Protein 7LRH (pdb70)

Structure (mmCIF, N/CA/C/O backbone):
data_7LRH
#
_entry.id   7LRH
#
_cell.length_a   54.910
_cell.length_b   56.700
_cell.length_c   79.600
_cell.angle_alpha   95.988
_cell.angle_beta   91.249
_cell.angle_gamma   113.164
#
_symmetry.space_group_name_H-M   'P 1'
#
loop_
_entity.id
_entity.type
_entity.pdbx_description
1 polymer 'Riboflavin biosynthesis protein RibD'
2 non-polymer 'SULFATE ION'
3 water water
#
loop_
_atom_site.group_PDB
_atom_site.id
_atom_site.type_symbol
_atom_site.label_atom_id
_atom_site.label_alt_id
_atom_site.label_comp_id
_atom_site.label_asym_id
_atom_site.label_entity_id
_atom_site.label_seq_id
_atom_site.pdbx_PDB_ins_code
_atom_site.Cartn_x
_atom_site.Cartn_y
_atom_site.Cartn_z
_atom_site.occupancy
_atom_site.B_iso_or_equiv
_atom_site.auth_seq_id
_atom_site.auth_comp_id
_atom_site.auth_asym_id
_atom_site.auth_atom_id
_atom_site.pdbx_PDB_model_num
ATOM 1 N N . ARG A 1 10 ? 14.97177 -2.67271 7.63168 1.000 57.05817 10 ARG A N 1
ATOM 2 C CA . ARG A 1 10 ? 13.96441 -2.64272 6.57522 1.000 51.27641 10 ARG A CA 1
ATOM 3 C C . ARG A 1 10 ? 12.75055 -3.43054 7.01766 1.000 50.34000 10 ARG A C 1
ATOM 4 O O . ARG A 1 10 ? 12.88653 -4.55458 7.45611 1.000 49.73593 10 ARG A O 1
ATOM 12 N N . PRO A 1 11 ? 11.56187 -2.83337 6.96257 1.000 45.36845 11 PRO A N 1
ATOM 13 C CA . PRO A 1 11 ? 10.36801 -3.54912 7.44616 1.000 52.98610 11 PRO A CA 1
ATOM 14 C C . PRO A 1 11 ? 10.03340 -4.74860 6.56327 1.000 47.33318 11 PRO A C 1
ATOM 15 O O . PRO A 1 11 ? 10.42299 -4.82348 5.39613 1.000 50.69609 11 PRO A O 1
ATOM 19 N N . GLU A 1 12 ? 9.31359 -5.71088 7.13721 1.000 46.46163 12 GLU A N 1
ATOM 20 C CA . GLU A 1 12 ? 8.72941 -6.77414 6.31405 1.000 48.95624 12 GLU A CA 1
ATOM 21 C C . GLU A 1 12 ? 7.68324 -6.14436 5.40983 1.000 44.70204 12 GLU A C 1
ATOM 22 O O . GLU A 1 12 ? 6.94971 -5.25588 5.83525 1.000 44.89689 12 GLU A O 1
ATOM 28 N N . VAL A 1 13 ? 7.68179 -6.52680 4.13783 1.000 44.37863 13 VAL A N 1
ATOM 29 C CA . VAL A 1 13 ? 6.77065 -5.94711 3.14689 1.000 44.15960 13 VAL A CA 1
ATOM 30 C C . VAL A 1 13 ? 5.81405 -7.02389 2.63742 1.000 41.00964 13 VAL A C 1
ATOM 31 O O . VAL A 1 13 ? 6.25203 -8.03315 2.06190 1.000 41.55795 13 VAL A O 1
ATOM 35 N N . ILE A 1 14 ? 4.51562 -6.82529 2.87693 1.000 38.27953 14 ILE A N 1
ATOM 36 C CA . ILE A 1 14 ? 3.46646 -7.67939 2.32588 1.000 39.54397 14 ILE A CA 1
ATOM 37 C C . ILE A 1 14 ? 2.75617 -6.88779 1.23162 1.000 35.27070 14 ILE A C 1
ATOM 38 O O . ILE A 1 14 ? 2.27873 -5.81028 1.50768 1.000 35.19104 14 ILE A O 1
ATOM 43 N N . LEU A 1 15 ? 2.66789 -7.43983 0.02983 1.000 37.78901 15 LEU A N 1
ATOM 44 C CA . LEU A 1 15 ? 1.90233 -6.82853 -1.07731 1.000 40.65271 15 LEU A CA 1
ATOM 45 C C . LEU A 1 15 ? 0.58678 -7.57510 -1.25763 1.000 37.90091 15 LEU A C 1
ATOM 46 O O . LEU A 1 15 ? 0.59527 -8.76488 -1.57080 1.000 40.01910 15 LEU A O 1
ATOM 51 N N . LYS A 1 16 ? -0.54859 -6.88539 -1.08541 1.000 39.64240 16 LYS A N 1
ATOM 52 C CA . LYS A 1 16 ? -1.87076 -7.48023 -1.19492 1.000 38.15567 16 LYS A CA 1
ATOM 53 C C . LYS A 1 16 ? -2.51806 -6.97772 -2.48924 1.000 39.71003 16 LYS A C 1
ATOM 54 O O . LYS A 1 16 ? -2.68127 -5.77508 -2.66359 1.000 44.49529 16 LYS A O 1
ATOM 60 N N . LEU A 1 17 ? -2.88210 -7.88380 -3.36234 1.000 40.01483 17 LEU A N 1
ATOM 61 C CA . LEU A 1 17 ? -3.47036 -7.48882 -4.64816 1.000 46.02866 17 LEU A CA 1
ATOM 62 C C . LEU A 1 17 ? -4.88451 -8.04421 -4.74453 1.000 44.90579 17 LEU A C 1
ATOM 63 O O . LEU A 1 17 ? -5.16141 -9.14555 -4.26666 1.000 43.22891 17 LEU A O 1
ATOM 68 N N . ALA A 1 18 ? -5.79105 -7.25152 -5.33195 1.000 43.65579 18 ALA A N 1
ATOM 69 C CA . ALA A 1 18 ? -7.17154 -7.64880 -5.62567 1.000 42.96644 18 ALA A CA 1
ATOM 70 C C . ALA A 1 18 ? -7.31522 -7.74688 -7.14265 1.000 44.57276 18 ALA A C 1
ATOM 71 O O . ALA A 1 18 ? -7.18072 -6.73070 -7.82177 1.000 44.50262 18 ALA A O 1
ATOM 73 N N . LEU A 1 19 ? -7.47514 -8.96285 -7.66470 1.000 42.84371 19 LEU A N 1
ATOM 74 C CA . LEU A 1 19 ? -7.52496 -9.23728 -9.10049 1.000 48.86007 19 LEU A CA 1
ATOM 75 C C . LEU A 1 19 ? -8.88891 -9.76959 -9.52511 1.000 46.79733 19 LEU A C 1
ATOM 76 O O . LEU A 1 19 ? -9.62637 -10.36987 -8.74108 1.000 47.24160 19 LEU A O 1
ATOM 81 N N . SER A 1 20 ? -9.21324 -9.58294 -10.80189 1.000 48.96908 20 SER A N 1
ATOM 82 C CA . SER A 1 20 ? -10.39462 -10.25945 -11.28308 1.000 45.32831 20 SER A CA 1
ATOM 83 C C . SER A 1 20 ? -10.05675 -11.69377 -11.62902 1.000 48.78675 20 SER A C 1
ATOM 84 O O . SER A 1 20 ? -8.88351 -12.10969 -11.64137 1.000 48.97748 20 SER A O 1
ATOM 87 N N . ALA A 1 21 ? -11.11285 -12.44337 -11.95350 1.000 44.99029 21 ALA A N 1
ATOM 88 C CA . ALA A 1 21 ? -10.95033 -13.83085 -12.35757 1.000 48.80107 21 ALA A CA 1
ATOM 89 C C . ALA A 1 21 ? -9.94754 -13.99211 -13.48236 1.000 50.42328 21 ALA A C 1
ATOM 90 O O . ALA A 1 21 ? -9.27997 -15.01664 -13.55024 1.000 47.25534 21 ALA A O 1
ATOM 92 N N . ASP A 1 22 ? -9.82915 -13.01892 -14.39322 1.000 50.01158 22 ASP A N 1
ATOM 93 C CA . ASP A 1 22 ? -8.86201 -13.14145 -15.47518 1.000 47.36905 22 ASP A CA 1
ATOM 94 C C . ASP A 1 22 ? -7.55984 -12.37791 -15.20572 1.000 51.31944 22 ASP A C 1
ATOM 95 O O . ASP A 1 22 ? -6.77837 -12.12083 -16.13309 1.000 50.30899 22 ASP A O 1
ATOM 100 N N . GLY A 1 23 ? -7.28376 -12.03462 -13.95144 1.000 52.10272 23 GLY A N 1
ATOM 101 C CA . GLY A 1 23 ? -5.98777 -11.50578 -13.58567 1.000 50.16285 23 GLY A CA 1
ATOM 102 C C . GLY A 1 23 ? -5.81257 -10.01039 -13.73243 1.000 49.65255 23 GLY A C 1
ATOM 103 O O . GLY A 1 23 ? -4.68198 -9.52434 -13.60011 1.000 47.40738 23 GLY A O 1
ATOM 104 N N . MET A 1 24 ? -6.89480 -9.24671 -13.90992 1.000 45.05544 24 MET A N 1
ATOM 105 C CA . MET A 1 24 ? -6.77480 -7.80246 -14.05364 1.000 45.93685 24 MET A CA 1
ATOM 106 C C . MET A 1 24 ? -6.79992 -7.11763 -12.69036 1.000 43.60465 24 MET A C 1
ATOM 107 O O . MET A 1 24 ? -7.60712 -7.47306 -11.82890 1.000 47.23895 24 MET A O 1
ATOM 112 N N . ILE A 1 25 ? -5.98619 -6.07548 -12.55124 1.000 41.71474 25 ILE A N 1
ATOM 113 C CA . ILE A 1 25 ? -5.98850 -5.26949 -11.32405 1.000 48.18579 25 ILE A CA 1
ATOM 114 C C . ILE A 1 25 ? -6.95628 -4.07458 -11.37289 1.000 48.29229 25 ILE A C 1
ATOM 115 O O . ILE A 1 25 ? -7.17588 -3.43296 -10.33676 1.000 42.89498 25 ILE A O 1
ATOM 120 N N . GLY A 1 26 ? -7.63144 -3.82161 -12.50317 1.000 48.60513 26 GLY A N 1
ATOM 121 C CA . GLY A 1 26 ? -8.68467 -2.81923 -12.48934 1.000 54.00009 26 GLY A CA 1
ATOM 122 C C . GLY A 1 26 ? -9.30058 -2.67452 -13.86428 1.000 54.85331 26 GLY A C 1
ATOM 123 O O . GLY A 1 26 ? -8.91366 -3.36744 -14.81330 1.000 52.19733 26 GLY A O 1
ATOM 124 N N . ARG A 1 27 ? -10.26547 -1.74954 -13.94901 1.000 61.70813 27 ARG A N 1
ATOM 125 C CA . ARG A 1 27 ? -10.87866 -1.39970 -15.22600 1.000 64.03051 27 ARG A CA 1
ATOM 126 C C . ARG A 1 27 ? -10.07181 -0.19394 -15.71028 1.000 65.04659 27 ARG A C 1
ATOM 127 O O . ARG A 1 27 ? -9.66340 0.63665 -14.89521 1.000 61.03638 27 ARG A O 1
ATOM 135 N N . LYS A 1 28 ? -9.90991 -0.05510 -17.02530 1.000 63.47885 28 LYS A N 1
ATOM 136 C CA . LYS A 1 28 ? -9.17964 1.10222 -17.53574 1.000 68.21650 28 LYS A CA 1
ATOM 137 C C . LYS A 1 28 ? -9.79688 2.38718 -16.98442 1.000 71.83599 28 LYS A C 1
ATOM 138 O O . LYS A 1 28 ? -11.02374 2.50617 -16.88277 1.000 68.60591 28 LYS A O 1
ATOM 144 N N . GLY A 1 29 ? -8.92243 3.29126 -16.51904 1.000 75.88846 29 GLY A N 1
ATOM 145 C CA . GLY A 1 29 ? -9.29725 4.59149 -15.97759 1.000 77.70427 29 GLY A CA 1
ATOM 146 C C . GLY A 1 29 ? -9.94690 4.63019 -14.61681 1.000 79.04604 29 GLY A C 1
ATOM 147 O O . GLY A 1 29 ? -10.59666 5.61996 -14.29628 1.000 78.88604 29 GLY A O 1
ATOM 148 N N . ALA A 1 30 ? -9.80429 3.59452 -13.79787 1.000 78.63238 30 ALA A N 1
ATOM 149 C CA . ALA A 1 30 ? -10.61185 3.57990 -12.59272 1.000 76.88201 30 ALA A CA 1
ATOM 150 C C . ALA A 1 30 ? -9.85949 3.00505 -11.40256 1.000 74.25126 30 ALA A C 1
ATOM 151 O O . ALA A 1 30 ? -8.62495 3.12589 -11.33343 1.000 78.27742 30 ALA A O 1
ATOM 153 N N . GLY A 1 31 ? -10.58550 2.40578 -10.46578 1.000 70.37261 31 GLY A N 1
ATOM 154 C CA . GLY A 1 31 ? -10.01444 1.99592 -9.19129 1.000 68.72307 31 GLY A CA 1
ATOM 155 C C . GLY A 1 31 ? -9.74303 0.51051 -9.06831 1.000 63.25577 31 GLY A C 1
ATOM 156 O O . GLY A 1 31 ? -9.42498 -0.17795 -10.03990 1.000 59.89326 31 GLY A O 1
ATOM 157 N N . GLN A 1 32 ? -9.88074 0.00368 -7.85333 1.000 60.09681 32 GLN A N 1
ATOM 158 C CA . GLN A 1 32 ? -9.50488 -1.38556 -7.63735 1.000 58.36624 32 GLN A CA 1
ATOM 159 C C . GLN A 1 32 ? -10.68296 -2.34086 -7.84792 1.000 58.12636 32 GLN A C 1
ATOM 160 O O . GLN A 1 32 ? -11.85970 -1.95959 -7.85360 1.000 56.07886 32 GLN A O 1
ATOM 166 N N . VAL A 1 33 ? -10.32626 -3.60536 -8.07891 1.000 52.65893 33 VAL A N 1
ATOM 167 C CA . VAL A 1 33 ? -11.29299 -4.66690 -8.20166 1.000 46.52230 33 VAL A CA 1
ATOM 168 C C . VAL A 1 33 ? -11.90024 -4.95447 -6.83866 1.000 56.65445 33 VAL A C 1
ATOM 169 O O . VAL A 1 33 ? -11.17076 -5.14994 -5.85077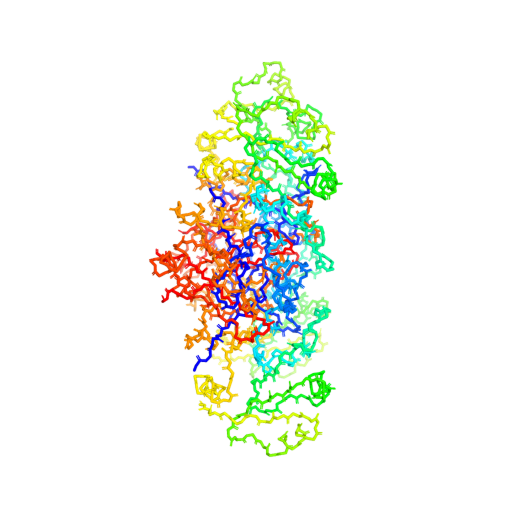 1.000 52.98499 33 VAL A O 1
ATOM 173 N N . ALA A 1 34 ? -13.23093 -4.99750 -6.78072 1.000 51.56817 34 ALA A N 1
ATOM 174 C CA . ALA A 1 34 ? -13.92414 -5.29057 -5.52814 1.000 55.16320 34 ALA A CA 1
ATOM 175 C C . ALA A 1 34 ? -13.76417 -6.76032 -5.14566 1.000 56.63541 34 ALA A C 1
ATOM 176 O O . ALA A 1 34 ? -13.93013 -7.64918 -5.98354 1.000 57.60784 34 ALA A O 1
ATOM 178 N N . ILE A 1 35 ? -13.43637 -7.01533 -3.87770 1.000 57.51388 35 ILE A N 1
ATOM 179 C CA . ILE A 1 35 ? -13.39361 -8.36241 -3.32002 1.000 53.72004 35 ILE A CA 1
ATOM 180 C C . ILE A 1 35 ? -14.61789 -8.53711 -2.43077 1.000 51.01498 35 ILE A C 1
ATOM 181 O O . ILE A 1 35 ? -14.85716 -7.73235 -1.52681 1.000 55.17604 35 ILE A O 1
ATOM 186 N N . THR A 1 36 ? -15.41600 -9.55322 -2.70917 1.000 52.10022 36 THR A N 1
ATOM 187 C CA . THR A 1 36 ? -16.72035 -9.65487 -2.08049 1.000 56.82088 36 THR A CA 1
ATOM 188 C C . THR A 1 36 ? -16.93833 -10.88504 -1.21013 1.000 58.35311 36 THR A C 1
ATOM 189 O O . THR A 1 36 ? -17.89880 -10.89688 -0.42531 1.000 58.35288 36 THR A O 1
ATOM 193 N N . GLY A 1 37 ? -16.14082 -11.93357 -1.35767 1.000 56.90625 37 GLY A N 1
ATOM 194 C CA . GLY A 1 37 ? -16.32440 -13.07888 -0.49852 1.000 55.79171 37 GLY A CA 1
ATOM 195 C C . GLY A 1 37 ? -16.07316 -12.70886 0.95984 1.000 52.58180 37 GLY A C 1
ATOM 196 O O . GLY A 1 37 ? -15.22030 -11.87411 1.27181 1.000 49.66656 37 GLY A O 1
ATOM 197 N N . PRO A 1 38 ? -16.85384 -13.29774 1.87720 1.000 52.83403 38 PRO A N 1
ATOM 198 C CA . PRO A 1 38 ? -16.71674 -12.92360 3.29825 1.000 53.75783 38 PRO A CA 1
ATOM 199 C C . PRO A 1 38 ? -15.36853 -13.34373 3.92340 1.000 49.85961 38 PRO A C 1
ATOM 200 O O . PRO A 1 38 ? -14.81845 -12.58761 4.73198 1.000 48.57813 38 PRO A O 1
ATOM 204 N N . VAL A 1 39 ? -14.82701 -14.52055 3.58214 1.000 49.95055 39 VAL A N 1
ATOM 205 C CA . VAL A 1 39 ? -13.52474 -14.91728 4.13366 1.000 52.33086 39 VAL A CA 1
ATOM 206 C C . VAL A 1 39 ? -12.44202 -13.96802 3.65544 1.000 47.42642 39 VAL A C 1
ATOM 207 O O . VAL A 1 39 ? -11.59647 -13.51995 4.44031 1.000 44.92045 39 VAL A O 1
ATOM 211 N N . SER A 1 40 ? -12.49571 -13.56997 2.38394 1.000 48.07712 40 SER A N 1
ATOM 212 C CA . SER A 1 40 ? -11.47016 -12.67959 1.85604 1.000 44.81931 40 SER A CA 1
ATOM 213 C C . SER A 1 40 ? -11.57393 -11.28500 2.45111 1.000 49.82564 40 SER A C 1
ATOM 214 O O . SER A 1 40 ? -10.54447 -10.64940 2.75247 1.000 47.01353 40 SER A O 1
ATOM 217 N N . ARG A 1 41 ? -12.80192 -10.81847 2.70587 1.000 48.62223 41 ARG A N 1
ATOM 218 C CA . ARG A 1 41 ? -12.94840 -9.49803 3.29218 1.000 46.43804 41 ARG A CA 1
ATOM 219 C C . ARG A 1 41 ? -12.42422 -9.47505 4.71979 1.000 46.63646 41 ARG A C 1
ATOM 220 O O . ARG A 1 41 ? -11.79131 -8.49730 5.12967 1.000 45.92938 41 ARG A O 1
ATOM 228 N N . ALA A 1 42 ? -12.71097 -10.52487 5.48903 1.000 46.92730 42 ALA A N 1
ATOM 229 C CA . ALA A 1 42 ? -12.20950 -10.58665 6.85417 1.000 47.48246 42 ALA A CA 1
ATOM 230 C C . ALA A 1 42 ? -10.68974 -10.69142 6.87526 1.000 42.94900 42 ALA A C 1
ATOM 231 O O . ALA A 1 42 ? -10.02896 -9.99529 7.64723 1.000 45.56311 42 ALA A O 1
ATOM 233 N N . GLN A 1 43 ? -10.12290 -11.57348 6.04651 1.000 41.02035 43 GLN A N 1
ATOM 234 C CA . GLN A 1 43 ? -8.66991 -11.66969 5.99257 1.000 46.04661 43 GLN A CA 1
ATOM 235 C C . GLN A 1 43 ? -8.06102 -10.34193 5.59356 1.000 45.29010 43 GLN A C 1
ATOM 236 O O . GLN A 1 43 ? -7.02050 -9.93755 6.12756 1.000 43.13778 43 GLN A O 1
ATOM 242 N N . SER A 1 44 ? -8.74041 -9.61149 4.69041 1.000 41.49411 44 SER A N 1
ATOM 243 C CA . SER A 1 44 ? -8.24793 -8.33862 4.24899 1.000 38.62087 44 SER A CA 1
ATOM 244 C C . SER A 1 44 ? -8.17086 -7.36946 5.41739 1.000 42.92887 44 SER A C 1
ATOM 245 O O . SER A 1 44 ? -7.16703 -6.66634 5.59256 1.000 46.05858 44 SER A O 1
ATOM 248 N N . HIS A 1 45 ? -9.16867 -7.36808 6.28777 1.000 41.11457 45 HIS A N 1
ATOM 249 C CA . HIS A 1 45 ? -9.06782 -6.42547 7.39739 1.000 42.02562 45 HIS A CA 1
ATOM 250 C C . HIS A 1 45 ? -8.08126 -6.88469 8.45610 1.000 45.60287 45 HIS A C 1
ATOM 251 O O . HIS A 1 45 ? -7.51788 -6.05611 9.18229 1.000 43.84146 45 HIS A O 1
ATOM 258 N N . ILE A 1 46 ? -7.86206 -8.18915 8.53227 1.000 46.83114 46 ILE A N 1
ATOM 259 C CA . ILE A 1 46 ? -6.89279 -8.73488 9.48876 1.000 45.48732 46 ILE A CA 1
ATOM 260 C C . ILE A 1 46 ? -5.48103 -8.35171 9.09994 1.000 42.30161 46 ILE A C 1
ATOM 261 O O . ILE A 1 46 ? -4.66666 -7.99510 9.95314 1.000 41.20163 46 ILE A O 1
ATOM 266 N N . LEU A 1 47 ? -5.18375 -8.36949 7.79697 1.000 38.63627 47 LEU A N 1
ATOM 267 C CA . LEU A 1 47 ? -3.88945 -7.90931 7.31320 1.000 42.40682 47 LEU A CA 1
ATOM 268 C C . LEU A 1 47 ? -3.62068 -6.46965 7.72781 1.000 40.63220 47 LEU A C 1
ATOM 269 O O . LEU A 1 47 ? -2.48001 -6.10974 8.06182 1.000 39.11218 47 LEU A O 1
ATOM 274 N N . ARG A 1 48 ? -4.66235 -5.61446 7.68844 1.000 41.87875 48 ARG A N 1
ATOM 275 C CA . ARG A 1 48 ? -4.48795 -4.22234 8.10492 1.000 43.62897 48 ARG A CA 1
ATOM 276 C C . ARG A 1 48 ? -4.16217 -4.12906 9.59642 1.000 40.25623 48 ARG A C 1
ATOM 277 O O . ARG A 1 48 ? -3.31582 -3.32658 10.00907 1.000 38.47986 48 ARG A O 1
ATOM 285 N N . ALA A 1 49 ? -4.87921 -4.90413 10.41254 1.000 40.16938 49 ALA A N 1
ATOM 286 C CA . ALA A 1 49 ? -4.61025 -4.92282 11.85698 1.000 43.60650 49 ALA A CA 1
ATOM 287 C C . ALA A 1 49 ? -3.22287 -5.45455 12.20668 1.000 44.56829 49 ALA A C 1
ATOM 288 O O . ALA A 1 49 ? -2.66136 -5.06215 13.23758 1.000 44.27957 49 ALA A O 1
ATOM 290 N N . GLN A 1 50 ? -2.68516 -6.38832 11.42610 1.000 39.15486 50 GLN A N 1
ATOM 291 C CA . GLN A 1 50 ? -1.33379 -6.90020 11.67093 1.000 44.87155 50 GLN A CA 1
ATOM 292 C C . GLN A 1 50 ? -0.22362 -5.98501 11.14907 1.000 42.85420 50 GLN A C 1
ATOM 293 O O . GLN A 1 50 ? 0.95294 -6.17984 11.49311 1.000 42.24287 50 GLN A O 1
ATOM 299 N N . ALA A 1 51 ? -0.54428 -4.98574 10.34043 1.000 36.94630 51 ALA A N 1
ATOM 300 C CA . ALA A 1 51 ? 0.46695 -4.12850 9.73836 1.000 36.62216 51 ALA A CA 1
ATOM 301 C C . ALA A 1 51 ? 0.70713 -2.90367 10.61127 1.000 37.18102 51 ALA A C 1
ATOM 302 O O . ALA A 1 51 ? -0.20535 -2.37624 11.25130 1.000 43.63821 51 ALA A O 1
ATOM 304 N N . ASP A 1 52 ? 1.94331 -2.44309 10.61561 1.000 34.57378 52 ASP A N 1
ATOM 305 C CA . ASP A 1 52 ? 2.25640 -1.13922 11.22548 1.000 38.10011 52 ASP A CA 1
ATOM 306 C C . ASP A 1 52 ? 1.80646 0.01687 10.32617 1.000 41.22681 52 ASP A C 1
ATOM 307 O O . ASP A 1 52 ? 1.39432 1.08563 10.80911 1.000 40.05543 52 ASP A O 1
ATOM 312 N N . ILE A 1 53 ? 1.93261 -0.18812 9.02477 1.000 40.86247 53 ILE A N 1
ATOM 313 C CA . ILE A 1 53 ? 1.70051 0.83913 7.99830 1.000 39.28508 53 ILE A CA 1
ATOM 314 C C . ILE A 1 53 ? 0.94766 0.18276 6.86902 1.000 38.05295 53 ILE A C 1
ATOM 315 O O . ILE A 1 53 ? 1.26600 -0.94360 6.48189 1.000 36.28093 53 ILE A O 1
ATOM 320 N N . ILE A 1 54 ? -0.02982 0.91131 6.30234 1.000 40.83021 54 ILE A N 1
ATOM 321 C CA . ILE A 1 54 ? -0.63376 0.53826 5.03547 1.000 37.63773 54 ILE A CA 1
ATOM 322 C C . ILE A 1 54 ? -0.23279 1.60376 4.02242 1.000 41.69507 54 ILE A C 1
ATOM 323 O O . ILE A 1 54 ? -0.29833 2.79769 4.31946 1.000 44.14555 54 ILE A O 1
ATOM 328 N N . LEU A 1 55 ? 0.26894 1.17317 2.87146 1.000 41.99268 55 LEU A N 1
ATOM 329 C CA . LEU A 1 55 ? 0.80833 2.06684 1.85817 1.000 42.78320 55 LEU A CA 1
ATOM 330 C C . LEU A 1 55 ? 0.01439 1.89839 0.56704 1.000 41.79682 55 LEU A C 1
ATOM 331 O O . LEU A 1 55 ? -0.28487 0.76982 0.15682 1.000 39.70310 55 LEU A O 1
ATOM 336 N N . ILE A 1 56 ? -0.34335 3.02397 -0.08127 1.000 47.58203 56 ILE A N 1
ATOM 337 C CA . ILE A 1 56 ? -1.00745 3.00757 -1.39370 1.000 46.59103 56 ILE A CA 1
ATOM 338 C C . ILE A 1 56 ? -0.43418 4.13063 -2.26004 1.000 46.50314 56 ILE A C 1
ATOM 339 O O . ILE A 1 56 ? 0.29129 5.00554 -1.79380 1.000 46.59525 56 ILE A O 1
ATOM 344 N N . GLY A 1 57 ? -0.71076 4.07495 -3.54857 1.000 51.44225 57 GLY A N 1
ATOM 345 C CA . GLY A 1 57 ? -0.28108 5.17566 -4.40238 1.000 55.24096 57 GLY A CA 1
ATOM 346 C C . GLY A 1 57 ? -1.36966 6.21763 -4.57879 1.000 52.39480 57 GLY A C 1
ATOM 347 O O . GLY A 1 57 ? -2.54854 5.91724 -4.42287 1.000 51.20846 57 GLY A O 1
ATOM 348 N N . ILE A 1 58 ? -0.96067 7.44587 -4.92560 1.000 56.01822 58 ILE A N 1
ATOM 349 C CA . ILE A 1 58 ? -1.93142 8.52888 -5.13171 1.000 52.04893 58 ILE A CA 1
ATOM 350 C C . ILE A 1 58 ? -2.92193 8.16621 -6.23091 1.000 52.99234 58 ILE A C 1
ATOM 351 O O . ILE A 1 58 ? -4.11244 8.50762 -6.14263 1.000 50.91389 58 ILE A O 1
ATOM 356 N N . GLU A 1 59 ? -2.48549 7.39922 -7.23584 1.000 51.17678 59 GLU A N 1
ATOM 357 C CA . GLU A 1 59 ? -3.41352 7.01741 -8.28496 1.000 57.95502 59 GLU A CA 1
ATOM 358 C C . GLU A 1 59 ? -4.57869 6.24128 -7.70325 1.000 56.27679 59 GLU A C 1
ATOM 359 O O . GLU A 1 59 ? -5.73824 6.55045 -7.99647 1.000 55.64739 59 GLU A O 1
ATOM 365 N N . THR A 1 60 ? -4.28982 5.30083 -6.78521 1.000 56.09079 60 THR A N 1
ATOM 366 C CA . THR A 1 60 ? -5.35194 4.55502 -6.11499 1.000 54.69044 60 THR A CA 1
ATOM 367 C C . THR A 1 60 ? -6.21209 5.45638 -5.25297 1.000 48.32042 60 THR A C 1
ATOM 368 O O . THR A 1 60 ? -7.42974 5.26760 -5.18498 1.000 56.22188 60 THR A O 1
ATOM 372 N N . ALA A 1 61 ? -5.58832 6.39226 -4.54083 1.000 52.29326 61 ALA A N 1
ATOM 373 C CA . ALA A 1 61 ? -6.32091 7.28673 -3.64928 1.000 52.79316 61 ALA A CA 1
ATOM 374 C C . ALA A 1 61 ? -7.34038 8.11776 -4.41941 1.000 54.17390 61 ALA A C 1
ATOM 375 O O . ALA A 1 61 ? -8.49417 8.26605 -3.98856 1.000 52.27744 61 ALA A O 1
ATOM 377 N N . LEU A 1 62 ? -6.94306 8.64076 -5.57400 1.000 55.61662 62 LEU A N 1
ATOM 378 C CA . LEU A 1 62 ? -7.88287 9.44245 -6.37086 1.000 54.99113 62 LEU A CA 1
ATOM 379 C C . LEU A 1 62 ? -9.00801 8.60624 -6.94718 1.000 56.62285 62 LEU A C 1
ATOM 380 O O . LEU A 1 62 ? -10.15686 9.06394 -6.99722 1.000 56.16440 62 LEU A O 1
ATOM 385 N N . ALA A 1 63 ? -8.69952 7.38569 -7.40983 1.000 55.88232 63 ALA A N 1
ATOM 386 C CA . ALA A 1 63 ? -9.71368 6.57955 -8.08445 1.000 55.13794 63 ALA A CA 1
ATOM 387 C C . ALA A 1 63 ? -10.70213 5.93985 -7.12130 1.000 56.69483 63 ALA A C 1
ATOM 388 O O . ALA A 1 63 ? -11.84544 5.69360 -7.50584 1.000 57.91165 63 ALA A O 1
ATOM 390 N N . ASP A 1 64 ? -10.28717 5.63183 -5.87915 1.000 59.25589 64 ASP A N 1
ATOM 391 C CA . ASP A 1 64 ? -11.13036 4.88843 -4.95011 1.000 55.38350 64 ASP A CA 1
ATOM 392 C C . ASP A 1 64 ? -11.56492 5.66498 -3.71304 1.000 52.97416 64 ASP A C 1
ATOM 393 O O . ASP A 1 64 ? -12.52909 5.24503 -3.06481 1.000 55.77360 64 ASP A O 1
ATOM 398 N N . ASP A 1 65 ? -10.93014 6.80130 -3.41007 1.000 56.10965 65 ASP A N 1
ATOM 399 C CA . ASP A 1 65 ? -11.20906 7.60420 -2.21733 1.000 56.47687 65 ASP A CA 1
ATOM 400 C C . ASP A 1 65 ? -11.27643 6.73728 -0.95240 1.000 49.61244 65 ASP A C 1
ATOM 401 O O . ASP A 1 65 ? -12.20910 6.88117 -0.15701 1.000 48.93607 65 ASP A O 1
ATOM 406 N N . PRO A 1 66 ? -10.27722 5.90126 -0.70497 1.000 49.15448 66 PRO A N 1
ATOM 407 C CA . PRO A 1 66 ? -10.39455 4.88927 0.35182 1.000 48.24021 66 PRO A CA 1
ATOM 408 C C . PRO A 1 66 ? -10.17684 5.48823 1.73231 1.000 44.77213 66 PRO A C 1
ATOM 409 O O . PRO A 1 66 ? -9.77767 6.64208 1.88263 1.000 45.59628 66 PRO A O 1
ATOM 413 N N . VAL A 1 67 ? -10.36298 4.63840 2.76501 1.000 47.00024 67 VAL A N 1
ATOM 414 C CA . VAL A 1 67 ? -10.15850 5.09171 4.14691 1.000 48.45182 67 VAL A CA 1
ATOM 415 C C . VAL A 1 67 ? -9.02370 4.33552 4.82621 1.000 48.11239 67 VAL A C 1
ATOM 416 O O . VAL A 1 67 ? -8.33811 4.89065 5.68480 1.000 50.06920 67 VAL A O 1
ATOM 420 N N . LEU A 1 68 ? -8.85807 3.06762 4.46309 1.000 42.21848 68 LEU A N 1
ATOM 421 C CA . LEU A 1 68 ? -7.71738 2.25997 4.85971 1.000 48.57606 68 LEU A CA 1
ATOM 422 C C . LEU A 1 68 ? -7.69191 2.04759 6.36888 1.000 46.97243 68 LEU A C 1
ATOM 423 O O . LEU A 1 68 ? -6.62956 1.98090 6.98552 1.000 50.96046 68 LEU A O 1
ATOM 428 N N . ASN A 1 69 ? -8.86824 1.90753 6.97302 1.000 49.80349 69 ASN A N 1
ATOM 429 C CA . ASN A 1 69 ? -8.87662 1.55851 8.38599 1.000 47.27578 69 ASN A CA 1
ATOM 430 C C . ASN A 1 69 ? -9.29785 0.10409 8.57013 1.000 48.30766 69 ASN A C 1
ATOM 431 O O . ASN A 1 69 ? -9.69139 -0.58392 7.62586 1.000 48.88832 69 ASN A O 1
ATOM 436 N N . CYS A 1 70 ? -9.11984 -0.39992 9.81067 1.000 50.61552 70 CYS A N 1
ATOM 437 C CA . CYS A 1 70 ? -9.52587 -1.76299 10.15017 1.000 50.33467 70 CYS A CA 1
ATOM 438 C C . CYS A 1 70 ? -10.95111 -1.73356 10.66119 1.000 48.38093 70 CYS A C 1
ATOM 439 O O . CYS A 1 70 ? -11.22328 -1.02615 11.63272 1.000 50.84891 70 CYS A O 1
ATOM 442 N N . ARG A 1 71 ? -11.86810 -2.48076 10.03476 1.000 49.88959 71 ARG A N 1
ATOM 443 C CA . ARG A 1 71 ? -13.27300 -2.45551 10.45361 1.000 53.56471 71 ARG A CA 1
ATOM 444 C C . ARG A 1 71 ? -13.80309 -3.75030 11.07278 1.000 56.00047 71 ARG A C 1
ATOM 445 O O . ARG A 1 71 ? -15.01487 -3.88748 11.22109 1.000 57.97503 71 ARG A O 1
ATOM 453 N N . LEU A 1 72 ? -12.95031 -4.68092 11.46485 1.000 53.27455 72 LEU A N 1
ATOM 454 C CA . LEU A 1 72 ? -13.42643 -5.81888 12.23794 1.000 58.71920 72 LEU A CA 1
ATOM 455 C C . LEU A 1 72 ? -13.80002 -5.35693 13.63441 1.000 58.50642 72 LEU A C 1
ATOM 456 O O . LEU A 1 72 ? -13.02090 -4.64505 14.26946 1.000 58.63551 72 LEU A O 1
ATOM 461 N N . PRO A 1 73 ? -14.97797 -5.72429 14.13476 1.000 65.77275 73 PRO A N 1
ATOM 462 C CA . PRO A 1 73 ? -15.38248 -5.28312 15.47391 1.000 65.00449 73 PRO A CA 1
ATOM 463 C C . PRO A 1 73 ? -14.34952 -5.70817 16.50536 1.000 61.28362 73 PRO A C 1
ATOM 464 O O . PRO A 1 73 ? -13.91463 -6.85703 16.52302 1.000 63.93418 73 PRO A O 1
ATOM 468 N N . GLY A 1 74 ? -13.93488 -4.75451 17.34639 1.000 61.90575 74 GLY A N 1
ATOM 469 C CA . GLY A 1 74 ? -12.92258 -4.99808 18.33913 1.000 59.28633 74 GLY A CA 1
ATOM 470 C C . GLY A 1 74 ? -11.51241 -4.75445 17.87160 1.000 61.21536 74 GLY A C 1
ATOM 471 O O . GLY A 1 74 ? -10.59013 -4.78730 18.69296 1.000 57.59231 74 GLY A O 1
ATOM 472 N N . LEU A 1 75 ? -11.30802 -4.48726 16.58288 1.000 59.82558 75 LEU A N 1
ATOM 473 C CA . LEU A 1 75 ? -9.97403 -4.26143 16.05130 1.000 56.09447 75 LEU A CA 1
ATOM 474 C C . LEU A 1 75 ? -9.79383 -2.87181 15.47201 1.000 56.10586 75 LEU A C 1
ATOM 475 O O . LEU A 1 75 ? -8.71029 -2.57888 14.94270 1.000 53.92809 75 LEU A O 1
ATOM 480 N N . GLU A 1 76 ? -10.80487 -1.99496 15.59346 1.000 55.69062 76 GLU A N 1
ATOM 481 C CA . GLU A 1 76 ? -10.71015 -0.65452 15.02560 1.000 54.61614 76 GLU A CA 1
ATOM 482 C C . GLU A 1 76 ? -9.52858 0.10567 15.59615 1.000 56.77303 76 GLU A C 1
ATOM 483 O O . GLU A 1 76 ? -8.91447 0.91163 14.88944 1.000 53.04589 76 GLU A O 1
ATOM 489 N N . GLN A 1 77 ? -9.16321 -0.16945 16.85382 1.000 55.60238 77 GLN A N 1
ATOM 490 C CA . GLN A 1 77 ? -8.01273 0.48606 17.45892 1.000 55.65651 77 GLN A CA 1
ATOM 491 C C . GLN A 1 77 ? -6.69802 -0.01957 16.89218 1.000 53.38819 77 GLN A C 1
ATOM 492 O O . GLN A 1 77 ? -5.64593 0.54511 17.20365 1.000 53.56187 77 GLN A O 1
ATOM 498 N N . ARG A 1 78 ? -6.73093 -1.03289 16.03045 1.000 50.91698 78 ARG A N 1
ATOM 499 C CA . ARG A 1 78 ? -5.52506 -1.49710 15.37216 1.000 52.97627 78 ARG A CA 1
ATOM 500 C C . ARG A 1 78 ? -5.43529 -0.99752 13.94243 1.000 50.54490 78 ARG A C 1
ATOM 501 O O . ARG A 1 78 ? -4.60436 -1.50212 13.17220 1.000 50.67458 78 ARG A O 1
ATOM 509 N N . SER 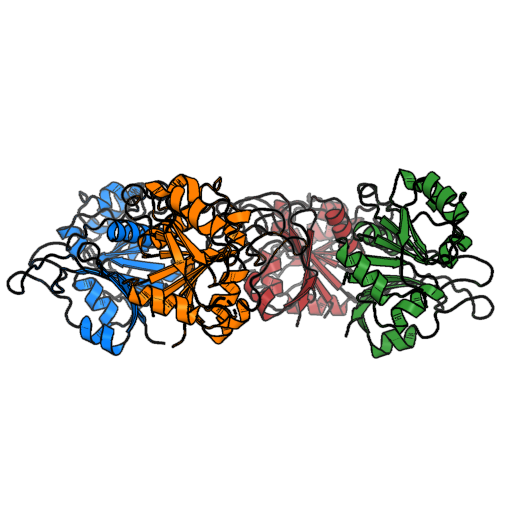A 1 79 ? -6.18827 0.04217 13.60000 1.000 51.60955 79 SER A N 1
ATOM 510 C CA . SER A 1 79 ? -6.04534 0.67663 12.27648 1.000 49.77057 79 SER A CA 1
ATOM 511 C C . SER A 1 79 ? -4.64319 1.27416 12.12958 1.000 46.42903 79 SER A C 1
ATOM 512 O O . SER A 1 79 ? -4.21846 2.09191 12.96545 1.000 48.58949 79 SER A O 1
ATOM 515 N N . PRO A 1 80 ? -3.89188 0.88878 11.11252 1.000 45.19521 80 PRO A N 1
ATOM 516 C CA . PRO A 1 80 ? -2.48415 1.25609 11.02062 1.000 44.03924 80 PRO A CA 1
ATOM 517 C C . PRO A 1 80 ? -2.26367 2.70689 10.56790 1.000 45.73468 80 PRO A C 1
ATOM 518 O O . PRO A 1 80 ? -3.19821 3.43459 10.24398 1.000 46.37156 80 PRO A O 1
ATOM 522 N N . VAL A 1 81 ? -0.99216 3.11711 10.60329 1.000 45.40021 81 VAL A N 1
ATOM 523 C CA . VAL A 1 81 ? -0.55965 4.36507 9.97321 1.000 47.13787 81 VAL A CA 1
ATOM 524 C C . VAL A 1 81 ? -0.77609 4.19725 8.48077 1.000 45.31677 81 VAL A C 1
ATOM 525 O O . VAL A 1 81 ? -0.60161 3.09473 7.93853 1.000 45.50563 81 VAL A O 1
ATOM 529 N N . ARG A 1 82 ? -1.30825 5.23165 7.83493 1.000 48.33366 82 ARG A N 1
ATOM 530 C CA . ARG A 1 82 ? -1.52042 5.23323 6.39008 1.000 46.08522 82 ARG A CA 1
ATOM 531 C C . ARG A 1 82 ? -0.45511 6.08523 5.71039 1.000 46.61709 82 ARG A C 1
ATOM 532 O O . ARG A 1 82 ? -0.10047 7.16070 6.20109 1.000 49.39287 82 ARG A O 1
ATOM 540 N N . VAL A 1 83 ? 0.08891 5.58594 4.60394 1.000 45.54587 83 VAL A N 1
ATOM 541 C CA . VAL A 1 83 ? 1.08314 6.32033 3.83254 1.000 48.77292 83 VAL A CA 1
ATOM 542 C C . VAL A 1 83 ? 0.61482 6.36929 2.38683 1.000 50.33783 83 VAL A C 1
ATOM 543 O O . VAL A 1 83 ? 0.34329 5.32032 1.79430 1.000 49.00992 83 VAL A O 1
ATOM 547 N N . VAL A 1 84 ? 0.58598 7.56975 1.79713 1.000 52.67450 84 VAL A N 1
ATOM 548 C CA . VAL A 1 84 ? 0.21990 7.74859 0.39592 1.000 52.75716 84 VAL A CA 1
ATOM 549 C C . VAL A 1 84 ? 1.45845 8.21285 -0.36953 1.000 53.55534 84 VAL A C 1
ATOM 550 O O . VAL A 1 84 ? 2.11986 9.18144 0.01777 1.000 54.91356 84 VAL A O 1
ATOM 554 N N . LEU A 1 85 ? 1.81362 7.48424 -1.41572 1.000 52.80130 85 LEU A N 1
ATOM 555 C CA . LEU A 1 85 ? 2.94256 7.89264 -2.23345 1.000 58.42818 85 LEU A CA 1
ATOM 556 C C . LEU A 1 85 ? 2.42091 8.95126 -3.19698 1.000 57.13821 85 LEU A C 1
ATOM 557 O O . LEU A 1 85 ? 1.74310 8.61479 -4.17758 1.000 54.84361 85 LEU A O 1
ATOM 562 N N . ASP A 1 86 ? 2.78322 10.23572 -2.93764 1.000 60.80158 86 ASP A N 1
ATOM 563 C CA . ASP A 1 86 ? 2.14846 11.41410 -3.58879 1.000 63.37659 86 ASP A CA 1
ATOM 564 C C . ASP A 1 86 ? 3.25158 12.45370 -3.82410 1.000 62.85041 86 ASP A C 1
ATOM 565 O O . ASP A 1 86 ? 3.49323 13.35025 -3.01112 1.000 60.79788 86 ASP A O 1
ATOM 570 N N . GLY A 1 87 ? 3.94984 12.28615 -4.95207 1.000 66.31087 87 GLY A N 1
ATOM 571 C CA . GLY A 1 87 ? 5.09619 13.12386 -5.25044 1.000 67.30822 87 GLY A CA 1
ATOM 572 C C . GLY A 1 87 ? 4.73814 14.59141 -5.34070 1.000 65.23113 87 GLY A C 1
ATOM 573 O O . GLY A 1 87 ? 5.51102 15.44593 -4.90941 1.000 65.38711 87 GLY A O 1
ATOM 574 N N . GLY A 1 88 ? 3.54698 14.89842 -5.84956 1.000 64.49461 88 GLY A N 1
ATOM 575 C CA . GLY A 1 88 ? 3.10728 16.26725 -6.01642 1.000 69.14162 88 GLY A CA 1
ATOM 576 C C . GLY A 1 88 ? 2.21124 16.82488 -4.93194 1.000 69.69594 88 GLY A C 1
ATOM 577 O O . GLY A 1 88 ? 1.78182 17.97482 -5.05185 1.000 70.16869 88 GLY A O 1
ATOM 578 N N . LEU A 1 89 ? 1.99926 16.10584 -3.83060 1.000 65.48518 89 LEU A N 1
ATOM 579 C CA . LEU A 1 89 ? 1.07888 16.52899 -2.77548 1.000 61.81004 89 LEU A CA 1
ATOM 580 C C . LEU A 1 89 ? -0.27901 16.84965 -3.37783 1.000 62.78784 89 LEU A C 1
ATOM 581 O O . LEU A 1 89 ? -0.93592 17.84289 -3.05345 1.000 66.83602 89 LEU A O 1
ATOM 586 N N . ARG A 1 90 ? -0.71513 15.93297 -4.22651 1.000 61.27615 90 ARG A N 1
ATOM 587 C CA . ARG A 1 90 ? -1.94733 16.01895 -4.96748 1.000 63.02634 90 ARG A CA 1
ATOM 588 C C . ARG A 1 90 ? -3.15826 15.52366 -4.17840 1.000 62.26268 90 ARG A C 1
ATOM 589 O O . ARG A 1 90 ? -4.29101 15.73711 -4.61756 1.000 61.87594 90 ARG A O 1
ATOM 597 N N . LEU A 1 91 ? -2.98824 15.05281 -2.93830 1.000 58.36557 91 LEU A N 1
ATOM 598 C CA . LEU A 1 91 ? -4.10767 14.50092 -2.15289 1.000 58.09773 91 LEU A CA 1
ATOM 599 C C . LEU A 1 91 ? -5.22243 15.52383 -1.86404 1.000 55.21922 91 LEU A C 1
ATOM 600 O O . LEU A 1 91 ? -4.95725 16.55395 -1.23518 1.000 60.44235 91 LEU A O 1
ATOM 605 N N . PRO A 1 92 ? -6.46750 15.26378 -2.26306 1.000 57.51058 92 PRO A N 1
ATOM 606 C CA . PRO A 1 92 ? -7.53260 16.26119 -2.03408 1.000 57.58504 92 PRO A CA 1
ATOM 607 C C . PRO A 1 92 ? -7.83267 16.44653 -0.55404 1.000 58.45035 92 PRO A C 1
ATOM 608 O O . PRO A 1 92 ? -7.98149 15.47272 0.19731 1.000 55.49960 92 PRO A O 1
ATOM 612 N N . LEU A 1 93 ? -8.01211 17.70694 -0.14989 1.000 53.30421 93 LEU A N 1
ATOM 613 C CA . LEU A 1 93 ? -8.35870 17.98493 1.23692 1.000 53.97235 93 LEU A CA 1
ATOM 614 C C . LEU A 1 93 ? -9.74860 17.50515 1.57407 1.000 58.37816 93 LEU A C 1
ATOM 615 O O . LEU A 1 93 ? -10.06303 17.33316 2.75954 1.000 57.43287 93 LEU A O 1
ATOM 620 N N . SER A 1 94 ? -10.57118 17.26235 0.55503 1.000 52.49193 94 SER A N 1
ATOM 621 C CA . SER A 1 94 ? -11.89132 16.68018 0.74154 1.000 53.98712 94 SER A CA 1
ATOM 622 C C . SER A 1 94 ? -11.88167 15.14791 0.81334 1.000 54.84908 94 SER A C 1
ATOM 623 O O . SER A 1 94 ? -12.92134 14.56867 1.14567 1.000 58.74261 94 SER A O 1
ATOM 626 N N . SER A 1 95 ? -10.77306 14.48389 0.43686 1.000 57.71737 95 SER A N 1
ATOM 627 C CA . SER A 1 95 ? -10.64393 13.01687 0.53373 1.000 52.08402 95 SER A CA 1
ATOM 628 C C . SER A 1 95 ? -11.07602 12.48095 1.89591 1.000 51.89696 95 SER A C 1
ATOM 629 O O . SER A 1 95 ? -10.91573 13.13410 2.93032 1.000 49.91694 95 SER A O 1
ATOM 632 N N . ARG A 1 96 ? -11.65143 11.27170 1.88650 1.000 52.17472 96 ARG A N 1
ATOM 633 C CA . ARG A 1 96 ? -11.88210 10.55860 3.14127 1.000 53.19140 96 ARG A CA 1
ATOM 634 C C . ARG A 1 96 ? -10.58405 10.36514 3.92411 1.000 52.52430 96 ARG A C 1
ATOM 635 O O . ARG A 1 96 ? -10.60696 10.31026 5.16030 1.000 54.81680 96 ARG A O 1
ATOM 643 N N . LEU A 1 97 ? -9.45262 10.24133 3.23100 1.000 49.18988 97 LEU A N 1
ATOM 644 C CA . LEU A 1 97 ? -8.17419 10.09166 3.91339 1.000 46.81805 97 LEU A CA 1
ATOM 645 C C . LEU A 1 97 ? -7.83931 11.31920 4.73788 1.000 52.96890 97 LEU A C 1
ATOM 646 O O . LEU A 1 97 ? -7.61462 11.22635 5.95676 1.000 51.72402 97 LEU A O 1
ATOM 651 N N . VAL A 1 98 ? -7.76240 12.48796 4.07937 1.000 52.66078 98 VAL A N 1
ATOM 652 C CA . VAL A 1 98 ? -7.39375 13.71651 4.77931 1.000 46.75069 98 VAL A CA 1
ATOM 653 C C . VAL A 1 98 ? -8.43909 14.04009 5.83348 1.000 51.19875 98 VAL A C 1
ATOM 654 O O . VAL A 1 98 ? -8.09941 14.51517 6.92791 1.000 56.74524 98 VAL A O 1
ATOM 658 N N . ARG A 1 99 ? -9.71184 13.76995 5.55997 1.000 50.70925 99 ARG A N 1
ATOM 659 C CA . ARG A 1 99 ? -10.69640 14.14257 6.56152 1.000 55.20941 99 ARG A CA 1
ATOM 660 C C . ARG A 1 99 ? -10.72923 13.21378 7.77230 1.000 57.86713 99 ARG A C 1
ATOM 661 O O . ARG A 1 99 ? -11.40667 13.51551 8.74916 1.000 58.01906 99 ARG A O 1
ATOM 669 N N . SER A 1 100 ? -10.04187 12.08300 7.73549 1.000 54.13907 100 SER A N 1
ATOM 670 C CA . SER A 1 100 ? -9.97283 11.25882 8.93454 1.000 52.45395 100 SER A CA 1
ATOM 671 C C . SER A 1 100 ? -8.59517 11.33708 9.59251 1.000 57.32998 100 SER A C 1
ATOM 672 O O . SER A 1 100 ? -8.28733 10.52941 10.48593 1.000 53.65846 100 SER A O 1
ATOM 675 N N . ALA A 1 101 ? -7.78538 12.32801 9.20657 1.000 53.41714 101 ALA A N 1
ATOM 676 C CA . ALA A 1 101 ? -6.38615 12.41291 9.60226 1.000 54.92808 101 ALA A CA 1
ATOM 677 C C . ALA A 1 101 ? -6.18630 12.63548 11.10368 1.000 59.54924 101 ALA A C 1
ATOM 678 O O . ALA A 1 101 ? -5.11588 12.30838 11.62884 1.000 52.60961 101 ALA A O 1
ATOM 680 N N . ASP A 1 102 ? -7.14945 13.24210 11.79429 1.000 58.83592 102 ASP A N 1
ATOM 681 C CA . ASP A 1 102 ? -7.07687 13.30994 13.25065 1.000 61.99154 102 ASP A CA 1
ATOM 682 C C . ASP A 1 102 ? -7.44118 11.99561 13.94225 1.000 61.17900 102 ASP A C 1
ATOM 683 O O . ASP A 1 102 ? -7.09099 11.80868 15.11037 1.000 63.55189 102 ASP A O 1
ATOM 688 N N . THR A 1 103 ? -8.18630 11.11174 13.29383 1.000 57.73162 103 THR A N 1
ATOM 689 C CA . THR A 1 103 ? -8.66421 9.89124 13.91339 1.000 59.86455 103 THR A CA 1
ATOM 690 C C . THR A 1 103 ? -7.79885 8.67676 13.57206 1.000 57.07876 103 THR A C 1
ATOM 691 O O . THR A 1 103 ? -8.01220 7.60211 14.13721 1.000 58.58919 103 THR A O 1
ATOM 695 N N . GLN A 1 104 ? -6.87050 8.80773 12.62317 1.000 55.53499 104 GLN A N 1
ATOM 696 C CA . GLN A 1 104 ? -5.96219 7.74278 12.22988 1.000 53.21434 104 GLN A CA 1
ATOM 697 C C . GLN A 1 104 ? -4.77941 8.41034 11.55656 1.000 49.86194 104 GLN A C 1
ATOM 698 O O . GLN A 1 104 ? -4.98739 9.36138 10.79129 1.000 52.79141 104 GLN A O 1
ATOM 704 N N . PRO A 1 105 ? -3.54651 8.00929 11.84001 1.000 50.55534 105 PRO A N 1
ATOM 705 C CA . PRO A 1 105 ? -2.40738 8.68654 11.20454 1.000 47.11373 105 PRO A CA 1
ATOM 706 C C . PRO A 1 105 ? -2.47986 8.63908 9.68171 1.000 48.49382 105 PRO A C 1
ATOM 707 O O . PRO A 1 105 ? -2.85252 7.63264 9.09292 1.000 47.35401 105 PRO A O 1
ATOM 711 N N . LEU A 1 106 ? -2.06517 9.72820 9.05910 1.000 48.66264 106 LEU A N 1
ATOM 712 C CA . LEU A 1 106 ? -1.94868 9.83906 7.60342 1.000 48.38382 106 LEU A CA 1
ATOM 713 C C . LEU A 1 106 ? -0.63038 10.53309 7.29290 1.000 46.17915 106 LEU A C 1
ATOM 714 O O . LEU A 1 106 ? -0.37846 11.64602 7.76804 1.000 47.04770 106 LEU A O 1
ATOM 719 N N . TRP A 1 107 ? 0.25758 9.82941 6.61040 1.000 42.96353 107 TRP A N 1
ATOM 720 C CA . TRP A 1 107 ? 1.54234 10.36445 6.20262 1.000 44.11879 107 TRP A CA 1
ATOM 721 C C . TRP A 1 107 ? 1.51959 10.39804 4.69570 1.000 51.83152 107 TRP A C 1
ATOM 722 O O . TRP A 1 107 ? 1.12672 9.39980 4.06848 1.000 53.92807 107 TRP A O 1
ATOM 733 N N . VAL A 1 108 ? 1.90241 11.53476 4.11430 1.000 50.96058 108 VAL A N 1
ATOM 734 C CA . VAL A 1 108 ? 1.93666 11.69991 2.66652 1.000 52.32586 108 VAL A CA 1
ATOM 735 C C . VAL A 1 108 ? 3.40702 11.81524 2.28469 1.000 56.81457 108 VAL A C 1
ATOM 736 O O . VAL A 1 108 ? 4.11615 12.68719 2.79762 1.000 57.13463 108 VAL A O 1
ATOM 740 N N . ALA A 1 109 ? 3.88651 10.91869 1.42803 1.000 58.83864 109 ALA A N 1
ATOM 741 C CA . ALA A 1 109 ? 5.29852 10.91115 1.07430 1.000 57.38154 109 ALA A CA 1
ATOM 742 C C . ALA A 1 109 ? 5.49519 11.69802 -0.21753 1.000 62.21725 109 ALA A C 1
ATOM 743 O O . ALA A 1 109 ? 4.89069 11.38180 -1.25009 1.000 63.09357 109 ALA A O 1
ATOM 745 N N . CYS A 1 110 ? 6.32263 12.73280 -0.13909 1.000 67.85106 110 CYS A N 1
ATOM 746 C CA . CYS A 1 110 ? 6.74073 13.53814 -1.27664 1.000 68.77061 110 CYS A CA 1
ATOM 747 C C . CYS A 1 110 ? 8.17048 13.95379 -0.94997 1.000 73.80096 110 CYS A C 1
ATOM 748 O O . CYS A 1 110 ? 8.53952 14.02529 0.22760 1.000 75.29800 110 CYS A O 1
ATOM 751 N N . GLY A 1 111 ? 8.96604 14.22806 -1.97337 1.000 78.83724 111 GLY A N 1
ATOM 752 C CA . GLY A 1 111 ? 10.28787 14.80673 -1.78102 1.000 83.48356 111 GLY A CA 1
ATOM 753 C C . GLY A 1 111 ? 10.34987 16.32763 -1.60737 1.000 89.58195 111 GLY A C 1
ATOM 754 O O . GLY A 1 111 ? 9.38267 16.96451 -1.20289 1.000 88.52407 111 GLY A O 1
ATOM 755 N N . GLU A 1 112 ? 11.58223 16.86274 -1.79069 1.000 91.93563 112 GLU A N 1
ATOM 756 C CA . GLU A 1 112 ? 11.87182 18.29650 -1.83505 1.000 91.55954 112 GLU A CA 1
ATOM 757 C C . GLU A 1 112 ? 11.55666 18.94069 -3.20286 1.000 93.22999 112 GLU A C 1
ATOM 758 O O . GLU A 1 112 ? 12.44824 19.43234 -3.88613 1.000 95.21612 112 GLU A O 1
ATOM 764 N N . GLU A 1 113 ? 10.28454 18.89686 -3.59556 1.000 89.72414 113 GLU A N 1
ATOM 765 C CA . GLU A 1 113 ? 9.79174 19.26332 -4.91722 1.000 88.67373 113 GLU A CA 1
ATOM 766 C C . GLU A 1 113 ? 8.36059 19.74269 -4.86495 1.000 86.06032 113 GLU A C 1
ATOM 767 O O . GLU A 1 113 ? 7.97917 20.58803 -5.68828 1.000 82.97570 113 GLU A O 1
ATOM 773 N N . ALA A 1 114 ? 7.62268 19.32416 -3.93636 1.000 86.62583 114 ALA A N 1
ATOM 774 C CA . ALA A 1 114 ? 6.22209 19.73632 -3.91496 1.000 80.79640 114 ALA A CA 1
ATOM 775 C C . ALA A 1 114 ? 6.11499 21.16760 -3.39647 1.000 81.05458 114 ALA A C 1
ATOM 776 O O . ALA A 1 114 ? 6.87960 21.55474 -2.50713 1.000 77.90461 114 ALA A O 1
ATOM 778 N N . PRO A 1 115 ? 5.20671 21.95077 -3.95066 1.000 79.35084 115 PRO A N 1
ATOM 779 C CA . PRO A 1 115 ? 5.05703 23.35621 -3.49387 1.000 78.86412 115 PRO A CA 1
ATOM 780 C C . PRO A 1 115 ? 4.60388 23.49681 -2.04870 1.000 75.23918 115 PRO A C 1
ATOM 781 O O . PRO A 1 115 ? 3.76134 22.74622 -1.54422 1.000 74.13325 115 PRO A O 1
ATOM 785 N N . ASP A 1 116 ? 5.09120 24.55484 -1.41605 1.000 71.87386 116 ASP A N 1
ATOM 786 C CA . ASP A 1 116 ? 4.82638 24.76154 0.00042 1.000 74.15807 116 ASP A CA 1
ATOM 787 C C . ASP A 1 116 ? 3.34247 24.98043 0.27612 1.000 72.60906 116 ASP A C 1
ATOM 788 O O . ASP A 1 116 ? 2.89318 24.65224 1.36790 1.000 70.13027 116 ASP A O 1
ATOM 793 N N . GLU A 1 117 ? 2.53502 25.42544 -0.71166 1.000 72.32220 117 GLU A N 1
ATOM 794 C CA . GLU A 1 117 ? 1.13189 25.69312 -0.39239 1.000 70.07263 117 GLU A CA 1
ATOM 795 C C . GLU A 1 117 ? 0.32368 24.40622 -0.23561 1.000 70.40745 117 GLU A C 1
ATOM 796 O O . GLU A 1 117 ? -0.61408 24.36362 0.57236 1.000 68.69512 117 GLU A O 1
ATOM 802 N N . ARG A 1 118 ? 0.67489 23.33347 -0.97909 1.000 71.71479 118 ARG A N 1
ATOM 803 C CA . ARG A 1 118 ? -0.00826 22.06716 -0.77963 1.000 68.95688 118 ARG A CA 1
ATOM 804 C C . ARG A 1 118 ? 0.62657 21.34836 0.39573 1.000 63.73549 118 ARG A C 1
ATOM 805 O O . ARG A 1 118 ? -0.05913 20.69622 1.17581 1.000 60.34883 118 ARG A O 1
ATOM 813 N N . ARG A 1 119 ? 1.89910 21.62929 0.61364 1.000 65.51724 119 ARG A N 1
ATOM 814 C CA . ARG A 1 119 ? 2.58207 21.13705 1.79157 1.000 65.41433 119 ARG A CA 1
ATOM 815 C C . ARG A 1 119 ? 1.96648 21.71298 3.05582 1.000 66.00317 119 ARG A C 1
ATOM 816 O O . ARG A 1 119 ? 1.75506 20.98331 4.03353 1.000 64.26975 119 ARG A O 1
ATOM 824 N N . ALA A 1 120 ? 1.63789 23.01872 3.04053 1.000 63.22791 120 ALA A N 1
ATOM 825 C CA . ALA A 1 120 ? 1.08632 23.69145 4.21871 1.000 60.66644 120 ALA A CA 1
ATOM 826 C C . ALA A 1 120 ? -0.38458 23.36269 4.45108 1.000 59.95710 120 ALA A C 1
ATOM 827 O O . ALA A 1 120 ? -0.81429 23.22173 5.60037 1.000 59.51287 120 ALA A O 1
ATOM 829 N N . ALA A 1 121 ? -1.18266 23.29611 3.38101 1.000 56.99613 121 ALA A N 1
ATOM 830 C CA . ALA A 1 121 ? -2.60481 22.95928 3.51412 1.000 57.70773 121 ALA A CA 1
ATOM 831 C C . ALA A 1 121 ? -2.81461 21.55074 4.08963 1.000 59.71428 121 ALA A C 1
ATOM 832 O O . ALA A 1 121 ? -3.71552 21.33164 4.91246 1.000 58.77017 121 ALA A O 1
ATOM 834 N N . LEU A 1 122 ? -2.02168 20.57023 3.63979 1.000 59.57401 122 LEU A N 1
ATOM 835 C CA . LEU A 1 122 ? -2.18566 19.21303 4.16718 1.000 54.51395 122 LEU A CA 1
ATOM 836 C C . LEU A 1 122 ? -1.68176 19.10307 5.60436 1.000 57.81382 122 LEU A C 1
ATOM 837 O O . LEU A 1 122 ? -2.37023 18.53454 6.46114 1.000 57.79191 122 LEU A O 1
ATOM 842 N N . GLY A 1 123 ? -0.53881 19.72015 5.91341 1.000 56.75828 123 GLY A N 1
ATOM 843 C CA . GLY A 1 123 ? -0.05639 19.72287 7.29187 1.000 59.21429 123 GLY A CA 1
ATOM 844 C C . GLY A 1 123 ? -1.02882 20.36611 8.27047 1.000 61.51721 123 GLY A C 1
ATOM 845 O O . GLY A 1 123 ? -1.20535 19.88247 9.40263 1.000 55.71969 123 GLY A O 1
ATOM 846 N N . ALA A 1 124 ? -1.67242 21.47035 7.85449 1.000 55.41223 124 ALA A N 1
ATOM 847 C CA . ALA A 1 124 ? -2.62156 22.13935 8.73736 1.000 53.42376 124 ALA A CA 1
ATOM 848 C C . ALA A 1 124 ? -3.86486 21.30678 8.94527 1.000 55.93192 124 ALA A C 1
ATOM 849 O O . ALA A 1 124 ? -4.50594 21.42830 9.99348 1.000 59.17635 124 ALA A O 1
ATOM 851 N N . ALA A 1 125 ? -4.21200 20.44997 7.97194 1.000 55.73142 125 ALA A N 1
ATOM 852 C CA . ALA A 1 125 ? -5.33013 19.53440 8.09915 1.000 51.73575 125 ALA A CA 1
ATOM 853 C C . ALA A 1 125 ? -4.99309 18.30615 8.93622 1.000 58.07689 125 ALA A C 1
ATOM 854 O O . ALA A 1 125 ? -5.87266 17.46481 9.14003 1.000 58.95547 125 ALA A O 1
ATOM 856 N N . GLY A 1 126 ? -3.74430 18.16617 9.38914 1.000 55.45393 126 GLY A N 1
ATOM 857 C CA . GLY A 1 126 ? -3.35314 17.06345 10.24229 1.000 58.51836 126 GLY A CA 1
ATOM 858 C C . GLY A 1 126 ? -2.51850 15.97958 9.58078 1.000 63.66872 126 GLY A C 1
ATOM 859 O O . GLY A 1 126 ? -2.39128 14.88698 10.15426 1.000 60.02154 126 GLY A O 1
ATOM 860 N N . CYS A 1 127 ? -2.02244 16.20269 8.36414 1.000 57.71057 127 CYS A N 1
ATOM 861 C CA . CYS A 1 127 ? -1.17353 15.21980 7.71084 1.000 56.81154 127 CYS A CA 1
ATOM 862 C C . CYS A 1 127 ? 0.27069 15.47181 8.10002 1.000 55.23475 127 CYS A C 1
ATOM 863 O O . CYS A 1 127 ? 0.73136 16.61445 8.13875 1.000 59.18319 127 CYS A O 1
ATOM 866 N N . ARG A 1 128 ? 0.99130 14.40258 8.36387 1.000 55.48650 128 ARG A N 1
ATOM 867 C CA . ARG A 1 128 ? 2.43241 14.49044 8.45472 1.000 55.18533 128 ARG A CA 1
ATOM 868 C C . ARG A 1 128 ? 2.99879 14.36417 7.05157 1.000 54.61621 128 ARG A C 1
ATOM 869 O O . ARG A 1 128 ? 2.57326 13.49539 6.28794 1.000 54.24355 128 ARG A O 1
ATOM 877 N N . ILE A 1 129 ? 3.94355 15.23227 6.70822 1.000 56.12649 129 ILE A N 1
ATOM 878 C CA . ILE A 1 129 ? 4.56679 15.23942 5.38952 1.000 57.32066 129 ILE A CA 1
ATOM 879 C C . ILE A 1 129 ? 5.89658 14.50786 5.48444 1.000 59.62799 129 ILE A C 1
ATOM 880 O O . ILE A 1 129 ? 6.77854 14.91163 6.25170 1.000 59.83007 129 ILE A O 1
ATOM 885 N N . LEU A 1 130 ? 6.05711 13.46485 4.66662 1.000 59.60300 130 LEU A N 1
ATOM 886 C CA . LEU A 1 130 ? 7.21711 12.57432 4.70917 1.000 66.95487 130 LEU A CA 1
ATOM 887 C C . LEU A 1 130 ? 8.16327 12.84674 3.53817 1.000 66.98354 130 LEU A C 1
ATOM 888 O O . LEU A 1 130 ? 7.78207 12.67420 2.37420 1.000 65.13213 130 LEU A O 1
ATOM 893 N N . ALA A 1 131 ? 9.40467 13.23318 3.86101 1.000 70.57690 131 ALA A N 1
ATOM 894 C CA . ALA A 1 131 ? 10.43327 13.55115 2.87062 1.000 71.89724 131 ALA A CA 1
ATOM 895 C C . ALA A 1 131 ? 11.04283 12.30586 2.21805 1.000 73.90516 131 ALA A C 1
ATOM 896 O O . ALA A 1 131 ? 11.46400 11.37620 2.91459 1.000 79.20247 131 ALA A O 1
ATOM 898 N N . THR A 1 132 ? 11.09533 12.28324 0.87737 1.000 76.49254 132 THR A N 1
ATOM 899 C CA . THR A 1 132 ? 11.64824 11.14096 0.13950 1.000 78.85064 132 THR A CA 1
ATOM 900 C C . THR A 1 132 ? 12.59045 11.60238 -0.98140 1.000 78.97219 132 THR A C 1
ATOM 901 O O . THR A 1 132 ? 12.60086 12.76993 -1.37441 1.000 81.28802 132 THR A O 1
ATOM 905 N N . GLU A 1 133 ? 13.37406 10.64838 -1.50097 1.000 77.30432 133 GLU A N 1
ATOM 906 C CA . GLU A 1 133 ? 14.50546 10.85201 -2.40321 1.000 78.01791 133 GLU A CA 1
ATOM 907 C C . GLU A 1 133 ? 14.15433 10.50262 -3.84904 1.000 78.74817 133 GLU A C 1
ATOM 908 O O . GLU A 1 133 ? 13.32980 9.62077 -4.11013 1.000 79.04539 133 GLU A O 1
ATOM 914 N N . THR A 1 134 ? 14.78252 11.22601 -4.78344 1.000 81.48442 134 THR A N 1
ATOM 915 C CA . THR A 1 134 ? 14.51233 11.16439 -6.23640 1.000 83.28828 134 THR A CA 1
ATOM 916 C C . THR A 1 134 ? 13.03212 11.05837 -6.60378 1.000 81.47306 134 THR A C 1
ATOM 917 O O . THR A 1 134 ? 12.63373 11.39611 -7.72703 1.000 83.14736 134 THR A O 1
ATOM 921 N N . ILE A 1 139 ? 10.59816 8.47805 -7.29873 1.000 70.44746 139 ILE A N 1
ATOM 922 C CA . ILE A 1 139 ? 10.48857 8.20162 -5.86408 1.000 75.27850 139 ILE A CA 1
ATOM 923 C C . ILE A 1 139 ? 11.24454 6.89443 -5.48670 1.000 72.95583 139 ILE A C 1
ATOM 924 O O . ILE A 1 139 ? 11.00035 5.81861 -6.05442 1.000 69.94778 139 ILE A O 1
ATOM 929 N N . ALA A 1 140 ? 12.21309 7.01235 -4.57292 1.000 72.78664 140 ALA A N 1
ATOM 930 C CA . ALA A 1 140 ? 13.14054 5.91505 -4.26233 1.000 69.97575 140 ALA A CA 1
ATOM 931 C C . ALA A 1 140 ? 12.51754 4.97766 -3.23691 1.000 68.40298 140 ALA A C 1
ATOM 932 O O . ALA A 1 140 ? 12.52192 5.26883 -2.03360 1.000 64.42649 140 ALA A O 1
ATOM 934 N N . LEU A 1 141 ? 12.03696 3.81615 -3.71237 1.000 63.81289 141 LEU A N 1
ATOM 935 C CA . LEU A 1 141 ? 11.36540 2.87820 -2.81129 1.000 64.74590 141 LEU A CA 1
ATOM 936 C C . LEU A 1 141 ? 12.33079 2.27572 -1.81131 1.000 60.51635 141 LEU A C 1
ATOM 937 O O . LEU A 1 141 ? 12.00908 2.25615 -0.61139 1.000 61.78420 141 LEU A O 1
ATOM 942 N N . PRO A 1 142 ? 13.49620 1.75484 -2.20475 1.000 66.99013 142 PRO A N 1
ATOM 943 C CA . PRO A 1 142 ? 14.38038 1.18912 -1.17384 1.000 62.34864 142 PRO A CA 1
ATOM 944 C C . PRO A 1 142 ? 14.75888 2.15924 -0.05748 1.000 65.22638 142 PRO A C 1
ATOM 945 O O . PRO A 1 142 ? 14.81205 1.74856 1.10766 1.000 60.35647 142 PRO A O 1
ATOM 949 N N . GLU A 1 143 ? 15.04425 3.42218 -0.28817 1.000 61.35464 143 GLU A N 1
ATOM 950 C CA . GLU A 1 143 ? 15.32937 4.09694 0.96650 1.000 66.22773 143 GLU A CA 1
ATOM 951 C C . GLU A 1 143 ? 14.07840 4.86566 1.49985 1.000 60.60294 143 GLU A C 1
ATOM 952 O O . GLU A 1 143 ? 14.09462 5.40172 2.60560 1.000 59.59720 143 GLU A O 1
ATOM 958 N N . LEU A 1 144 ? 12.91506 4.77529 0.82711 1.000 62.26465 144 LEU A N 1
ATOM 959 C CA . LEU A 1 144 ? 11.68557 5.09503 1.58724 1.000 61.87779 144 LEU A CA 1
ATOM 960 C C . LEU A 1 144 ? 11.44104 4.04113 2.66406 1.000 61.10456 144 LEU A C 1
ATOM 961 O O . LEU A 1 144 ? 11.09237 4.37805 3.79824 1.000 58.20900 144 LEU A O 1
ATOM 966 N N . LEU A 1 145 ? 11.69196 2.76187 2.34511 1.000 59.30529 145 LEU A N 1
ATOM 967 C CA . LEU A 1 145 ? 11.55584 1.71221 3.35698 1.000 59.89009 145 LEU A CA 1
ATOM 968 C C . LEU A 1 145 ? 12.64104 1.80542 4.43071 1.000 60.21928 145 LEU A C 1
ATOM 969 O O . LEU A 1 145 ? 12.38614 1.46159 5.58629 1.000 59.56655 145 LEU A O 1
ATOM 974 N N . ASP A 1 146 ? 13.85779 2.24322 4.08673 1.000 59.51070 146 ASP A N 1
ATOM 975 C CA . ASP A 1 146 ? 14.81778 2.53812 5.14702 1.000 60.28955 146 ASP A CA 1
ATOM 976 C C . ASP A 1 146 ? 14.32346 3.69778 6.00206 1.000 57.20163 146 ASP A C 1
ATOM 977 O O . ASP A 1 146 ? 14.37893 3.63257 7.23153 1.000 57.30341 146 ASP A O 1
ATOM 982 N N . ASP A 1 147 ? 13.77680 4.74519 5.37008 1.000 60.88719 147 ASP A N 1
ATOM 983 C CA . ASP A 1 147 ? 13.22691 5.85489 6.14628 1.000 62.32292 147 ASP A CA 1
ATOM 984 C C . ASP A 1 147 ? 12.04616 5.43051 7.00674 1.000 62.43987 147 ASP A C 1
ATOM 985 O O . ASP A 1 147 ? 11.95887 5.80985 8.18402 1.000 64.20367 147 ASP A O 1
ATOM 990 N N . LEU A 1 148 ? 11.13390 4.63596 6.44708 1.000 61.20175 148 LEU A N 1
ATOM 991 C CA . LEU A 1 148 ? 9.98357 4.19626 7.23239 1.000 62.33188 148 LEU A CA 1
ATOM 992 C C . LEU A 1 148 ? 10.42899 3.36150 8.43107 1.000 57.10063 148 LEU A C 1
ATOM 993 O O . LEU A 1 148 ? 9.83717 3.45637 9.51208 1.000 58.17185 148 LEU A O 1
ATOM 998 N N . ALA A 1 149 ? 11.46138 2.52635 8.25475 1.000 53.43655 149 ALA A N 1
ATOM 999 C CA . ALA A 1 149 ? 11.97474 1.71205 9.35370 1.000 50.07397 149 ALA A CA 1
ATOM 1000 C C . ALA A 1 149 ? 12.64266 2.53077 10.44835 1.000 61.08681 149 ALA A C 1
ATOM 1001 O O . ALA A 1 149 ? 12.61004 2.13361 11.62259 1.000 57.79161 149 ALA A O 1
ATOM 1003 N N . ALA A 1 150 ? 13.32517 3.63265 10.09058 1.000 59.29784 150 ALA A N 1
ATOM 1004 C CA . ALA A 1 150 ? 13.92995 4.45860 11.13405 1.000 61.25532 150 ALA A CA 1
ATOM 1005 C C . ALA A 1 150 ? 12.88241 5.05516 12.04528 1.000 62.58587 150 ALA A C 1
ATOM 1006 O O . ALA A 1 150 ? 13.16938 5.32709 13.21540 1.000 67.24396 150 ALA A O 1
ATOM 1008 N N . GLN A 1 151 ? 11.65547 5.22454 11.56095 1.000 62.35601 151 GLN A N 1
ATOM 1009 C CA . GLN A 1 151 ? 10.60263 5.82482 12.36014 1.000 63.46130 151 GLN A CA 1
ATOM 1010 C C . GLN A 1 151 ? 9.79472 4.79511 13.14139 1.000 65.29118 151 GLN A C 1
ATOM 1011 O O . GLN A 1 151 ? 8.64471 5.08834 13.50550 1.000 67.70349 151 GLN A O 1
ATOM 1017 N N . GLY A 1 152 ? 10.37610 3.60112 13.38361 1.000 63.85733 152 GLY A N 1
ATOM 1018 C CA . GLY A 1 152 ? 9.82944 2.50718 14.19141 1.000 65.74386 152 GLY A CA 1
ATOM 1019 C C . GLY A 1 152 ? 8.93482 1.45732 13.50894 1.000 61.94320 152 GLY A C 1
ATOM 1020 O O . GLY A 1 152 ? 8.40137 0.58708 14.20840 1.000 60.20007 152 GLY A O 1
ATOM 1021 N N . ILE A 1 153 ? 8.80217 1.46712 12.17908 1.000 55.53963 153 ILE A N 1
ATOM 1022 C CA . ILE A 1 153 ? 7.89010 0.56796 11.46222 1.000 50.75346 153 ILE A CA 1
ATOM 1023 C C . ILE A 1 153 ? 8.51336 -0.81384 11.25423 1.000 48.88115 153 ILE A C 1
ATOM 1024 O O . ILE A 1 153 ? 9.62288 -0.93918 10.72687 1.000 51.15102 153 ILE A O 1
ATOM 1029 N N . ALA A 1 154 ? 7.81005 -1.87350 11.67759 1.000 47.10319 154 ALA A N 1
ATOM 1030 C CA . ALA A 1 154 ? 8.32746 -3.23082 11.47091 1.000 43.78198 154 ALA A CA 1
ATOM 1031 C C . ALA A 1 154 ? 7.70413 -3.97417 10.27947 1.000 43.28208 154 ALA A C 1
ATOM 1032 O O . ALA A 1 154 ? 8.32746 -4.90244 9.75448 1.000 41.86352 154 ALA A O 1
ATOM 1034 N N . SER A 1 155 ? 6.51906 -3.58595 9.82640 1.000 47.25431 155 SER A N 1
ATOM 1035 C CA . SER A 1 155 ? 5.83832 -4.28462 8.73128 1.000 38.75418 155 SER A CA 1
ATOM 1036 C C . SER A 1 155 ? 4.98755 -3.29517 7.97330 1.000 44.33050 155 SER A C 1
ATOM 1037 O O . SER A 1 155 ? 4.30789 -2.47572 8.58197 1.000 45.14361 155 SER A O 1
ATOM 1040 N N . VAL A 1 156 ? 5.05335 -3.37800 6.64302 1.000 40.98437 156 VAL A N 1
ATOM 1041 C CA . VAL A 1 156 ? 4.33405 -2.50504 5.72411 1.000 39.18888 156 VAL A CA 1
ATOM 1042 C C . VAL A 1 156 ? 3.40561 -3.40314 4.91742 1.000 39.66206 156 VAL A C 1
ATOM 1043 O O . VAL A 1 156 ? 3.83573 -4.46436 4.45469 1.000 40.29015 156 VAL A O 1
ATOM 1047 N N . LEU A 1 157 ? 2.12815 -3.02875 4.82266 1.000 38.45083 157 LEU A N 1
ATOM 1048 C CA . LEU A 1 157 ? 1.17988 -3.70320 3.94026 1.000 35.51664 157 LEU A CA 1
ATOM 1049 C C . LEU A 1 157 ? 0.98393 -2.78325 2.73540 1.000 40.04126 157 LEU A C 1
ATOM 1050 O O . LEU A 1 157 ? 0.55793 -1.65259 2.91614 1.000 39.51467 157 LEU A O 1
ATOM 1055 N N . VAL A 1 158 ? 1.36446 -3.23350 1.54219 1.000 41.14889 158 VAL A N 1
ATOM 1056 C CA . VAL A 1 158 ? 1.16371 -2.44789 0.31535 1.000 42.05698 158 VAL A CA 1
ATOM 1057 C C . VAL A 1 158 ? -0.10150 -2.95204 -0.33062 1.000 42.31787 158 VAL A C 1
ATOM 1058 O O . VAL A 1 158 ? -0.18350 -4.12906 -0.70442 1.000 44.98628 158 VAL A O 1
ATOM 1062 N N . GLU A 1 159 ? -1.09354 -2.07513 -0.46829 1.000 46.49825 159 GLU A N 1
ATOM 1063 C CA . GLU A 1 159 ? -2.33408 -2.37471 -1.17854 1.000 41.80432 159 GLU A CA 1
ATOM 1064 C C . GLU A 1 159 ? -2.29491 -1.67753 -2.54422 1.000 52.44254 159 GLU A C 1
ATOM 1065 O O . GLU A 1 159 ? -2.74805 -0.55019 -2.69402 1.000 51.99461 159 GLU A O 1
ATOM 1071 N N . GLY A 1 160 ? -1.68521 -2.33099 -3.51985 1.000 54.83387 160 GLY A N 1
ATOM 1072 C CA . GLY A 1 160 ? -1.35835 -1.68690 -4.77246 1.000 56.74968 160 GLY A CA 1
ATOM 1073 C C . GLY A 1 160 ? -2.44561 -1.70613 -5.83686 1.000 55.12328 160 GLY A C 1
ATOM 1074 O O . GLY A 1 160 ? -3.25459 -2.63138 -5.92063 1.000 56.99297 160 GLY A O 1
ATOM 1075 N N . GLY A 1 161 ? -2.50897 -0.60906 -6.58252 1.000 62.67411 161 GLY A N 1
ATOM 1076 C CA . GLY A 1 161 ? -2.86338 -0.66963 -7.97897 1.000 51.41728 161 GLY A CA 1
ATOM 1077 C C . GLY A 1 161 ? -1.62301 -1.07087 -8.76579 1.000 54.14012 161 GLY A C 1
ATOM 1078 O O . GLY A 1 161 ? -0.56330 -1.38897 -8.21764 1.000 52.98956 161 GLY A O 1
ATOM 1079 N N . ALA A 1 162 ? -1.74653 -0.97736 -10.08389 1.000 50.25685 162 ALA A N 1
ATOM 1080 C CA . ALA A 1 162 ? -0.70278 -1.46043 -10.98047 1.000 51.88447 162 ALA A CA 1
ATOM 1081 C C . ALA A 1 162 ? 0.63113 -0.76815 -10.74180 1.000 53.26587 162 ALA A C 1
ATOM 1082 O O . ALA A 1 162 ? 1.69318 -1.38833 -10.90428 1.000 55.04739 162 ALA A O 1
ATOM 1084 N N . GLY A 1 163 ? 0.60512 0.52427 -10.40851 1.000 54.28556 163 GLY A N 1
ATOM 1085 C CA . GLY A 1 163 ? 1.81412 1.29398 -10.18397 1.000 55.45064 163 GLY A CA 1
ATOM 1086 C C . GLY A 1 163 ? 2.67329 0.86823 -9.00300 1.000 55.98502 163 GLY A C 1
ATOM 1087 O O . GLY A 1 163 ? 3.88123 0.63866 -9.13735 1.000 52.67516 163 GLY A O 1
ATOM 1088 N N . VAL A 1 164 ? 2.06488 0.82622 -7.81797 1.000 55.31879 164 VAL A N 1
ATOM 1089 C CA . VAL A 1 164 ? 2.83141 0.45671 -6.64025 1.000 51.90240 164 VAL A CA 1
ATOM 1090 C C . VAL A 1 164 ? 3.20879 -1.02306 -6.69121 1.000 51.67109 164 VAL A C 1
ATOM 1091 O O . VAL A 1 164 ? 4.33679 -1.40876 -6.32382 1.000 50.57799 164 VAL A O 1
ATOM 1095 N N . ALA A 1 165 ? 2.28991 -1.87565 -7.16051 1.000 53.50773 165 ALA A N 1
ATOM 1096 C CA . ALA A 1 165 ? 2.56520 -3.31448 -7.25520 1.000 49.31075 165 ALA A CA 1
ATOM 1097 C C . ALA A 1 165 ? 3.73048 -3.59042 -8.18645 1.000 54.01325 165 ALA A C 1
ATOM 1098 O O . ALA A 1 165 ? 4.66320 -4.32640 -7.83978 1.000 48.64649 165 ALA A O 1
ATOM 1100 N N . LYS A 1 166 ? 3.72106 -2.95931 -9.36490 1.000 51.17487 166 LYS A N 1
ATOM 1101 C CA . LYS A 1 166 ? 4.79445 -3.19786 -10.31877 1.000 51.44055 166 LYS A CA 1
ATOM 1102 C C . LYS A 1 166 ? 6.11509 -2.67715 -9.78487 1.000 51.61109 166 LYS A C 1
ATOM 1103 O O . LYS A 1 166 ? 7.14808 -3.34633 -9.90834 1.000 54.46541 166 LYS A O 1
ATOM 1109 N N . SER A 1 167 ? 6.09807 -1.50947 -9.13753 1.000 51.99897 167 SER A N 1
ATOM 1110 C CA . SER A 1 167 ? 7.35346 -0.91945 -8.68436 1.000 55.91668 167 SER A CA 1
ATOM 1111 C C . SER A 1 167 ? 7.94262 -1.68448 -7.50939 1.000 52.78600 167 SER A C 1
ATOM 1112 O O . SER A 1 167 ? 9.15908 -1.88255 -7.43809 1.000 50.75327 167 SER A O 1
ATOM 1115 N N . PHE A 1 168 ? 7.09950 -2.14150 -6.59109 1.000 51.98066 168 PHE A N 1
ATOM 1116 C CA . PHE A 1 168 ? 7.63639 -2.92105 -5.47371 1.000 49.80094 168 PHE A CA 1
ATOM 1117 C C . PHE A 1 168 ? 8.17420 -4.26776 -5.93112 1.000 50.01560 168 PHE A C 1
ATOM 1118 O O . PHE A 1 168 ? 9.22744 -4.70733 -5.44916 1.000 50.70497 168 PHE A O 1
ATOM 1126 N N . LEU A 1 169 ? 7.49088 -4.92075 -6.87519 1.000 48.86423 169 LEU A N 1
ATOM 1127 C CA . LEU A 1 169 ? 7.93294 -6.23878 -7.32177 1.000 50.54730 169 LEU A CA 1
ATOM 1128 C C . LEU A 1 169 ? 9.18721 -6.13205 -8.16390 1.000 50.81745 169 LEU A C 1
ATOM 1129 O O . LEU A 1 169 ? 10.11335 -6.94283 -8.02221 1.000 46.27876 169 LEU A O 1
ATOM 1134 N N . ASP A 1 170 ? 9.20645 -5.15811 -9.08366 1.000 49.58370 170 ASP A N 1
ATOM 1135 C CA . ASP A 1 170 ? 10.35643 -4.97531 -9.95956 1.000 53.38931 170 ASP A CA 1
ATOM 1136 C C . ASP A 1 170 ? 11.60747 -4.66278 -9.15140 1.000 52.85610 170 ASP A C 1
ATOM 1137 O O . ASP A 1 170 ? 12.70804 -5.11028 -9.48532 1.000 56.14649 170 ASP A O 1
ATOM 1142 N N . GLU A 1 171 ? 11.47232 -3.88476 -8.10156 1.000 53.07811 171 GLU A N 1
ATOM 1143 C CA . GLU A 1 171 ? 12.62872 -3.63828 -7.25684 1.000 53.98579 171 GLU A CA 1
ATOM 1144 C C . GLU A 1 171 ? 12.82765 -4.72324 -6.19610 1.000 55.88048 171 GLU A C 1
ATOM 1145 O O . GLU A 1 171 ? 13.62497 -4.53699 -5.26492 1.000 53.73814 171 GLU A O 1
ATOM 1151 N N . LYS A 1 172 ? 12.08395 -5.82893 -6.29452 1.000 53.48649 172 LYS A N 1
ATOM 1152 C CA . LYS A 1 172 ? 12.31381 -7.02782 -5.47295 1.000 53.19629 172 LYS A CA 1
ATOM 1153 C C . LYS A 1 172 ? 12.24429 -6.71907 -3.98638 1.000 51.18647 172 LYS A C 1
ATOM 1154 O O . LYS A 1 172 ? 13.08575 -7.15200 -3.19569 1.000 54.27471 172 LYS A O 1
ATOM 1160 N N . LEU A 1 173 ? 11.24091 -5.94879 -3.59084 1.000 50.84121 173 LEU A N 1
ATOM 1161 C CA . LEU A 1 173 ? 11.12238 -5.54104 -2.19695 1.000 51.98101 173 LEU A CA 1
ATOM 1162 C C . LEU A 1 173 ? 9.99803 -6.24715 -1.45112 1.000 46.93909 173 LEU A C 1
ATOM 1163 O O . LEU A 1 173 ? 9.70703 -5.87477 -0.31370 1.000 45.85295 173 LEU A O 1
ATOM 1168 N N . VAL A 1 174 ? 9.36239 -7.24837 -2.04658 1.000 42.59341 174 VAL A N 1
ATOM 1169 C CA . VAL A 1 174 ? 8.18059 -7.88401 -1.46564 1.000 41.88554 174 VAL A CA 1
ATOM 1170 C C . VAL A 1 174 ? 8.61928 -9.16758 -0.76385 1.000 40.88422 174 VAL A C 1
ATOM 1171 O O . VAL A 1 174 ? 9.30377 -10.00351 -1.36207 1.000 44.47504 174 VAL A O 1
ATOM 1175 N N . ASP A 1 175 ? 8.22973 -9.32667 0.49166 1.000 41.85684 175 ASP A N 1
ATOM 1176 C CA . ASP A 1 175 ? 8.51292 -10.56882 1.21475 1.000 45.00206 175 ASP A CA 1
ATOM 1177 C C . ASP A 1 175 ? 7.38127 -11.60068 1.08982 1.000 41.63090 175 ASP A C 1
ATOM 1178 O O . ASP A 1 175 ? 7.64987 -12.78730 0.87434 1.000 40.37345 175 ASP A O 1
ATOM 1183 N N . ARG A 1 176 ? 6.12101 -11.15143 1.18424 1.000 36.92394 176 ARG A N 1
ATOM 1184 C CA . ARG A 1 176 ? 4.94083 -11.99542 1.08286 1.000 36.04315 176 ARG A CA 1
ATOM 1185 C C . ARG A 1 176 ? 3.96581 -11.35939 0.09514 1.000 37.36015 176 ARG A C 1
ATOM 1186 O O . ARG A 1 176 ? 3.87470 -10.13061 -0.01056 1.000 38.77146 176 ARG A O 1
ATOM 1194 N N . LEU A 1 177 ? 3.30835 -12.20377 -0.67476 1.000 37.21676 177 LEU A N 1
ATOM 1195 C CA . LEU A 1 177 ? 2.37350 -11.71940 -1.70476 1.000 38.47598 177 LEU A CA 1
ATOM 1196 C C . LEU A 1 177 ? 1.06027 -12.43019 -1.45409 1.000 38.57139 177 LEU A C 1
ATOM 1197 O O . LEU A 1 177 ? 1.05203 -13.65349 -1.32946 1.000 40.05743 177 LEU A O 1
ATOM 1202 N N . ILE A 1 178 ? -0.03213 -11.66968 -1.30091 1.000 36.34014 178 ILE A N 1
ATOM 1203 C CA . ILE A 1 178 ? -1.37287 -12.23042 -1.10480 1.000 39.46714 178 ILE A CA 1
ATOM 1204 C C . ILE A 1 178 ? -2.24396 -11.70721 -2.23364 1.000 41.27007 178 ILE A C 1
ATOM 1205 O O . ILE A 1 178 ? -2.33897 -10.49125 -2.40637 1.000 39.93032 178 ILE A O 1
ATOM 1210 N N . ILE A 1 179 ? -2.88183 -12.62430 -2.97955 1.000 42.03348 179 ILE A N 1
ATOM 1211 C CA . ILE A 1 179 ? -3.66806 -12.27202 -4.18006 1.000 43.65798 179 ILE A CA 1
ATOM 1212 C C . ILE A 1 179 ? -5.09715 -12.74938 -3.98594 1.000 42.11866 179 ILE A C 1
ATOM 1213 O O . ILE A 1 179 ? -5.35805 -13.94761 -3.94280 1.000 43.95440 179 ILE A O 1
ATOM 1218 N N . PHE A 1 180 ? -6.02105 -11.81769 -3.84869 1.000 43.28668 180 PHE A N 1
ATOM 1219 C CA . PHE A 1 180 ? -7.42680 -12.15293 -3.80610 1.000 42.22386 180 PHE A CA 1
ATOM 1220 C C . PHE A 1 180 ? -7.95961 -12.05608 -5.23183 1.000 43.86385 180 PHE A C 1
ATOM 1221 O O . PHE A 1 180 ? -7.74768 -11.04598 -5.90266 1.000 47.94820 180 PHE A O 1
ATOM 1229 N N . ARG A 1 181 ? -8.67377 -13.08172 -5.67648 1.000 48.46318 181 ARG A N 1
ATOM 1230 C CA . ARG A 1 181 ? -9.18332 -13.10689 -7.04914 1.000 48.92473 181 ARG A CA 1
ATOM 1231 C C . ARG A 1 181 ? -10.70500 -13.13249 -7.01466 1.000 47.92559 181 ARG A C 1
ATOM 1232 O O . ARG A 1 181 ? -11.30963 -14.07087 -6.49052 1.000 50.18354 181 ARG A O 1
ATOM 1240 N N . SER A 1 182 ? -11.31816 -12.08832 -7.56419 1.000 52.02412 182 SER A N 1
ATOM 1241 C CA . SER A 1 182 ? -12.75480 -12.08330 -7.78989 1.000 48.94603 182 SER A CA 1
ATOM 1242 C C . SER A 1 182 ? -13.14835 -13.19750 -8.77409 1.000 52.44643 182 SER A C 1
ATOM 1243 O O . SER A 1 182 ? -12.33907 -13.59508 -9.61502 1.000 49.48235 182 SER A O 1
ATOM 1246 N N . PRO A 1 183 ? -14.37046 -13.74307 -8.67534 1.000 54.65115 183 PRO A N 1
ATOM 1247 C CA . PRO A 1 183 ? -14.87157 -14.67280 -9.70463 1.000 52.82533 183 PRO A CA 1
ATOM 1248 C C . PRO A 1 183 ? -15.30082 -14.01542 -11.01355 1.000 53.71627 183 PRO A C 1
ATOM 1249 O O . PRO A 1 183 ? -15.78681 -14.72352 -11.90041 1.000 60.00290 183 PRO A O 1
ATOM 1253 N N . LEU A 1 184 ? -15.21944 -12.70053 -11.14243 1.000 52.29038 184 LEU A N 1
ATOM 1254 C CA . LEU A 1 184 ? -15.76532 -12.01239 -12.31024 1.000 58.78396 184 LEU A CA 1
ATOM 1255 C C . LEU A 1 184 ? -14.68092 -11.62628 -13.31162 1.000 55.15445 184 LEU A C 1
ATOM 1256 O O . LEU A 1 184 ? -13.59957 -11.16184 -12.93230 1.000 50.89487 184 LEU A O 1
ATOM 1261 N N . VAL A 1 185 ? -15.00219 -11.75685 -14.59859 1.000 51.07786 185 VAL A N 1
ATOM 1262 C CA . VAL A 1 185 ? -14.05081 -11.45095 -15.65600 1.000 47.49093 185 VAL A CA 1
ATOM 1263 C C . VAL A 1 185 ? -14.29536 -10.03182 -16.11796 1.000 55.20773 185 VAL A C 1
ATOM 1264 O O . VAL A 1 185 ? -15.44147 -9.63288 -16.38898 1.000 55.31953 185 VAL A O 1
ATOM 1268 N N . ILE A 1 186 ? -13.21350 -9.29062 -16.25921 1.000 50.17261 186 ILE A N 1
ATOM 1269 C CA . ILE A 1 186 ? -13.28965 -7.91159 -16.69385 1.000 51.37049 186 ILE A CA 1
ATOM 1270 C C . ILE A 1 186 ? -13.10421 -7.81973 -18.19713 1.000 54.50283 186 ILE A C 1
ATOM 1271 O O . ILE A 1 186 ? -13.84659 -7.11277 -18.87059 1.000 54.89098 186 ILE A O 1
ATOM 1276 N N . GLY A 1 187 ? -12.16033 -8.58266 -18.73914 1.000 55.31325 187 GLY A N 1
ATOM 1277 C CA . GLY A 1 187 ? -11.89802 -8.57024 -20.15959 1.000 58.29235 187 GLY A CA 1
ATOM 1278 C C . GLY A 1 187 ? -10.65063 -7.79924 -20.51871 1.000 55.70842 187 GLY A C 1
ATOM 1279 O O . GLY A 1 187 ? -10.31573 -6.79975 -19.87576 1.000 55.19269 187 GLY A O 1
ATOM 1280 N N . ALA A 1 188 ? -9.90839 -8.29584 -21.50981 1.000 54.77010 188 ALA A N 1
ATOM 1281 C CA . ALA A 1 188 ? -8.69650 -7.60470 -21.92267 1.000 56.84080 188 ALA A CA 1
ATOM 1282 C C . ALA A 1 188 ? -9.01926 -6.29502 -22.63667 1.000 56.80486 188 ALA A C 1
ATOM 1283 O O . ALA A 1 188 ? -8.14115 -5.43971 -22.77339 1.000 60.49834 188 ALA A O 1
ATOM 1285 N N . ALA A 1 189 ? -10.25950 -6.11434 -23.08586 1.000 56.62909 189 ALA A N 1
ATOM 1286 C CA . ALA A 1 189 ? -10.59623 -4.86611 -23.75801 1.000 61.54366 189 ALA A CA 1
ATOM 1287 C C . ALA A 1 189 ? -10.57963 -3.71632 -22.76208 1.000 60.60140 189 ALA A C 1
ATOM 1288 O O . ALA A 1 189 ? -10.01746 -2.65555 -23.04229 1.000 61.00986 189 ALA A O 1
ATOM 1290 N N . ASP A 1 190 ? -11.09666 -3.94260 -21.55795 1.000 57.85858 190 ASP A N 1
ATOM 1291 C CA . ASP A 1 190 ? -11.19068 -2.88160 -20.57467 1.000 60.63690 190 ASP A CA 1
ATOM 1292 C C . ASP A 1 190 ? -10.35075 -3.08932 -19.32023 1.000 57.25832 190 ASP A C 1
ATOM 1293 O O . ASP A 1 190 ? -10.37965 -2.22295 -18.44535 1.000 55.00428 190 ASP A O 1
ATOM 1298 N N . GLY A 1 191 ? -9.61768 -4.19760 -19.20761 1.000 59.13148 191 GLY A N 1
ATOM 1299 C CA . GLY A 1 191 ? -8.85110 -4.50109 -17.99462 1.000 57.12971 191 GLY A CA 1
ATOM 1300 C C . GLY A 1 191 ? -7.44282 -3.93481 -17.98566 1.000 53.40065 191 GLY A C 1
ATOM 1301 O O . GLY A 1 191 ? -6.82767 -3.75695 -19.03143 1.000 56.16159 191 GLY A O 1
ATOM 1302 N N . VAL A 1 192 ? -6.93289 -3.63513 -16.77866 1.000 53.41545 192 VAL A N 1
ATOM 1303 C CA . VAL A 1 192 ? -5.54003 -3.26430 -16.57446 1.000 47.32137 192 VAL A CA 1
ATOM 1304 C C . VAL A 1 192 ? -4.87025 -4.41571 -15.82723 1.000 51.34565 192 VAL A C 1
ATOM 1305 O O . VAL A 1 192 ? -5.36624 -4.84102 -14.78154 1.000 45.61143 192 VAL A O 1
ATOM 1309 N N . ALA A 1 193 ? -3.74032 -4.89432 -16.33294 1.000 54.11920 193 ALA A N 1
ATOM 1310 C CA . ALA A 1 193 ? -2.98303 -5.94635 -15.66014 1.000 54.08907 193 ALA A CA 1
ATOM 1311 C C . ALA A 1 193 ? -1.69621 -5.36872 -15.07700 1.000 55.10097 193 ALA A C 1
ATOM 1312 O O . ALA A 1 193 ? -1.26580 -4.26492 -15.44030 1.000 52.54812 193 ALA A O 1
ATOM 1314 N N . VAL A 1 194 ? -1.12748 -6.08945 -14.10644 1.000 54.95462 194 VAL A N 1
ATOM 1315 C CA . VAL A 1 194 ? 0.19392 -5.78546 -13.57333 1.000 55.99274 194 VAL A CA 1
ATOM 1316 C C . VAL A 1 194 ? 1.16567 -6.51227 -14.45941 1.000 56.19332 194 VAL A C 1
ATOM 1317 O O . VAL A 1 194 ? 1.23336 -7.75532 -14.43994 1.000 54.81787 194 VAL A O 1
ATOM 1321 N N . GLU A 1 195 ? 1.95187 -5.77874 -15.19603 1.000 56.51984 195 GLU A N 1
ATOM 1322 C CA . GLU A 1 195 ? 2.69330 -6.55003 -16.13951 1.000 59.65514 195 GLU A CA 1
ATOM 1323 C C . GLU A 1 195 ? 3.96311 -7.04339 -15.43452 1.000 58.31311 195 GLU A C 1
ATOM 1324 O O . GLU A 1 195 ? 4.58233 -6.30769 -14.66486 1.000 55.43717 195 GLU A O 1
ATOM 1330 N N . GLY A 1 196 ? 4.32105 -8.30800 -15.65813 1.000 55.83511 196 GLY A N 1
ATOM 1331 C CA . GLY A 1 196 ? 5.44189 -8.93808 -15.01138 1.000 57.99499 196 GLY A CA 1
ATOM 1332 C C . GLY A 1 196 ? 5.06321 -9.64457 -13.74888 1.000 51.22352 196 GLY A C 1
ATOM 1333 O O . GLY A 1 196 ? 5.92319 -10.30511 -13.15827 1.000 55.15235 196 GLY A O 1
ATOM 1334 N N . LEU A 1 197 ? 3.78543 -9.62175 -13.37459 1.000 51.41187 197 LEU A N 1
ATOM 1335 C CA . LEU A 1 197 ? 3.36892 -10.29435 -12.14869 1.000 54.37426 197 LEU A CA 1
ATOM 1336 C C . LEU A 1 197 ? 3.67375 -11.79460 -12.19569 1.000 50.59369 197 LEU A C 1
ATOM 1337 O O . LEU A 1 197 ? 4.34245 -12.31820 -11.29412 1.000 47.78174 197 LEU A O 1
ATOM 1342 N N . GLU A 1 198 ? 3.23721 -12.50696 -13.25338 1.000 44.82920 198 GLU A N 1
ATOM 1343 C CA . GLU A 1 198 ? 3.40415 -13.96596 -13.26127 1.000 50.29027 198 GLU A CA 1
ATOM 1344 C C . GLU A 1 198 ? 4.87987 -14.38132 -13.34735 1.000 47.26163 198 GLU A C 1
ATOM 1345 O O . GLU A 1 198 ? 5.30933 -15.33648 -12.67831 1.000 48.78483 198 GLU A O 1
ATOM 1351 N N . THR A 1 199 ? 5.68911 -13.64432 -14.10384 1.000 46.80565 199 THR A N 1
ATOM 1352 C CA . THR A 1 199 ? 7.10752 -13.97508 -14.20927 1.000 47.92864 199 THR A CA 1
ATOM 1353 C C . THR A 1 199 ? 7.84363 -13.73243 -12.87995 1.000 45.89611 199 THR A C 1
ATOM 1354 O O . THR A 1 199 ? 8.70669 -14.54453 -12.48689 1.000 43.23379 199 THR A O 1
ATOM 1358 N N . HIS A 1 200 ? 7.47448 -12.67314 -12.14140 1.000 45.83431 200 HIS A N 1
ATOM 1359 C CA . HIS A 1 200 ? 8.05270 -12.45658 -10.80104 1.000 46.48625 200 HIS A CA 1
ATOM 1360 C C . HIS A 1 200 ? 7.70186 -13.59724 -9.84800 1.000 47.04740 200 HIS A C 1
ATOM 1361 O O . HIS A 1 200 ? 8.56579 -14.06136 -9.09234 1.000 44.68329 200 HIS A O 1
ATOM 1368 N N . ILE A 1 201 ? 6.44697 -14.07399 -9.87590 1.000 42.93244 201 ILE A N 1
ATOM 1369 C CA . ILE A 1 201 ? 6.04143 -15.19254 -9.01099 1.000 44.78718 201 ILE A CA 1
ATOM 1370 C C . ILE A 1 201 ? 6.81925 -16.45456 -9.37258 1.000 45.54838 201 ILE A C 1
ATOM 1371 O O . ILE A 1 201 ? 7.31027 -17.19677 -8.49070 1.000 45.01592 201 ILE A O 1
ATOM 1376 N N . ALA A 1 202 ? 6.93847 -16.71558 -10.68014 1.000 42.56459 202 ALA A N 1
ATOM 1377 C CA . ALA A 1 202 ? 7.65692 -17.87187 -11.18937 1.000 45.71334 202 ALA A CA 1
ATOM 1378 C C . ALA A 1 202 ? 9.11775 -17.81164 -10.78060 1.000 45.52845 202 ALA A C 1
ATOM 1379 O O . ALA A 1 202 ? 9.68558 -18.79711 -10.28991 1.000 44.72812 202 ALA A O 1
ATOM 1381 N N . SER A 1 203 ? 9.70807 -16.63198 -10.87192 1.000 42.07048 203 SER A N 1
ATOM 1382 C CA . SER A 1 203 ? 11.13170 -16.47324 -10.67706 1.000 38.79731 203 SER A CA 1
ATOM 1383 C C . SER A 1 203 ? 11.46208 -16.45418 -9.18718 1.000 42.88805 203 SER A C 1
ATOM 1384 O O . SER A 1 203 ? 12.43067 -17.08565 -8.76532 1.000 44.93307 203 SER A O 1
ATOM 1387 N N . GLU A 1 204 ? 10.64767 -15.78093 -8.37906 1.000 44.87015 204 GLU A N 1
ATOM 1388 C CA . GLU A 1 204 ? 11.06360 -15.39086 -7.03813 1.000 48.13931 204 GLU A CA 1
ATOM 1389 C C . GLU A 1 204 ? 10.22508 -15.90949 -5.87771 1.000 45.90661 204 GLU A C 1
ATOM 1390 O O . GLU A 1 204 ? 10.65135 -15.72464 -4.74176 1.000 44.31980 204 GLU A O 1
ATOM 1396 N N . PHE A 1 205 ? 9.06363 -16.52888 -6.11053 1.000 42.15731 205 PHE A N 1
ATOM 1397 C CA . PHE A 1 205 ? 8.08253 -16.80437 -5.06486 1.000 41.32657 205 PHE A CA 1
ATOM 1398 C C . PHE A 1 205 ? 7.69311 -18.26893 -5.06715 1.000 44.76014 205 PHE A C 1
ATOM 1399 O O . PHE A 1 205 ? 7.74045 -18.94476 -6.10698 1.000 45.90110 205 PHE A O 1
ATOM 1407 N N . LYS A 1 206 ? 7.29707 -18.77180 -3.89114 1.000 42.06698 206 LYS A N 1
ATOM 1408 C CA . LYS A 1 206 ? 6.66179 -20.08150 -3.81883 1.000 42.45696 206 LYS A CA 1
ATOM 1409 C C . LYS A 1 206 ? 5.30769 -19.97540 -3.13349 1.000 39.88810 206 LYS A C 1
ATOM 1410 O O . LYS A 1 206 ? 5.16117 -19.27482 -2.13545 1.000 41.21092 206 LYS A O 1
ATOM 1416 N N . ILE A 1 207 ? 4.33561 -20.72371 -3.65285 1.000 42.81333 207 ILE A N 1
ATOM 1417 C CA . ILE A 1 207 ? 2.97733 -20.73035 -3.10738 1.000 45.16076 207 ILE A CA 1
ATOM 1418 C C . ILE A 1 207 ? 2.95336 -21.36621 -1.71857 1.000 48.18091 207 ILE A C 1
ATOM 1419 O O . ILE A 1 207 ? 3.61880 -22.37457 -1.46647 1.000 47.80945 207 ILE A O 1
ATOM 1424 N N . LEU A 1 208 ? 2.16692 -20.77937 -0.81658 1.000 48.11977 208 LEU A N 1
ATOM 1425 C CA . LEU A 1 208 ? 2.00878 -21.22675 0.56257 1.000 46.34305 208 LEU A CA 1
ATOM 1426 C C . LEU A 1 208 ? 0.65798 -21.84602 0.84834 1.000 51.24570 208 LEU A C 1
ATOM 1427 O O . LEU A 1 208 ? 0.58089 -22.93013 1.45556 1.000 52.16028 208 LEU A O 1
ATOM 1432 N N . ARG A 1 209 ? -0.42015 -21.14632 0.47926 1.000 47.65547 209 ARG A N 1
ATOM 1433 C CA . ARG A 1 209 ? -1.77431 -21.66013 0.60586 1.000 46.93223 209 ARG A CA 1
ATOM 1434 C C . ARG A 1 209 ? -2.61735 -21.13263 -0.56262 1.000 47.28681 209 ARG A C 1
ATOM 1435 O O . ARG A 1 209 ? -2.29770 -20.10668 -1.14591 1.000 43.46935 209 ARG A O 1
ATOM 1443 N N . ARG A 1 210 ? -3.61486 -21.91241 -0.96858 1.000 54.91787 210 ARG A N 1
ATOM 1444 C CA . ARG A 1 210 ? -4.55435 -21.54423 -2.02695 1.000 55.96153 210 ARG A CA 1
ATOM 1445 C C . ARG A 1 210 ? -5.95325 -21.83680 -1.50264 1.000 57.55343 210 ARG A C 1
ATOM 1446 O O . ARG A 1 210 ? -6.24573 -22.97778 -1.14247 1.000 62.15686 210 ARG A O 1
ATOM 1454 N N . MET A 1 211 ? -6.81635 -20.82508 -1.44647 1.000 58.33729 211 MET A N 1
ATOM 1455 C CA . MET A 1 211 ? -8.24036 -21.00839 -1.15381 1.000 60.38503 211 MET A CA 1
ATOM 1456 C C . MET A 1 211 ? -9.02441 -21.10872 -2.45143 1.000 65.84070 211 MET A C 1
ATOM 1457 O O . MET A 1 211 ? -8.97559 -20.18494 -3.27230 1.000 61.02483 211 MET A O 1
ATOM 1462 N N . ARG A 1 212 ? -9.72088 -22.23397 -2.64621 1.000 68.13230 212 ARG A N 1
ATOM 1463 C CA . ARG A 1 212 ? -10.32567 -22.55813 -3.93545 1.000 77.92259 212 ARG A CA 1
ATOM 1464 C C . ARG A 1 212 ? -11.82578 -22.27773 -4.07353 1.000 79.47868 212 ARG A C 1
ATOM 1465 O O . ARG A 1 212 ? -12.40147 -22.64125 -5.11616 1.000 79.94286 212 ARG A O 1
ATOM 1473 N N . TYR A 1 213 ? -12.49708 -21.70988 -3.06941 1.000 75.36224 213 TYR A N 1
ATOM 1474 C CA . TYR A 1 213 ? -13.90493 -21.38984 -3.28273 1.000 76.66139 213 TYR A CA 1
ATOM 1475 C C . TYR A 1 213 ? -13.94642 -20.28794 -4.33709 1.000 74.33515 213 TYR A C 1
ATOM 1476 O O . TYR A 1 213 ? -13.17543 -19.32296 -4.26137 1.000 70.15323 213 TYR A O 1
ATOM 1485 N N . ALA A 1 214 ? -14.84148 -20.39955 -5.32205 1.000 79.40031 214 ALA A N 1
ATOM 1486 C CA . ALA A 1 214 ? -14.75443 -19.49723 -6.47748 1.000 75.55347 214 ALA A CA 1
ATOM 1487 C C . ALA A 1 214 ? -15.19336 -18.07086 -6.09610 1.000 72.06397 214 ALA A C 1
ATOM 1488 O O . ALA A 1 214 ? -14.55714 -17.09459 -6.55995 1.000 72.26908 214 ALA A O 1
ATOM 1490 N N . ASP A 1 215 ? -16.17139 -17.92745 -5.18028 1.000 72.49645 215 ASP A N 1
ATOM 1491 C CA . ASP A 1 215 ? -16.50643 -16.63275 -4.56378 1.000 76.85162 215 ASP A CA 1
ATOM 1492 C C . ASP A 1 215 ? -15.61345 -16.21545 -3.43853 1.000 72.43934 215 ASP A C 1
ATOM 1493 O O . ASP A 1 215 ? -16.01115 -15.33761 -2.66676 1.000 73.02068 215 ASP A O 1
ATOM 1498 N N . ASP A 1 216 ? -14.48655 -16.86649 -3.25714 1.000 70.11688 216 ASP A N 1
ATOM 1499 C CA . ASP A 1 216 ? -13.72830 -16.51704 -2.07440 1.000 64.49214 216 ASP A CA 1
ATOM 1500 C C . ASP A 1 216 ? -12.32377 -17.02451 -2.28787 1.000 62.28028 216 ASP A C 1
ATOM 1501 O O . ASP A 1 216 ? -11.74800 -17.69267 -1.43228 1.000 58.07841 216 ASP A O 1
ATOM 1506 N N . ALA A 1 217 ? -11.74848 -16.66686 -3.42164 1.000 56.79281 217 ALA A N 1
ATOM 1507 C CA . ALA A 1 217 ? -10.52036 -17.29032 -3.85414 1.000 59.69388 217 ALA A CA 1
ATOM 1508 C C . ALA A 1 217 ? -9.33857 -16.44768 -3.38117 1.000 49.42196 217 ALA A C 1
ATOM 1509 O O . ALA A 1 217 ? -9.41228 -15.22764 -3.39213 1.000 45.82588 217 ALA A O 1
ATOM 1511 N N . CYS A 1 218 ? -8.25229 -17.11367 -2.96895 1.000 53.38798 218 CYS A N 1
ATOM 1512 C CA . CYS A 1 218 ? -7.08798 -16.41868 -2.41928 1.000 49.18110 218 CYS A CA 1
ATOM 1513 C C . CYS A 1 218 ? -5.84475 -17.26106 -2.68766 1.000 47.90654 218 CYS A C 1
ATOM 1514 O O . CYS A 1 218 ? -5.91974 -18.48599 -2.68140 1.000 51.79911 218 CYS A O 1
ATOM 1517 N N . ALA A 1 219 ? -4.72171 -16.61077 -2.99482 1.000 47.76600 219 ALA A N 1
ATOM 1518 C CA . ALA A 1 219 ? -3.43029 -17.28936 -3.10474 1.000 47.17958 219 ALA A CA 1
ATOM 1519 C C . ALA A 1 219 ? -2.38915 -16.52706 -2.29302 1.000 42.10071 219 ALA A C 1
ATOM 1520 O O . ALA A 1 219 ? -2.22580 -15.33198 -2.49141 1.000 40.34287 219 ALA A O 1
ATOM 1522 N N . GLU A 1 220 ? -1.62744 -17.23226 -1.44125 1.000 40.30915 220 GLU A N 1
ATOM 1523 C CA . GLU A 1 220 ? -0.53969 -16.64948 -0.65218 1.000 39.77434 220 GLU A CA 1
ATOM 1524 C C . GLU A 1 220 ? 0.80006 -17.23066 -1.09491 1.000 37.95542 220 GLU A C 1
ATOM 1525 O O . GLU A 1 220 ? 0.91984 -18.43583 -1.27975 1.000 42.31984 220 GLU A O 1
ATOM 1531 N N . TYR A 1 221 ? 1.80925 -16.38039 -1.23055 1.000 37.38206 221 TYR A N 1
ATOM 1532 C CA . TYR A 1 221 ? 3.15551 -16.74424 -1.64703 1.000 39.97308 221 TYR A CA 1
ATOM 1533 C C . TYR A 1 221 ? 4.19336 -16.11485 -0.71030 1.000 41.27037 221 TYR A C 1
ATOM 1534 O O . TYR A 1 221 ? 3.96313 -15.04741 -0.12945 1.000 38.71475 221 TYR A O 1
ATOM 1543 N N . VAL A 1 222 ? 5.36275 -16.76467 -0.59601 1.000 38.70142 222 VAL A N 1
ATOM 1544 C CA . VAL A 1 222 ? 6.48579 -16.16512 0.09756 1.000 41.66252 222 VAL A CA 1
ATOM 1545 C C . VAL A 1 222 ? 7.68043 -16.16721 -0.83722 1.000 41.33271 222 VAL A C 1
ATOM 1546 O O . VAL A 1 222 ? 7.83395 -17.07201 -1.67684 1.000 42.71941 222 VAL A O 1
ATOM 1550 N N . ARG A 1 223 ? 8.58372 -15.24280 -0.61857 1.000 41.69433 223 ARG A N 1
ATOM 1551 C CA . ARG A 1 223 ? 9.76432 -15.10848 -1.44321 1.000 46.57168 223 ARG A CA 1
ATOM 1552 C C . ARG A 1 223 ? 10.62074 -16.35419 -1.29403 1.000 51.13054 223 ARG A C 1
ATOM 1553 O O . ARG A 1 223 ? 10.55153 -17.04545 -0.27300 1.000 50.07831 223 ARG A O 1
ATOM 1561 N N . ASN A 1 224 ? 11.28312 -16.74384 -2.38219 1.000 51.75699 224 ASN A N 1
ATOM 1562 C CA . ASN A 1 224 ? 12.11171 -17.93663 -2.38475 1.000 52.95392 224 ASN A CA 1
ATOM 1563 C C . ASN A 1 224 ? 13.24010 -17.79135 -1.38207 1.000 58.17945 224 ASN A C 1
ATOM 1564 O O . ASN A 1 224 ? 13.82357 -16.71134 -1.21617 1.000 59.42633 224 ASN A O 1
ATOM 1569 N N . THR A 1 225 ? 13.59243 -18.91216 -0.76217 1.000 63.52192 225 THR A N 1
ATOM 1570 C CA . THR A 1 225 ? 14.66488 -18.92095 0.23899 1.000 72.44744 225 THR A CA 1
ATOM 1571 C C . THR A 1 225 ? 16.08512 -18.63094 -0.28633 1.000 69.87121 225 THR A C 1
ATOM 1572 O O . THR A 1 225 ? 16.91571 -18.19710 0.51075 1.000 75.14264 225 THR A O 1
ATOM 1577 N N . ARG B 1 10 ? -3.58551 -35.82462 -0.29432 1.000 75.23428 10 ARG B N 1
ATOM 1578 C CA . ARG B 1 10 ? -2.94073 -35.37787 0.94520 1.000 73.49989 10 ARG B CA 1
ATOM 1579 C C . ARG B 1 10 ? -3.13177 -33.86334 1.13039 1.000 70.60589 10 ARG B C 1
ATOM 1580 O O . ARG B 1 10 ? -2.40786 -33.07973 0.52270 1.000 70.17842 10 ARG B O 1
ATOM 1588 N N . PRO B 1 11 ? -4.08833 -33.47608 1.97955 1.000 66.98249 11 PRO B N 1
ATOM 1589 C CA . PRO B 1 11 ? -4.44523 -32.05360 2.12360 1.000 61.96907 11 PRO B CA 1
ATOM 1590 C C . PRO B 1 11 ? -3.39959 -31.24721 2.87954 1.000 58.90148 11 PRO B C 1
ATOM 1591 O O . PRO B 1 11 ? -2.54552 -31.79566 3.58110 1.000 57.38349 11 PRO B O 1
ATOM 1595 N N . GLU B 1 12 ? -3.45666 -29.92136 2.69537 1.000 54.23726 12 GLU B N 1
ATOM 1596 C CA . GLU B 1 12 ? -2.62174 -29.01092 3.48272 1.000 56.87115 12 GLU B CA 1
ATOM 1597 C C . GLU B 1 12 ? -3.06550 -29.02174 4.94605 1.000 53.81762 12 GLU B C 1
ATOM 1598 O O . GLU B 1 12 ? -4.26512 -29.10707 5.26451 1.000 49.47426 12 GLU B O 1
ATOM 1604 N N . VAL B 1 13 ? -2.06732 -29.08856 5.82367 1.000 52.57048 13 VAL B N 1
ATOM 1605 C CA . VAL B 1 13 ? -2.23890 -29.16456 7.27147 1.000 48.53465 13 VAL B CA 1
ATOM 1606 C C . VAL B 1 13 ? -1.56976 -27.94995 7.93956 1.000 43.89533 13 VAL B C 1
ATOM 1607 O O . VAL B 1 13 ? -0.36921 -27.70914 7.76074 1.000 46.66038 13 VAL B O 1
ATOM 1611 N N . ILE B 1 14 ? -2.35357 -27.16766 8.66935 1.000 44.53541 14 ILE B N 1
ATOM 1612 C CA . ILE B 1 14 ? -1.85938 -26.07715 9.50590 1.000 44.31833 14 ILE B CA 1
ATOM 1613 C C . ILE B 1 14 ? -2.02188 -26.52873 10.94159 1.000 42.66298 14 ILE B C 1
ATOM 1614 O O . ILE B 1 14 ? -3.11375 -26.95675 11.32510 1.000 45.08325 14 ILE B O 1
ATOM 1619 N N . LEU B 1 15 ? -0.94756 -26.46234 11.72011 1.000 43.70056 15 LEU B N 1
ATOM 1620 C CA . LEU B 1 15 ? -0.98908 -26.77047 13.14856 1.000 42.82841 15 LEU B CA 1
ATOM 1621 C C . LEU B 1 15 ? -0.99744 -25.44852 13.90708 1.000 41.52010 15 LEU B C 1
ATOM 1622 O O . LEU B 1 15 ? -0.08670 -24.63692 13.73072 1.000 40.76204 15 LEU B O 1
ATOM 1627 N N . LYS B 1 16 ? -2.04649 -25.21500 14.70321 1.000 41.57143 16 LYS B N 1
ATOM 1628 C CA . LYS B 1 16 ? -2.21838 -24.02094 15.51909 1.000 39.59468 16 LYS B CA 1
ATOM 1629 C C . LYS B 1 16 ? -2.00290 -24.41766 16.97006 1.000 44.51542 16 LYS B C 1
ATOM 1630 O O . LYS B 1 16 ? -2.70148 -25.30634 17.46069 1.000 43.12870 16 LYS B O 1
ATOM 1636 N N . LEU B 1 17 ? -1.02324 -23.78602 17.63899 1.000 41.02416 17 LEU B N 1
ATOM 1637 C CA . LEU B 1 17 ? -0.68962 -24.07538 19.03581 1.000 43.36455 17 LEU B CA 1
ATOM 1638 C C . LEU B 1 17 ? -0.89260 -22.80131 19.83263 1.000 45.27054 17 LEU B C 1
ATOM 1639 O O . LEU B 1 17 ? -0.48827 -21.71374 19.39025 1.000 41.69833 17 LEU B O 1
ATOM 1644 N N . ALA B 1 18 ? -1.50415 -22.91820 21.00088 1.000 40.84416 18 ALA B N 1
ATOM 1645 C CA . ALA B 1 18 ? -1.59866 -21.78858 21.91592 1.000 45.41855 18 ALA B CA 1
ATOM 1646 C C . ALA B 1 18 ? -0.72105 -22.13696 23.10741 1.000 45.17564 18 ALA B C 1
ATOM 1647 O O . ALA B 1 18 ? -1.05908 -23.06580 23.84439 1.000 43.93043 18 ALA B O 1
ATOM 1649 N N . LEU B 1 19 ? 0.40976 -21.42533 23.28321 1.000 42.32957 19 LEU B N 1
ATOM 1650 C CA . LEU B 1 19 ? 1.39830 -21.78178 24.32332 1.000 44.15798 19 LEU B CA 1
ATOM 1651 C C . LEU B 1 19 ? 1.48689 -20.70475 25.39904 1.000 44.19923 19 LEU B C 1
ATOM 1652 O O . LEU B 1 19 ? 1.16596 -19.54286 25.16373 1.000 41.10298 19 LEU B O 1
ATOM 1657 N N . SER B 1 20 ? 1.92814 -21.08309 26.60922 1.000 36.59766 20 SER B N 1
ATOM 1658 C CA . SER B 1 20 ? 2.18298 -20.05366 27.58480 1.000 37.82833 20 SER B CA 1
ATOM 1659 C C . SER B 1 20 ? 3.57259 -19.48948 27.37371 1.000 37.75422 20 SER B C 1
ATOM 1660 O O . SER B 1 20 ? 4.31798 -19.91935 26.48993 1.000 39.87500 20 SER B O 1
ATOM 1663 N N . ALA B 1 21 ? 3.95338 -18.51055 28.21446 1.000 39.90077 21 ALA B N 1
ATOM 1664 C CA . ALA B 1 21 ? 5.27884 -17.92472 28.08881 1.000 42.29465 21 ALA B CA 1
ATOM 1665 C C . ALA B 1 21 ? 6.37485 -18.97000 28.21670 1.000 47.42906 21 ALA B C 1
ATOM 1666 O O . ALA B 1 21 ? 7.34914 -18.94199 27.44548 1.000 47.45344 21 ALA B O 1
ATOM 1668 N N . ASP B 1 22 ? 6.20610 -19.96687 29.11825 1.000 43.67292 22 ASP B N 1
ATOM 1669 C CA . ASP B 1 22 ? 7.21127 -21.00879 29.26197 1.000 41.71685 22 ASP B CA 1
ATOM 1670 C C . ASP B 1 22 ? 6.92906 -22.19878 28.34815 1.000 46.57236 22 ASP B C 1
ATOM 1671 O O . ASP B 1 22 ? 7.46896 -23.29954 28.55528 1.000 39.62058 22 ASP B O 1
ATOM 1676 N N . GLY B 1 23 ? 6.06662 -22.02932 27.34751 1.000 40.78141 23 GLY B N 1
ATOM 1677 C CA . GLY B 1 23 ? 5.99932 -23.03666 26.31447 1.000 40.45204 23 GLY B CA 1
ATOM 1678 C C . GLY B 1 23 ? 5.09753 -24.21887 26.57421 1.000 44.51068 23 GLY B C 1
ATOM 1679 O O . GLY B 1 23 ? 5.22960 -25.24890 25.88964 1.000 44.55279 23 GLY B O 1
ATOM 1680 N N . MET B 1 24 ? 4.17690 -24.10971 27.51686 1.000 47.19367 24 MET B N 1
ATOM 1681 C CA . MET B 1 24 ? 3.24945 -25.18638 27.80748 1.000 42.28065 24 MET B CA 1
ATOM 1682 C C . MET B 1 24 ? 1.99606 -25.05124 26.94449 1.000 45.10340 24 MET B C 1
ATOM 1683 O O . MET B 1 24 ? 1.41804 -23.96973 26.83342 1.000 41.09521 24 MET B O 1
ATOM 1688 N N . ILE B 1 25 ? 1.54071 -26.17153 26.38336 1.000 45.31395 25 ILE B N 1
ATOM 1689 C CA . ILE B 1 25 ? 0.30349 -26.16100 25.59925 1.000 44.54478 25 ILE B CA 1
ATOM 1690 C C . ILE B 1 25 ? -0.92270 -26.46062 26.45312 1.000 48.57336 25 ILE B C 1
ATOM 1691 O O . ILE B 1 25 ? -2.05280 -26.32502 25.98068 1.000 42.76755 25 ILE B O 1
ATOM 1696 N N . GLY B 1 26 ? -0.75044 -26.77398 27.72630 1.000 51.40755 26 GLY B N 1
ATOM 1697 C CA . GLY B 1 26 ? -1.91189 -26.97054 28.57943 1.000 54.97606 26 GLY B CA 1
ATOM 1698 C C . GLY B 1 26 ? -1.43892 -27.19591 29.99189 1.000 55.59542 26 GLY B C 1
ATOM 1699 O O . GLY B 1 26 ? -0.22703 -27.15658 30.26676 1.000 49.57620 26 GLY B O 1
ATOM 1700 N N . ARG B 1 27 ? -2.38935 -27.37828 30.91950 1.000 60.21588 27 ARG B N 1
ATOM 1701 C CA . ARG B 1 27 ? -1.91076 -27.73466 32.24646 1.000 58.85187 27 ARG B CA 1
ATOM 1702 C C . ARG B 1 27 ? -2.67141 -28.99250 32.63422 1.000 60.58197 27 ARG B C 1
ATOM 1703 O O . ARG B 1 27 ? -3.84439 -29.15789 32.27777 1.000 59.01578 27 ARG B O 1
ATOM 1711 N N . LYS B 1 28 ? -2.02344 -29.84872 33.41079 1.000 62.60209 28 LYS B N 1
ATOM 1712 C CA . LYS B 1 28 ? -2.58235 -31.16647 33.68604 1.000 62.82862 28 LYS B CA 1
ATOM 1713 C C . LYS B 1 28 ? -3.96423 -31.12969 34.34114 1.000 60.89509 28 LYS B C 1
ATOM 1714 O O . LYS B 1 28 ? -4.75466 -32.05455 34.14946 1.000 62.77089 28 LYS B O 1
ATOM 1720 N N . GLY B 1 29 ? -4.27854 -30.13780 35.15026 1.000 64.44244 29 GLY B N 1
ATOM 1721 C CA . GLY B 1 29 ? -5.59204 -30.36214 35.72425 1.000 70.04920 29 GLY B CA 1
ATOM 1722 C C . GLY B 1 29 ? -6.78788 -29.65403 35.13119 1.000 72.95188 29 GLY B C 1
ATOM 1723 O O . GLY B 1 29 ? -7.87742 -29.73593 35.70990 1.000 71.32940 29 GLY B O 1
ATOM 1724 N N . ALA B 1 30 ? -6.63657 -28.97671 34.00298 1.000 67.12420 30 ALA B N 1
ATOM 1725 C CA . ALA B 1 30 ? -7.76215 -28.20322 33.51840 1.000 70.91408 30 ALA B CA 1
ATOM 1726 C C . ALA B 1 30 ? -7.61973 -27.95850 32.03338 1.000 69.11644 30 ALA B C 1
ATOM 1727 O O . ALA B 1 30 ? -6.94672 -28.72324 31.32657 1.000 65.76717 30 ALA B O 1
ATOM 1729 N N . GLY B 1 31 ? -8.15744 -26.84201 31.57308 1.000 71.73037 31 GLY B N 1
ATOM 1730 C CA . GLY B 1 31 ? -8.26084 -26.57052 30.16312 1.000 77.42751 31 GLY B CA 1
ATOM 1731 C C . GLY B 1 31 ? -7.02496 -25.91519 29.58045 1.000 74.86916 31 GLY B C 1
ATOM 1732 O O . GLY B 1 31 ? -6.01667 -25.68311 30.24950 1.000 66.11687 31 GLY B O 1
ATOM 1733 N N . GLN B 1 32 ? -7.13566 -25.57505 28.30777 1.000 73.50394 32 GLN B N 1
ATOM 1734 C CA . GLN B 1 32 ? -5.97652 -25.14602 27.54926 1.000 70.07130 32 GLN B CA 1
ATOM 1735 C C . GLN B 1 32 ? -5.72232 -23.66756 27.75457 1.000 62.93254 32 GLN B C 1
ATOM 1736 O O . GLN B 1 32 ? -6.49365 -22.95126 28.39906 1.000 65.88744 32 GLN B O 1
ATOM 1742 N N . VAL B 1 33 ? -4.56876 -23.22844 27.26181 1.000 63.07759 33 VAL B N 1
ATOM 1743 C CA . VAL B 1 33 ? -4.21101 -21.81397 27.31809 1.000 60.45349 33 VAL B CA 1
ATOM 1744 C C . VAL B 1 33 ? -5.16352 -21.02773 26.42352 1.000 55.20960 33 VAL B C 1
ATOM 1745 O O . VAL B 1 33 ? -5.11967 -21.16771 25.20292 1.000 48.20724 33 VAL B O 1
ATOM 1749 N N . ALA B 1 34 ? -5.98226 -20.16451 27.01892 1.000 52.89126 34 ALA B N 1
ATOM 1750 C CA . ALA B 1 34 ? -6.87404 -19.29746 26.27154 1.000 62.69993 34 ALA B CA 1
ATOM 1751 C C . ALA B 1 34 ? -6.09745 -18.13246 25.64848 1.000 53.61897 34 ALA B C 1
ATOM 1752 O O . ALA B 1 34 ? -5.23885 -17.52562 26.28338 1.000 61.38109 34 ALA B O 1
ATOM 1754 N N . ILE B 1 35 ? -6.43625 -17.80457 24.41339 1.000 58.87928 35 ILE B N 1
ATOM 1755 C CA . ILE B 1 35 ? -5.85362 -16.67158 23.69829 1.000 50.89553 35 ILE B CA 1
ATOM 1756 C C . ILE B 1 35 ? -6.72462 -15.44984 23.96605 1.000 55.07708 35 ILE B C 1
ATOM 1757 O O . ILE B 1 35 ? -7.95350 -15.52133 23.86105 1.000 53.22440 35 ILE B O 1
ATOM 1762 N N . THR B 1 36 ? -6.11736 -14.32919 24.36202 1.000 53.07279 36 THR B N 1
ATOM 1763 C CA . THR B 1 36 ? -6.93903 -13.18216 24.73839 1.000 51.50472 36 THR B CA 1
ATOM 1764 C C . THR B 1 36 ? -6.79308 -11.95083 23.83396 1.000 49.33583 36 THR B C 1
ATOM 1765 O O . THR B 1 36 ? -7.65155 -11.06616 23.89091 1.000 47.18691 36 THR B O 1
ATOM 1769 N N . GLY B 1 37 ? -5.71266 -11.82395 23.07366 1.000 49.78278 37 GLY B N 1
ATOM 1770 C CA . GLY B 1 37 ? -5.52465 -10.65970 22.23656 1.000 46.36754 37 GLY B CA 1
ATOM 1771 C C . GLY B 1 37 ? -6.55049 -10.59849 21.12488 1.000 41.68198 37 GLY B C 1
ATOM 1772 O O . GLY B 1 37 ? -6.94275 -11.62768 20.56096 1.000 44.92747 37 GLY B O 1
ATOM 1773 N N . PRO B 1 38 ? -7.02217 -9.39290 20.79491 1.000 45.42493 38 PRO B N 1
ATOM 1774 C CA . PRO B 1 38 ? -8.06824 -9.30518 19.74769 1.000 46.80637 38 PRO B CA 1
ATOM 1775 C C . PRO B 1 38 ? -7.57859 -9.70989 18.36248 1.000 44.16371 38 PRO B C 1
ATOM 1776 O O . PRO B 1 38 ? -8.31463 -10.37775 17.63059 1.000 43.15863 38 PRO B O 1
ATOM 1780 N N . VAL B 1 39 ? -6.35540 -9.34278 17.96120 1.000 47.65178 39 VAL B N 1
ATOM 1781 C CA . VAL B 1 39 ? -5.88519 -9.78891 16.64620 1.000 43.42235 39 VAL B CA 1
ATOM 1782 C C . VAL B 1 39 ? -5.72397 -11.30070 16.64560 1.000 42.01469 39 VAL B C 1
ATOM 1783 O O . VAL B 1 39 ? -6.10846 -11.98608 15.69034 1.000 41.63295 39 VAL B O 1
ATOM 1787 N N . SER B 1 40 ? -5.21889 -11.87624 17.77118 1.000 37.91975 40 SER B N 1
ATOM 1788 C CA . SER B 1 40 ? -5.02629 -13.29755 17.78199 1.000 39.20924 40 SER B CA 1
ATOM 1789 C C . SER B 1 40 ? -6.35645 -14.01313 17.78317 1.000 37.72326 40 SER B C 1
ATOM 1790 O O . SER B 1 40 ? -6.47299 -15.07741 17.15739 1.000 39.78637 40 SER B O 1
ATOM 1793 N N . ARG B 1 41 ? -7.37572 -13.43697 18.43709 1.000 36.77852 41 ARG B N 1
ATOM 1794 C CA . ARG B 1 41 ? -8.69370 -14.08430 18.43914 1.000 39.30437 41 ARG B CA 1
ATOM 1795 C C . ARG B 1 41 ? -9.28973 -14.08063 17.06191 1.000 41.94216 41 ARG B C 1
ATOM 1796 O O . ARG B 1 41 ? -9.79827 -15.11647 16.58096 1.000 46.33143 41 ARG B O 1
ATOM 1804 N N . ALA B 1 42 ? -9.21160 -12.92714 16.39102 1.000 40.36354 42 ALA B N 1
ATOM 1805 C CA . ALA B 1 42 ? -9.78999 -12.83713 15.05337 1.000 41.58930 42 ALA B CA 1
ATOM 1806 C C . ALA B 1 42 ? -9.10244 -13.80105 14.11853 1.000 38.67205 42 ALA B C 1
ATOM 1807 O O . ALA B 1 42 ? -9.75753 -14.63815 13.50343 1.000 45.65855 42 ALA B O 1
ATOM 1809 N N . GLN B 1 43 ? -7.76177 -13.79081 14.09418 1.000 40.35525 43 GLN B N 1
ATOM 1810 C CA . GLN B 1 43 ? -7.02440 -14.73492 13.25136 1.000 40.25601 43 GLN B CA 1
ATOM 1811 C C . GLN B 1 43 ? -7.33050 -16.17922 13.56817 1.000 41.41733 43 GLN B C 1
ATOM 1812 O O . GLN B 1 43 ? -7.26501 -17.02500 12.67048 1.000 41.14365 43 GLN B O 1
ATOM 1818 N N . SER B 1 44 ? -7.59160 -16.51921 14.84607 1.000 41.71523 44 SER B N 1
ATOM 1819 C CA . SER B 1 44 ? -7.86810 -17.90570 15.16921 1.000 44.29717 44 SER B CA 1
ATOM 1820 C C . SER B 1 44 ? -9.16677 -18.36030 14.49253 1.000 46.88783 44 SER B C 1
ATOM 1821 O O . SER B 1 44 ? -9.18711 -19.38629 13.81194 1.000 41.87467 44 SER B O 1
ATOM 1824 N N . HIS B 1 45 ? -10.19046 -17.50029 14.51736 1.000 47.15597 45 HIS B N 1
ATOM 1825 C CA . HIS B 1 45 ? -11.48041 -17.82011 13.90619 1.000 45.89235 45 HIS B CA 1
ATOM 1826 C C . HIS B 1 45 ? -11.43500 -17.71811 12.38378 1.000 46.75659 45 HIS B C 1
ATOM 1827 O O . HIS B 1 45 ? -12.17491 -18.43102 11.69835 1.000 45.97097 45 HIS B O 1
ATOM 1834 N N . ILE B 1 46 ? -10.55840 -16.88326 11.82148 1.000 44.23412 46 ILE B N 1
ATOM 1835 C CA . ILE B 1 46 ? -10.43316 -16.90049 10.35691 1.000 44.04103 46 ILE B CA 1
ATOM 1836 C C . ILE B 1 46 ? -9.73860 -18.17186 9.88071 1.000 46.26366 46 ILE B C 1
ATOM 1837 O O . ILE B 1 46 ? -10.02036 -18.65406 8.78019 1.000 47.59462 46 ILE B O 1
ATOM 1842 N N . LEU B 1 47 ? -8.78492 -18.72556 10.65272 1.000 43.48231 47 LEU B N 1
ATOM 1843 C CA . LEU B 1 47 ? -8.20664 -20.02405 10.26393 1.000 44.97550 47 LEU B CA 1
ATOM 1844 C C . LEU B 1 47 ? -9.27892 -21.10839 10.18090 1.000 45.84977 47 LEU B C 1
ATOM 1845 O O . LEU B 1 47 ? -9.19277 -22.03336 9.35545 1.000 47.80226 47 LEU B O 1
ATOM 1850 N N . ARG B 1 48 ? -10.23553 -21.06939 11.10748 1.000 43.22975 48 ARG B N 1
ATOM 1851 C CA . ARG B 1 48 ? -11.32208 -22.02833 11.11815 1.000 41.14901 48 ARG B CA 1
ATOM 1852 C C . ARG B 1 48 ? -12.15395 -21.89352 9.83975 1.000 49.34242 48 ARG B C 1
ATOM 1853 O O . ARG B 1 48 ? -12.49540 -22.88847 9.18793 1.000 51.25061 48 ARG B O 1
ATOM 1861 N N . ALA B 1 49 ? -12.43329 -20.65702 9.45867 1.000 48.50426 49 ALA B N 1
ATOM 1862 C CA . ALA B 1 49 ? -13.17847 -20.37072 8.23233 1.000 52.59602 49 ALA B CA 1
ATOM 1863 C C . ALA B 1 49 ? -12.41243 -20.79503 6.98700 1.000 52.27036 49 ALA B C 1
ATOM 1864 O O . ALA B 1 49 ? -12.99503 -21.36149 6.06295 1.000 56.36987 49 ALA B O 1
ATOM 1866 N N . GLN B 1 50 ? -11.09164 -20.63344 6.98199 1.000 52.44869 50 GLN B N 1
ATOM 1867 C CA . GLN B 1 50 ? -10.32141 -21.05530 5.82506 1.000 50.88479 50 GLN B CA 1
ATOM 1868 C C . GLN B 1 50 ? -10.16093 -22.56710 5.73871 1.000 54.83826 50 GLN B C 1
ATOM 1869 O O . GLN B 1 50 ? -9.75229 -23.06564 4.68434 1.000 57.62560 50 GLN B O 1
ATOM 1875 N N . ALA B 1 51 ? -10.47224 -23.31772 6.80113 1.000 49.10387 51 ALA B N 1
ATOM 1876 C CA . ALA B 1 51 ? -10.24348 -24.74985 6.80638 1.000 54.14218 51 ALA B CA 1
ATOM 1877 C C . ALA B 1 51 ? -11.51009 -25.48953 6.40535 1.000 51.22474 51 ALA B C 1
ATOM 1878 O O . ALA B 1 51 ? -12.61288 -25.12503 6.82401 1.000 47.57858 51 ALA B O 1
ATOM 1880 N N . ASP B 1 52 ? -11.30191 -26.57640 5.66363 1.000 51.80795 52 ASP B N 1
ATOM 1881 C CA . ASP B 1 52 ? -12.34562 -27.56210 5.39319 1.000 53.67280 52 ASP B CA 1
ATOM 1882 C C . ASP B 1 52 ? -12.68096 -28.35938 6.64453 1.000 53.44883 52 ASP B C 1
ATOM 1883 O O . ASP B 1 52 ? -13.85789 -28.59805 6.95049 1.000 52.47712 52 ASP B O 1
ATOM 1888 N N . ILE B 1 53 ? -11.66090 -28.69364 7.43397 1.000 53.23569 53 ILE B N 1
ATOM 1889 C CA . ILE B 1 53 ? -11.78706 -29.53675 8.60904 1.000 52.74260 53 ILE B CA 1
ATOM 1890 C C . ILE B 1 53 ? -10.99490 -28.90190 9.72877 1.000 50.81161 53 ILE B C 1
ATOM 1891 O O . ILE B 1 53 ? -9.89175 -28.40449 9.48560 1.000 51.78301 53 ILE B O 1
ATOM 1896 N N . ILE B 1 54 ? -11.53777 -28.92152 10.94715 1.000 51.87585 54 ILE B N 1
ATOM 1897 C CA . ILE B 1 54 ? -10.77324 -28.65750 12.16549 1.000 48.57207 54 ILE B CA 1
ATOM 1898 C C . ILE B 1 54 ? -10.68209 -29.95133 12.95516 1.000 52.27676 54 ILE B C 1
ATOM 1899 O O . ILE B 1 54 ? -11.70594 -30.54279 13.32462 1.000 48.74521 54 ILE B O 1
ATOM 1904 N N . LEU B 1 55 ? -9.45811 -30.35001 13.29435 1.000 51.48012 55 LEU B N 1
ATOM 1905 C CA . LEU B 1 55 ? -9.20560 -31.64106 13.90585 1.000 48.45082 55 LEU B CA 1
ATOM 1906 C C . LEU B 1 55 ? -8.64420 -31.39272 15.30511 1.000 50.67383 55 LEU B C 1
ATOM 1907 O O . LEU B 1 55 ? -7.82391 -30.48204 15.49126 1.000 43.56476 55 LEU B O 1
ATOM 1912 N N . ILE B 1 56 ? -9.13319 -32.15071 16.29510 1.000 48.88653 56 ILE B N 1
ATOM 1913 C CA . ILE B 1 56 ? -8.59723 -32.13184 17.66061 1.000 46.98034 56 ILE B CA 1
ATOM 1914 C C . ILE B 1 56 ? -8.55201 -33.56472 18.18298 1.000 52.02046 56 ILE B C 1
ATOM 1915 O O . ILE B 1 56 ? -9.13075 -34.48682 17.60206 1.000 48.56518 56 ILE B O 1
ATOM 1920 N N . GLY B 1 57 ? -7.81326 -33.74537 19.30349 1.000 55.61893 57 GLY B N 1
ATOM 1921 C CA . GLY B 1 57 ? -7.71857 -35.02306 19.98214 1.000 49.38411 57 GLY B CA 1
ATOM 1922 C C . GLY B 1 57 ? -8.73393 -35.16060 21.08368 1.000 50.74216 57 GLY B C 1
ATOM 1923 O O . GLY B 1 57 ? -9.23481 -34.16826 21.59521 1.000 47.89761 57 GLY B O 1
ATOM 1924 N N . ILE B 1 58 ? -9.04850 -36.41950 21.44197 1.000 51.64866 58 ILE B N 1
ATOM 1925 C CA . ILE B 1 58 ? -10.04994 -36.65066 22.48758 1.000 54.61154 58 ILE B CA 1
ATOM 1926 C C . ILE B 1 58 ? -9.63242 -36.00017 23.81711 1.000 52.80353 58 ILE B C 1
ATOM 1927 O O . ILE B 1 58 ? -10.48714 -35.50808 24.57199 1.000 54.86196 58 ILE B O 1
ATOM 1932 N N . GLU B 1 59 ? -8.33296 -35.94526 24.10887 1.000 53.78482 59 GLU B N 1
ATOM 1933 C CA . GLU B 1 59 ? -7.90034 -35.35145 25.38424 1.000 57.84326 59 GLU B CA 1
ATOM 1934 C C . GLU B 1 59 ? -8.27878 -33.87523 25.48884 1.000 52.10909 59 GLU B C 1
ATOM 1935 O O . GLU B 1 59 ? -8.83353 -33.43773 26.50770 1.000 49.32762 59 GLU B O 1
ATOM 1941 N N . THR B 1 60 ? -8.05591 -33.10811 24.41379 1.000 54.87749 60 THR B N 1
ATOM 1942 C CA . THR B 1 60 ? -8.52180 -31.72375 24.37687 1.000 55.10076 60 THR B CA 1
ATOM 1943 C C . THR B 1 60 ? -10.03974 -31.65136 24.49144 1.000 55.08677 60 THR B C 1
ATOM 1944 O O . THR B 1 60 ? -10.58269 -30.79421 25.21103 1.000 51.79146 60 THR B O 1
ATOM 1948 N N . ALA B 1 61 ? -10.74782 -32.56403 23.80065 1.000 51.55006 61 ALA B N 1
ATOM 1949 C CA . ALA B 1 61 ? -12.20185 -32.52998 23.84231 1.000 49.87691 61 ALA B CA 1
ATOM 1950 C C . ALA B 1 61 ? -12.69507 -32.69833 25.26577 1.000 49.82789 61 ALA B C 1
ATOM 1951 O O . ALA B 1 61 ? -13.50089 -31.89866 25.76345 1.000 52.02116 61 ALA B O 1
ATOM 1953 N N . LEU B 1 62 ? -12.14085 -33.68608 25.96189 1.000 52.69604 62 LEU B N 1
ATOM 1954 C CA . LEU B 1 62 ? -12.51426 -33.94878 27.34383 1.000 54.15742 62 LEU B CA 1
ATOM 1955 C C . LEU B 1 62 ? -12.09540 -32.81686 28.26220 1.000 55.53806 62 LEU B C 1
ATOM 1956 O O . LEU B 1 62 ? -12.83797 -32.44249 29.18073 1.000 58.34666 62 LEU B O 1
ATOM 1961 N N . ALA B 1 63 ? -10.90495 -32.26694 28.05124 1.000 57.69554 63 ALA B N 1
ATOM 1962 C CA . ALA B 1 63 ? -10.44187 -31.27317 29.01410 1.000 58.75857 63 ALA B CA 1
ATOM 1963 C C . ALA B 1 63 ? -11.14300 -29.93733 28.84147 1.000 60.42785 63 ALA B C 1
ATOM 1964 O O . ALA B 1 63 ? -11.41078 -29.26167 29.83915 1.000 65.71159 63 ALA B O 1
ATOM 1966 N N . ASP B 1 64 ? -11.53763 -29.57742 27.60956 1.000 58.60640 64 ASP B N 1
ATOM 1967 C CA . ASP B 1 64 ? -11.99765 -28.22352 27.32299 1.000 60.17599 64 ASP B CA 1
ATOM 1968 C C . ASP B 1 64 ? -13.46328 -28.08017 26.92469 1.000 58.48104 64 ASP B C 1
ATOM 1969 O O . ASP B 1 64 ? -13.97678 -26.95565 26.96858 1.000 56.64074 64 ASP B O 1
ATOM 1974 N N . ASP B 1 65 ? -14.14673 -29.16185 26.56954 1.000 61.18972 65 ASP B N 1
ATOM 1975 C CA . ASP B 1 65 ? -15.53270 -29.10734 26.10888 1.000 59.93848 65 ASP B CA 1
ATOM 1976 C C . ASP B 1 65 ? -15.71164 -27.99560 25.07545 1.000 57.83509 65 ASP B C 1
ATOM 1977 O O . ASP B 1 65 ? -16.49128 -27.05190 25.29973 1.000 58.14846 65 ASP B O 1
ATOM 1982 N N . PRO B 1 66 ? -14.95166 -28.01157 23.99674 1.000 53.75288 66 PRO B N 1
ATOM 1983 C CA . PRO B 1 66 ? -14.98697 -26.91363 23.03497 1.000 53.40785 66 PRO B CA 1
ATOM 1984 C C . PRO B 1 66 ? -16.22077 -27.01684 22.13245 1.000 60.44295 66 PRO B C 1
ATOM 1985 O O . PRO B 1 66 ? -17.03054 -27.93732 22.25821 1.000 59.06724 66 PRO B O 1
ATOM 1989 N N . VAL B 1 67 ? -16.36018 -26.01746 21.24142 1.000 55.78208 67 VAL B N 1
ATOM 1990 C CA . VAL B 1 67 ? -17.41226 -25.98663 20.22774 1.000 57.41450 67 VAL B CA 1
ATOM 1991 C C . VAL B 1 67 ? -16.83571 -25.98647 18.82009 1.000 56.73687 67 VAL B C 1
ATOM 1992 O O . VAL B 1 67 ? -17.33953 -26.69980 17.94050 1.000 57.65448 67 VAL B O 1
ATOM 1996 N N . LEU B 1 68 ? -15.74711 -25.23865 18.58953 1.000 55.70737 68 LEU B N 1
ATOM 1997 C CA . LEU B 1 68 ? -14.95569 -25.28203 17.34758 1.000 55.23253 68 LEU B CA 1
ATOM 1998 C C . LEU B 1 68 ? -15.73232 -24.74567 16.13493 1.000 57.70454 68 LEU B C 1
ATOM 1999 O O . LEU B 1 68 ? -15.60395 -25.24183 15.01502 1.000 51.86042 68 LEU B O 1
ATOM 2004 N N . ASN B 1 69 ? -16.50051 -23.68896 16.34566 1.000 57.34126 69 ASN B N 1
ATOM 2005 C CA . ASN B 1 69 ? -17.19618 -23.03621 15.25964 1.000 57.00857 69 ASN B CA 1
ATOM 2006 C C . ASN B 1 69 ? -16.54359 -21.69287 14.97694 1.000 59.09473 69 ASN B C 1
ATOM 2007 O O . ASN B 1 69 ? -15.71797 -21.19649 15.74796 1.000 57.98786 69 ASN B O 1
ATOM 2012 N N . CYS B 1 70 ? -16.94106 -21.09554 13.85795 1.000 58.27514 70 CYS B N 1
ATOM 2013 C CA . CYS B 1 70 ? -16.50219 -19.76363 13.49509 1.000 56.67577 70 CYS B CA 1
ATOM 2014 C C . CYS B 1 70 ? -17.48081 -18.73950 14.05669 1.000 59.87761 70 CYS B C 1
ATOM 2015 O O . CYS B 1 70 ? -18.64343 -18.67884 13.63497 1.000 57.67810 70 CYS B O 1
ATOM 2018 N N . ARG B 1 71 ? -17.00015 -17.89332 14.95988 1.000 56.10650 71 ARG B N 1
ATOM 2019 C CA . ARG B 1 71 ? -17.85919 -16.90515 15.59406 1.000 57.93607 71 ARG B CA 1
ATOM 2020 C C . ARG B 1 71 ? -17.60970 -15.51425 15.05132 1.000 59.05931 71 ARG B C 1
ATOM 2021 O O . ARG B 1 71 ? -17.94402 -14.52091 15.70940 1.000 64.40737 71 ARG B O 1
ATOM 2029 N N . LEU B 1 72 ? -16.98265 -15.40900 13.90875 1.000 59.91139 72 LEU B N 1
ATOM 2030 C CA . LEU B 1 72 ? -16.94443 -14.10157 13.28529 1.000 59.93716 72 LEU B CA 1
ATOM 2031 C C . LEU B 1 72 ? -18.29051 -13.80408 12.63490 1.000 64.28179 72 LEU B C 1
ATOM 2032 O O . LEU B 1 72 ? -18.80462 -14.64546 11.89917 1.000 63.68906 72 LEU B O 1
ATOM 2037 N N . PRO B 1 73 ? -18.89229 -12.64045 12.89280 1.000 67.38898 73 PRO B N 1
ATOM 2038 C CA . PRO B 1 73 ? -20.16905 -12.30503 12.24627 1.000 63.21107 73 PRO B CA 1
ATOM 2039 C C . PRO B 1 73 ? -20.04815 -12.27539 10.72705 1.000 64.06160 73 PRO B C 1
ATOM 2040 O O . PRO B 1 73 ? -19.18205 -11.59680 10.16154 1.000 61.54887 73 PRO B O 1
ATOM 2044 N N . GLY B 1 74 ? -20.96289 -12.98296 10.06878 1.000 65.92934 74 GLY B N 1
ATOM 2045 C CA . GLY B 1 74 ? -20.93759 -13.14265 8.63866 1.000 64.36309 74 GLY B CA 1
ATOM 2046 C C . GLY B 1 74 ? -20.15348 -14.33667 8.17334 1.000 61.52648 74 GLY B C 1
ATOM 2047 O O . GLY B 1 74 ? -20.04764 -14.55372 6.96344 1.000 53.84913 74 GLY B O 1
ATOM 2048 N N . LEU B 1 75 ? -19.48509 -15.03693 9.08745 1.000 61.58252 75 LEU B N 1
ATOM 2049 C CA . LEU B 1 75 ? -18.72107 -16.22549 8.75106 1.000 60.59141 75 LEU B CA 1
ATOM 2050 C C . LEU B 1 75 ? -19.18713 -17.45586 9.51713 1.000 61.26805 75 LEU B C 1
ATOM 2051 O O . LEU B 1 75 ? -18.64326 -18.54739 9.27892 1.000 58.08203 75 LEU B O 1
ATOM 2056 N N . GLU B 1 76 ? -20.20791 -17.33176 10.38781 1.000 61.67010 76 GLU B N 1
ATOM 2057 C CA . GLU B 1 76 ? -20.63701 -18.48724 11.17341 1.000 61.15444 76 GLU B CA 1
ATOM 2058 C C . GLU B 1 76 ? -21.06385 -19.62487 10.26607 1.000 61.02921 76 GLU B C 1
ATOM 2059 O O . GLU B 1 76 ? -20.80880 -20.78944 10.58077 1.000 64.37011 76 GLU B O 1
ATOM 2065 N N . GLN B 1 77 ? -21.62064 -19.30990 9.09288 1.000 63.98749 77 GLN B N 1
ATOM 2066 C CA . GLN B 1 77 ? -21.95792 -20.36175 8.14431 1.000 61.12041 77 GLN B CA 1
ATOM 2067 C C . GLN B 1 77 ? -20.72161 -20.99170 7.56230 1.000 61.27631 77 GLN B C 1
ATOM 2068 O O . GLN B 1 77 ? -20.82534 -21.92451 6.75188 1.000 64.03960 77 GLN B O 1
ATOM 2074 N N . ARG B 1 78 ? -19.54310 -20.47399 7.88781 1.000 61.41655 78 ARG B N 1
ATOM 2075 C CA . ARG B 1 78 ? -18.35569 -21.12933 7.39594 1.000 62.79239 78 ARG B CA 1
ATOM 2076 C C . ARG B 1 78 ? -17.61543 -21.88125 8.49063 1.000 62.09794 78 ARG B C 1
ATOM 2077 O O . ARG B 1 78 ? -16.42120 -22.17952 8.33361 1.000 63.34304 78 ARG B O 1
ATOM 2085 N N . SER B 1 79 ? -18.30046 -22.24107 9.55321 1.000 58.58570 79 SER B N 1
ATOM 2086 C CA . SER B 1 79 ? -17.73894 -23.16630 10.52858 1.000 58.41166 79 SER B CA 1
ATOM 2087 C C . SER B 1 79 ? -17.42411 -24.51159 9.86468 1.000 57.15757 79 SER B C 1
ATOM 2088 O O . SER B 1 79 ? -18.30237 -25.09625 9.22421 1.000 60.02175 79 SER B O 1
ATOM 2091 N N . PRO B 1 80 ? -16.19207 -25.02259 9.97042 1.000 54.01450 80 PRO B N 1
ATOM 2092 C CA . PRO B 1 80 ? -15.84172 -26.24887 9.24855 1.000 56.31637 80 PRO B CA 1
ATOM 2093 C C . PRO B 1 80 ? -16.41776 -27.49970 9.92038 1.000 59.16738 80 PRO B C 1
ATOM 2094 O O . PRO B 1 80 ? -16.98411 -27.46817 11.01468 1.000 57.51298 80 PRO B O 1
ATOM 2098 N N . VAL B 1 81 ? -16.28599 -28.63293 9.22520 1.000 54.71366 81 VAL B N 1
ATOM 2099 C CA . VAL B 1 81 ? -16.60617 -29.89406 9.85585 1.000 57.79113 81 VAL B CA 1
ATOM 2100 C C . VAL B 1 81 ? -15.59618 -30.12855 10.95823 1.000 55.62419 81 VAL B C 1
ATOM 2101 O O . VAL B 1 81 ? -14.40000 -29.85590 10.79216 1.000 52.50125 81 VAL B O 1
ATOM 2105 N N . ARG B 1 82 ? -16.07772 -30.62635 12.08544 1.000 59.41549 82 ARG B N 1
ATOM 2106 C CA . ARG B 1 82 ? -15.24781 -30.93346 13.23967 1.000 51.62587 82 ARG B CA 1
ATOM 2107 C C . ARG B 1 82 ? -14.92257 -32.41702 13.25625 1.000 55.77148 82 ARG B C 1
ATOM 2108 O O . ARG B 1 82 ? -15.81522 -33.26052 13.10599 1.000 57.69123 82 ARG B O 1
ATOM 2116 N N . VAL B 1 83 ? -13.65880 -32.72988 13.48554 1.000 52.66975 83 VAL B N 1
ATOM 2117 C CA . VAL B 1 83 ? -13.15205 -34.09298 13.53989 1.000 52.34803 83 VAL B CA 1
ATOM 2118 C C . VAL B 1 83 ? -12.48115 -34.27769 14.87553 1.000 53.65673 83 VAL B C 1
ATOM 2119 O O . VAL B 1 83 ? -11.59595 -33.48984 15.23031 1.000 51.39911 83 VAL B O 1
ATOM 2123 N N . VAL B 1 84 ? -12.87581 -35.31484 15.60830 1.000 51.62548 84 VAL B N 1
ATOM 2124 C CA . VAL B 1 84 ? -12.25103 -35.64720 16.88176 1.000 48.62872 84 VAL B CA 1
ATOM 2125 C C . VAL B 1 84 ? -11.59565 -37.01455 16.77282 1.000 55.04699 84 VAL B C 1
ATOM 2126 O O . VAL B 1 84 ? -12.28192 -38.01909 16.52967 1.000 55.98586 84 VAL B O 1
ATOM 2130 N N . LEU B 1 85 ? -10.29127 -37.06950 17.02445 1.000 53.33176 85 LEU B N 1
ATOM 2131 C CA . LEU B 1 85 ? -9.54105 -38.32226 17.02895 1.000 52.87741 85 LEU B CA 1
ATOM 2132 C C . LEU B 1 85 ? -9.82432 -39.02959 18.34625 1.000 55.30990 85 LEU B C 1
ATOM 2133 O O . LEU B 1 85 ? -9.39187 -38.57789 19.40400 1.000 57.46005 85 LEU B O 1
ATOM 2138 N N . ASP B 1 86 ? -10.59016 -40.13096 18.29351 1.000 63.08170 86 ASP B N 1
ATOM 2139 C CA . ASP B 1 86 ? -11.14620 -40.70808 19.52054 1.000 64.02802 86 ASP B CA 1
ATOM 2140 C C . ASP B 1 86 ? -11.22494 -42.23457 19.37757 1.000 68.64032 86 ASP B C 1
ATOM 2141 O O . ASP B 1 86 ? -12.28407 -42.81381 19.13953 1.000 71.29929 86 ASP B O 1
ATOM 2146 N N . GLY B 1 87 ? -10.09412 -42.89615 19.59328 1.000 66.25065 87 GLY B N 1
ATOM 2147 C CA . GLY B 1 87 ? -10.01633 -44.32048 19.33437 1.000 74.25988 87 GLY B CA 1
ATOM 2148 C C . GLY B 1 87 ? -10.98307 -45.14955 20.15891 1.000 77.13630 87 GLY B C 1
ATOM 2149 O O . GLY B 1 87 ? -11.48775 -46.16679 19.68303 1.000 77.71596 87 GLY B O 1
ATOM 2150 N N . GLY B 1 88 ? -11.25092 -44.73740 21.39566 1.000 74.69513 88 GLY B N 1
ATOM 2151 C CA . GLY B 1 88 ? -12.15436 -45.45048 22.27340 1.000 74.97060 88 GLY B CA 1
ATOM 2152 C C . GLY B 1 88 ? -13.56694 -44.90799 22.34836 1.000 72.45304 88 GLY B C 1
ATOM 2153 O O . GLY B 1 88 ? -14.32951 -45.33178 23.22476 1.000 74.39434 88 GLY B O 1
ATOM 2154 N N . LEU B 1 89 ? -13.93373 -43.96511 21.49118 1.000 67.95910 89 LEU B N 1
ATOM 2155 C CA . LEU B 1 89 ? -15.26359 -43.35139 21.52049 1.000 69.36949 89 LEU B CA 1
ATOM 2156 C C . LEU B 1 89 ? -15.63292 -42.91148 22.92954 1.000 68.45113 89 LEU B C 1
ATOM 2157 O O . LEU B 1 89 ? -16.72302 -43.20217 23.43106 1.000 64.56223 89 LEU B O 1
ATOM 2162 N N . ARG B 1 90 ? -14.69698 -42.20903 23.57401 1.000 67.88601 90 ARG B N 1
ATOM 2163 C CA . ARG B 1 90 ? -14.90106 -41.69917 24.91448 1.000 62.83936 90 ARG B CA 1
ATOM 2164 C C . ARG B 1 90 ? -15.60752 -40.34713 24.91263 1.000 63.98232 90 ARG B C 1
ATOM 2165 O O . ARG B 1 90 ? -15.91741 -39.82975 25.98573 1.000 68.62896 90 ARG B O 1
ATOM 2173 N N . LEU B 1 91 ? -15.94667 -39.79716 23.75067 1.000 59.69628 91 LEU B N 1
ATOM 2174 C CA . LEU B 1 91 ? -16.58584 -38.48815 23.71607 1.000 61.32361 91 LEU B CA 1
ATOM 2175 C C . LEU B 1 91 ? -17.97259 -38.52853 24.34264 1.000 65.36664 91 LEU B C 1
ATOM 2176 O O . LEU B 1 91 ? -18.85723 -39.23561 23.82969 1.000 64.82891 91 LEU B O 1
ATOM 2181 N N . PRO B 1 92 ? -18.22503 -37.76337 25.40453 1.000 66.17393 92 PRO B N 1
ATOM 2182 C CA . PRO B 1 92 ? -19.55342 -37.78048 26.03424 1.000 65.30247 92 PRO B CA 1
ATOM 2183 C C . PRO B 1 92 ? -20.64011 -37.21809 25.13242 1.000 65.02535 92 PRO B C 1
ATOM 2184 O O . PRO B 1 92 ? -20.41913 -36.28698 24.35168 1.000 63.58517 92 PRO B O 1
ATOM 2188 N N . LEU B 1 93 ? -21.81875 -37.83106 25.22178 1.000 63.72754 93 LEU B N 1
ATOM 2189 C CA . LEU B 1 93 ? -22.98565 -37.32170 24.50851 1.000 66.64207 93 LEU B CA 1
ATOM 2190 C C . LEU B 1 93 ? -23.45752 -35.99572 25.08591 1.000 63.77118 93 LEU B C 1
ATOM 2191 O O . LEU B 1 93 ? -24.22433 -35.28139 24.43287 1.000 66.24968 93 LEU B O 1
ATOM 2196 N N . SER B 1 94 ? -23.01874 -35.66578 26.29373 1.000 61.79889 94 SER B N 1
ATOM 2197 C CA . SER B 1 94 ? -23.29919 -34.38018 26.91824 1.000 65.58887 94 SER B CA 1
ATOM 2198 C C . SER B 1 94 ? -22.34816 -33.28376 26.46457 1.000 66.66161 94 SER B C 1
ATOM 2199 O O . SER B 1 94 ? -22.58868 -32.11072 26.76430 1.000 65.62584 94 SER B O 1
ATOM 2202 N N . SER B 1 95 ? -21.24725 -33.65481 25.82260 1.000 65.51511 95 SER B N 1
ATOM 2203 C CA . SER B 1 95 ? -20.32312 -32.68213 25.25835 1.000 65.94279 95 SER B CA 1
ATOM 2204 C C . SER B 1 95 ? -21.05725 -31.58831 24.46615 1.000 67.78908 95 SER B C 1
ATOM 2205 O O . SER B 1 95 ? -22.03032 -31.84837 23.75226 1.000 68.28161 95 SER B O 1
ATOM 2208 N N . ARG B 1 96 ? -20.56540 -30.35401 24.58295 1.000 66.30289 96 ARG B N 1
ATOM 2209 C CA . ARG B 1 96 ? -21.05351 -29.26941 23.73807 1.000 63.06257 96 ARG B CA 1
ATOM 2210 C C . ARG B 1 96 ? -20.89492 -29.60366 22.25717 1.000 66.87475 96 ARG B C 1
ATOM 2211 O O . ARG B 1 96 ? -21.70228 -29.15391 21.42122 1.000 64.23619 96 ARG B O 1
ATOM 2219 N N . LEU B 1 97 ? -19.87692 -30.40397 21.92594 1.000 62.69778 97 LEU B N 1
ATOM 2220 C CA . LEU B 1 97 ? -19.66478 -30.85458 20.55920 1.000 62.11442 97 LEU B CA 1
ATOM 2221 C C . LEU B 1 97 ? -20.85314 -31.67790 20.06941 1.000 66.37127 97 LEU B C 1
ATOM 2222 O O . LEU B 1 97 ? -21.49548 -31.33624 19.07032 1.000 67.84615 97 LEU B O 1
ATOM 2227 N N . VAL B 1 98 ? -21.16025 -32.77304 20.77382 1.000 68.91573 98 VAL B N 1
ATOM 2228 C CA . VAL B 1 98 ? -22.22778 -33.68852 20.35026 1.000 64.86880 98 VAL B CA 1
ATOM 2229 C C . VAL B 1 98 ? -23.57464 -32.97803 20.36899 1.000 67.70376 98 VAL B C 1
ATOM 2230 O O . VAL B 1 98 ? -24.35358 -33.06976 19.41348 1.000 69.33739 98 VAL B O 1
ATOM 2234 N N . ARG B 1 99 ? -23.81392 -32.15551 21.39148 1.000 67.69721 99 ARG B N 1
ATOM 2235 C CA . ARG B 1 99 ? -25.06963 -31.43404 21.51269 1.000 68.73770 99 ARG B CA 1
ATOM 2236 C C . ARG B 1 99 ? -25.20140 -30.32116 20.48824 1.000 69.74417 99 ARG B C 1
ATOM 2237 O O . ARG B 1 99 ? -26.24557 -29.66300 20.45104 1.000 72.19390 99 ARG B O 1
ATOM 2245 N N . SER B 1 100 ? -24.16573 -30.09329 19.67871 1.000 70.25335 100 SER B N 1
ATOM 2246 C CA . SER B 1 100 ? -24.16576 -29.12568 18.59318 1.000 71.83669 100 SER B CA 1
ATOM 2247 C C . SER B 1 100 ? -24.27316 -29.77948 17.20448 1.000 71.81094 100 SER B C 1
ATOM 2248 O O . SER B 1 100 ? -24.17501 -29.06820 16.19768 1.000 70.43700 100 SER B O 1
ATOM 2251 N N . ALA B 1 101 ? -24.56058 -31.08394 17.14733 1.000 70.62863 101 ALA B N 1
ATOM 2252 C CA . ALA B 1 101 ? -24.44719 -31.82826 15.89803 1.000 74.04064 101 ALA B CA 1
ATOM 2253 C C . ALA B 1 101 ? -25.39122 -31.35810 14.79058 1.000 76.37340 101 ALA B C 1
ATOM 2254 O O . ALA B 1 101 ? -25.09110 -31.56230 13.61363 1.000 73.91516 101 ALA B O 1
ATOM 2256 N N . ASP B 1 102 ? -26.55123 -30.75508 15.12528 1.000 79.54671 102 ASP B N 1
ATOM 2257 C CA . ASP B 1 102 ? -27.39820 -30.31339 13.99616 1.000 79.09151 102 ASP B CA 1
ATOM 2258 C C . ASP B 1 102 ? -26.82536 -29.08009 13.32295 1.000 77.98250 102 ASP B C 1
ATOM 2259 O O . ASP B 1 102 ? -27.16001 -28.83279 12.15181 1.000 77.81595 102 ASP B O 1
ATOM 2264 N N . THR B 1 103 ? -26.08517 -28.27046 14.05343 1.000 76.44902 103 THR B N 1
ATOM 2265 C CA . THR B 1 103 ? -25.68956 -26.95003 13.58104 1.000 78.30035 103 THR B CA 1
ATOM 2266 C C . THR B 1 103 ? -24.32305 -26.94329 12.92325 1.000 71.90158 103 THR B C 1
ATOM 2267 O O . THR B 1 103 ? -24.02069 -26.02262 12.15219 1.000 73.94747 103 THR B O 1
ATOM 2271 N N . GLN B 1 104 ? -23.52859 -27.98735 13.14591 1.000 68.57842 104 GLN B N 1
ATOM 2272 C CA . GLN B 1 104 ? -22.21173 -28.09368 12.54583 1.000 66.24322 104 GLN B CA 1
ATOM 2273 C C . GLN B 1 104 ? -21.84697 -29.56479 12.49111 1.000 61.22284 104 GLN B C 1
ATOM 2274 O O . GLN B 1 104 ? -22.08225 -30.28246 13.46972 1.000 60.56379 104 GLN B O 1
ATOM 2280 N N . PRO B 1 105 ? -21.31124 -30.04426 11.38334 1.000 55.44074 105 PRO B N 1
ATOM 2281 C CA . PRO B 1 105 ? -20.93113 -31.45045 11.29049 1.000 58.65027 105 PRO B CA 1
ATOM 2282 C C . PRO B 1 105 ? -19.95051 -31.85422 12.38547 1.000 58.42647 105 PRO B C 1
ATOM 2283 O O . PRO B 1 105 ? -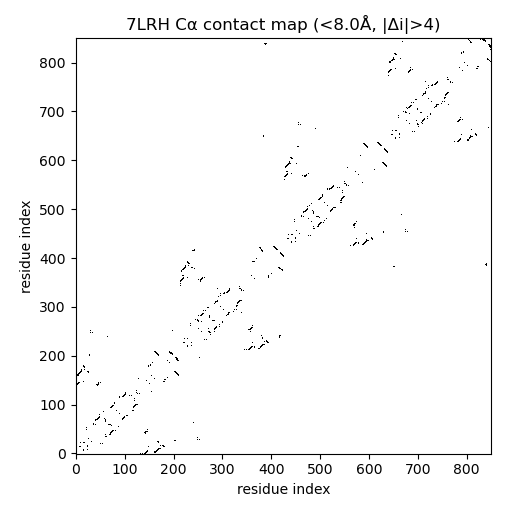19.05311 -31.09563 12.76944 1.000 59.60533 105 PRO B O 1
ATOM 2287 N N . LEU B 1 106 ? -20.11911 -33.06607 12.88350 1.000 60.64210 106 LEU B N 1
ATOM 2288 C CA . LEU B 1 106 ? -19.19817 -33.63088 13.86336 1.000 59.17887 106 LEU B CA 1
ATOM 2289 C C . LEU B 1 106 ? -18.87834 -35.05561 13.44042 1.000 60.40642 106 LEU B C 1
ATOM 2290 O O . LEU B 1 106 ? -19.76566 -35.91522 13.42742 1.000 62.89273 106 LEU B O 1
ATOM 2295 N N . TRP B 1 107 ? -17.62287 -35.30257 13.09073 1.000 53.58822 107 TRP B N 1
ATOM 2296 C CA . TRP B 1 107 ? -17.14236 -36.63283 12.77426 1.000 53.48385 107 TRP B CA 1
ATOM 2297 C C . TRP B 1 107 ? -16.20152 -37.05885 13.88355 1.000 60.68396 107 TRP B C 1
ATOM 2298 O O . TRP B 1 107 ? -15.28435 -36.31216 14.25499 1.000 58.65366 107 TRP B O 1
ATOM 2309 N N . VAL B 1 108 ? -16.42092 -38.26282 14.38384 1.000 59.39461 108 VAL B N 1
ATOM 2310 C CA . VAL B 1 108 ? -15.62425 -38.85568 15.43441 1.000 57.41492 108 VAL B CA 1
ATOM 2311 C C . VAL B 1 108 ? -14.86690 -39.98874 14.77700 1.000 62.67780 108 VAL B C 1
ATOM 2312 O O . VAL B 1 108 ? -15.47081 -40.87361 14.16215 1.000 67.51800 108 VAL B O 1
ATOM 2316 N N . ALA B 1 109 ? -13.55278 -39.92884 14.85673 1.000 59.72583 109 ALA B N 1
ATOM 2317 C CA . ALA B 1 109 ? -12.68530 -40.89626 14.21221 1.000 62.62263 109 ALA B CA 1
ATOM 2318 C C . ALA B 1 109 ? -12.40666 -42.01093 15.19488 1.000 69.80303 109 ALA B C 1
ATOM 2319 O O . ALA B 1 109 ? -12.11845 -41.77726 16.37336 1.000 68.12539 109 ALA B O 1
ATOM 2321 N N . CYS B 1 110 ? -12.50584 -43.23241 14.68655 1.000 74.42210 110 CYS B N 1
ATOM 2322 C CA . CYS B 1 110 ? -12.45260 -44.46785 15.44393 1.000 75.16496 110 CYS B CA 1
ATOM 2323 C C . CYS B 1 110 ? -11.46167 -45.42804 14.82710 1.000 80.12929 110 CYS B C 1
ATOM 2324 O O . CYS B 1 110 ? -11.20008 -45.37794 13.62305 1.000 81.58987 110 CYS B O 1
ATOM 2327 N N . GLY B 1 111 ? -11.00949 -46.37821 15.66008 1.000 77.76113 111 GLY B N 1
ATOM 2328 C CA . GLY B 1 111 ? -10.26891 -47.54688 15.20334 1.000 82.70850 111 GLY B CA 1
ATOM 2329 C C . GLY B 1 111 ? -11.22210 -48.60682 14.60899 1.000 88.13380 111 GLY B C 1
ATOM 2330 O O . GLY B 1 111 ? -12.44082 -48.42723 14.61748 1.000 87.44587 111 GLY B O 1
ATOM 2331 N N . GLU B 1 112 ? -10.68607 -49.76001 14.13726 1.000 90.93043 112 GLU B N 1
ATOM 2332 C CA . GLU B 1 112 ? -11.65999 -50.76237 13.60807 1.000 91.14650 112 GLU B CA 1
ATOM 2333 C C . GLU B 1 112 ? -12.36008 -51.59930 14.69321 1.000 88.07366 112 GLU B C 1
ATOM 2334 O O . GLU B 1 112 ? -12.88435 -52.67153 14.34807 1.000 92.50831 112 GLU B O 1
ATOM 2340 N N . GLU B 1 113 ? -12.22150 -51.21078 15.96618 1.000 89.44611 113 GLU B N 1
ATOM 2341 C CA . GLU B 1 113 ? -12.36825 -52.06957 17.13537 1.000 86.60317 113 GLU B CA 1
ATOM 2342 C C . GLU B 1 113 ? -13.35451 -51.56591 18.19492 1.000 86.85591 113 GLU B C 1
ATOM 2343 O O . GLU B 1 113 ? -13.76076 -52.29978 19.11151 1.000 88.22916 113 GLU B O 1
ATOM 2349 N N . ALA B 1 114 ? -13.70476 -50.29659 18.13342 1.000 87.21676 114 ALA B N 1
ATOM 2350 C CA . ALA B 1 114 ? -14.46929 -49.70657 19.22362 1.000 87.34995 114 ALA B CA 1
ATOM 2351 C C . ALA B 1 114 ? -15.86656 -50.33039 19.25139 1.000 86.22324 114 ALA B C 1
ATOM 2352 O O . ALA B 1 114 ? -16.43840 -50.61448 18.19722 1.000 84.97096 114 ALA B O 1
ATOM 2354 N N . PRO B 1 115 ? -16.43358 -50.57167 20.43441 1.000 88.59975 115 PRO B N 1
ATOM 2355 C CA . PRO B 1 115 ? -17.71355 -51.29498 20.49816 1.000 87.13222 115 PRO B CA 1
ATOM 2356 C C . PRO B 1 115 ? -18.80244 -50.56401 19.72745 1.000 86.29325 115 PRO B C 1
ATOM 2357 O O . PRO B 1 115 ? -18.86348 -49.33244 19.72309 1.000 85.70635 115 PRO B O 1
ATOM 2361 N N . ASP B 1 116 ? -19.67431 -51.35691 19.07345 1.000 84.40160 116 ASP B N 1
ATOM 2362 C CA . ASP B 1 116 ? -20.74909 -50.84788 18.21657 1.000 82.32394 116 ASP B CA 1
ATOM 2363 C C . ASP B 1 116 ? -21.76524 -50.05575 19.00890 1.000 83.24668 116 ASP B C 1
ATOM 2364 O O . ASP B 1 116 ? -22.53562 -49.27873 18.42004 1.000 82.06708 116 ASP B O 1
ATOM 2369 N N . GLU B 1 117 ? -21.75141 -50.23839 20.32990 1.000 84.75486 117 GLU B N 1
ATOM 2370 C CA . GLU B 1 117 ? -22.67116 -49.56369 21.22997 1.000 87.36457 117 GLU B CA 1
ATOM 2371 C C . GLU B 1 117 ? -22.44972 -48.06661 21.29422 1.000 85.22721 117 GLU B C 1
ATOM 2372 O O . GLU B 1 117 ? -23.41606 -47.30498 21.24011 1.000 84.63438 117 GLU B O 1
ATOM 2378 N N . ARG B 1 118 ? -21.20230 -47.62551 21.26349 1.000 86.48310 118 ARG B N 1
ATOM 2379 C CA . ARG B 1 118 ? -20.95921 -46.19187 21.26481 1.000 80.41753 118 ARG B CA 1
ATOM 2380 C C . ARG B 1 118 ? -21.01311 -45.59094 19.87640 1.000 79.67870 118 ARG B C 1
ATOM 2381 O O . ARG B 1 118 ? -21.20359 -44.38040 19.75146 1.000 78.04125 118 ARG B O 1
ATOM 2389 N N . ARG B 1 119 ? -20.87300 -46.40492 18.83778 1.000 78.92110 119 ARG B N 1
ATOM 2390 C CA . ARG B 1 119 ? -21.09605 -45.92146 17.48687 1.000 76.22379 119 ARG B CA 1
ATOM 2391 C C . ARG B 1 119 ? -22.54918 -45.51802 17.27849 1.000 76.32687 119 ARG B C 1
ATOM 2392 O O . ARG B 1 119 ? -22.83143 -44.47082 16.67464 1.000 73.39641 119 ARG B O 1
ATOM 2400 N N . ALA B 1 120 ? -23.48647 -46.31660 17.79258 1.000 76.23457 120 ALA B N 1
ATOM 2401 C CA . ALA B 1 120 ? -24.89304 -46.02953 17.55139 1.000 74.38465 120 ALA B CA 1
ATOM 2402 C C . ALA B 1 120 ? -25.35618 -44.83340 18.36314 1.000 74.61110 120 ALA B C 1
ATOM 2403 O O . ALA B 1 120 ? -26.06069 -43.96130 17.83989 1.000 76.96788 120 ALA B O 1
ATOM 2405 N N . ALA B 1 121 ? -24.92404 -44.74848 19.62623 1.000 77.55285 121 ALA B N 1
ATOM 2406 C CA . ALA B 1 121 ? -25.33688 -43.63709 20.48187 1.000 78.34604 121 ALA B CA 1
ATOM 2407 C C . ALA B 1 121 ? -24.92008 -42.29339 19.89196 1.000 77.40313 121 ALA B C 1
ATOM 2408 O O . ALA B 1 121 ? -25.71460 -41.34429 19.86116 1.000 75.23177 121 ALA B O 1
ATOM 2410 N N . LEU B 1 122 ? -23.69066 -42.19832 19.39164 1.000 74.57832 122 LEU B N 1
ATOM 2411 C CA . LEU B 1 122 ? -23.28012 -40.94990 18.76722 1.000 73.70518 122 LEU B CA 1
ATOM 2412 C C . LEU B 1 122 ? -24.01966 -40.73179 17.45712 1.000 76.42440 122 LEU B C 1
ATOM 2413 O O . LEU B 1 122 ? -24.34804 -39.58800 17.11494 1.000 76.97792 122 LEU B O 1
ATOM 2418 N N . GLY B 1 123 ? -24.29287 -41.81337 16.71667 1.000 77.70573 123 GLY B N 1
ATOM 2419 C CA . GLY B 1 123 ? -25.06308 -41.67517 15.49253 1.000 75.25455 123 GLY B CA 1
ATOM 2420 C C . GLY B 1 123 ? -26.41979 -41.05053 15.74440 1.000 75.33045 123 GLY B C 1
ATOM 2421 O O . GLY B 1 123 ? -26.83715 -40.13707 15.02245 1.000 76.94105 123 GLY B O 1
ATOM 2422 N N . ALA B 1 124 ? -27.08409 -41.46958 16.82372 1.000 75.23939 124 ALA B N 1
ATOM 2423 C CA . ALA B 1 124 ? -28.40542 -40.93685 17.13347 1.000 77.66277 124 ALA B CA 1
ATOM 2424 C C . ALA B 1 124 ? -28.33431 -39.47754 17.55044 1.000 78.38105 124 ALA B C 1
ATOM 2425 O O . ALA B 1 124 ? -29.30640 -38.73820 17.36554 1.000 80.33124 124 ALA B O 1
ATOM 2427 N N . ALA B 1 125 ? -27.19942 -39.04168 18.09911 1.000 78.01167 125 ALA B N 1
ATOM 2428 C CA . ALA B 1 125 ? -27.01579 -37.64597 18.48267 1.000 75.35116 125 ALA B CA 1
ATOM 2429 C C . ALA B 1 125 ? -26.61514 -36.74967 17.32108 1.000 77.51116 125 ALA B C 1
ATOM 2430 O O . ALA B 1 125 ? -26.48941 -35.53453 17.51644 1.000 77.03535 125 ALA B O 1
ATOM 2432 N N . GLY B 1 126 ? -26.40325 -37.31302 16.13400 1.000 78.61943 126 GLY B N 1
ATOM 2433 C CA . GLY B 1 126 ? -26.07512 -36.54715 14.95126 1.000 73.23398 126 GLY B CA 1
ATOM 2434 C C . GLY B 1 126 ? -24.63609 -36.61950 14.48671 1.000 72.13473 126 GLY B C 1
ATOM 2435 O O . GLY B 1 126 ? -24.25449 -35.83535 13.61264 1.000 75.43132 126 GLY B O 1
ATOM 2436 N N . CYS B 1 127 ? -23.81562 -37.49401 15.06634 1.000 74.60038 127 CYS B N 1
ATOM 2437 C CA . CYS B 1 127 ? -22.42078 -37.61438 14.65766 1.000 72.06032 127 CYS B CA 1
ATOM 2438 C C . CYS B 1 127 ? -22.22360 -38.66392 13.56722 1.000 71.25044 127 CYS B C 1
ATOM 2439 O O . CYS B 1 127 ? -22.73111 -39.78101 13.66574 1.000 70.17302 127 CYS B O 1
ATOM 2442 N N . ARG B 1 128 ? -21.39920 -38.31860 12.57521 1.000 69.35907 128 ARG B N 1
ATOM 2443 C CA . ARG B 1 128 ? -20.84055 -39.32303 11.68197 1.000 67.95655 128 ARG B CA 1
ATOM 2444 C C . ARG B 1 128 ? -19.63124 -39.97235 12.33330 1.000 65.30016 128 ARG B C 1
ATOM 2445 O O . ARG B 1 128 ? -18.77645 -39.29911 12.92308 1.000 67.30349 128 ARG B O 1
ATOM 2453 N N . ILE B 1 129 ? -19.54995 -41.28455 12.20834 1.000 66.39888 129 ILE B N 1
ATOM 2454 C CA . ILE B 1 129 ? -18.41971 -42.04073 12.72580 1.000 68.23143 129 ILE B CA 1
ATOM 2455 C C . ILE B 1 129 ? -17.47514 -42.28026 11.57133 1.000 70.10944 129 ILE B C 1
ATOM 2456 O O . ILE B 1 129 ? -17.90542 -42.74881 10.51039 1.000 71.98672 129 ILE B O 1
ATOM 2461 N N . LEU B 1 130 ? -16.21067 -41.90400 11.73855 1.000 68.06358 130 LEU B N 1
ATOM 2462 C CA . LEU B 1 130 ? -15.21327 -42.06416 10.68782 1.000 71.53888 130 LEU B CA 1
ATOM 2463 C C . LEU B 1 130 ? -14.30698 -43.24358 11.00955 1.000 68.78775 130 LEU B C 1
ATOM 2464 O O . LEU B 1 130 ? -13.57697 -43.21159 12.00522 1.000 71.38427 130 LEU B O 1
ATOM 2469 N N . ALA B 1 131 ? -14.32679 -44.26276 10.16137 1.000 70.11636 131 ALA B N 1
ATOM 2470 C CA . ALA B 1 131 ? -13.47673 -45.43546 10.34308 1.000 73.65491 131 ALA B CA 1
ATOM 2471 C C . ALA B 1 131 ? -12.03976 -45.11628 9.94798 1.000 72.05167 131 ALA B C 1
ATOM 2472 O O . ALA B 1 131 ? -11.80482 -44.58545 8.86537 1.000 71.68850 131 ALA B O 1
ATOM 2474 N N . THR B 1 132 ? -11.07360 -45.42843 10.81350 1.000 71.55654 132 THR B N 1
ATOM 2475 C CA . THR B 1 132 ? -9.66230 -45.17975 10.50737 1.000 74.13565 132 THR B CA 1
ATOM 2476 C C . THR B 1 132 ? -8.83304 -46.42301 10.78288 1.000 74.86874 132 THR B C 1
ATOM 2477 O O . THR B 1 132 ? -9.29841 -47.36262 11.44305 1.000 77.21593 132 THR B O 1
ATOM 2481 N N . GLU B 1 133 ? -7.56692 -46.41882 10.32819 1.000 77.20148 133 GLU B N 1
ATOM 2482 C CA . GLU B 1 133 ? -6.71370 -47.58693 10.48465 1.000 76.19532 133 GLU B CA 1
ATOM 2483 C C . GLU B 1 133 ? -5.83404 -47.34462 11.70641 1.000 75.19515 133 GLU B C 1
ATOM 2484 O O . GLU B 1 133 ? -5.43357 -46.19791 11.95581 1.000 77.57166 133 GLU B O 1
ATOM 2490 N N . THR B 1 134 ? -5.52534 -48.38997 12.47034 1.000 78.42097 134 THR B N 1
ATOM 2491 C CA . THR B 1 134 ? -4.85336 -48.28094 13.76916 1.000 74.70444 134 THR B CA 1
ATOM 2492 C C . THR B 1 134 ? -3.40910 -48.78429 13.70079 1.000 77.40977 134 THR B C 1
ATOM 2493 O O . THR B 1 134 ? -2.93797 -49.26157 12.65840 1.000 77.40424 134 THR B O 1
ATOM 2497 N N . HIS B 1 135 ? -2.72114 -48.66327 14.84165 1.000 77.24978 135 HIS B N 1
ATOM 2498 C CA . HIS B 1 135 ? -1.47415 -49.39714 15.15291 1.000 79.92894 135 HIS B CA 1
ATOM 2499 C C . HIS B 1 135 ? -1.40019 -49.75552 16.65260 1.000 79.23390 135 HIS B C 1
ATOM 2500 O O . HIS B 1 135 ? -0.32628 -49.72726 17.27994 1.000 77.63146 135 HIS B O 1
ATOM 2507 N N . ILE B 1 139 ? -3.37025 -45.21271 15.72323 1.000 73.03174 139 ILE B N 1
ATOM 2508 C CA . ILE B 1 139 ? -4.28409 -44.58491 14.74855 1.000 76.19816 139 ILE B CA 1
ATOM 2509 C C . ILE B 1 139 ? -3.46759 -43.80151 13.70847 1.000 69.76655 139 ILE B C 1
ATOM 2510 O O . ILE B 1 139 ? -2.84726 -42.78497 14.01150 1.000 70.64572 139 ILE B O 1
ATOM 2515 N N . ALA B 1 140 ? -3.55985 -44.25491 12.46036 1.000 68.41781 140 ALA B N 1
ATOM 2516 C CA . ALA B 1 140 ? -2.61717 -43.88422 11.40638 1.000 70.95511 140 ALA B CA 1
ATOM 2517 C C . ALA B 1 140 ? -2.96842 -42.53900 10.77676 1.000 67.70661 140 ALA B C 1
ATOM 2518 O O . ALA B 1 140 ? -3.94364 -42.41949 10.02221 1.000 68.27465 140 ALA B O 1
ATOM 2520 N N . LEU B 1 141 ? -2.16120 -41.52480 11.09303 1.000 66.09016 141 LEU B N 1
ATOM 2521 C CA . LEU B 1 141 ? -2.41700 -40.18020 10.57745 1.000 67.79027 141 LEU B CA 1
ATOM 2522 C C . LEU B 1 141 ? -2.22977 -40.08986 9.06461 1.000 65.98810 141 LEU B C 1
ATOM 2523 O O . LEU B 1 141 ? -3.09248 -39.49133 8.39621 1.000 67.60605 141 LEU B O 1
ATOM 2528 N N . PRO B 1 142 ? -1.14544 -40.60971 8.46192 1.000 68.20346 142 PRO B N 1
ATOM 2529 C CA . PRO B 1 142 ? -1.00506 -40.45847 7.00064 1.000 69.18335 142 PRO B CA 1
ATOM 2530 C C . PRO B 1 142 ? -2.18985 -41.02035 6.22861 1.000 67.09246 142 PRO B C 1
ATOM 2531 O O . PRO B 1 142 ? -2.68953 -40.38280 5.29077 1.000 63.79434 142 PRO B O 1
ATOM 2535 N N . GLU B 1 143 ? -2.68166 -42.18494 6.64783 1.000 68.61561 143 GLU B N 1
ATOM 2536 C CA . GLU B 1 143 ? -3.83235 -42.82445 6.00621 1.000 67.70905 143 GLU B CA 1
ATOM 2537 C C . GLU B 1 143 ? -5.12945 -42.06331 6.24445 1.000 67.11610 143 GLU B C 1
ATOM 2538 O O . GLU B 1 143 ? -6.02223 -42.08364 5.38895 1.000 65.29289 143 GLU B O 1
ATOM 2544 N N . LEU B 1 144 ? -5.27918 -41.43712 7.41749 1.000 66.22938 144 LEU B N 1
ATOM 2545 C CA . LEU B 1 144 ? -6.46984 -40.63268 7.68046 1.000 62.24910 144 LEU B CA 1
ATOM 2546 C C . LEU B 1 144 ? -6.53343 -39.42670 6.74745 1.000 64.35371 144 LEU B C 1
ATOM 2547 O O . LEU B 1 144 ? -7.61600 -39.05261 6.27402 1.000 66.86494 144 LEU B O 1
ATOM 2552 N N . LEU B 1 145 ? -5.38199 -38.81277 6.46012 1.000 62.29974 145 LEU B N 1
ATOM 2553 C CA . LEU B 1 145 ? -5.35285 -37.66673 5.55497 1.000 62.67650 145 LEU B CA 1
ATOM 2554 C C . LEU B 1 145 ? -5.62520 -38.06388 4.10604 1.000 64.20689 145 LEU B C 1
ATOM 2555 O O . LEU B 1 145 ? -6.23179 -37.28941 3.36269 1.000 65.12903 145 LEU B O 1
ATOM 2560 N N . ASP B 1 146 ? -5.16963 -39.24138 3.68099 1.000 65.45696 146 ASP B N 1
ATOM 2561 C CA . ASP B 1 146 ? -5.52682 -39.73184 2.35357 1.000 62.82697 146 ASP B CA 1
ATOM 2562 C C . ASP B 1 146 ? -7.01099 -40.03159 2.26922 1.000 60.41490 146 ASP B C 1
ATOM 2563 O O . ASP B 1 146 ? -7.65863 -39.73234 1.26391 1.000 64.10162 146 ASP B O 1
ATOM 2568 N N . ASP B 1 147 ? -7.56790 -40.61926 3.31529 1.000 62.34782 147 ASP B N 1
ATOM 2569 C CA . ASP B 1 147 ? -9.00261 -40.84543 3.34851 1.000 64.08036 147 ASP B CA 1
ATOM 2570 C C . ASP B 1 147 ? -9.75046 -39.52238 3.25737 1.000 66.59241 147 ASP B C 1
ATOM 2571 O O . ASP B 1 147 ? -10.76457 -39.41270 2.55277 1.000 66.65966 147 ASP B O 1
ATOM 2576 N N . LEU B 1 148 ? -9.25564 -38.50347 3.96457 1.000 63.94062 148 LEU B N 1
ATOM 2577 C CA . LEU B 1 148 ? -9.88144 -37.18773 3.94879 1.000 62.19753 148 LEU B CA 1
ATOM 2578 C C . LEU B 1 148 ? -9.78109 -36.54073 2.57617 1.000 62.11477 148 LEU B C 1
ATOM 2579 O O . LEU B 1 148 ? -10.74787 -35.93122 2.10578 1.000 62.90186 148 LEU B O 1
ATOM 2584 N N . ALA B 1 149 ? -8.63100 -36.68144 1.91060 1.000 60.68210 149 ALA B N 1
ATOM 2585 C CA . ALA B 1 149 ? -8.48413 -36.14016 0.56722 1.000 62.15215 149 ALA B CA 1
ATOM 2586 C C . ALA B 1 149 ? -9.42916 -36.84231 -0.40173 1.000 65.14385 149 ALA B C 1
ATOM 2587 O O . ALA B 1 149 ? -9.97356 -36.20646 -1.31409 1.000 67.24316 149 ALA B O 1
ATOM 2589 N N . ALA B 1 150 ? -9.65607 -38.14342 -0.18064 1.000 68.35895 150 ALA B N 1
ATOM 2590 C CA . ALA B 1 150 ? -10.60297 -38.95069 -0.94438 1.000 67.17090 150 ALA B CA 1
ATOM 2591 C C . ALA B 1 150 ? -12.03891 -38.46592 -0.77295 1.000 71.78131 150 ALA B C 1
ATOM 2592 O O . ALA B 1 150 ? -12.91058 -38.84191 -1.56701 1.000 69.59919 150 ALA B O 1
ATOM 2594 N N . GLN B 1 151 ? -12.33357 -37.74653 0.31016 1.000 68.80615 151 GLN B N 1
ATOM 2595 C CA . GLN B 1 151 ? -13.65002 -37.15995 0.50531 1.000 68.30170 151 GLN B CA 1
ATOM 2596 C C . GLN B 1 151 ? -13.69374 -35.66656 0.13710 1.000 66.17414 151 GLN B C 1
ATOM 2597 O O . GLN B 1 151 ? -14.64006 -34.97262 0.52182 1.000 66.58370 151 GLN B O 1
ATOM 2603 N N . GLY B 1 152 ? -12.70288 -35.15969 -0.60815 1.000 62.88925 152 GLY B N 1
ATOM 2604 C CA . GLY B 1 152 ? -12.71237 -33.77472 -1.06331 1.000 66.13886 152 GLY B CA 1
ATOM 2605 C C . GLY B 1 152 ? -12.11931 -32.72391 -0.12748 1.000 66.63558 152 GLY B C 1
ATOM 2606 O O . GLY B 1 152 ? -12.23373 -31.51788 -0.41390 1.000 61.32787 152 GLY B O 1
ATOM 2607 N N . ILE B 1 153 ? -11.45180 -33.13278 0.95076 1.000 65.50825 153 ILE B N 1
ATOM 2608 C CA . ILE B 1 153 ? -10.91961 -32.19065 1.94072 1.000 57.77060 153 ILE B CA 1
ATOM 2609 C C . ILE B 1 153 ? -9.64190 -31.55946 1.39226 1.000 57.60506 153 ILE B C 1
ATOM 2610 O O . ILE B 1 153 ? -8.67532 -32.25329 1.05260 1.000 62.31703 153 ILE B O 1
ATOM 2615 N N . ALA B 1 154 ? -9.62132 -30.23649 1.30850 1.000 53.47998 154 ALA B N 1
ATOM 2616 C CA . ALA B 1 154 ? -8.43506 -29.59618 0.77973 1.000 58.29892 154 ALA B CA 1
ATOM 2617 C C . ALA B 1 154 ? -7.51255 -29.04084 1.85202 1.000 54.15477 154 ALA B C 1
ATOM 2618 O O . ALA B 1 154 ? -6.34708 -28.76937 1.54581 1.000 60.12910 154 ALA B O 1
ATOM 2620 N N . SER B 1 155 ? -7.99497 -28.83258 3.07754 1.000 56.96821 155 SER B N 1
ATOM 2621 C CA . SER B 1 155 ? -7.13559 -28.24056 4.11459 1.000 54.23493 155 SER B CA 1
ATOM 2622 C C . SER B 1 155 ? -7.62765 -28.63142 5.49934 1.000 52.87537 155 SER B C 1
ATOM 2623 O O . SER B 1 155 ? -8.83028 -28.57375 5.77837 1.000 56.50712 155 SER B O 1
ATOM 2626 N N . VAL B 1 156 ? -6.68291 -28.99724 6.36628 1.000 52.94382 156 VAL B N 1
ATOM 2627 C CA . VAL B 1 156 ? -6.96104 -29.42341 7.73887 1.000 49.67802 156 VAL B CA 1
ATOM 2628 C C . VAL B 1 156 ? -6.29136 -28.40805 8.66250 1.000 43.96890 156 VAL B C 1
ATOM 2629 O O . VAL B 1 156 ? -5.16063 -27.98653 8.38984 1.000 43.43589 156 VAL B O 1
ATOM 2633 N N . LEU B 1 157 ? -7.06200 -27.90123 9.63656 1.000 43.17785 157 LEU B N 1
ATOM 2634 C CA . LEU B 1 157 ? -6.57561 -27.06232 10.72871 1.000 42.12161 157 LEU B CA 1
ATOM 2635 C C . LEU B 1 157 ? -6.51822 -27.96388 11.95879 1.000 46.90380 157 LEU B C 1
ATOM 2636 O O . LEU B 1 157 ? -7.54973 -28.47994 12.39856 1.000 46.61892 157 LEU B O 1
ATOM 2641 N N . VAL B 1 158 ? -5.32464 -28.21455 12.46330 1.000 41.22339 158 VAL B N 1
ATOM 2642 C CA . VAL B 1 158 ? -5.15525 -29.04648 13.65949 1.000 44.75197 158 VAL B CA 1
ATOM 2643 C C . VAL B 1 158 ? -4.97445 -28.11681 14.85446 1.000 46.17969 158 VAL B C 1
ATOM 2644 O O . VAL B 1 158 ? -4.02578 -27.31812 14.86947 1.000 45.74950 158 VAL B O 1
ATOM 2648 N N . GLU B 1 159 ? -5.90854 -28.16130 15.82318 1.000 43.78939 159 GLU B N 1
ATOM 2649 C CA . GLU B 1 159 ? -5.79338 -27.37756 17.05341 1.000 42.21185 159 GLU B CA 1
ATOM 2650 C C . GLU B 1 159 ? -5.36617 -28.35686 18.13808 1.000 51.02034 159 GLU B C 1
ATOM 2651 O O . GLU B 1 159 ? -6.14743 -28.84495 18.94868 1.000 53.35224 159 GLU B O 1
ATOM 2657 N N . GLY B 1 160 ? -4.07051 -28.62848 18.14494 1.000 50.29969 160 GLY B N 1
ATOM 2658 C CA . GLY B 1 160 ? -3.57928 -29.72976 18.91433 1.000 57.39989 160 GLY B CA 1
ATOM 2659 C C . GLY B 1 160 ? -3.37693 -29.36082 20.37147 1.000 58.13769 160 GLY B C 1
ATOM 2660 O O . GLY B 1 160 ? -3.04270 -28.21753 20.71175 1.000 59.83379 160 GLY B O 1
ATOM 2661 N N . GLY B 1 161 ? -3.71214 -30.32248 21.23649 1.000 59.36443 161 GLY B N 1
ATOM 2662 C CA . GLY B 1 161 ? -3.04878 -30.48011 22.49988 1.000 56.51552 161 GLY B CA 1
ATOM 2663 C C . GLY B 1 161 ? -1.77295 -31.20217 22.21111 1.000 54.36285 161 GLY B C 1
ATOM 2664 O O . GLY B 1 161 ? -1.44809 -31.48088 21.04789 1.000 50.44219 161 GLY B O 1
ATOM 2665 N N . ALA B 1 162 ? -1.05878 -31.55877 23.28681 1.000 54.24540 162 ALA B N 1
ATOM 2666 C CA . ALA B 1 162 ? 0.25572 -32.16485 23.11281 1.000 52.83881 162 ALA B CA 1
ATOM 2667 C C . ALA B 1 162 ? 0.16833 -33.46067 22.31454 1.000 48.12833 162 ALA B C 1
ATOM 2668 O O . ALA B 1 162 ? 1.05854 -33.76053 21.51464 1.000 52.74611 162 ALA B O 1
ATOM 2670 N N . GLY B 1 163 ? -0.88305 -34.24003 22.50508 1.000 55.80510 163 GLY B N 1
ATOM 2671 C CA . GLY B 1 163 ? -0.91669 -35.52012 21.82248 1.000 56.43331 163 GLY B CA 1
ATOM 2672 C C . GLY B 1 163 ? -0.91170 -35.41380 20.31171 1.000 54.75381 163 GLY B C 1
ATOM 2673 O O . GLY B 1 163 ? 0.05815 -35.83300 19.66797 1.000 55.40479 163 GLY B O 1
ATOM 2674 N N . VAL B 1 164 ? -1.91785 -34.76956 19.72836 1.000 53.60250 164 VAL B N 1
ATOM 2675 C CA . VAL B 1 164 ? -1.96160 -34.71406 18.26878 1.000 56.80939 164 VAL B CA 1
ATOM 2676 C C . VAL B 1 164 ? -0.87766 -33.79426 17.73332 1.000 52.73086 164 VAL B C 1
ATOM 2677 O O . VAL B 1 164 ? -0.27212 -34.07965 16.69204 1.000 53.81049 164 VAL B O 1
ATOM 2681 N N . ALA B 1 165 ? -0.58691 -32.68819 18.43842 1.000 54.44287 165 ALA B N 1
ATOM 2682 C CA . ALA B 1 165 ? 0.48233 -31.81346 17.97158 1.000 50.17331 165 ALA B CA 1
ATOM 2683 C C . ALA B 1 165 ? 1.78682 -32.58174 17.87400 1.000 53.90383 165 ALA B C 1
ATOM 2684 O O . ALA B 1 165 ? 2.52215 -32.43852 16.89248 1.000 49.39576 165 ALA B O 1
ATOM 2686 N N . LYS B 1 166 ? 2.10260 -33.40881 18.88484 1.000 49.68720 166 LYS B N 1
ATOM 2687 C CA . LYS B 1 166 ? 3.33969 -34.17904 18.79781 1.000 49.02993 166 LYS B CA 1
ATOM 2688 C C . LYS B 1 166 ? 3.28455 -35.19137 17.65957 1.000 49.46575 166 LYS B C 1
ATOM 2689 O O . LYS B 1 166 ? 4.28086 -35.38799 16.95468 1.000 52.07973 166 LYS B O 1
ATOM 2695 N N . SER B 1 167 ? 2.11415 -35.80777 17.43918 1.000 51.31335 167 SER B N 1
ATOM 2696 C CA . SER B 1 167 ? 1.97494 -36.87804 16.44431 1.000 54.52959 167 SER B CA 1
ATOM 2697 C C . SER B 1 167 ? 2.02519 -36.36891 15.00801 1.000 54.53631 167 SER B C 1
ATOM 2698 O O . SER B 1 167 ? 2.70157 -36.96096 14.15737 1.000 53.79614 167 SER B O 1
ATOM 2701 N N . PHE B 1 168 ? 1.34927 -35.25680 14.72787 1.000 52.31382 168 PHE B N 1
ATOM 2702 C CA . PHE B 1 168 ? 1.42460 -34.67944 13.38478 1.000 53.15088 168 PHE B CA 1
ATOM 2703 C C . PHE B 1 168 ? 2.83100 -34.18061 13.09343 1.000 51.75017 168 PHE B C 1
ATOM 2704 O O . PHE B 1 168 ? 3.33000 -34.30612 11.96948 1.000 51.08876 168 PHE B O 1
ATOM 2712 N N . LEU B 1 169 ? 3.48080 -33.59989 14.09662 1.000 51.55227 169 LEU B N 1
ATOM 2713 C CA . LEU B 1 169 ? 4.82749 -33.08678 13.90168 1.000 49.17286 169 LEU B CA 1
ATOM 2714 C C . LEU B 1 169 ? 5.83152 -34.22055 13.78516 1.000 54.46075 169 LEU B C 1
ATOM 2715 O O . LEU B 1 169 ? 6.76595 -34.13657 12.99000 1.000 54.27650 169 LEU B O 1
ATOM 2720 N N . ASP B 1 170 ? 5.70117 -35.26310 14.61588 1.000 55.18515 170 ASP B N 1
ATOM 2721 C CA . ASP B 1 170 ? 6.64880 -36.37697 14.53067 1.000 56.45215 170 ASP B CA 1
ATOM 2722 C C . ASP B 1 170 ? 6.56790 -37.08459 13.17816 1.000 57.70857 170 ASP B C 1
ATOM 2723 O O . ASP B 1 170 ? 7.60051 -37.38172 12.56761 1.000 64.81138 170 ASP B O 1
ATOM 2728 N N . GLU B 1 171 ? 5.36135 -37.30927 12.65972 1.000 59.44731 171 GLU B N 1
ATOM 2729 C CA . GLU B 1 171 ? 5.23446 -37.94089 11.34629 1.000 59.66883 171 GLU B CA 1
ATOM 2730 C C . GLU B 1 171 ? 5.29341 -36.93667 10.16797 1.000 61.10625 171 GLU B C 1
ATOM 2731 O O . GLU B 1 171 ? 4.93241 -37.30635 9.03617 1.000 61.21144 171 GLU B O 1
ATOM 2737 N N . LYS B 1 172 ? 5.69607 -35.68688 10.43810 1.000 57.91157 172 LYS B N 1
ATOM 2738 C CA . LYS B 1 172 ? 6.05324 -34.68974 9.42793 1.000 60.25878 172 LYS B CA 1
ATOM 2739 C C . LYS B 1 172 ? 4.89522 -34.35055 8.50437 1.000 57.75896 172 LYS B C 1
ATOM 2740 O O . LYS B 1 172 ? 5.07973 -34.18619 7.29822 1.000 59.13227 172 LYS B O 1
ATOM 2746 N N . LEU B 1 173 ? 3.70496 -34.17727 9.08105 1.000 52.52949 173 LEU B N 1
ATOM 2747 C CA . LEU B 1 173 ? 2.51278 -33.89567 8.30640 1.000 59.33094 173 LEU B CA 1
ATOM 2748 C C . LEU B 1 173 ? 2.08235 -32.43721 8.38324 1.000 54.55758 173 LEU B C 1
ATOM 2749 O O . LEU B 1 173 ? 0.94105 -32.13275 8.04146 1.000 57.21984 173 LEU B O 1
ATOM 2754 N N . VAL B 1 174 ? 2.92348 -31.55110 8.90009 1.000 55.45909 174 VAL B N 1
ATOM 2755 C CA . VAL B 1 174 ? 2.57776 -30.14434 9.09721 1.000 54.38457 174 VAL B CA 1
ATOM 2756 C C . VAL B 1 174 ? 3.26702 -29.28313 8.02892 1.000 52.95089 174 VAL B C 1
ATOM 2757 O O . VAL B 1 174 ? 4.50434 -29.23546 7.94860 1.000 51.09972 174 VAL B O 1
ATOM 2761 N N . ASP B 1 175 ? 2.46899 -28.53501 7.24817 1.000 53.74760 175 ASP B N 1
ATOM 2762 C CA . ASP B 1 175 ? 3.04432 -27.62427 6.25357 1.000 50.96513 175 ASP B CA 1
ATOM 2763 C C . ASP B 1 175 ? 3.29058 -26.22227 6.81333 1.000 46.70774 175 ASP B C 1
ATOM 2764 O O . ASP B 1 175 ? 4.27774 -25.56410 6.46611 1.000 46.31672 175 ASP B O 1
ATOM 2769 N N . ARG B 1 176 ? 2.39362 -25.75939 7.66288 1.000 45.60189 176 ARG B N 1
ATOM 2770 C CA . ARG B 1 176 ? 2.46227 -24.45660 8.28813 1.000 47.42360 176 ARG B CA 1
ATOM 2771 C C . ARG B 1 176 ? 2.22866 -24.57001 9.77998 1.000 44.23178 176 ARG B C 1
ATOM 2772 O O . ARG B 1 176 ? 1.35544 -25.32224 10.20718 1.000 42.88668 176 ARG B O 1
ATOM 2780 N N . LEU B 1 177 ? 2.95378 -23.76774 10.56847 1.000 40.75839 177 LEU B N 1
ATOM 2781 C CA . LEU B 1 177 ? 2.83704 -23.81088 12.01591 1.000 43.63809 177 LEU B CA 1
ATOM 2782 C C . LEU B 1 177 ? 2.53167 -22.41140 12.51654 1.000 40.01577 177 LEU B C 1
ATOM 2783 O O . LEU B 1 177 ? 3.24289 -21.46459 12.17298 1.000 42.11720 177 LEU B O 1
ATOM 2788 N N . ILE B 1 178 ? 1.46952 -22.26318 13.29693 1.000 37.56837 178 ILE B N 1
ATOM 2789 C CA . ILE B 1 178 ? 1.06196 -20.96727 13.83176 1.000 39.29659 178 ILE B CA 1
ATOM 2790 C C . ILE B 1 178 ? 1.03157 -21.07999 15.33962 1.000 38.12503 178 ILE B C 1
ATOM 2791 O O . ILE B 1 178 ? 0.29169 -21.90656 15.87760 1.000 39.55125 178 ILE B O 1
ATOM 2796 N N . ILE B 1 179 ? 1.80845 -20.24551 16.01676 1.000 39.25680 179 ILE B N 1
ATOM 2797 C CA . ILE B 1 179 ? 1.94185 -20.32058 17.47452 1.000 38.86481 179 ILE B CA 1
ATOM 2798 C C . ILE B 1 179 ? 1.55351 -18.99489 18.10535 1.000 36.87370 179 ILE B C 1
ATOM 2799 O O . ILE B 1 179 ? 2.27846 -18.00479 17.99070 1.000 41.59834 179 ILE B O 1
ATOM 2804 N N . PHE B 1 180 ? 0.44663 -18.98640 18.82724 1.000 34.51794 180 PHE B N 1
ATOM 2805 C CA . PHE B 1 180 ? 0.03746 -17.85703 19.62404 1.000 31.79612 180 PHE B CA 1
ATOM 2806 C C . PHE B 1 180 ? 0.62916 -18.05350 21.01431 1.000 38.30358 180 PHE B C 1
ATOM 2807 O O . PHE B 1 180 ? 0.43907 -19.11442 21.60078 1.000 41.12656 180 PHE B O 1
ATOM 2815 N N . ARG B 1 181 ? 1.23004 -17.01403 21.56312 1.000 37.65840 181 ARG B N 1
ATOM 2816 C CA . ARG B 1 181 ? 1.93209 -17.11879 22.84651 1.000 43.39545 181 ARG B CA 1
ATOM 2817 C C . ARG B 1 181 ? 1.33965 -16.15937 23.87255 1.000 43.21077 181 ARG B C 1
ATOM 2818 O O . ARG B 1 181 ? 1.24319 -14.96293 23.61931 1.000 48.00916 181 ARG B O 1
ATOM 2826 N N . SER B 1 182 ? 0.82806 -16.72051 24.97640 1.000 39.63210 182 SER B N 1
ATOM 2827 C CA . SER B 1 182 ? 0.39574 -15.97530 26.14856 1.000 39.01656 182 SER B CA 1
ATOM 2828 C C . SER B 1 182 ? 1.61051 -15.39839 26.92691 1.000 43.90486 182 SER B C 1
ATOM 2829 O O . SER B 1 182 ? 2.65538 -16.03492 27.02817 1.000 42.43004 182 SER B O 1
ATOM 2832 N N . PRO B 1 183 ? 1.44992 -14.19888 27.49020 1.000 42.07217 183 PRO B N 1
ATOM 2833 C CA . PRO B 1 183 ? 2.50894 -13.64305 28.34703 1.000 41.26085 183 PRO B CA 1
ATOM 2834 C C . PRO B 1 183 ? 2.58327 -14.26532 29.72784 1.000 46.42192 183 PRO B C 1
ATOM 2835 O O . PRO B 1 183 ? 3.41672 -13.83339 30.52259 1.000 43.70344 183 PRO B O 1
ATOM 2839 N N . LEU B 1 184 ? 1.69939 -15.19015 30.07121 1.000 44.86939 184 LEU B N 1
ATOM 2840 C CA . LEU B 1 184 ? 1.64049 -15.73433 31.41914 1.000 43.61066 184 LEU B CA 1
ATOM 2841 C C . LEU B 1 184 ? 2.41218 -17.04577 31.46936 1.000 45.05610 184 LEU B C 1
ATOM 2842 O O . LEU B 1 184 ? 2.64028 -17.67572 30.43604 1.000 43.20749 184 LEU B O 1
ATOM 2847 N N . VAL B 1 185 ? 2.91046 -17.39646 32.67525 1.000 41.98458 185 VAL B N 1
ATOM 2848 C CA . VAL B 1 185 ? 3.68084 -18.61543 32.92373 1.000 40.11300 185 VAL B CA 1
ATOM 2849 C C . VAL B 1 185 ? 2.75836 -19.66180 33.51824 1.000 37.68963 185 VAL B C 1
ATOM 2850 O O . VAL B 1 185 ? 1.90338 -19.35061 34.35063 1.000 43.08484 185 VAL B O 1
ATOM 2854 N N . ILE B 1 186 ? 2.87594 -20.89964 33.06883 1.000 40.08645 186 ILE B N 1
ATOM 2855 C CA . ILE B 1 186 ? 2.06371 -21.97521 33.63432 1.000 40.40386 186 ILE B CA 1
ATOM 2856 C C . ILE B 1 186 ? 2.81057 -22.71572 34.74289 1.000 44.58106 186 ILE B C 1
ATOM 2857 O O . ILE B 1 186 ? 2.21673 -23.07226 35.76009 1.000 48.07250 186 ILE B O 1
ATOM 2862 N N . GLY B 1 187 ? 4.09732 -22.97901 34.54885 1.000 45.09487 187 GLY B N 1
ATOM 2863 C CA . GLY B 1 187 ? 4.85475 -23.73024 35.54133 1.000 49.96963 187 GLY B CA 1
ATOM 2864 C C . GLY B 1 187 ? 5.09964 -25.17331 35.15056 1.000 53.32069 187 GLY B C 1
ATOM 2865 O O . GLY B 1 187 ? 4.23745 -25.83106 34.52968 1.000 48.91919 187 GLY B O 1
ATOM 2866 N N . ALA B 1 188 ? 6.28750 -25.67569 35.50344 1.000 49.69729 188 ALA B N 1
ATOM 2867 C CA . ALA B 1 188 ? 6.68451 -27.06042 35.21231 1.000 55.94428 188 ALA B CA 1
ATOM 2868 C C . ALA B 1 188 ? 5.89404 -28.11403 35.99003 1.000 56.35140 188 ALA B C 1
ATOM 2869 O O . ALA B 1 188 ? 5.87734 -29.28635 35.58030 1.000 49.04036 188 ALA B O 1
ATOM 2871 N N . ALA B 1 189 ? 5.22693 -27.73763 37.08285 1.000 59.19879 189 ALA B N 1
ATOM 2872 C CA . ALA B 1 189 ? 4.51337 -28.73039 37.89349 1.000 60.54923 189 ALA B CA 1
ATOM 2873 C C . ALA B 1 189 ? 3.27969 -29.25812 37.18000 1.000 64.54922 189 ALA B C 1
ATOM 2874 O O . ALA B 1 189 ? 3.03420 -30.47364 37.15870 1.000 64.08791 189 ALA B O 1
ATOM 2876 N N . ASP B 1 190 ? 2.51495 -28.36931 36.55325 1.000 54.06815 190 ASP B N 1
ATOM 2877 C CA . ASP B 1 190 ? 1.27517 -28.75409 35.91938 1.000 60.67748 190 ASP B CA 1
ATOM 2878 C C . ASP B 1 190 ? 1.31107 -28.55079 34.42017 1.000 59.01471 190 ASP B C 1
ATOM 2879 O O . ASP B 1 190 ? 0.37873 -28.98677 33.73967 1.000 56.28906 190 ASP B O 1
ATOM 2884 N N . GLY B 1 191 ? 2.40019 -28.02242 33.86659 1.000 54.93117 191 GLY B N 1
ATOM 2885 C CA . GLY B 1 191 ? 2.42328 -27.67657 32.46022 1.000 47.42029 191 GLY B CA 1
ATOM 2886 C C . GLY B 1 191 ? 2.75685 -28.88562 31.60286 1.000 51.21959 191 GLY B C 1
ATOM 2887 O O . GLY B 1 191 ? 3.60619 -29.70223 31.95102 1.000 50.31348 191 GLY B O 1
ATOM 2888 N N . VAL B 1 192 ? 2.11055 -28.95761 30.45466 1.000 39.77284 192 VAL B N 1
ATOM 2889 C CA . VAL B 1 192 ? 2.39085 -29.98860 29.46871 1.000 49.75478 192 VAL B CA 1
ATOM 2890 C C . VAL B 1 192 ? 2.95993 -29.27998 28.25661 1.000 51.59776 192 VAL B C 1
ATOM 2891 O O . VAL B 1 192 ? 2.41147 -28.25739 27.81903 1.000 49.42440 192 VAL B O 1
ATOM 2895 N N . ALA B 1 193 ? 4.08729 -29.77414 27.75530 1.000 51.15494 193 ALA B N 1
ATOM 2896 C CA . ALA B 1 193 ? 4.76044 -29.19452 26.61218 1.000 50.93827 193 ALA B CA 1
ATOM 2897 C C . ALA B 1 193 ? 4.58117 -30.09696 25.40540 1.000 56.29767 193 ALA B C 1
ATOM 2898 O O . ALA B 1 193 ? 4.26943 -31.28574 25.54161 1.000 48.43142 193 ALA B O 1
ATOM 2900 N N . VAL B 1 194 ? 4.80616 -29.52281 24.22169 1.000 50.71058 194 VAL B N 1
ATOM 2901 C CA . VAL B 1 194 ? 4.87635 -30.31983 23.00986 1.000 53.32163 194 VAL B CA 1
ATOM 2902 C C . VAL B 1 194 ? 6.30025 -30.81287 22.91206 1.000 49.93674 194 VAL B C 1
ATOM 2903 O O . VAL B 1 194 ? 7.22205 -30.04501 22.65641 1.000 51.02355 194 VAL B O 1
ATOM 2907 N N . GLU B 1 195 ? 6.48137 -32.10170 23.09913 1.000 57.00396 195 GLU B N 1
ATOM 2908 C CA . GLU B 1 195 ? 7.81152 -32.66047 23.12955 1.000 59.09159 195 GLU B CA 1
ATOM 2909 C C . GLU B 1 195 ? 8.42124 -32.80014 21.76126 1.000 56.70785 195 GLU B C 1
ATOM 2910 O O . GLU B 1 195 ? 7.81995 -33.42959 20.87887 1.000 51.37422 195 GLU B O 1
ATOM 2916 N N . GLY B 1 196 ? 9.61427 -32.22523 21.60058 1.000 51.90015 196 GLY B N 1
ATOM 2917 C CA . GLY B 1 196 ? 10.28922 -32.11794 20.31982 1.000 57.64948 196 GLY B CA 1
ATOM 2918 C C . GLY B 1 196 ? 9.88451 -30.91287 19.47831 1.000 55.61148 196 GLY B C 1
ATOM 2919 O O . GLY B 1 196 ? 10.39775 -30.77206 18.36314 1.000 57.33246 196 GLY B O 1
ATOM 2920 N N . LEU B 1 197 ? 9.00593 -30.02681 19.97935 1.000 53.61362 197 LEU B N 1
ATOM 2921 C CA . LEU B 1 197 ? 8.55028 -28.88494 19.16784 1.000 54.13464 197 LEU B CA 1
ATOM 2922 C C . LEU B 1 197 ? 9.71922 -28.00934 18.72448 1.000 53.51150 197 LEU B C 1
ATOM 2923 O O . LEU B 1 197 ? 9.90109 -27.74775 17.53118 1.000 53.31712 197 LEU B O 1
ATOM 2928 N N . GLU B 1 198 ? 10.57226 -27.59317 19.66496 1.000 56.29967 198 GLU B N 1
ATOM 2929 C CA . GLU B 1 198 ? 11.62987 -26.65068 19.30841 1.000 56.61768 198 GLU B CA 1
ATOM 2930 C C . GLU B 1 198 ? 12.64141 -27.24739 18.33715 1.000 58.05306 198 GLU B C 1
ATOM 2931 O O . GLU B 1 198 ? 13.15745 -26.52805 17.46766 1.000 55.24222 198 GLU B O 1
ATOM 2937 N N . THR B 1 199 ? 12.94095 -28.55010 18.44496 1.000 61.26694 199 THR B N 1
ATOM 2938 C CA . THR B 1 199 ? 13.86546 -29.14047 17.47843 1.000 64.23019 199 THR B CA 1
ATOM 2939 C C . THR B 1 199 ? 13.20729 -29.28264 16.10392 1.000 61.46779 199 THR B C 1
ATOM 2940 O O . THR B 1 199 ? 13.86756 -29.09224 15.07926 1.000 63.48382 199 THR B O 1
ATOM 2944 N N . HIS B 1 200 ? 11.90909 -29.59560 16.05643 1.000 60.32729 200 HIS B N 1
ATOM 2945 C CA . HIS B 1 200 ? 11.22163 -29.66036 14.76838 1.000 63.04157 200 HIS B CA 1
ATOM 2946 C C . HIS B 1 200 ? 11.25553 -28.31718 14.04717 1.000 56.58904 200 HIS B C 1
ATOM 2947 O O . HIS B 1 200 ? 11.48651 -28.27897 12.83976 1.000 59.14822 200 HIS B O 1
ATOM 2954 N N . ILE B 1 201 ? 11.06288 -27.21033 14.77889 1.000 56.46243 201 ILE B N 1
ATOM 2955 C CA . ILE B 1 201 ? 11.11472 -25.86263 14.19945 1.000 59.04599 201 ILE B CA 1
ATOM 2956 C C . ILE B 1 201 ? 12.53004 -25.52046 13.72238 1.000 61.16159 201 ILE B C 1
ATOM 2957 O O . ILE B 1 201 ? 12.72253 -24.93671 12.64464 1.000 57.74069 201 ILE B O 1
ATOM 2962 N N . ALA B 1 202 ? 13.54197 -25.82521 14.54226 1.000 58.89972 202 ALA B N 1
ATOM 2963 C CA . ALA B 1 202 ? 14.91985 -25.59129 14.11371 1.000 58.54625 202 ALA B CA 1
ATOM 2964 C C . ALA B 1 202 ? 15.26704 -26.43831 12.89272 1.000 57.93965 202 ALA B C 1
ATOM 2965 O O . ALA B 1 202 ? 16.00391 -25.99478 12.00987 1.000 59.88278 202 ALA B O 1
ATOM 2967 N N . SER B 1 203 ? 14.77285 -27.67651 12.84654 1.000 57.83139 203 SER B N 1
ATOM 2968 C CA . SER B 1 203 ? 15.16041 -28.60933 11.79238 1.000 61.81487 203 SER B CA 1
ATOM 2969 C C . SER B 1 203 ? 14.32852 -28.43662 10.50572 1.000 65.00156 203 SER B C 1
ATOM 2970 O O . SER B 1 203 ? 14.88440 -28.51288 9.40281 1.000 67.05557 203 SER B O 1
ATOM 2973 N N . GLU B 1 204 ? 13.01152 -28.19282 10.59654 1.000 61.62122 204 GLU B N 1
ATOM 2974 C CA . GLU B 1 204 ? 12.15206 -28.26820 9.41569 1.000 61.40584 204 GLU B CA 1
ATOM 2975 C C . GLU B 1 204 ? 11.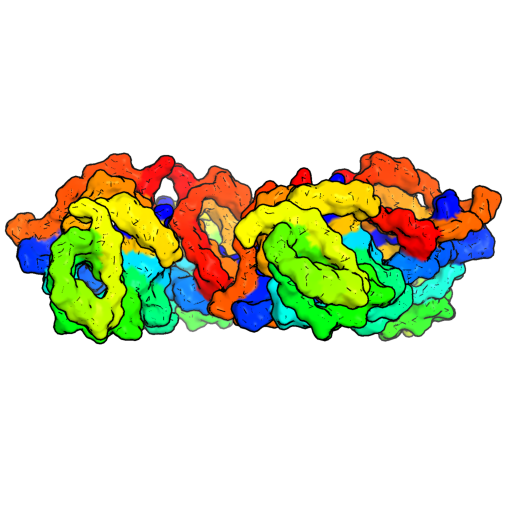43188 -26.96818 9.02746 1.000 62.39024 204 GLU B C 1
ATOM 2976 O O . GLU B 1 204 ? 10.67020 -26.99382 8.05585 1.000 63.64442 204 GLU B O 1
ATOM 2982 N N . PHE B 1 205 ? 11.57029 -25.86583 9.77811 1.000 60.33781 205 PHE B N 1
ATOM 2983 C CA . PHE B 1 205 ? 10.74506 -24.67973 9.56547 1.000 60.25916 205 PHE B CA 1
ATOM 2984 C C . PHE B 1 205 ? 11.57089 -23.39617 9.52112 1.000 61.04551 205 PHE B C 1
ATOM 2985 O O . PHE B 1 205 ? 12.62040 -23.29209 10.16038 1.000 60.59857 205 PHE B O 1
ATOM 2993 N N . LYS B 1 206 ? 11.05047 -22.40026 8.78206 1.000 58.96265 206 LYS B N 1
ATOM 2994 C CA . LYS B 1 206 ? 11.50634 -21.01077 8.74284 1.000 54.53544 206 LYS B CA 1
ATOM 2995 C C . LYS B 1 206 ? 10.41309 -20.09365 9.25838 1.000 54.36047 206 LYS B C 1
ATOM 2996 O O . LYS B 1 206 ? 9.24062 -20.30278 8.94749 1.000 52.05405 206 LYS B O 1
ATOM 3002 N N . ILE B 1 207 ? 10.80109 -19.03366 9.98822 1.000 48.68928 207 ILE B N 1
ATOM 3003 C CA . ILE B 1 207 ? 9.83972 -18.02861 10.42064 1.000 49.24675 207 ILE B CA 1
ATOM 3004 C C . ILE B 1 207 ? 9.31746 -17.27178 9.19359 1.000 51.25090 207 ILE B C 1
ATOM 3005 O O . ILE B 1 207 ? 10.07209 -16.95986 8.27535 1.000 55.58947 207 ILE B O 1
ATOM 3010 N N . LEU B 1 208 ? 8.01405 -16.99567 9.15960 1.000 49.06718 208 LEU B N 1
ATOM 3011 C CA . LEU B 1 208 ? 7.38440 -16.29166 8.03490 1.000 50.89134 208 LEU B CA 1
ATOM 3012 C C . LEU B 1 208 ? 6.90975 -14.89355 8.40253 1.000 54.02519 208 LEU B C 1
ATOM 3013 O O . LEU B 1 208 ? 7.06847 -13.91581 7.62903 1.000 50.95440 208 LEU B O 1
ATOM 3018 N N . ARG B 1 209 ? 6.21863 -14.79586 9.53128 1.000 49.36058 209 ARG B N 1
ATOM 3019 C CA . ARG B 1 209 ? 5.81589 -13.52848 10.10176 1.000 51.34413 209 ARG B CA 1
ATOM 3020 C C . ARG B 1 209 ? 5.80719 -13.66306 11.61072 1.000 51.45967 209 ARG B C 1
ATOM 3021 O O . ARG B 1 209 ? 5.68934 -14.77224 12.14464 1.000 46.95692 209 ARG B O 1
ATOM 3029 N N . ARG B 1 210 ? 6.05733 -12.54466 12.28891 1.000 50.62391 210 ARG B N 1
ATOM 3030 C CA . ARG B 1 210 ? 5.98368 -12.51700 13.74800 1.000 53.66892 210 ARG B CA 1
ATOM 3031 C C . ARG B 1 210 ? 5.32942 -11.23011 14.22330 1.000 55.77047 210 ARG B C 1
ATOM 3032 O O . ARG B 1 210 ? 5.69937 -10.14029 13.76653 1.000 57.63502 210 ARG B O 1
ATOM 3040 N N . MET B 1 211 ? 4.33602 -11.36007 15.09949 1.000 49.13701 211 MET B N 1
ATOM 3041 C CA . MET B 1 211 ? 3.75735 -10.22473 15.80469 1.000 49.89447 211 MET B CA 1
ATOM 3042 C C . MET B 1 211 ? 4.30686 -10.23932 17.22791 1.000 51.08316 211 MET B C 1
ATOM 3043 O O . MET B 1 211 ? 3.90112 -11.08686 18.02969 1.000 45.72969 211 MET B O 1
ATOM 3048 N N . ARG B 1 212 ? 5.15031 -9.24687 17.58830 1.000 50.93037 212 ARG B N 1
ATOM 3049 C CA . ARG B 1 212 ? 5.86108 -9.33113 18.86552 1.000 52.07583 212 ARG B CA 1
ATOM 3050 C C . ARG B 1 212 ? 5.10671 -8.70291 20.01317 1.000 49.71157 212 ARG B C 1
ATOM 3051 O O . ARG B 1 212 ? 5.41317 -9.01414 21.17177 1.000 46.60674 212 ARG B O 1
ATOM 3059 N N . TYR B 1 213 ? 4.08354 -7.89573 19.72808 1.000 47.95823 213 TYR B N 1
ATOM 3060 C CA . TYR B 1 213 ? 3.36996 -7.21415 20.79619 1.000 49.42450 213 TYR B CA 1
ATOM 3061 C C . TYR B 1 213 ? 2.94773 -8.22372 21.84334 1.000 43.91484 213 TYR B C 1
ATOM 3062 O O . TYR B 1 213 ? 2.24608 -9.19042 21.53258 1.000 46.60181 213 TYR B O 1
ATOM 3071 N N . ALA B 1 214 ? 3.22353 -7.89887 23.09975 1.000 46.23907 214 ALA B N 1
ATOM 3072 C CA . ALA B 1 214 ? 3.20114 -8.93855 24.12620 1.000 45.73521 214 ALA B CA 1
ATOM 3073 C C . ALA B 1 214 ? 1.79772 -9.41298 24.45258 1.000 42.59386 214 ALA B C 1
ATOM 3074 O O . ALA B 1 214 ? 1.61668 -10.57490 24.84391 1.000 47.61082 214 ALA B O 1
ATOM 3076 N N . ASP B 1 215 ? 0.79963 -8.55029 24.34285 1.000 45.32207 215 ASP B N 1
ATOM 3077 C CA . ASP B 1 215 ? -0.56543 -8.96127 24.63024 1.000 48.66022 215 ASP B CA 1
ATOM 3078 C C . ASP B 1 215 ? -1.26929 -9.54017 23.40693 1.000 46.05189 215 ASP B C 1
ATOM 3079 O O . ASP B 1 215 ? -2.46692 -9.84084 23.47201 1.000 47.96937 215 ASP B O 1
ATOM 3084 N N . ASP B 1 216 ? -0.54059 -9.76694 22.32458 1.000 48.36412 216 ASP B N 1
ATOM 3085 C CA . ASP B 1 216 ? -1.16179 -10.29337 21.10192 1.000 42.07369 216 ASP B CA 1
ATOM 3086 C C . ASP B 1 216 ? -0.11488 -10.97820 20.22172 1.000 41.91374 216 ASP B C 1
ATOM 3087 O O . ASP B 1 216 ? -0.10374 -10.81818 18.99665 1.000 46.38360 216 ASP B O 1
ATOM 3092 N N . ALA B 1 217 ? 0.69973 -11.84309 20.81214 1.000 40.40829 217 ALA B N 1
ATOM 3093 C CA . ALA B 1 217 ? 1.89285 -12.33339 20.15507 1.000 40.12718 217 ALA B CA 1
ATOM 3094 C C . ALA B 1 217 ? 1.63013 -13.61811 19.37273 1.000 43.71175 217 ALA B C 1
ATOM 3095 O O . ALA B 1 217 ? 0.93184 -14.55050 19.83196 1.000 42.27722 217 ALA B O 1
ATOM 3097 N N . CYS B 1 218 ? 2.29734 -13.68673 18.22999 1.000 41.59073 218 CYS B N 1
ATOM 3098 C CA . CYS B 1 218 ? 2.11939 -14.74659 17.25858 1.000 44.23965 218 CYS B CA 1
ATOM 3099 C C . CYS B 1 218 ? 3.38744 -14.88050 16.43731 1.000 47.56000 218 CYS B C 1
ATOM 3100 O O . CYS B 1 218 ? 4.07157 -13.88275 16.14941 1.000 49.31609 218 CYS B O 1
ATOM 3103 N N . ALA B 1 219 ? 3.71598 -16.11555 16.09600 1.000 46.30428 219 ALA B N 1
ATOM 3104 C CA . ALA B 1 219 ? 4.74315 -16.41763 15.11477 1.000 50.92476 219 ALA B CA 1
ATOM 3105 C C . ALA B 1 219 ? 4.20097 -17.48413 14.16552 1.000 47.63581 219 ALA B C 1
ATOM 3106 O O . ALA B 1 219 ? 3.57673 -18.43775 14.61844 1.000 44.82155 219 ALA B O 1
ATOM 3108 N N . GLU B 1 220 ? 4.43129 -17.31981 12.86115 1.000 45.35479 220 GLU B N 1
ATOM 3109 C CA . GLU B 1 220 ? 4.07366 -18.29702 11.83860 1.000 42.68093 220 GLU B CA 1
ATOM 3110 C C . GLU B 1 220 ? 5.33234 -18.83265 11.16532 1.000 41.25142 220 GLU B C 1
ATOM 3111 O O . GLU B 1 220 ? 6.27682 -18.09028 10.92310 1.000 44.81152 220 GLU B O 1
ATOM 3117 N N . TYR B 1 221 ? 5.33087 -20.12018 10.84085 1.000 43.09798 221 TYR B N 1
ATOM 3118 C CA . TYR B 1 221 ? 6.45287 -20.81874 10.21541 1.000 49.88387 221 TYR B CA 1
ATOM 3119 C C . TYR B 1 221 ? 5.95514 -21.65187 9.03947 1.000 47.93291 221 TYR B C 1
ATOM 3120 O O . TYR B 1 221 ? 4.82013 -22.12776 9.04920 1.000 48.00395 221 TYR B O 1
ATOM 3129 N N . VAL B 1 222 ? 6.82259 -21.85714 8.03770 1.000 50.03850 222 VAL B N 1
ATOM 3130 C CA . VAL B 1 222 ? 6.52035 -22.75884 6.92402 1.000 49.00017 222 VAL B CA 1
ATOM 3131 C C . VAL B 1 222 ? 7.61295 -23.81266 6.81206 1.000 52.85894 222 VAL B C 1
ATOM 3132 O O . VAL B 1 222 ? 8.78789 -23.52343 7.06541 1.000 53.52919 222 VAL B O 1
ATOM 3136 N N . ARG B 1 223 ? 7.25615 -25.00739 6.33270 1.000 55.30901 223 ARG B N 1
ATOM 3137 C CA . ARG B 1 223 ? 8.24442 -26.06826 6.20729 1.000 59.66004 223 ARG B CA 1
ATOM 3138 C C . ARG B 1 223 ? 9.21269 -25.76063 5.07681 1.000 64.23536 223 ARG B C 1
ATOM 3139 O O . ARG B 1 223 ? 8.81311 -25.27261 4.01964 1.000 67.12647 223 ARG B O 1
ATOM 3147 N N . ASN B 1 224 ? 10.48869 -26.09918 5.30101 1.000 65.87568 224 ASN B N 1
ATOM 3148 C CA . ASN B 1 224 ? 11.59173 -25.65896 4.44739 1.000 67.57533 224 ASN B CA 1
ATOM 3149 C C . ASN B 1 224 ? 11.43953 -26.05754 2.99004 1.000 73.89855 224 ASN B C 1
ATOM 3150 O O . ASN B 1 224 ? 11.86067 -25.31175 2.09104 1.000 76.89325 224 ASN B O 1
ATOM 3155 N N . THR B 1 225 ? 10.87816 -27.23045 2.73043 1.000 75.20620 225 THR B N 1
ATOM 3156 C CA . THR B 1 225 ? 10.87158 -27.78423 1.37913 1.000 74.28229 225 THR B CA 1
ATOM 3157 C C . THR B 1 225 ? 10.11783 -26.91961 0.36440 1.000 76.43585 225 THR B C 1
ATOM 3158 O O . THR B 1 225 ? 10.68950 -26.02014 -0.26975 1.000 73.27542 225 THR B O 1
ATOM 3163 N N . ARG C 1 10 ? 11.55488 -38.31058 38.75323 1.000 54.24523 10 ARG C N 1
ATOM 3164 C CA . ARG C 1 10 ? 12.17581 -38.24754 40.11031 1.000 52.97717 10 ARG C CA 1
ATOM 3165 C C . ARG C 1 10 ? 12.28125 -36.82039 40.62699 1.000 49.86404 10 ARG C C 1
ATOM 3166 O O . ARG C 1 10 ? 12.50672 -35.91099 39.85900 1.000 52.02045 10 ARG C O 1
ATOM 3174 N N . PRO C 1 11 ? 12.01120 -36.59799 41.90836 1.000 49.94413 11 PRO C N 1
ATOM 3175 C CA . PRO C 1 11 ? 12.07717 -35.23266 42.43714 1.000 47.50590 11 PRO C CA 1
ATOM 3176 C C . PRO C 1 11 ? 13.53306 -34.76062 42.50865 1.000 45.20703 11 PRO C C 1
ATOM 3177 O O . PRO C 1 11 ? 14.46961 -35.55926 42.51722 1.000 48.44498 11 PRO C O 1
ATOM 3181 N N . GLU C 1 12 ? 13.72339 -33.44272 42.52366 1.000 43.72385 12 GLU C N 1
ATOM 3182 C CA . GLU C 1 12 ? 15.08466 -32.92551 42.77001 1.000 46.88481 12 GLU C CA 1
ATOM 3183 C C . GLU C 1 12 ? 15.52387 -33.29835 44.19390 1.000 45.87410 12 GLU C C 1
ATOM 3184 O O . GLU C 1 12 ? 14.80198 -33.03510 45.15134 1.000 45.78413 12 GLU C O 1
ATOM 3190 N N . VAL C 1 13 ? 16.71641 -33.85239 44.34992 1.000 45.16137 13 VAL C N 1
ATOM 3191 C CA . VAL C 1 13 ? 17.20017 -34.20820 45.68524 1.000 48.98050 13 VAL C CA 1
ATOM 3192 C C . VAL C 1 13 ? 18.33664 -33.25042 46.05985 1.000 44.72255 13 VAL C C 1
ATOM 3193 O O . VAL C 1 13 ? 19.38040 -33.20888 45.38701 1.000 44.77018 13 VAL C O 1
ATOM 3197 N N . ILE C 1 14 ? 18.10368 -32.46077 47.11725 1.000 46.31940 14 ILE C N 1
ATOM 3198 C CA . ILE C 1 14 ? 19.07484 -31.54266 47.70242 1.000 41.96212 14 ILE C CA 1
ATOM 3199 C C . ILE C 1 14 ? 19.59084 -32.18482 49.00176 1.000 43.48636 14 ILE C C 1
ATOM 3200 O O . ILE C 1 14 ? 18.79231 -32.47159 49.89676 1.000 40.74277 14 ILE C O 1
ATOM 3205 N N . LEU C 1 15 ? 20.89663 -32.40591 49.11078 1.000 40.98055 15 LEU C N 1
ATOM 3206 C CA . LEU C 1 15 ? 21.52143 -32.90514 50.35096 1.000 39.51080 15 LEU C CA 1
ATOM 3207 C C . LEU C 1 15 ? 22.20954 -31.73677 51.06177 1.000 39.78752 15 LEU C C 1
ATOM 3208 O O . LEU C 1 15 ? 23.14848 -31.14530 50.53925 1.000 42.98461 15 LEU C O 1
ATOM 3213 N N . LYS C 1 16 ? 21.74842 -31.40748 52.25048 1.000 38.82779 16 LYS C N 1
ATOM 3214 C CA . LYS C 1 16 ? 22.27180 -30.29832 53.00346 1.000 39.34514 16 LYS C CA 1
ATOM 3215 C C . LYS C 1 16 ? 23.05143 -30.85130 54.20030 1.000 40.42676 16 LYS C C 1
ATOM 3216 O O . LYS C 1 16 ? 22.48614 -31.59234 55.01189 1.000 41.30978 16 LYS C O 1
ATOM 3222 N N . LEU C 1 17 ? 24.32929 -30.52296 54.27694 1.000 41.84451 17 LEU C N 1
ATOM 3223 C CA . LEU C 1 17 ? 25.19999 -31.05992 55.33410 1.000 44.34631 17 LEU C CA 1
ATOM 3224 C C . LEU C 1 17 ? 25.67867 -29.92145 56.21207 1.000 43.11207 17 LEU C C 1
ATOM 3225 O O . LEU C 1 17 ? 26.07764 -28.88592 55.69727 1.000 42.84651 17 LEU C O 1
ATOM 3230 N N . ALA C 1 18 ? 25.66849 -30.08827 57.53026 1.000 41.74444 18 ALA C N 1
ATOM 3231 C CA . ALA C 1 18 ? 26.24287 -29.07082 58.40164 1.000 40.95704 18 ALA C CA 1
ATOM 3232 C C . ALA C 1 18 ? 27.51818 -29.68869 58.96961 1.000 48.21263 18 ALA C C 1
ATOM 3233 O O . ALA C 1 18 ? 27.43263 -30.67683 59.70077 1.000 45.56556 18 ALA C O 1
ATOM 3235 N N . LEU C 1 19 ? 28.68566 -29.16783 58.57807 1.000 46.32544 19 LEU C N 1
ATOM 3236 C CA . LEU C 1 19 ? 29.96311 -29.76988 58.96614 1.000 49.71525 19 LEU C CA 1
ATOM 3237 C C . LEU C 1 19 ? 30.70368 -28.85224 59.90659 1.000 49.76816 19 LEU C C 1
ATOM 3238 O O . LEU C 1 19 ? 30.50311 -27.63960 59.90741 1.000 46.76473 19 LEU C O 1
ATOM 3243 N N . SER C 1 20 ? 31.61964 -29.44643 60.68600 1.000 47.76650 20 SER C N 1
ATOM 3244 C CA . SER C 1 20 ? 32.50211 -28.60026 61.46288 1.000 47.14014 20 SER C CA 1
ATOM 3245 C C . SER C 1 20 ? 33.59177 -28.04983 60.56293 1.000 44.80913 20 SER C C 1
ATOM 3246 O O . SER C 1 20 ? 33.76515 -28.49347 59.42466 1.000 44.50599 20 SER C O 1
ATOM 3249 N N . ALA C 1 21 ? 34.38738 -27.13796 61.12716 1.000 47.77651 21 ALA C N 1
ATOM 3250 C CA . ALA C 1 21 ? 35.50824 -26.54487 60.39596 1.000 48.91090 21 ALA C CA 1
ATOM 3251 C C . ALA C 1 21 ? 36.46860 -27.60872 59.89435 1.000 49.80667 21 ALA C C 1
ATOM 3252 O O . ALA C 1 21 ? 37.03030 -27.47310 58.80334 1.000 51.06743 21 ALA C O 1
ATOM 3254 N N . ASP C 1 22 ? 36.65011 -28.68997 60.64887 1.000 49.07168 22 ASP C N 1
ATOM 3255 C CA . ASP C 1 22 ? 37.54912 -29.75179 60.22622 1.000 51.19103 22 ASP C CA 1
ATOM 3256 C C . ASP C 1 22 ? 36.81562 -30.89017 59.52558 1.000 49.46106 22 ASP C C 1
ATOM 3257 O O . ASP C 1 22 ? 37.40935 -31.93980 59.28899 1.000 51.68306 22 ASP C O 1
ATOM 3262 N N . GLY C 1 23 ? 35.56554 -30.67158 59.09802 1.000 50.96698 23 GLY C N 1
ATOM 3263 C CA . GLY C 1 23 ? 34.87538 -31.59240 58.19268 1.000 48.98342 23 GLY C CA 1
ATOM 3264 C C . GLY C 1 23 ? 34.08538 -32.71104 58.82630 1.000 44.75444 23 GLY C C 1
ATOM 3265 O O . GLY C 1 23 ? 33.78381 -33.69386 58.14345 1.000 49.78656 23 GLY C O 1
ATOM 3266 N N . MET C 1 24 ? 33.76942 -32.62308 60.12263 1.000 47.97532 24 MET C N 1
ATOM 3267 C CA . MET C 1 24 ? 33.01493 -33.66702 60.80868 1.000 46.76361 24 MET C CA 1
ATOM 3268 C C . MET C 1 24 ? 31.51653 -33.38573 60.71778 1.000 50.13041 24 MET C C 1
ATOM 3269 O O . MET C 1 24 ? 31.08865 -32.23761 60.86890 1.000 48.14006 24 MET C O 1
ATOM 3274 N N . ILE C 1 25 ? 30.71385 -34.44213 60.53221 1.000 46.80573 25 ILE C N 1
ATOM 3275 C CA . ILE C 1 25 ? 29.26044 -34.25739 60.51023 1.000 52.00720 25 ILE C CA 1
ATOM 3276 C C . ILE C 1 25 ? 28.64050 -34.41753 61.89072 1.000 52.74251 25 ILE C C 1
ATOM 3277 O O . ILE C 1 25 ? 27.45169 -34.11715 62.06798 1.000 52.12145 25 ILE C O 1
ATOM 3282 N N . GLY C 1 26 ? 29.42682 -34.79265 62.89868 1.000 53.10822 26 GLY C N 1
ATOM 3283 C CA . GLY C 1 26 ? 28.92900 -34.81456 64.25954 1.000 56.35370 26 GLY C CA 1
ATOM 3284 C C . GLY C 1 26 ? 30.02581 -35.28557 65.19192 1.000 58.98080 26 GLY C C 1
ATOM 3285 O O . GLY C 1 26 ? 31.15204 -35.56168 64.77683 1.000 53.73838 26 GLY C O 1
ATOM 3286 N N . ARG C 1 27 ? 29.70643 -35.29764 66.47172 1.000 62.10890 27 ARG C N 1
ATOM 3287 C CA . ARG C 1 27 ? 30.60252 -35.86503 67.46376 1.000 65.44624 27 ARG C CA 1
ATOM 3288 C C . ARG C 1 27 ? 30.03177 -37.18273 67.97177 1.000 68.41057 27 ARG C C 1
ATOM 3289 O O . ARG C 1 27 ? 28.80882 -37.36457 68.05069 1.000 70.86453 27 ARG C O 1
ATOM 3297 N N . LYS C 1 28 ? 30.93890 -38.10863 68.30661 1.000 71.10058 28 LYS C N 1
ATOM 3298 C CA . LYS C 1 28 ? 30.53002 -39.46252 68.67926 1.000 69.66941 28 LYS C CA 1
ATOM 3299 C C . LYS C 1 28 ? 29.55450 -39.45823 69.85682 1.000 70.80029 28 LYS C C 1
ATOM 3300 O O . LYS C 1 28 ? 28.55822 -40.19287 69.84963 1.000 74.67692 28 LYS C O 1
ATOM 3306 N N . GLY C 1 29 ? 29.80673 -38.62115 70.86212 1.000 70.54876 29 GLY C N 1
ATOM 3307 C CA . GLY C 1 29 ? 28.96923 -38.58612 72.04907 1.000 74.63262 29 GLY C CA 1
ATOM 3308 C C . GLY C 1 29 ? 27.84736 -37.56527 72.09835 1.000 79.05801 29 GLY C C 1
ATOM 3309 O O . GLY C 1 29 ? 27.32401 -37.27014 73.17457 1.000 80.25601 29 GLY C O 1
ATOM 3310 N N . ALA C 1 30 ? 27.48026 -36.99611 70.95447 1.000 73.99367 30 ALA C N 1
ATOM 3311 C CA . ALA C 1 30 ? 26.48213 -35.93555 70.94541 1.000 77.25007 30 ALA C CA 1
ATOM 3312 C C . ALA C 1 30 ? 25.66169 -36.00337 69.66220 1.000 77.10237 30 ALA C C 1
ATOM 3313 O O . ALA C 1 30 ? 25.49183 -37.07822 69.07312 1.000 74.61304 30 ALA C O 1
ATOM 3315 N N . GLY C 1 31 ? 25.16583 -34.85265 69.23004 1.000 76.93926 31 GLY C N 1
ATOM 3316 C CA . GLY C 1 31 ? 24.29309 -34.68517 68.08192 1.000 71.59312 31 GLY C CA 1
ATOM 3317 C C . GLY C 1 31 ? 25.02886 -34.15818 66.86500 1.000 71.15981 31 GLY C C 1
ATOM 3318 O O . GLY C 1 31 ? 26.14916 -34.57801 66.55794 1.000 74.21724 31 GLY C O 1
ATOM 3319 N N . GLN C 1 32 ? 24.36265 -33.29080 66.12276 1.000 67.66714 32 GLN C N 1
ATOM 3320 C CA . GLN C 1 32 ? 24.86165 -32.74102 64.86837 1.000 68.21909 32 GLN C CA 1
ATOM 3321 C C . GLN C 1 32 ? 25.59352 -31.41512 65.07360 1.000 66.99795 32 GLN C C 1
ATOM 3322 O O . GLN C 1 32 ? 25.40418 -30.71128 66.06803 1.000 67.96085 32 GLN C O 1
ATOM 3328 N N . VAL C 1 33 ? 26.41836 -31.06800 64.08838 1.000 62.17365 33 VAL C N 1
ATOM 3329 C CA . VAL C 1 33 ? 27.12192 -29.79366 64.10269 1.000 61.39390 33 VAL C CA 1
ATOM 3330 C C . VAL C 1 33 ? 26.11077 -28.67722 63.87806 1.000 61.02757 33 VAL C C 1
ATOM 3331 O O . VAL C 1 33 ? 25.38471 -28.67422 62.88030 1.000 60.16348 33 VAL C O 1
ATOM 3335 N N . ALA C 1 34 ? 26.04294 -27.74444 64.82086 1.000 59.37364 34 ALA C N 1
ATOM 3336 C CA . ALA C 1 34 ? 25.13281 -26.61553 64.71681 1.000 59.12209 34 ALA C CA 1
ATOM 3337 C C . ALA C 1 34 ? 25.63466 -25.60124 63.69352 1.000 57.49467 34 ALA C C 1
ATOM 3338 O O . ALA C 1 34 ? 26.83446 -25.31837 63.59484 1.000 56.64176 34 ALA C O 1
ATOM 3340 N N . ILE C 1 35 ? 24.71435 -25.02743 62.93819 1.000 60.76963 35 ILE C N 1
ATOM 3341 C CA . ILE C 1 35 ? 25.04837 -23.89888 62.08209 1.000 53.09808 35 ILE C CA 1
ATOM 3342 C C . ILE C 1 35 ? 24.77643 -22.63143 62.87568 1.000 53.48755 35 ILE C C 1
ATOM 3343 O O . ILE C 1 35 ? 23.69953 -22.46545 63.44954 1.000 59.27417 35 ILE C O 1
ATOM 3348 N N . THR C 1 36 ? 25.75922 -21.75090 62.97254 1.000 56.18827 36 THR C N 1
ATOM 3349 C CA . THR C 1 36 ? 25.56093 -20.54032 63.76072 1.000 59.35878 36 THR C CA 1
ATOM 3350 C C . THR C 1 36 ? 25.67307 -19.24345 62.96654 1.000 56.84268 36 THR C C 1
ATOM 3351 O O . THR C 1 36 ? 25.22928 -18.21350 63.47377 1.000 57.72319 36 THR C O 1
ATOM 3355 N N . GLY C 1 37 ? 26.30301 -19.24242 61.78841 1.000 50.38008 37 GLY C N 1
ATOM 3356 C CA . GLY C 1 37 ? 26.37177 -18.02527 61.00099 1.000 53.88624 37 GLY C CA 1
ATOM 3357 C C . GLY C 1 37 ? 24.98656 -17.56648 60.52174 1.000 50.39278 37 GLY C C 1
ATOM 3358 O O . GLY C 1 37 ? 24.15348 -18.39159 60.11712 1.000 46.50961 37 GLY C O 1
ATOM 3359 N N . PRO C 1 38 ? 24.73205 -16.25166 60.53363 1.000 53.54661 38 PRO C N 1
ATOM 3360 C CA . PRO C 1 38 ? 23.37316 -15.77566 60.23639 1.000 54.70460 38 PRO C CA 1
ATOM 3361 C C . PRO C 1 38 ? 22.91435 -16.05246 58.83025 1.000 48.64977 38 PRO C C 1
ATOM 3362 O O . PRO C 1 38 ? 21.74130 -16.38445 58.66355 1.000 47.63590 38 PRO C O 1
ATOM 3366 N N . VAL C 1 39 ? 23.78009 -15.88578 57.82417 1.000 45.69226 39 VAL C N 1
ATOM 3367 C CA . VAL C 1 39 ? 23.37758 -16.15599 56.44946 1.000 46.95564 39 VAL C CA 1
ATOM 3368 C C . VAL C 1 39 ? 23.12147 -17.63213 56.26169 1.000 46.16126 39 VAL C C 1
ATOM 3369 O O . VAL C 1 39 ? 22.10416 -18.04053 55.66650 1.000 41.13437 39 VAL C O 1
ATOM 3373 N N . SER C 1 40 ? 23.98418 -18.46973 56.86990 1.000 43.43572 40 SER C N 1
ATOM 3374 C CA . SER C 1 40 ? 23.81861 -19.88704 56.69114 1.000 39.82358 40 SER C CA 1
ATOM 3375 C C . SER C 1 40 ? 22.54358 -20.36473 57.34359 1.000 40.03124 40 SER C C 1
ATOM 3376 O O . SER C 1 40 ? 21.88944 -21.24385 56.81665 1.000 38.45318 40 SER C O 1
ATOM 3379 N N . ARG C 1 41 ? 22.16529 -19.75565 58.45160 1.000 41.88699 41 ARG C N 1
ATOM 3380 C CA . ARG C 1 41 ? 20.94726 -20.17048 59.12129 1.000 42.09804 41 ARG C CA 1
ATOM 3381 C C . ARG C 1 41 ? 19.72733 -19.74262 58.33875 1.000 43.92794 41 ARG C C 1
ATOM 3382 O O . ARG C 1 41 ? 18.80471 -20.53319 58.16496 1.000 40.16440 41 ARG C O 1
ATOM 3390 N N . ALA C 1 42 ? 19.73657 -18.51614 57.81082 1.000 44.94089 42 ALA C N 1
ATOM 3391 C CA . ALA C 1 42 ? 18.60828 -18.06575 56.99021 1.000 42.01664 42 ALA C CA 1
ATOM 3392 C C . ALA C 1 42 ? 18.44023 -18.95788 55.75553 1.000 40.44083 42 ALA C C 1
ATOM 3393 O O . ALA C 1 42 ? 17.32260 -19.40033 55.41894 1.000 43.58989 42 ALA C O 1
ATOM 3395 N N . GLN C 1 43 ? 19.54442 -19.23108 55.06921 1.000 37.89838 43 GLN C N 1
ATOM 3396 C CA . GLN C 1 43 ? 19.51525 -20.13039 53.92904 1.000 38.51566 43 GLN C CA 1
ATOM 3397 C C . GLN C 1 43 ? 19.01365 -21.51619 54.30641 1.000 43.13375 43 GLN C C 1
ATOM 3398 O O . GLN C 1 43 ? 18.26931 -22.15075 53.54061 1.000 38.94080 43 GLN C O 1
ATOM 3404 N N . SER C 1 44 ? 19.35980 -22.00850 55.49885 1.000 41.71322 44 SER C N 1
ATOM 3405 C CA . SER C 1 44 ? 18.90207 -23.34800 55.83296 1.000 41.59599 44 SER C CA 1
ATOM 3406 C C . SER C 1 44 ? 17.35779 -23.39738 55.89112 1.000 40.40720 44 SER C C 1
ATOM 3407 O O . SER C 1 44 ? 16.72755 -24.31066 55.33914 1.000 38.63017 44 SER C O 1
ATOM 3410 N N . HIS C 1 45 ? 16.74321 -22.34930 56.44336 1.000 42.78374 45 HIS C N 1
ATOM 3411 C CA . HIS C 1 45 ? 15.28626 -22.30165 56.57598 1.000 37.50169 45 HIS C CA 1
ATOM 3412 C C . HIS C 1 45 ? 14.58430 -21.96344 55.26630 1.000 43.65532 45 HIS C C 1
ATOM 3413 O O . HIS C 1 45 ? 13.48021 -22.46756 55.01679 1.000 40.88862 45 HIS C O 1
ATOM 3420 N N . ILE C 1 46 ? 15.23667 -21.21676 54.38803 1.000 38.75962 46 ILE C N 1
ATOM 3421 C CA . ILE C 1 46 ? 14.65494 -21.00104 53.07481 1.000 43.82614 46 ILE C CA 1
ATOM 3422 C C . ILE C 1 46 ? 14.65867 -22.29479 52.26396 1.000 43.95874 46 ILE C C 1
ATOM 3423 O O . ILE C 1 46 ? 13.68747 -22.59060 51.52727 1.000 41.60987 46 ILE C O 1
ATOM 3428 N N . LEU C 1 47 ? 15.70606 -23.12663 52.42716 1.000 42.90953 47 LEU C N 1
ATOM 3429 C CA . LEU C 1 47 ? 15.73399 -24.44180 51.77867 1.000 43.02700 47 LEU C CA 1
ATOM 3430 C C . LEU C 1 47 ? 14.55033 -25.32397 52.20902 1.000 43.68734 47 LEU C C 1
ATOM 3431 O O . LEU C 1 47 ? 13.89902 -25.97670 51.37326 1.000 41.91765 47 LEU C O 1
ATOM 3436 N N . ARG C 1 48 ? 14.22258 -25.31114 53.50420 1.000 41.07944 48 ARG C N 1
ATOM 3437 C CA . ARG C 1 48 ? 13.06825 -26.06069 53.99794 1.000 41.76604 48 ARG C CA 1
ATOM 3438 C C . ARG C 1 48 ? 11.75976 -25.53061 53.38286 1.000 44.59129 48 ARG C C 1
ATOM 3439 O O . ARG C 1 48 ? 10.88327 -26.31643 52.99634 1.000 43.08003 48 ARG C O 1
ATOM 3447 N N . ALA C 1 49 ? 11.61780 -24.20135 53.31339 1.000 44.40376 49 ALA C N 1
ATOM 3448 C CA . ALA C 1 49 ? 10.42843 -23.57328 52.70278 1.000 42.83143 49 ALA C CA 1
ATOM 3449 C C . ALA C 1 49 ? 10.28090 -23.90611 51.21700 1.000 46.10864 49 ALA C C 1
ATOM 3450 O O . ALA C 1 49 ? 9.14383 -24.01274 50.70162 1.000 48.32576 49 ALA C O 1
ATOM 3452 N N . GLN C 1 50 ? 11.39159 -24.06552 50.50474 1.000 41.69431 50 GLN C N 1
ATOM 3453 C CA . GLN C 1 50 ? 11.36874 -24.44311 49.10405 1.000 43.58285 50 GLN C CA 1
ATOM 3454 C C . GLN C 1 50 ? 11.16196 -25.93230 48.89919 1.000 45.29299 50 GLN C C 1
ATOM 3455 O O . GLN C 1 50 ? 10.74989 -26.35171 47.80968 1.000 42.36823 50 GLN C O 1
ATOM 3461 N N . ALA C 1 51 ? 11.32237 -26.75184 49.93115 1.000 41.48784 51 ALA C N 1
ATOM 3462 C CA . ALA C 1 51 ? 11.23240 -28.18141 49.72017 1.000 40.51773 51 ALA C CA 1
ATOM 3463 C C . ALA C 1 51 ? 9.77916 -28.63776 49.86894 1.000 39.87191 51 ALA C C 1
ATOM 3464 O O . ALA C 1 51 ? 8.98411 -28.01709 50.57800 1.000 43.37952 51 ALA C O 1
ATOM 3466 N N . ASP C 1 52 ? 9.42430 -29.65480 49.09746 1.000 37.74966 52 ASP C N 1
ATOM 3467 C CA . ASP C 1 52 ? 8.17871 -30.39481 49.31692 1.000 39.38403 52 ASP C CA 1
ATOM 3468 C C . ASP C 1 52 ? 8.27436 -31.30580 50.52981 1.000 40.41553 52 ASP C C 1
ATOM 3469 O O . ASP C 1 52 ? 7.29256 -31.44166 51.25715 1.000 39.58229 52 ASP C O 1
ATOM 3474 N N . ILE C 1 53 ? 9.43968 -31.93185 50.74253 1.000 37.23723 53 ILE C N 1
ATOM 3475 C CA . ILE C 1 53 ? 9.69052 -32.92477 51.81304 1.000 39.61505 53 ILE C CA 1
ATOM 3476 C C . ILE C 1 53 ? 11.05618 -32.64729 52.45219 1.000 41.44961 53 ILE C C 1
ATOM 3477 O O . ILE C 1 53 ? 12.02205 -32.36303 51.73976 1.000 38.59379 53 ILE C O 1
ATOM 3482 N N . ILE C 1 54 ? 11.15892 -32.77331 53.79253 1.000 39.39146 54 ILE C N 1
ATOM 3483 C CA . ILE C 1 54 ? 12.43682 -32.83421 54.48236 1.000 38.65432 54 ILE C CA 1
ATOM 3484 C C . ILE C 1 54 ? 12.60065 -34.25745 54.98186 1.000 41.42890 54 ILE C C 1
ATOM 3485 O O . ILE C 1 54 ? 11.68732 -34.80386 55.60513 1.000 40.28134 54 ILE C O 1
ATOM 3490 N N . LEU C 1 55 ? 13.72924 -34.87726 54.66351 1.000 40.82166 55 LEU C N 1
ATOM 3491 C CA . LEU C 1 55 ? 13.95554 -36.27381 54.97819 1.000 43.09467 55 LEU C CA 1
ATOM 3492 C C . LEU C 1 55 ? 15.18211 -36.39919 55.87014 1.000 40.83878 55 LEU C C 1
ATOM 3493 O O . LEU C 1 55 ? 16.22657 -35.81548 55.58854 1.000 39.34794 55 LEU C O 1
ATOM 3498 N N . ILE C 1 56 ? 15.06481 -37.20471 56.92994 1.000 42.74777 56 ILE C N 1
ATOM 3499 C CA . ILE C 1 56 ? 16.21671 -37.52780 57.75528 1.000 43.01002 56 ILE C CA 1
ATOM 3500 C C . ILE C 1 56 ? 16.11510 -39.00734 58.12274 1.000 44.29382 56 ILE C C 1
ATOM 3501 O O . ILE C 1 56 ? 15.06281 -39.63722 57.99079 1.000 42.02837 56 ILE C O 1
ATOM 3506 N N . GLY C 1 57 ? 17.21462 -39.54769 58.59255 1.000 50.06624 57 GLY C N 1
ATOM 3507 C CA . GLY C 1 57 ? 17.21978 -40.92230 59.05628 1.000 51.60096 57 GLY C CA 1
ATOM 3508 C C . GLY C 1 57 ? 16.93777 -41.03153 60.55055 1.000 54.35760 57 GLY C C 1
ATOM 3509 O O . GLY C 1 57 ? 17.04640 -40.06982 61.30605 1.000 50.17515 57 GLY C O 1
ATOM 3510 N N . ILE C 1 58 ? 16.54344 -42.23589 60.97301 1.000 57.51274 58 ILE C N 1
ATOM 3511 C CA . ILE C 1 58 ? 16.17765 -42.43712 62.37053 1.000 55.81401 58 ILE C CA 1
ATOM 3512 C C . ILE C 1 58 ? 17.31569 -42.04740 63.30262 1.000 51.42989 58 ILE C C 1
ATOM 3513 O O . ILE C 1 58 ? 17.07542 -41.57101 64.42032 1.000 50.86545 58 ILE C O 1
ATOM 3518 N N . GLU C 1 59 ? 18.56217 -42.19659 62.86714 1.000 53.72908 59 GLU C N 1
ATOM 3519 C CA . GLU C 1 59 ? 19.67814 -41.87794 63.75820 1.000 55.85761 59 GLU C CA 1
ATOM 3520 C C . GLU C 1 59 ? 19.73751 -40.39716 64.13032 1.000 55.62193 59 GLU C C 1
ATOM 3521 O O . GLU C 1 59 ? 20.07485 -40.04731 65.27762 1.000 49.76271 59 GLU C O 1
ATOM 3527 N N . THR C 1 60 ? 19.50926 -39.50239 63.15611 1.000 53.49804 60 THR C N 1
ATOM 3528 C CA . THR C 1 60 ? 19.38965 -38.08397 63.49386 1.000 51.35668 60 THR C CA 1
ATOM 3529 C C . THR C 1 60 ? 18.15483 -37.84719 64.34704 1.000 42.65291 60 THR C C 1
ATOM 3530 O O . THR C 1 60 ? 18.16428 -36.97884 65.21081 1.000 49.55400 60 THR C O 1
ATOM 3534 N N . ALA C 1 61 ? 17.05395 -38.55918 64.09507 1.000 44.59563 61 ALA C N 1
ATOM 3535 C CA . ALA C 1 61 ? 15.87801 -38.30878 64.92475 1.000 44.64563 61 ALA C CA 1
ATOM 3536 C C . ALA C 1 61 ? 16.16633 -38.62456 66.40230 1.000 50.25629 61 ALA C C 1
ATOM 3537 O O . ALA C 1 61 ? 16.03433 -37.74734 67.27430 1.000 47.20588 61 ALA C O 1
ATOM 3539 N N . LEU C 1 62 ? 16.72164 -39.81254 66.68743 1.000 50.54197 62 LEU C N 1
ATOM 3540 C CA . LEU C 1 62 ? 16.99396 -40.15950 68.09443 1.000 54.09104 62 LEU C CA 1
ATOM 3541 C C . LEU C 1 62 ? 18.05307 -39.23616 68.72656 1.000 49.58388 62 LEU C C 1
ATOM 3542 O O . LEU C 1 62 ? 17.86306 -38.74338 69.84659 1.000 54.00288 62 LEU C O 1
ATOM 3547 N N . ALA C 1 63 ? 19.12505 -38.89689 67.99893 1.000 52.04388 63 ALA C N 1
ATOM 3548 C CA . ALA C 1 63 ? 20.21096 -38.10800 68.58186 1.000 49.11526 63 ALA C CA 1
ATOM 3549 C C . ALA C 1 63 ? 19.91159 -36.61367 68.73427 1.000 57.84075 63 ALA C C 1
ATOM 3550 O O . ALA C 1 63 ? 20.45317 -35.97528 69.64383 1.000 52.20079 63 ALA C O 1
ATOM 3552 N N . ASP C 1 64 ? 19.09056 -36.02049 67.85981 1.000 49.92638 64 ASP C N 1
ATOM 3553 C CA . ASP C 1 64 ? 18.94680 -34.57165 67.83907 1.000 51.15586 64 ASP C CA 1
ATOM 3554 C C . ASP C 1 64 ? 17.57401 -34.06649 68.24453 1.000 46.18774 64 ASP C C 1
ATOM 3555 O O . ASP C 1 64 ? 17.45153 -32.87921 68.52959 1.000 52.01997 64 ASP C O 1
ATOM 3560 N N . ASP C 1 65 ? 16.56447 -34.92913 68.31676 1.000 47.10166 65 ASP C N 1
ATOM 3561 C CA . ASP C 1 65 ? 15.19216 -34.52336 68.59409 1.000 47.25070 65 ASP C CA 1
ATOM 3562 C C . ASP C 1 65 ? 14.84310 -33.30727 67.74730 1.000 44.93851 65 ASP C C 1
ATOM 3563 O O . ASP C 1 65 ? 14.53316 -32.22847 68.28991 1.000 43.33019 65 ASP C O 1
ATOM 3568 N N . PRO C 1 66 ? 15.01277 -33.36900 66.44206 1.000 43.98321 66 PRO C N 1
ATOM 3569 C CA . PRO C 1 66 ? 14.76037 -32.18312 65.61004 1.000 44.00238 66 PRO C CA 1
ATOM 3570 C C . PRO C 1 66 ? 13.26319 -31.99467 65.38065 1.000 42.34761 66 PRO C C 1
ATOM 3571 O O . PRO C 1 66 ? 12.44414 -32.88718 65.63820 1.000 39.11372 66 PRO C O 1
ATOM 3575 N N . VAL C 1 67 ? 12.90719 -30.82760 64.79085 1.000 39.67957 67 VAL C N 1
ATOM 3576 C CA . VAL C 1 67 ? 11.49313 -30.57777 64.57011 1.000 39.03047 67 VAL C CA 1
ATOM 3577 C C . VAL C 1 67 ? 11.26380 -30.39910 63.06460 1.000 38.16359 67 VAL C C 1
ATOM 3578 O O . VAL C 1 67 ? 10.20123 -30.77030 62.56303 1.000 39.78352 67 VAL C O 1
ATOM 3582 N N . LEU C 1 68 ? 12.26949 -29.85352 62.36673 1.000 34.88686 68 LEU C N 1
ATOM 3583 C CA . LEU C 1 68 ? 12.31725 -29.80728 60.90756 1.000 39.96578 68 LEU C CA 1
ATOM 3584 C C . LEU C 1 68 ? 11.22311 -28.89916 60.32277 1.000 40.54845 68 LEU C C 1
ATOM 3585 O O . LEU C 1 68 ? 10.65615 -29.21797 59.28091 1.000 44.92652 68 LEU C O 1
ATOM 3590 N N . ASN C 1 69 ? 10.92433 -27.77475 60.95500 1.000 42.71234 69 ASN C N 1
ATOM 3591 C CA . ASN C 1 69 ? 9.98748 -26.83132 60.34710 1.000 40.43261 69 ASN C CA 1
ATOM 3592 C C . ASN C 1 69 ? 10.72531 -25.56099 59.88325 1.000 43.20778 69 ASN C C 1
ATOM 3593 O O . ASN C 1 69 ? 11.92475 -25.36989 60.12129 1.000 43.49254 69 ASN C O 1
ATOM 3598 N N . CYS C 1 70 ? 10.00770 -24.70350 59.16070 1.000 43.64431 70 CYS C N 1
ATOM 3599 C CA . CYS C 1 70 ? 10.52254 -23.41259 58.69182 1.000 39.65917 70 CYS C CA 1
ATOM 3600 C C . CYS C 1 70 ? 10.23194 -22.31245 59.71529 1.000 39.63981 70 CYS C C 1
ATOM 3601 O O . CYS C 1 70 ? 9.07595 -22.08884 60.06127 1.000 47.09709 70 CYS C O 1
ATOM 3604 N N . ARG C 1 71 ? 11.27337 -21.66807 60.26406 1.000 41.81630 71 ARG C N 1
ATOM 3605 C CA . ARG C 1 71 ? 11.06690 -20.65363 61.29280 1.000 45.42272 71 ARG C CA 1
ATOM 3606 C C . ARG C 1 71 ? 11.37499 -19.23281 60.79150 1.000 49.88630 71 ARG C C 1
ATOM 3607 O O . ARG C 1 71 ? 11.45960 -18.29741 61.57842 1.000 53.36181 71 ARG C O 1
ATOM 3615 N N . LEU C 1 72 ? 11.46495 -19.03510 59.49843 1.000 48.98933 72 LEU C N 1
ATOM 3616 C CA . LEU C 1 72 ? 11.55437 -17.65788 58.98868 1.000 52.94556 72 LEU C CA 1
ATOM 3617 C C . LEU C 1 72 ? 10.20281 -16.97328 59.11154 1.000 53.14421 72 LEU C C 1
ATOM 3618 O O . LEU C 1 72 ? 9.18141 -17.56949 58.75513 1.000 53.28010 72 LEU C O 1
ATOM 3623 N N . PRO C 1 73 ? 10.14839 -15.74854 59.63971 1.000 59.22902 73 PRO C N 1
ATOM 3624 C CA . PRO C 1 73 ? 8.87608 -15.00885 59.72226 1.000 56.26666 73 PRO C CA 1
ATOM 3625 C C . PRO C 1 73 ? 8.21881 -14.84500 58.35786 1.000 59.10453 73 PRO C C 1
ATOM 3626 O O . PRO C 1 73 ? 8.85810 -14.43452 57.38905 1.000 62.03438 73 PRO C O 1
ATOM 3630 N N . GLY C 1 74 ? 6.92963 -15.17668 58.29028 1.000 56.35357 74 GLY C N 1
ATOM 3631 C CA . GLY C 1 74 ? 6.18204 -15.15928 57.05105 1.000 57.98647 74 GLY C CA 1
ATOM 3632 C C . GLY C 1 74 ? 6.23678 -16.45131 56.27625 1.000 59.91979 74 GLY C C 1
ATOM 3633 O O . GLY C 1 74 ? 5.50537 -16.59142 55.27686 1.000 57.20172 74 GLY C O 1
ATOM 3634 N N . LEU C 1 75 ? 7.07980 -17.41234 56.68743 1.000 55.65651 75 LEU C N 1
ATOM 3635 C CA . LEU C 1 75 ? 7.18514 -18.66774 55.97466 1.000 51.13897 75 LEU C CA 1
ATOM 3636 C C . LEU C 1 75 ? 6.82405 -19.86258 56.82708 1.000 53.89732 75 LEU C C 1
ATOM 3637 O O . LEU C 1 75 ? 6.97090 -20.98953 56.36227 1.000 52.75269 75 LEU C O 1
ATOM 3642 N N . GLU C 1 76 ? 6.35762 -19.64770 58.04642 1.000 55.90199 76 GLU C N 1
ATOM 3643 C CA . GLU C 1 76 ? 6.02628 -20.75348 58.92421 1.000 55.53242 76 GLU C CA 1
ATOM 3644 C C . GLU C 1 76 ? 4.98983 -21.67037 58.28462 1.000 59.04637 76 GLU C C 1
ATOM 3645 O O . GLU C 1 76 ? 5.01726 -22.89212 58.50800 1.000 60.18205 76 GLU C O 1
ATOM 3651 N N . GLN C 1 77 ? 4.11632 -21.11755 57.43897 1.000 56.57065 77 GLN C N 1
ATOM 3652 C CA . GLN C 1 77 ? 3.11233 -21.90289 56.73264 1.000 58.18608 77 GLN C CA 1
ATOM 3653 C C . GLN C 1 77 ? 3.66833 -22.72320 55.57071 1.000 54.80560 77 GLN C C 1
ATOM 3654 O O . GLN C 1 77 ? 2.96935 -23.59197 55.05855 1.000 57.89263 77 GLN C O 1
ATOM 3660 N N . ARG C 1 78 ? 4.92696 -22.55285 55.18199 1.000 53.73017 78 ARG C N 1
ATOM 3661 C CA . ARG C 1 78 ? 5.45098 -23.38180 54.10193 1.000 51.10154 78 ARG C CA 1
ATOM 3662 C C . ARG C 1 78 ? 6.29837 -24.54315 54.62379 1.000 54.42211 78 ARG C C 1
ATOM 3663 O O . ARG C 1 78 ? 7.03437 -25.17352 53.84981 1.000 50.97145 78 ARG C O 1
ATOM 3671 N N . SER C 1 79 ? 6.13075 -24.89290 55.89679 1.000 50.50487 79 SER C N 1
ATOM 3672 C CA . SER C 1 79 ? 6.83485 -26.02054 56.47782 1.000 46.59719 79 SER C CA 1
ATOM 3673 C C . SER C 1 79 ? 6.43794 -27.32148 55.77701 1.000 41.87415 79 SER C C 1
ATOM 3674 O O . SER C 1 79 ? 5.25979 -27.69528 55.77207 1.000 46.85279 79 SER C O 1
ATOM 3677 N N . PRO C 1 80 ? 7.38564 -28.04352 55.23506 1.000 41.91159 80 PRO C N 1
ATOM 3678 C CA . PRO C 1 80 ? 7.08188 -29.20710 54.38752 1.000 41.56201 80 PRO C CA 1
ATOM 3679 C C . PRO C 1 80 ? 6.64946 -30.47043 55.12201 1.000 45.43156 80 PRO C C 1
ATOM 3680 O O . PRO C 1 80 ? 6.63017 -30.54077 56.34662 1.000 40.06055 80 PRO C O 1
ATOM 3684 N N . VAL C 1 81 ? 6.30019 -31.48425 54.31770 1.000 42.39034 81 VAL C N 1
ATOM 3685 C CA . VAL C 1 81 ? 6.12698 -32.85284 54.79725 1.000 38.57912 81 VAL C CA 1
ATOM 3686 C C . VAL C 1 81 ? 7.47178 -33.37815 55.31301 1.000 41.28737 81 VAL C C 1
ATOM 3687 O O . VAL C 1 81 ? 8.49789 -33.29858 54.63867 1.000 41.62145 81 VAL C O 1
ATOM 3691 N N . ARG C 1 82 ? 7.46831 -33.97388 56.48954 1.000 39.35014 82 ARG C N 1
ATOM 3692 C CA . ARG C 1 82 ? 8.69288 -34.56931 57.03303 1.000 38.54853 82 ARG C CA 1
ATOM 3693 C C . ARG C 1 82 ? 8.67383 -36.07996 56.89131 1.000 44.40499 82 ARG C C 1
ATOM 3694 O O . ARG C 1 82 ? 7.68436 -36.71724 57.23087 1.000 43.44467 82 ARG C O 1
ATOM 3702 N N . VAL C 1 83 ? 9.78820 -36.66265 56.45848 1.000 43.90076 83 VAL C N 1
ATOM 3703 C CA . VAL C 1 83 ? 9.87069 -38.10070 56.26195 1.000 45.85809 83 VAL C CA 1
ATOM 3704 C C . VAL C 1 83 ? 11.05442 -38.60104 57.06206 1.000 47.51801 83 VAL C C 1
ATOM 3705 O O . VAL C 1 83 ? 12.16671 -38.07629 56.92744 1.000 47.40703 83 VAL C O 1
ATOM 3709 N N . VAL C 1 84 ? 10.80757 -39.58698 57.90853 1.000 49.26329 84 VAL C N 1
ATOM 3710 C CA . VAL C 1 84 ? 11.84300 -40.22558 58.71518 1.000 46.36485 84 VAL C CA 1
ATOM 3711 C C . VAL C 1 84 ? 11.98773 -41.66080 58.22965 1.000 48.36693 84 VAL C C 1
ATOM 3712 O O . VAL C 1 84 ? 10.99275 -42.40348 58.16778 1.000 47.69966 84 VAL C O 1
ATOM 3716 N N . LEU C 1 85 ? 13.21854 -42.03557 57.86501 1.000 49.34775 85 LEU C N 1
ATOM 3717 C CA . LEU C 1 85 ? 13.54759 -43.38622 57.40293 1.000 50.09412 85 LEU C CA 1
ATOM 3718 C C . LEU C 1 85 ? 13.72094 -44.24076 58.64485 1.000 51.43649 85 LEU C C 1
ATOM 3719 O O . LEU C 1 85 ? 14.68920 -44.05480 59.37661 1.000 48.48057 85 LEU C O 1
ATOM 3724 N N . ASP C 1 86 ? 12.75010 -45.11623 58.92255 1.000 53.38850 86 ASP C N 1
ATOM 3725 C CA . ASP C 1 86 ? 12.73279 -45.83965 60.19775 1.000 61.38131 86 ASP C CA 1
ATOM 3726 C C . ASP C 1 86 ? 12.14029 -47.24093 59.96631 1.000 60.69544 86 ASP C C 1
ATOM 3727 O O . ASP C 1 86 ? 10.93346 -47.45661 60.12383 1.000 56.22659 86 ASP C O 1
ATOM 3732 N N . GLY C 1 87 ? 13.01286 -48.18204 59.57884 1.000 63.07631 87 GLY C N 1
ATOM 3733 C CA . GLY C 1 87 ? 12.57936 -49.53898 59.26037 1.000 62.37791 87 GLY C CA 1
ATOM 3734 C C . GLY C 1 87 ? 11.93036 -50.27282 60.42427 1.000 65.05054 87 GLY C C 1
ATOM 3735 O O . GLY C 1 87 ? 11.06810 -51.13838 60.21980 1.000 66.12408 87 GLY C O 1
ATOM 3736 N N . GLY C 1 88 ? 12.36490 -49.98779 61.64755 1.000 63.21729 88 GLY C N 1
ATOM 3737 C CA . GLY C 1 88 ? 11.80278 -50.61931 62.82424 1.000 66.21417 88 GLY C CA 1
ATOM 3738 C C . GLY C 1 88 ? 10.74495 -49.80030 63.54412 1.000 66.68556 88 GLY C C 1
ATOM 3739 O O . GLY C 1 88 ? 10.31610 -50.19110 64.63616 1.000 65.54994 88 GLY C O 1
ATOM 3740 N N . LEU C 1 89 ? 10.29599 -48.68327 62.96572 1.000 59.91204 89 LEU C N 1
ATOM 3741 C CA . LEU C 1 89 ? 9.33194 -47.80599 63.61659 1.000 56.55985 89 LEU C CA 1
ATOM 3742 C C . LEU C 1 89 ? 9.74091 -47.49457 65.05639 1.000 55.49624 89 LEU C C 1
ATOM 3743 O O . LEU C 1 89 ? 8.92824 -47.54045 65.97169 1.000 55.99137 89 LEU C O 1
ATOM 3748 N N . ARG C 1 90 ? 11.01059 -47.15308 65.24906 1.000 54.48558 90 ARG C N 1
ATOM 3749 C CA . ARG C 1 90 ? 11.55991 -46.80083 66.56226 1.000 57.25920 90 ARG C CA 1
ATOM 3750 C C . ARG C 1 90 ? 11.45149 -45.31018 66.91186 1.000 57.37144 90 ARG C C 1
ATOM 3751 O O . ARG C 1 90 ? 12.04345 -44.87221 67.90350 1.000 56.52790 90 ARG C O 1
ATOM 3759 N N . LEU C 1 91 ? 10.75704 -44.50841 66.12234 1.000 53.99642 91 LEU C N 1
ATOM 3760 C CA . LEU C 1 91 ? 10.67980 -43.08437 66.44404 1.000 53.14646 91 LEU C CA 1
ATOM 3761 C C . LEU C 1 91 ? 9.96330 -42.89503 67.77889 1.000 47.65817 91 LEU C C 1
ATOM 3762 O O . LEU C 1 91 ? 8.82705 -43.38053 67.93248 1.000 51.58424 91 LEU C O 1
ATOM 3767 N N . PRO C 1 92 ? 10.57464 -42.22985 68.76269 1.000 51.27224 92 PRO C N 1
ATOM 3768 C CA . PRO C 1 92 ? 9.91500 -42.07188 70.06996 1.000 47.13189 92 PRO C CA 1
ATOM 3769 C C . PRO C 1 92 ? 8.61621 -41.29723 69.96506 1.000 52.63344 92 PRO C C 1
ATOM 3770 O O . PRO C 1 92 ? 8.52964 -40.25364 69.29746 1.000 50.14606 92 PRO C O 1
ATOM 3774 N N . LEU C 1 93 ? 7.60577 -41.78631 70.66849 1.000 47.57010 93 LEU C N 1
ATOM 3775 C CA . LEU C 1 93 ? 6.32958 -41.08116 70.63201 1.000 52.60998 93 LEU C CA 1
ATOM 3776 C C . LEU C 1 93 ? 6.38300 -39.74209 71.37453 1.000 51.38129 93 LEU C C 1
ATOM 3777 O O . LEU C 1 93 ? 5.47964 -38.90064 71.18715 1.000 51.66976 93 LEU C O 1
ATOM 3782 N N . SER C 1 94 ? 7.42148 -39.53364 72.18987 1.000 48.02222 94 SER C N 1
ATOM 3783 C CA . SER C 1 94 ? 7.71353 -38.29031 72.88480 1.000 49.19952 94 SER C CA 1
ATOM 3784 C C . SER C 1 94 ? 8.57807 -37.28891 72.08072 1.000 46.88437 94 SER C C 1
ATOM 3785 O O . SER C 1 94 ? 8.84207 -36.21243 72.59470 1.000 46.70505 94 SER C O 1
ATOM 3788 N N . SER C 1 95 ? 9.17034 -37.67334 70.93975 1.000 44.80651 95 SER C N 1
ATOM 3789 C CA . SER C 1 95 ? 9.91385 -36.77605 70.05516 1.000 47.28979 95 SER C CA 1
ATOM 3790 C C . SER C 1 95 ? 9.11345 -35.49971 69.73201 1.000 41.29087 95 SER C C 1
ATOM 3791 O O . SER C 1 95 ? 7.88757 -35.48539 69.77349 1.000 42.38219 95 SER C O 1
ATOM 3794 N N . ARG C 1 96 ? 9.80878 -34.40444 69.50631 1.000 39.03309 96 ARG C N 1
ATOM 3795 C CA . ARG C 1 96 ? 9.10801 -33.22466 68.95962 1.000 43.33329 96 ARG C CA 1
ATOM 3796 C C . ARG C 1 96 ? 8.44000 -33.52689 67.61902 1.000 40.36374 96 ARG C C 1
ATOM 3797 O O . ARG C 1 96 ? 7.34449 -32.99437 67.33382 1.000 39.72264 96 ARG C O 1
ATOM 3805 N N . LEU C 1 97 ? 9.04580 -34.40930 66.80992 1.000 40.20256 97 LEU C N 1
ATOM 3806 C CA . LEU C 1 97 ? 8.42464 -34.81220 65.53533 1.000 35.82381 97 LEU C CA 1
ATOM 3807 C C . LEU C 1 97 ? 7.06955 -35.43102 65.76962 1.000 42.58478 97 LEU C C 1
ATOM 3808 O O . LEU C 1 97 ? 6.04522 -34.89813 65.33971 1.000 42.02388 97 LEU C O 1
ATOM 3813 N N . VAL C 1 98 ? 7.03051 -36.54588 66.51295 1.000 43.37503 98 VAL C N 1
ATOM 3814 C CA . VAL C 1 98 ? 5.75370 -37.21899 66.70596 1.000 38.51977 98 VAL C CA 1
ATOM 3815 C C . VAL C 1 98 ? 4.76646 -36.32888 67.44161 1.000 38.90736 98 VAL C C 1
ATOM 3816 O O . VAL C 1 98 ? 3.56897 -36.37058 67.16916 1.000 40.47830 98 VAL C O 1
ATOM 3820 N N . ARG C 1 99 ? 5.22522 -35.52729 68.42360 1.000 41.72362 99 ARG C N 1
ATOM 3821 C CA . ARG C 1 99 ? 4.20230 -34.74862 69.10759 1.000 38.95300 99 ARG C CA 1
ATOM 3822 C C . ARG C 1 99 ? 3.62818 -33.60622 68.25211 1.000 45.35268 99 ARG C C 1
ATOM 3823 O O . ARG C 1 99 ? 2.60446 -33.03032 68.64170 1.000 43.30111 99 ARG C O 1
ATOM 3831 N N . SER C 1 100 ? 4.20937 -33.29791 67.08903 1.000 43.62422 100 SER C N 1
ATOM 3832 C CA . SER C 1 100 ? 3.66069 -32.27046 66.21128 1.000 37.88246 100 SER C CA 1
ATOM 3833 C C . SER C 1 100 ? 3.01865 -32.82185 64.93365 1.000 45.96982 100 SER C C 1
ATOM 3834 O O . SER C 1 100 ? 2.77498 -32.04877 63.99432 1.000 44.53812 100 SER C O 1
ATOM 3837 N N . ALA C 1 101 ? 2.74110 -34.13587 64.88069 1.000 45.26539 101 ALA C N 1
ATOM 3838 C CA . ALA C 1 101 ? 2.27739 -34.76955 63.65160 1.000 45.51595 101 ALA C CA 1
ATOM 3839 C C . ALA C 1 101 ? 0.92008 -34.25661 63.21181 1.000 49.02999 101 ALA C C 1
ATOM 3840 O O . ALA C 1 101 ? 0.58500 -34.43642 62.04745 1.000 51.42343 101 ALA C O 1
ATOM 3842 N N . ASP C 1 102 ? 0.09715 -33.72769 64.12229 1.000 51.12548 102 ASP C N 1
ATOM 3843 C CA . ASP C 1 102 ? -1.15722 -33.08491 63.73111 1.000 51.59750 102 ASP C CA 1
ATOM 3844 C C . ASP C 1 102 ? -0.98408 -31.70706 63.10642 1.000 54.26667 102 ASP C C 1
ATOM 3845 O O . ASP C 1 102 ? -1.90452 -31.23977 62.43682 1.000 54.99672 102 ASP C O 1
ATOM 3850 N N . THR C 1 103 ? 0.09821 -30.98219 63.38845 1.000 51.35743 103 THR C N 1
ATOM 3851 C CA . THR C 1 103 ? 0.22818 -29.65163 62.82349 1.000 50.17073 103 THR C CA 1
ATOM 3852 C C . THR C 1 103 ? 1.16032 -29.59155 61.62239 1.000 47.99362 103 THR C C 1
ATOM 3853 O O . THR C 1 103 ? 1.15432 -28.59325 60.92998 1.000 50.83553 103 THR C O 1
ATOM 3857 N N . GLN C 1 104 ? 1.94930 -30.62020 61.34151 1.000 47.71258 104 GLN C N 1
ATOM 3858 C CA . GLN C 1 104 ? 2.84657 -30.58537 60.17296 1.000 44.33419 104 GLN C CA 1
ATOM 3859 C C . GLN C 1 104 ? 2.97159 -32.05771 59.79704 1.000 41.12887 104 GLN C C 1
ATOM 3860 O O . GLN C 1 104 ? 3.14935 -32.91194 60.68888 1.000 42.47834 104 GLN C O 1
ATOM 3866 N N . PRO C 1 105 ? 2.87505 -32.39059 58.52128 1.000 40.74001 105 PRO C N 1
ATOM 3867 C CA . PRO C 1 105 ? 2.86642 -33.79942 58.14880 1.000 45.12602 105 PRO C CA 1
ATOM 3868 C C . PRO C 1 105 ? 4.10261 -34.51483 58.65112 1.000 42.68976 105 PRO C C 1
ATOM 3869 O O . PRO C 1 105 ? 5.20382 -33.96686 58.65605 1.000 42.11573 105 PRO C O 1
ATOM 3873 N N . LEU C 1 106 ? 3.89779 -35.74010 59.11409 1.000 41.78575 106 LEU C N 1
ATOM 3874 C CA . LEU C 1 106 ? 4.99349 -36.59525 59.55878 1.000 40.03502 106 LEU C CA 1
ATOM 3875 C C . LEU C 1 106 ? 4.70996 -37.93474 58.92254 1.000 45.46633 106 LEU C C 1
ATOM 3876 O O . LEU C 1 106 ? 3.66216 -38.54446 59.18218 1.000 48.91130 106 LEU C O 1
ATOM 3881 N N . TRP C 1 107 ? 5.58246 -38.35442 58.02522 1.000 45.95680 107 TRP C N 1
ATOM 3882 C CA . TRP C 1 107 ? 5.44139 -39.65284 57.39335 1.000 49.30244 107 TRP C CA 1
ATOM 3883 C C . TRP C 1 107 ? 6.62235 -40.46352 57.87923 1.000 47.37595 107 TRP C C 1
ATOM 3884 O O . TRP C 1 107 ? 7.75481 -39.97669 57.87126 1.000 47.88107 107 TRP C O 1
ATOM 3895 N N . VAL C 1 108 ? 6.36978 -41.67000 58.36246 1.000 49.78154 108 VAL C N 1
ATOM 3896 C CA . VAL C 1 108 ? 7.44855 -42.50912 58.87008 1.000 50.55255 108 VAL C CA 1
ATOM 3897 C C . VAL C 1 108 ? 7.55421 -43.69299 57.91931 1.000 51.74169 108 VAL C C 1
ATOM 3898 O O . VAL C 1 108 ? 6.56759 -44.40109 57.68639 1.000 52.37405 108 VAL C O 1
ATOM 3902 N N . ALA C 1 109 ? 8.73482 -43.87936 57.34723 1.000 51.54048 109 ALA C N 1
ATOM 3903 C CA . ALA C 1 109 ? 8.94023 -44.86245 56.29788 1.000 57.03223 109 ALA C CA 1
ATOM 3904 C C . ALA C 1 109 ? 9.41850 -46.17158 56.89280 1.000 58.60590 109 ALA C C 1
ATOM 3905 O O . ALA C 1 109 ? 10.41349 -46.21310 57.62729 1.000 55.37498 109 ALA C O 1
ATOM 3907 N N . CYS C 1 110 ? 8.69588 -47.24318 56.59442 1.000 60.19476 110 CYS C N 1
ATOM 3908 C CA . CYS C 1 110 ? 9.11132 -48.51726 57.15606 1.000 61.91493 110 CYS C CA 1
ATOM 3909 C C . CYS C 1 110 ? 8.82568 -49.60058 56.14622 1.000 65.56934 110 CYS C C 1
ATOM 3910 O O . CYS C 1 110 ? 7.98561 -49.45274 55.24678 1.000 63.34601 110 CYS C O 1
ATOM 3913 N N . GLY C 1 111 ? 9.53992 -50.69309 56.31284 1.000 69.69529 111 GLY C N 1
ATOM 3914 C CA . GLY C 1 111 ? 9.13029 -51.87189 55.63843 1.000 73.81961 111 GLY C CA 1
ATOM 3915 C C . GLY C 1 111 ? 7.94269 -52.51043 56.32734 1.000 76.94214 111 GLY C C 1
ATOM 3916 O O . GLY C 1 111 ? 7.26821 -51.96112 57.20539 1.000 75.66133 111 GLY C O 1
ATOM 3917 N N . GLU C 1 112 ? 7.66178 -53.67062 55.82489 1.000 79.43490 112 GLU C N 1
ATOM 3918 C CA . GLU C 1 112 ? 6.67248 -54.67673 56.09069 1.000 82.63227 112 GLU C CA 1
ATOM 3919 C C . GLU C 1 112 ? 7.01860 -55.62158 57.24225 1.000 80.45691 112 GLU C C 1
ATOM 3920 O O . GLU C 1 112 ? 6.18363 -56.42030 57.65481 1.000 86.29436 112 GLU C O 1
ATOM 3926 N N . GLU C 1 113 ? 8.12852 -55.34097 57.90276 1.000 78.46151 113 GLU C N 1
ATOM 3927 C CA . GLU C 1 113 ? 8.67592 -56.13553 58.96729 1.000 78.21222 113 GLU C CA 1
ATOM 3928 C C . GLU C 1 113 ? 8.44886 -55.45610 60.31523 1.000 79.90313 113 GLU C C 1
ATOM 3929 O O . GLU C 1 113 ? 8.58110 -56.10478 61.35801 1.000 79.48283 113 GLU C O 1
ATOM 3935 N N . ALA C 1 114 ? 8.04154 -54.15059 60.29211 1.000 76.42178 114 ALA C N 1
ATOM 3936 C CA . ALA C 1 114 ? 7.89887 -53.32425 61.47233 1.000 72.76336 114 ALA C CA 1
ATOM 3937 C C . ALA C 1 114 ? 6.70529 -53.82448 62.27647 1.000 73.96094 114 ALA C C 1
ATOM 3938 O O . ALA C 1 114 ? 5.68519 -54.20168 61.69570 1.000 70.81051 114 ALA C O 1
ATOM 3940 N N . PRO C 1 115 ? 6.81589 -53.84830 63.60674 1.000 75.86815 115 PRO C N 1
ATOM 3941 C CA . PRO C 1 115 ? 5.73802 -54.42430 64.43072 1.000 75.79170 115 PRO C CA 1
ATOM 3942 C C . PRO C 1 115 ? 4.43979 -53.64966 64.27934 1.000 73.97358 115 PRO C C 1
ATOM 3943 O O . PRO C 1 115 ? 4.42831 -52.41658 64.20737 1.000 71.01164 115 PRO C O 1
ATOM 3947 N N . ASP C 1 116 ? 3.32981 -54.39342 64.27749 1.000 69.24540 116 ASP C N 1
ATOM 3948 C CA . ASP C 1 116 ? 2.02995 -53.76875 64.06682 1.000 72.00566 116 ASP C CA 1
ATOM 3949 C C . ASP C 1 116 ? 1.55273 -52.90895 65.22488 1.000 69.19202 116 ASP C C 1
ATOM 3950 O O . ASP C 1 116 ? 0.77941 -51.96911 64.97598 1.000 66.04793 116 ASP C O 1
ATOM 3955 N N . GLU C 1 117 ? 1.90467 -53.16237 66.49349 1.000 66.80753 117 GLU C N 1
ATOM 3956 C CA . GLU C 1 117 ? 1.27452 -52.19854 67.39143 1.000 68.98241 117 GLU C CA 1
ATOM 3957 C C . GLU C 1 117 ? 2.04161 -50.83894 67.31715 1.000 68.38932 117 GLU C C 1
ATOM 3958 O O . GLU C 1 117 ? 1.45980 -49.76931 67.54808 1.000 69.84484 117 GLU C O 1
ATOM 3964 N N . ARG C 1 118 ? 3.34562 -50.87949 67.00053 1.000 65.94929 118 ARG C N 1
ATOM 3965 C CA . ARG C 1 118 ? 4.02250 -49.58964 66.84791 1.000 66.28173 118 ARG C CA 1
ATOM 3966 C C . ARG C 1 118 ? 3.50143 -48.84305 65.62694 1.000 62.81000 118 ARG C C 1
ATOM 3967 O O . ARG C 1 118 ? 3.44426 -47.61649 65.63699 1.000 56.35407 118 ARG C O 1
ATOM 3975 N N . ARG C 1 119 ? 2.99379 -49.56288 64.63154 1.000 64.49243 119 ARG C N 1
ATOM 3976 C CA . ARG C 1 119 ? 2.25178 -48.88266 63.57998 1.000 66.16941 119 ARG C CA 1
ATOM 3977 C C . ARG C 1 119 ? 1.01573 -48.21482 64.15613 1.000 65.90473 119 ARG C C 1
ATOM 3978 O O . ARG C 1 119 ? 0.75522 -47.03568 63.89214 1.000 60.83096 119 ARG C O 1
ATOM 3986 N N . ALA C 1 120 ? 0.29655 -48.92975 65.03144 1.000 65.68024 120 ALA C N 1
ATOM 3987 C CA . ALA C 1 120 ? -0.97552 -48.41403 65.53010 1.000 66.43149 120 ALA C CA 1
ATOM 3988 C C . ALA C 1 120 ? -0.75508 -47.24050 66.47586 1.000 65.30505 120 ALA C C 1
ATOM 3989 O O . ALA C 1 120 ? -1.47772 -46.23210 66.40139 1.000 66.40718 120 ALA C O 1
ATOM 3991 N N . ALA C 1 121 ? 0.25150 -47.34165 67.35331 1.000 61.29976 121 ALA C N 1
ATOM 3992 C CA . ALA C 1 121 ? 0.55561 -46.23429 68.25108 1.000 62.35916 121 ALA C CA 1
ATOM 3993 C C . ALA C 1 121 ? 0.94637 -44.98660 67.46053 1.000 61.57626 121 ALA C C 1
ATOM 3994 O O . ALA C 1 121 ? 0.49170 -43.87462 67.74792 1.000 60.61889 121 ALA C O 1
ATOM 3996 N N . LEU C 1 122 ? 1.78254 -45.16412 66.44576 1.000 58.50158 122 LEU C N 1
ATOM 3997 C CA . LEU C 1 122 ? 2.22003 -44.03048 65.65171 1.000 57.69077 122 LEU C CA 1
ATOM 3998 C C . LEU C 1 122 ? 1.07067 -43.49314 64.81689 1.000 60.83986 122 LEU C C 1
ATOM 3999 O O . LEU C 1 122 ? 0.91018 -42.27582 64.69371 1.000 61.34466 122 LEU C O 1
ATOM 4004 N N . GLY C 1 123 ? 0.22301 -44.39215 64.29799 1.000 59.33283 123 GLY C N 1
ATOM 4005 C CA . GLY C 1 123 ? -0.97015 -43.97340 63.57266 1.000 64.48590 123 GLY C CA 1
ATOM 4006 C C . GLY C 1 123 ? -1.92034 -43.15026 64.42285 1.000 65.41775 123 GLY C C 1
ATOM 4007 O O . GLY C 1 123 ? -2.57543 -42.21951 63.92825 1.000 61.49047 123 GLY C O 1
ATOM 4008 N N . ALA C 1 124 ? -2.05228 -43.51958 65.70317 1.000 66.10190 124 ALA C N 1
ATOM 4009 C CA . ALA C 1 124 ? -2.94538 -42.78942 66.59607 1.000 66.19202 124 ALA C CA 1
ATOM 4010 C C . ALA C 1 124 ? -2.40508 -41.40057 66.91518 1.000 63.01408 124 ALA C C 1
ATOM 4011 O O . ALA C 1 124 ? -3.19305 -40.47552 67.15173 1.000 60.97102 124 ALA C O 1
ATOM 4013 N N . ALA C 1 125 ? -1.08373 -41.20915 66.84916 1.000 61.50102 125 ALA C N 1
ATOM 4014 C CA . ALA C 1 125 ? -0.48760 -39.89349 67.11194 1.000 60.57441 125 ALA C CA 1
ATOM 4015 C C . ALA C 1 125 ? -0.59958 -38.94130 65.92838 1.000 61.71678 125 ALA C C 1
ATOM 4016 O O . ALA C 1 125 ? -0.17229 -37.78429 66.03434 1.000 60.40738 125 ALA C O 1
ATOM 4018 N N . GLY C 1 126 ? -1.12809 -39.40519 64.80495 1.000 58.99263 126 GLY C N 1
ATOM 4019 C CA . GLY C 1 126 ? -1.35751 -38.56939 63.64542 1.000 58.16373 126 GLY C CA 1
ATOM 4020 C C . GLY C 1 126 ? -0.34161 -38.73631 62.54559 1.000 55.78908 126 GLY C C 1
ATOM 4021 O O . GLY C 1 126 ? -0.46929 -38.07894 61.51477 1.000 55.32083 126 GLY C O 1
ATOM 4022 N N . CYS C 1 127 ? 0.58281 -39.68252 62.70254 1.000 54.39496 127 CYS C N 1
ATOM 4023 C CA . CYS C 1 127 ? 1.61097 -39.97153 61.72106 1.000 50.98244 127 CYS C CA 1
ATOM 4024 C C . CYS C 1 127 ? 1.02357 -40.84390 60.62839 1.000 56.80875 127 CYS C C 1
ATOM 4025 O O . CYS C 1 127 ? 0.25731 -41.76676 60.90031 1.000 55.40497 127 CYS C O 1
ATOM 4028 N N . ARG C 1 128 ? 1.40728 -40.55632 59.39581 1.000 56.45118 128 ARG C N 1
ATOM 4029 C CA . ARG C 1 128 ? 1.19827 -41.49556 58.30774 1.000 55.84063 128 ARG C CA 1
ATOM 4030 C C . ARG C 1 128 ? 2.32838 -42.50160 58.31068 1.000 54.01087 128 ARG C C 1
ATOM 4031 O O . ARG C 1 128 ? 3.49005 -42.14507 58.54589 1.000 50.40055 128 ARG C O 1
ATOM 4039 N N . ILE C 1 129 ? 1.98185 -43.76913 58.10222 1.000 51.32982 129 ILE C N 1
ATOM 4040 C CA . ILE C 1 129 ? 2.97498 -44.82490 57.94169 1.000 55.46832 129 ILE C CA 1
ATOM 4041 C C . ILE C 1 129 ? 3.13907 -45.04196 56.45674 1.000 56.86543 129 ILE C C 1
ATOM 4042 O O . ILE C 1 129 ? 2.22464 -45.53811 55.78508 1.000 62.06339 129 ILE C O 1
ATOM 4047 N N . LEU C 1 130 ? 4.32935 -44.79403 55.96473 1.000 56.33806 130 LEU C N 1
ATOM 4048 C CA . LEU C 1 130 ? 4.58517 -44.86037 54.54270 1.000 61.69330 130 LEU C CA 1
ATOM 4049 C C . LEU C 1 130 ? 5.26104 -46.19357 54.26428 1.000 65.76308 130 LEU C C 1
ATOM 4050 O O . LEU C 1 130 ? 6.41080 -46.41641 54.67608 1.000 56.02401 130 LEU C O 1
ATOM 4055 N N . ALA C 1 131 ? 4.54303 -47.05100 53.52437 1.000 63.03616 131 ALA C N 1
ATOM 4056 C CA . ALA C 1 131 ? 5.04517 -48.36289 53.16264 1.000 64.23727 131 ALA C CA 1
ATOM 4057 C C . ALA C 1 131 ? 6.11032 -48.22993 52.08376 1.000 66.43009 131 ALA C C 1
ATOM 4058 O O . ALA C 1 131 ? 5.87616 -47.60308 51.04403 1.000 65.81495 131 ALA C O 1
ATOM 4060 N N . THR C 1 132 ? 7.29467 -48.78803 52.33996 1.000 62.78922 132 THR C N 1
ATOM 4061 C CA . THR C 1 132 ? 8.40268 -48.74909 51.38813 1.000 67.85798 132 THR C CA 1
ATOM 4062 C C . THR C 1 132 ? 9.04272 -50.13044 51.27952 1.000 72.15162 132 THR C C 1
ATOM 4063 O O . THR C 1 132 ? 8.73165 -51.04753 52.03721 1.000 73.35249 132 THR C O 1
ATOM 4067 N N . GLU C 1 133 ? 9.95735 -50.26107 50.32742 1.000 77.17400 133 GLU C N 1
ATOM 4068 C CA . GLU C 1 133 ? 10.50623 -51.54147 49.90899 1.000 77.85859 133 GLU C CA 1
ATOM 4069 C C . GLU C 1 133 ? 11.85125 -51.80024 50.57650 1.000 78.72692 133 GLU C C 1
ATOM 4070 O O . GLU C 1 133 ? 12.68339 -50.90467 50.71382 1.000 79.15417 133 GLU C O 1
ATOM 4076 N N . THR C 1 134 ? 12.03222 -53.04200 50.98530 1.000 84.22062 134 THR C N 1
ATOM 4077 C CA . THR C 1 134 ? 13.05675 -53.47442 51.91958 1.000 85.45441 134 THR C CA 1
ATOM 4078 C C . THR C 1 134 ? 14.17374 -54.26018 51.23313 1.000 85.97666 134 THR C C 1
ATOM 4079 O O . THR C 1 134 ? 13.92852 -55.03238 50.31564 1.000 87.69950 134 THR C O 1
ATOM 4083 N N . HIS C 1 135 ? 15.38271 -54.08919 51.74769 1.000 86.45118 135 HIS C N 1
ATOM 4084 C CA . HIS C 1 135 ? 16.52145 -54.93574 51.39127 1.000 86.04480 135 HIS C CA 1
ATOM 4085 C C . HIS C 1 135 ? 17.52582 -54.90181 52.54877 1.000 84.63692 135 HIS C C 1
ATOM 4086 O O . HIS C 1 135 ? 17.97380 -55.93493 53.05758 1.000 86.43658 135 HIS C O 1
ATOM 4093 N N . ILE C 1 139 ? 16.44833 -50.37531 53.13408 1.000 75.21575 139 ILE C N 1
ATOM 4094 C CA . ILE C 1 139 ? 15.52376 -49.36716 52.63942 1.000 71.46771 139 ILE C CA 1
ATOM 4095 C C . ILE C 1 139 ? 15.95689 -48.91520 51.24240 1.000 67.11889 139 ILE C C 1
ATOM 4096 O O . ILE C 1 139 ? 17.07966 -48.43924 51.02298 1.000 66.78802 139 ILE C O 1
ATOM 4101 N N . ALA C 1 140 ? 15.06932 -49.11913 50.28128 1.000 64.94455 140 ALA C N 1
ATOM 4102 C CA . ALA C 1 140 ? 15.40901 -48.92570 48.87584 1.000 66.04536 140 ALA C CA 1
ATOM 4103 C C . ALA C 1 140 ? 15.22109 -47.45622 48.51613 1.000 64.18758 140 ALA C C 1
ATOM 4104 O O . ALA C 1 140 ? 14.09141 -46.99699 48.30560 1.000 63.39525 140 ALA C O 1
ATOM 4106 N N . LEU C 1 141 ? 16.34508 -46.71991 48.39139 1.000 63.52921 141 LEU C N 1
ATOM 4107 C CA . LEU C 1 141 ? 16.23802 -45.29091 48.09420 1.000 63.94055 141 LEU C CA 1
ATOM 4108 C C . LEU C 1 141 ? 15.67573 -45.01438 46.70614 1.000 59.18632 141 LEU C C 1
ATOM 4109 O O . LEU C 1 141 ? 14.75128 -44.18787 46.59623 1.000 55.98632 141 LEU C O 1
ATOM 4114 N N . PRO C 1 142 ? 16.17024 -45.63099 45.62141 1.000 62.73629 142 PRO C N 1
ATOM 4115 C CA . PRO C 1 142 ? 15.61003 -45.30500 44.29071 1.000 62.56054 142 PRO C CA 1
ATOM 4116 C C . PRO C 1 142 ? 14.11148 -45.51066 44.20570 1.000 58.82672 142 PRO C C 1
ATOM 4117 O O . PRO C 1 142 ? 13.38469 -44.64960 43.68844 1.000 61.58764 142 PRO C O 1
ATOM 4121 N N . GLU C 1 143 ? 13.61897 -46.60644 44.77417 1.000 63.15912 143 GLU C N 1
ATOM 4122 C CA . GLU C 1 143 ? 12.18916 -46.91277 44.74141 1.000 62.58279 143 GLU C CA 1
ATOM 4123 C C . GLU C 1 143 ? 11.38725 -45.93308 45.58884 1.000 57.25931 143 GLU C C 1
ATOM 4124 O O . GLU C 1 143 ? 10.25334 -45.57891 45.23629 1.000 56.95768 143 GLU C O 1
ATOM 4130 N N . LEU C 1 144 ? 11.95583 -45.48711 46.71131 1.000 57.62962 144 LEU C N 1
ATOM 4131 C CA . LEU C 1 144 ? 11.29345 -44.45913 47.50422 1.000 52.46777 144 LEU C CA 1
ATOM 4132 C C . LEU C 1 144 ? 11.19464 -43.15717 46.72494 1.000 52.73259 144 LEU C C 1
ATOM 4133 O O . LEU C 1 144 ? 10.12226 -42.53794 46.66840 1.000 50.91035 144 LEU C O 1
ATOM 4138 N N . LEU C 1 145 ? 12.27001 -42.77290 46.03003 1.000 52.19897 145 LEU C N 1
ATOM 4139 C CA . LEU C 1 145 ? 12.17930 -41.53583 45.26795 1.000 50.37093 145 LEU C CA 1
ATOM 4140 C C . LEU C 1 145 ? 11.13934 -41.64043 44.16676 1.000 48.47173 145 LEU C C 1
ATOM 4141 O O . LEU C 1 145 ? 10.42478 -40.66861 43.91710 1.000 50.91543 145 LEU C O 1
ATOM 4146 N N . ASP C 1 146 ? 10.99315 -42.82066 43.57119 1.000 54.67897 146 ASP C N 1
ATOM 4147 C CA . ASP C 1 146 ? 9.95182 -43.07486 42.56625 1.000 57.03653 146 ASP C CA 1
ATOM 4148 C C . ASP C 1 146 ? 8.54502 -42.95954 43.15401 1.000 50.97993 146 ASP C C 1
ATOM 4149 O O . ASP C 1 146 ? 7.63675 -42.40568 42.51603 1.000 51.32191 146 ASP C O 1
ATOM 4154 N N . ASP C 1 147 ? 8.34322 -43.51727 44.35035 1.000 53.31358 147 ASP C N 1
ATOM 4155 C CA . ASP C 1 147 ? 7.06124 -43.40978 45.03629 1.000 50.58417 147 ASP C CA 1
ATOM 4156 C C . ASP C 1 147 ? 6.74405 -41.97311 45.35797 1.000 52.81463 147 ASP C C 1
ATOM 4157 O O . ASP C 1 147 ? 5.58972 -41.53161 45.25558 1.000 49.82910 147 ASP C O 1
ATOM 4162 N N . LEU C 1 148 ? 7.75990 -41.22347 45.78769 1.000 52.59712 148 LEU C N 1
ATOM 4163 C CA . LEU C 1 148 ? 7.51259 -39.84823 46.15484 1.000 43.98326 148 LEU C CA 1
ATOM 4164 C C . LEU C 1 148 ? 7.11175 -39.04631 44.94066 1.000 48.41996 148 LEU C C 1
ATOM 4165 O O . LEU C 1 148 ? 6.13590 -38.28631 44.98380 1.000 46.48391 148 LEU C O 1
ATOM 4170 N N . ALA C 1 149 ? 7.80650 -39.25443 43.82511 1.000 50.81623 149 ALA C N 1
ATOM 4171 C CA . ALA C 1 149 ? 7.44020 -38.50850 42.62472 1.000 48.84882 149 ALA C CA 1
ATOM 4172 C C . ALA C 1 149 ? 6.04210 -38.89942 42.15447 1.000 52.89739 149 ALA C C 1
ATOM 4173 O O . ALA C 1 149 ? 5.27778 -38.03868 41.68973 1.000 56.50645 149 ALA C O 1
ATOM 4175 N N . ALA C 1 150 ? 5.67425 -40.17913 42.30434 1.000 52.72916 150 ALA C N 1
ATOM 4176 C CA . ALA C 1 150 ? 4.34308 -40.59151 41.87196 1.000 52.88178 150 ALA C CA 1
ATOM 4177 C C . ALA C 1 150 ? 3.25585 -39.87483 42.65539 1.000 56.44651 150 ALA C C 1
ATOM 4178 O O . ALA C 1 150 ? 2.17376 -39.61795 42.11054 1.000 57.70584 150 ALA C O 1
ATOM 4180 N N . GLN C 1 151 ? 3.56352 -39.43983 43.88253 1.000 56.64261 151 GLN C N 1
ATOM 4181 C CA . GLN C 1 151 ? 2.62889 -38.70105 44.72003 1.000 53.97286 151 GLN C CA 1
ATOM 4182 C C . GLN C 1 151 ? 2.74054 -37.19302 44.57288 1.000 55.12485 151 GLN C C 1
ATOM 4183 O O . GLN C 1 151 ? 2.16082 -36.46600 45.38737 1.000 54.35997 151 GLN C O 1
ATOM 4189 N N . GLY C 1 152 ? 3.39209 -36.70227 43.52142 1.000 53.20162 152 GLY C N 1
ATOM 4190 C CA . GLY C 1 152 ? 3.45449 -35.27642 43.28641 1.000 53.77518 152 GLY C CA 1
ATOM 4191 C C . GLY C 1 152 ? 4.60589 -34.53745 43.95405 1.000 52.62219 152 GLY C C 1
ATOM 4192 O O . GLY C 1 152 ? 4.59289 -33.29320 43.96459 1.000 50.64994 152 GLY C O 1
ATOM 4193 N N . ILE C 1 153 ? 5.57363 -35.25303 44.53406 1.000 49.27367 153 ILE C N 1
ATOM 4194 C CA . ILE C 1 153 ? 6.72743 -34.61192 45.19362 1.000 51.48969 153 ILE C CA 1
ATOM 4195 C C . ILE C 1 153 ? 7.71759 -34.17476 44.12012 1.000 45.79880 153 ILE C C 1
ATOM 4196 O O . ILE C 1 153 ? 8.25771 -35.02383 43.39520 1.000 48.35347 153 ILE C O 1
ATOM 4201 N N . ALA C 1 154 ? 8.04281 -32.88162 44.09576 1.000 46.58570 154 ALA C N 1
ATOM 4202 C CA . ALA C 1 154 ? 9.00246 -32.30416 43.15678 1.000 45.10589 154 ALA C CA 1
ATOM 4203 C C . ALA C 1 154 ? 10.38961 -32.05058 43.76274 1.000 47.83805 154 ALA C C 1
ATOM 4204 O O . ALA C 1 154 ? 11.34735 -31.86455 43.00739 1.000 44.10450 154 ALA C O 1
ATOM 4206 N N . SER C 1 155 ? 10.53349 -32.01418 45.08512 1.000 42.81264 155 SER C N 1
ATOM 4207 C CA . SER C 1 155 ? 11.86413 -31.77860 45.62583 1.000 44.56926 155 SER C CA 1
ATOM 4208 C C . SER C 1 155 ? 11.94650 -32.36504 47.01881 1.000 44.85581 155 SER C C 1
ATOM 4209 O O . SER C 1 155 ? 11.06065 -32.12869 47.84749 1.000 44.42577 155 SER C O 1
ATOM 4212 N N . VAL C 1 156 ? 13.05286 -33.02712 47.27661 1.000 41.11977 156 VAL C N 1
ATOM 4213 C CA . VAL C 1 156 ? 13.33967 -33.63127 48.57310 1.000 42.44140 156 VAL C CA 1
ATOM 4214 C C . VAL C 1 156 ? 14.60624 -32.97109 49.11690 1.000 44.50377 156 VAL C C 1
ATOM 4215 O O . VAL C 1 156 ? 15.64082 -32.96656 48.43948 1.000 46.15326 156 VAL C O 1
ATOM 4219 N N . LEU C 1 157 ? 14.52536 -32.41531 50.34068 1.000 41.88330 157 LEU C N 1
ATOM 4220 C CA . LEU C 1 157 ? 15.68118 -31.88972 51.03954 1.000 36.29942 157 LEU C CA 1
ATOM 4221 C C . LEU C 1 157 ? 16.11349 -32.91691 52.09851 1.000 42.81664 157 LEU C C 1
ATOM 4222 O O . LEU C 1 157 ? 15.37038 -33.15884 53.05689 1.000 39.98981 157 LEU C O 1
ATOM 4227 N N . VAL C 1 158 ? 17.30882 -33.49023 51.92970 1.000 41.66958 158 VAL C N 1
ATOM 4228 C CA . VAL C 1 158 ? 17.86075 -34.48397 52.85793 1.000 40.13634 158 VAL C CA 1
ATOM 4229 C C . VAL C 1 158 ? 18.78848 -33.74859 53.81026 1.000 40.23723 158 VAL C C 1
ATOM 4230 O O . VAL C 1 158 ? 19.76164 -33.13094 53.37699 1.000 39.90809 158 VAL C O 1
ATOM 4234 N N . GLU C 1 159 ? 18.46275 -33.76764 55.08668 1.000 41.78317 159 GLU C N 1
ATOM 4235 C CA . GLU C 1 159 ? 19.34149 -33.21098 56.13406 1.000 42.12339 159 GLU C CA 1
ATOM 4236 C C . GLU C 1 159 ? 19.98022 -34.42814 56.80243 1.000 49.70829 159 GLU C C 1
ATOM 4237 O O . GLU C 1 159 ? 19.42606 -35.02019 57.72680 1.000 48.13992 159 GLU C O 1
ATOM 4243 N N . GLY C 1 160 ? 21.08573 -34.88958 56.23876 1.000 50.86567 160 GLY C N 1
ATOM 4244 C CA . GLY C 1 160 ? 21.64172 -36.17540 56.62391 1.000 54.01341 160 GLY C CA 1
ATOM 4245 C C . GLY C 1 160 ? 22.55579 -36.09808 57.83786 1.000 55.05726 160 GLY C C 1
ATOM 4246 O O . GLY C 1 160 ? 23.25995 -35.11756 58.04294 1.000 51.73449 160 GLY C O 1
ATOM 4247 N N . GLY C 1 161 ? 22.48530 -37.13650 58.66975 1.000 59.73207 161 GLY C N 1
ATOM 4248 C CA . GLY C 1 161 ? 23.63981 -37.56165 59.41599 1.000 54.22781 161 GLY C CA 1
ATOM 4249 C C . GLY C 1 161 ? 24.51836 -38.34777 58.46490 1.000 58.36511 161 GLY C C 1
ATOM 4250 O O . GLY C 1 161 ? 24.24220 -38.45951 57.26665 1.000 54.78942 161 GLY C O 1
ATOM 4251 N N . ALA C 1 162 ? 25.58284 -38.93177 59.01733 1.000 53.64899 162 ALA C N 1
ATOM 4252 C CA . ALA C 1 162 ? 26.53685 -39.64315 58.17501 1.000 56.17377 162 ALA C CA 1
ATOM 4253 C C . ALA C 1 162 ? 25.87219 -40.80561 57.43762 1.000 53.94699 162 ALA C C 1
ATOM 4254 O O . ALA C 1 162 ? 26.11255 -41.01967 56.24287 1.000 56.21673 162 ALA C O 1
ATOM 4256 N N . GLY C 1 163 ? 24.97156 -41.51656 58.10370 1.000 57.80995 163 GLY C N 1
ATOM 4257 C CA . GLY C 1 163 ? 24.34806 -42.67423 57.50040 1.000 56.31987 163 GLY C CA 1
ATOM 4258 C C . GLY C 1 163 ? 23.54673 -42.32016 56.26228 1.000 54.35831 163 GLY C C 1
ATOM 4259 O O . GLY C 1 163 ? 23.75269 -42.92394 55.20737 1.000 55.35640 163 GLY C O 1
ATOM 4260 N N . VAL C 1 164 ? 22.60128 -41.38469 56.38283 1.000 54.83872 164 VAL C N 1
ATOM 4261 C CA . VAL C 1 164 ? 21.75918 -41.03481 55.23792 1.000 56.67681 164 VAL C CA 1
ATOM 4262 C C . VAL C 1 164 ? 22.56133 -40.29160 54.18371 1.000 51.73811 164 VAL C C 1
ATOM 4263 O O . VAL C 1 164 ? 22.35550 -40.49387 52.98210 1.000 50.88888 164 VAL C O 1
ATOM 4267 N N . ALA C 1 165 ? 23.48038 -39.42385 54.59987 1.000 50.79182 165 ALA C N 1
ATOM 4268 C CA . ALA C 1 165 ? 24.25995 -38.67722 53.61338 1.000 52.53701 165 ALA C CA 1
ATOM 4269 C C . ALA C 1 165 ? 25.01622 -39.62672 52.69512 1.000 54.00441 165 ALA C C 1
ATOM 4270 O O . ALA C 1 165 ? 24.93106 -39.52316 51.46647 1.000 54.03071 165 ALA C O 1
ATOM 4272 N N . LYS C 1 166 ? 25.68687 -40.61202 53.28011 1.000 54.99535 166 LYS C N 1
ATOM 4273 C CA . LYS C 1 166 ? 26.51397 -41.53211 52.50989 1.000 59.13457 166 LYS C CA 1
ATOM 4274 C C . LYS C 1 166 ? 25.68309 -42.37677 51.54273 1.000 57.24885 166 LYS C C 1
ATOM 4275 O O . LYS C 1 166 ? 26.06865 -42.56356 50.38114 1.000 60.77221 166 LYS C O 1
ATOM 4281 N N . SER C 1 167 ? 24.50303 -42.83378 51.96506 1.000 55.81024 167 SER C N 1
ATOM 4282 C CA . SER C 1 167 ? 23.76493 -43.72420 51.08435 1.000 52.94821 167 SER C CA 1
ATOM 4283 C C . SER C 1 167 ? 23.17327 -42.98395 49.90227 1.000 56.82353 167 SER C C 1
ATOM 4284 O O . SER C 1 167 ? 23.12350 -43.52992 48.80333 1.000 54.96300 167 SER C O 1
ATOM 4287 N N . PHE C 1 168 ? 22.75374 -41.73932 50.10000 1.000 56.55119 168 PHE C N 1
ATOM 4288 C CA . PHE C 1 168 ? 22.29342 -40.94673 48.96166 1.000 53.34555 168 PHE C CA 1
ATOM 4289 C C . PHE C 1 168 ? 23.43830 -40.62393 48.02031 1.000 54.54384 168 PHE C C 1
ATOM 4290 O O . PHE C 1 168 ? 23.24144 -40.57403 46.80525 1.000 56.46466 168 PHE C O 1
ATOM 4298 N N . LEU C 1 169 ? 24.64502 -40.37551 48.56421 1.000 56.85759 169 LEU C N 1
ATOM 4299 C CA . LEU C 1 169 ? 25.78962 -40.05567 47.70375 1.000 57.09662 169 LEU C CA 1
ATOM 4300 C C . LEU C 1 169 ? 26.28640 -41.28591 46.95784 1.000 61.90982 169 LEU C C 1
ATOM 4301 O O . LEU C 1 169 ? 26.60527 -41.20663 45.76531 1.000 63.15593 169 LEU C O 1
ATOM 4306 N N . ASP C 1 170 ? 26.35480 -42.43332 47.63815 1.000 61.16230 170 ASP C N 1
ATOM 4307 C CA . ASP C 1 170 ? 26.83426 -43.64466 46.97559 1.000 63.01831 170 ASP C CA 1
ATOM 4308 C C . ASP C 1 170 ? 25.94769 -44.04436 45.80026 1.000 63.70050 170 ASP C C 1
ATOM 4309 O O . ASP C 1 170 ? 26.44884 -44.36177 44.71785 1.000 65.68685 170 ASP C O 1
ATOM 4314 N N . GLU C 1 171 ? 24.63798 -43.95822 45.95474 1.000 62.82551 171 GLU C N 1
ATOM 4315 C CA . GLU C 1 171 ? 23.78119 -44.31490 44.82649 1.000 61.98526 171 GLU C CA 1
ATOM 4316 C C . GLU C 1 171 ? 23.56115 -43.16794 43.86643 1.000 64.59636 171 GLU C C 1
ATOM 4317 O O . GLU C 1 171 ? 22.76013 -43.30924 42.93390 1.000 62.77556 171 GLU C O 1
ATOM 4323 N N . LYS C 1 172 ? 24.27662 -42.05654 44.05107 1.000 61.05754 172 LYS C N 1
ATOM 4324 C CA . LYS C 1 172 ? 24.29344 -40.96342 43.08355 1.000 64.16251 172 LYS C CA 1
ATOM 4325 C C . LYS C 1 172 ? 22.90300 -40.36938 42.85034 1.000 63.33644 172 LYS C C 1
ATOM 4326 O O . LYS C 1 172 ? 22.53383 -40.03256 41.72652 1.000 61.31999 172 LYS C O 1
ATOM 4332 N N . LEU C 1 173 ? 22.15033 -40.17200 43.92603 1.000 60.33354 173 LEU C N 1
ATOM 4333 C CA . LEU C 1 173 ? 20.79803 -39.65228 43.82147 1.000 56.96689 173 LEU C CA 1
ATOM 4334 C C . LEU C 1 173 ? 20.71394 -38.17241 44.17987 1.000 57.51671 173 LEU C C 1
ATOM 4335 O O . LEU C 1 173 ? 19.61590 -37.60352 44.20377 1.000 58.14166 173 LEU C O 1
ATOM 4340 N N . VAL C 1 174 ? 21.84932 -37.51298 44.36187 1.000 57.51927 174 VAL C N 1
ATOM 4341 C CA . VAL C 1 174 ? 21.88400 -36.14227 44.84376 1.000 53.09605 174 VAL C CA 1
ATOM 4342 C C . VAL C 1 174 ? 22.06191 -35.22813 43.64486 1.000 51.44239 174 VAL C C 1
ATOM 4343 O O . VAL C 1 174 ? 22.99669 -35.40654 42.86230 1.000 55.81330 174 VAL C O 1
ATOM 4347 N N . ASP C 1 175 ? 21.15821 -34.26174 43.47916 1.000 52.31277 175 ASP C N 1
ATOM 4348 C CA . ASP C 1 175 ? 21.29603 -33.28511 42.40066 1.000 51.02260 175 ASP C CA 1
ATOM 4349 C C . ASP C 1 175 ? 22.01740 -32.00454 42.81395 1.000 51.66945 175 ASP C C 1
ATOM 4350 O O . ASP C 1 175 ? 22.76873 -31.42724 42.01545 1.000 51.91966 175 ASP C O 1
ATOM 4355 N N . ARG C 1 176 ? 21.74572 -31.50309 44.01674 1.000 48.03826 176 ARG C N 1
ATOM 4356 C CA . ARG C 1 176 ? 22.37530 -30.28162 44.50278 1.000 51.11506 176 ARG C CA 1
ATOM 4357 C C . ARG C 1 176 ? 22.91289 -30.56821 45.89424 1.000 49.60782 176 ARG C C 1
ATOM 4358 O O . ARG C 1 176 ? 22.19159 -31.11268 46.73323 1.000 46.78173 176 ARG C O 1
ATOM 4366 N N . LEU C 1 177 ? 24.14302 -30.13970 46.15844 1.000 51.22089 177 LEU C N 1
ATOM 4367 C CA . LEU C 1 177 ? 24.81856 -30.44663 47.41640 1.000 50.08357 177 LEU C CA 1
ATOM 4368 C C . LEU C 1 177 ? 25.20407 -29.11975 48.05103 1.000 45.29307 177 LEU C C 1
ATOM 4369 O O . LEU C 1 177 ? 25.88596 -28.30532 47.43255 1.000 45.11262 177 LEU C O 1
ATOM 4374 N N . ILE C 1 178 ? 24.72934 -28.89916 49.26478 1.000 41.72523 178 ILE C N 1
ATOM 4375 C CA . ILE C 1 178 ? 24.95289 -27.66370 49.98697 1.000 40.67954 178 ILE C CA 1
ATOM 4376 C C . ILE C 1 178 ? 25.63235 -28.01221 51.30278 1.000 42.43387 178 ILE C C 1
ATOM 4377 O O . ILE C 1 178 ? 25.06866 -28.76264 52.10640 1.000 42.44966 178 ILE C O 1
ATOM 4382 N N . ILE C 1 179 ? 26.79355 -27.41865 51.53689 1.000 43.52012 179 ILE C N 1
ATOM 4383 C CA . ILE C 1 179 ? 27.65576 -27.77492 52.68683 1.000 43.24110 179 ILE C CA 1
ATOM 4384 C C . ILE C 1 179 ? 27.91656 -26.51862 53.50801 1.000 42.94261 179 ILE C C 1
ATOM 4385 O O . ILE C 1 179 ? 28.56081 -25.58284 53.03657 1.000 47.04937 179 ILE C O 1
ATOM 4390 N N . PHE C 1 180 ? 27.37366 -26.48567 54.72264 1.000 41.77921 180 PHE C N 1
ATOM 4391 C CA . PHE C 1 180 ? 27.66711 -25.43847 55.66717 1.000 42.45753 180 PHE C CA 1
ATOM 4392 C C . PHE C 1 180 ? 28.82346 -25.92403 56.54749 1.000 46.22790 180 PHE C C 1
ATOM 4393 O O . PHE C 1 180 ? 28.85604 -27.10056 56.92063 1.000 47.16088 180 PHE C O 1
ATOM 4401 N N . ARG C 1 181 ? 29.79167 -25.04767 56.80664 1.000 47.58594 181 ARG C N 1
ATOM 4402 C CA . ARG C 1 181 ? 30.96498 -25.37985 57.63415 1.000 47.56193 181 ARG C CA 1
ATOM 4403 C C . ARG C 1 181 ? 31.01583 -24.44566 58.84353 1.000 47.40189 181 ARG C C 1
ATOM 4404 O O . ARG C 1 181 ? 31.20653 -23.23542 58.68558 1.000 49.34974 181 ARG C O 1
ATOM 4412 N N . SER C 1 182 ? 30.86566 -25.01491 60.05206 1.000 50.35913 182 SER C N 1
ATOM 4413 C CA . SER C 1 182 ? 31.05836 -24.28525 61.30846 1.000 48.83141 182 SER C CA 1
ATOM 4414 C C . SER C 1 182 ? 32.45167 -23.68504 61.36896 1.000 51.80406 182 SER C C 1
ATOM 4415 O O . SER C 1 182 ? 33.37806 -24.21203 60.75120 1.000 52.63162 182 SER C O 1
ATOM 4418 N N . PRO C 1 183 ? 32.65274 -22.58532 62.10613 1.000 54.96071 183 PRO C N 1
ATOM 4419 C CA . PRO C 1 183 ? 34.03523 -22.23386 62.44925 1.000 55.76308 183 PRO C CA 1
ATOM 4420 C C . PRO C 1 183 ? 34.60328 -23.17471 63.52309 1.000 54.93676 183 PRO C C 1
ATOM 4421 O O . PRO C 1 183 ? 35.81170 -23.17505 63.76715 1.000 58.64924 183 PRO C O 1
ATOM 4425 N N . LEU C 1 184 ? 33.81536 -24.07385 64.08136 1.000 56.37726 184 LEU C N 1
ATOM 4426 C CA . LEU C 1 184 ? 34.28470 -24.83160 65.21723 1.000 57.88909 184 LEU C CA 1
ATOM 4427 C C . LEU C 1 184 ? 34.95899 -26.12380 64.80252 1.000 54.57714 184 LEU C C 1
ATOM 4428 O O . LEU C 1 184 ? 34.53625 -26.76560 63.83071 1.000 53.20132 184 LEU C O 1
ATOM 4433 N N . VAL C 1 185 ? 36.02676 -26.48232 65.50437 1.000 55.78108 185 VAL C N 1
ATOM 4434 C CA . VAL C 1 185 ? 36.76181 -27.72387 65.26949 1.000 49.33307 185 VAL C CA 1
ATOM 4435 C C . VAL C 1 185 ? 36.29279 -28.73909 66.28704 1.000 55.05813 185 VAL C C 1
ATOM 4436 O O . VAL C 1 185 ? 36.10742 -28.40228 67.45561 1.000 61.47013 185 VAL C O 1
ATOM 4440 N N . ILE C 1 186 ? 36.01930 -29.95362 65.83685 1.000 49.89769 186 ILE C N 1
ATOM 4441 C CA . ILE C 1 186 ? 35.56286 -31.01768 66.72167 1.000 56.53155 186 ILE C CA 1
ATOM 4442 C C . ILE C 1 186 ? 36.70974 -31.93844 67.11514 1.000 60.68290 186 ILE C C 1
ATOM 4443 O O . ILE C 1 186 ? 36.83960 -32.31384 68.27940 1.000 58.57104 186 ILE C O 1
ATOM 4448 N N . GLY C 1 187 ? 37.55972 -32.27893 66.14937 1.000 61.74619 187 GLY C N 1
ATOM 4449 C CA . GLY C 1 187 ? 38.70620 -33.12441 66.39186 1.000 64.85785 187 GLY C CA 1
ATOM 4450 C C . GLY C 1 187 ? 38.52723 -34.54448 65.91389 1.000 66.38066 187 GLY C C 1
ATOM 4451 O O . GLY C 1 187 ? 37.47067 -35.15866 66.11121 1.000 62.63314 187 GLY C O 1
ATOM 4452 N N . ALA C 1 188 ? 39.60633 -35.10322 65.35637 1.000 69.57940 188 ALA C N 1
ATOM 4453 C CA . ALA C 1 188 ? 39.56253 -36.46431 64.83385 1.000 70.68996 188 ALA C CA 1
ATOM 4454 C C . ALA C 1 188 ? 39.34297 -37.49617 65.93670 1.000 70.84396 188 ALA C C 1
ATOM 4455 O O . ALA C 1 188 ? 38.98158 -38.64225 65.63673 1.000 68.84739 188 ALA C O 1
ATOM 4457 N N . ALA C 1 189 ? 39.56035 -37.13055 67.20334 1.000 72.53041 189 ALA C N 1
ATOM 4458 C CA . ALA C 1 189 ? 39.33896 -38.10648 68.26461 1.000 75.38561 189 ALA C CA 1
ATOM 4459 C C . ALA C 1 189 ? 37.85544 -38.38691 68.45294 1.000 75.23804 189 ALA C C 1
ATOM 4460 O O . ALA C 1 189 ? 37.45079 -39.55395 68.57105 1.000 75.57081 189 ALA C O 1
ATOM 4462 N N . ASP C 1 190 ? 37.01808 -37.34487 68.44514 1.000 70.28349 190 ASP C N 1
ATOM 4463 C CA . ASP C 1 190 ? 35.59806 -37.51920 68.72664 1.000 71.88250 190 ASP C CA 1
ATOM 4464 C C . ASP C 1 190 ? 34.65479 -37.12225 67.59929 1.000 69.60905 190 ASP C C 1
ATOM 4465 O O . ASP C 1 190 ? 33.43888 -37.29925 67.74531 1.000 65.75321 190 ASP C O 1
ATOM 4470 N N . GLY C 1 191 ? 35.16657 -36.65871 66.46874 1.000 64.75852 191 GLY C N 1
ATOM 4471 C CA . GLY C 1 191 ? 34.31148 -36.28419 65.36317 1.000 62.32231 191 GLY C CA 1
ATOM 4472 C C . GLY C 1 191 ? 33.98349 -37.50388 64.51854 1.000 62.86139 191 GLY C C 1
ATOM 4473 O O . GLY C 1 191 ? 34.75949 -38.45248 64.44090 1.000 63.73516 191 GLY C O 1
ATOM 4474 N N . VAL C 1 192 ? 32.80451 -37.48149 63.90622 1.000 59.85631 192 VAL C N 1
ATOM 4475 C CA . VAL C 1 192 ? 32.39253 -38.48323 62.92953 1.000 57.19519 192 VAL C CA 1
ATOM 4476 C C . VAL C 1 192 ? 32.40505 -37.81144 61.57243 1.000 59.14422 192 VAL C C 1
ATOM 4477 O O . VAL C 1 192 ? 31.84871 -36.71781 61.41842 1.000 57.49667 192 VAL C O 1
ATOM 4481 N N . ALA C 1 193 ? 33.01915 -38.45637 60.59158 1.000 59.19357 193 ALA C N 1
ATOM 4482 C CA . ALA C 1 193 ? 33.05571 -37.90292 59.25173 1.000 58.80671 193 ALA C CA 1
ATOM 4483 C C . ALA C 1 193 ? 32.16072 -38.72881 58.34032 1.000 60.25769 193 ALA C C 1
ATOM 4484 O O . ALA C 1 193 ? 31.82758 -39.87386 58.64309 1.000 61.81151 193 ALA C O 1
ATOM 4486 N N . VAL C 1 194 ? 31.76824 -38.12594 57.22031 1.000 59.80383 194 VAL C N 1
ATOM 4487 C CA . VAL C 1 194 ? 31.03338 -38.81525 56.17179 1.000 56.65831 194 VAL C CA 1
ATOM 4488 C C . VAL C 1 194 ? 32.06571 -39.47774 55.27805 1.000 58.89921 194 VAL C C 1
ATOM 4489 O O . VAL C 1 194 ? 32.80346 -38.80506 54.55432 1.000 60.43765 194 VAL C O 1
ATOM 4493 N N . GLU C 1 195 ? 32.07227 -40.79940 55.26008 1.000 63.50704 195 GLU C N 1
ATOM 4494 C CA . GLU C 1 195 ? 33.12765 -41.50569 54.54870 1.000 64.71001 195 GLU C CA 1
ATOM 4495 C C . GLU C 1 195 ? 32.84853 -41.42379 53.05607 1.000 60.62686 195 GLU C C 1
ATOM 4496 O O . GLU C 1 195 ? 31.76557 -41.80448 52.60399 1.000 62.08717 195 GLU C O 1
ATOM 4502 N N . GLY C 1 196 ? 33.82412 -40.94065 52.29134 1.000 60.45143 196 GLY C N 1
ATOM 4503 C CA . GLY C 1 196 ? 33.65679 -40.78533 50.86568 1.000 60.92860 196 GLY C CA 1
ATOM 4504 C C . GLY C 1 196 ? 33.03946 -39.48374 50.39313 1.000 59.46685 196 GLY C C 1
ATOM 4505 O O . GLY C 1 196 ? 32.80643 -39.34522 49.18425 1.000 62.27553 196 GLY C O 1
ATOM 4506 N N . LEU C 1 197 ? 32.73854 -38.53244 51.29477 1.000 61.80041 197 LEU C N 1
ATOM 4507 C CA . LEU C 1 197 ? 32.14855 -37.25316 50.86386 1.000 60.35809 197 LEU C CA 1
ATOM 4508 C C . LEU C 1 197 ? 33.06610 -36.51217 49.90024 1.000 58.38778 197 LEU C C 1
ATOM 4509 O O . LEU C 1 197 ? 32.63072 -36.06536 48.82617 1.000 59.30312 197 LEU C O 1
ATOM 4514 N N . GLU C 1 198 ? 34.34590 -36.36736 50.26332 1.000 59.32666 198 GLU C N 1
ATOM 4515 C CA . GLU C 1 198 ? 35.26434 -35.59867 49.42500 1.000 58.85635 198 GLU C CA 1
ATOM 4516 C C . GLU C 1 198 ? 35.48532 -36.26144 48.07678 1.000 56.61999 198 GLU C C 1
ATOM 4517 O O . GLU C 1 198 ? 35.74347 -35.57515 47.08758 1.000 56.15672 198 GLU C O 1
ATOM 4523 N N . THR C 1 199 ? 35.46687 -37.59679 48.03298 1.000 59.58892 199 THR C N 1
ATOM 4524 C CA . THR C 1 199 ? 35.65983 -38.29389 46.75830 1.000 60.17588 199 THR C CA 1
ATOM 4525 C C . THR C 1 199 ? 34.45048 -38.13975 45.83457 1.000 62.17557 199 THR C C 1
ATOM 4526 O O . THR C 1 199 ? 34.60778 -37.91915 44.62297 1.000 61.78685 199 THR C O 1
ATOM 4530 N N . HIS C 1 200 ? 33.23520 -38.22133 46.38781 1.000 60.49863 200 HIS C N 1
ATOM 4531 C CA . HIS C 1 200 ? 32.04389 -38.00588 45.56714 1.000 62.96520 200 HIS C CA 1
ATOM 4532 C C . HIS C 1 200 ? 32.00541 -36.58226 45.01596 1.000 64.21106 200 HIS C C 1
ATOM 4533 O O . HIS C 1 200 ? 31.64730 -36.36378 43.85180 1.000 65.43069 200 HIS C O 1
ATOM 4540 N N . ILE C 1 201 ? 32.38653 -35.59280 45.82587 1.000 65.04033 201 ILE C N 1
ATOM 4541 C CA . ILE C 1 201 ? 32.38959 -34.22647 45.30995 1.000 64.11230 201 ILE C CA 1
ATOM 4542 C C . ILE C 1 201 ? 33.38349 -34.11263 44.16899 1.000 63.97678 201 ILE C C 1
ATOM 4543 O O . ILE C 1 201 ? 33.07227 -33.56590 43.10152 1.000 65.49931 201 ILE C O 1
ATOM 4548 N N . ALA C 1 202 ? 34.57253 -34.69514 44.35677 1.000 65.61385 202 ALA C N 1
ATOM 4549 C CA . ALA C 1 202 ? 35.63799 -34.57638 43.36871 1.000 68.25144 202 ALA C CA 1
ATOM 4550 C C . ALA C 1 202 ? 35.23507 -35.18482 42.02625 1.000 67.88576 202 ALA C C 1
ATOM 4551 O O . ALA C 1 202 ? 35.45398 -34.57424 40.97204 1.000 68.05542 202 ALA C O 1
ATOM 4553 N N . SER C 1 203 ? 34.59316 -36.35824 42.04252 1.000 68.03087 203 SER C N 1
ATOM 4554 C CA . SER C 1 203 ? 34.29196 -37.01522 40.78054 1.000 69.46905 203 SER C CA 1
ATOM 4555 C C . SER C 1 203 ? 32.98431 -36.49426 40.14596 1.000 72.01964 203 SER C C 1
ATOM 4556 O O . SER C 1 203 ? 32.95208 -36.20275 38.95086 1.000 71.53796 203 SER C O 1
ATOM 4559 N N . GLU C 1 204 ? 31.94937 -36.23177 40.95366 1.000 70.85282 204 GLU C N 1
ATOM 4560 C CA . GLU C 1 204 ? 30.60499 -36.04677 40.40343 1.000 68.30688 204 GLU C CA 1
ATOM 4561 C C . GLU C 1 204 ? 30.03865 -34.63579 40.51560 1.000 70.59332 204 GLU C C 1
ATOM 4562 O O . GLU C 1 204 ? 28.98397 -34.36865 39.91531 1.000 70.17604 204 GLU C O 1
ATOM 4568 N N . PHE C 1 205 ? 30.69653 -33.71211 41.21923 1.000 66.17002 205 PHE C N 1
ATOM 4569 C CA . PHE C 1 205 ? 30.09036 -32.40720 41.44195 1.000 67.11014 205 PHE C CA 1
ATOM 4570 C C . PHE C 1 205 ? 31.07291 -31.32555 41.03056 1.000 67.53831 205 PHE C C 1
ATOM 4571 O O . PHE C 1 205 ? 32.28838 -31.53136 41.06455 1.000 68.29029 205 PHE C O 1
ATOM 4579 N N . LYS C 1 206 ? 30.52068 -30.19601 40.58151 1.000 67.45647 206 LYS C N 1
ATOM 4580 C CA . LYS C 1 206 ? 31.24377 -28.95986 40.31114 1.000 64.04544 206 LYS C CA 1
ATOM 4581 C C . LYS C 1 206 ? 30.65113 -27.81379 41.13041 1.000 64.10570 206 LYS C C 1
ATOM 4582 O O . LYS C 1 206 ? 29.44186 -27.76369 41.38770 1.000 57.48471 206 LYS C O 1
ATOM 4588 N N . ILE C 1 207 ? 31.51724 -26.87850 41.53023 1.000 60.84417 207 ILE C N 1
ATOM 4589 C CA . ILE C 1 207 ? 31.10627 -25.75719 42.36944 1.000 58.32148 207 ILE C CA 1
ATOM 4590 C C . ILE C 1 207 ? 30.15088 -24.81516 41.63436 1.000 62.08606 207 ILE C C 1
ATOM 4591 O O . ILE C 1 207 ? 30.26397 -24.59023 40.42050 1.000 64.18586 207 ILE C O 1
ATOM 4596 N N . LEU C 1 208 ? 29.13521 -24.32529 42.35125 1.000 59.72986 208 LEU C N 1
ATOM 4597 C CA . LEU C 1 208 ? 28.18871 -23.35060 41.81573 1.000 61.08785 208 LEU C CA 1
ATOM 4598 C C . LEU C 1 208 ? 28.32981 -21.99957 42.49374 1.000 59.18446 208 LEU C C 1
ATOM 4599 O O . LEU C 1 208 ? 28.38552 -20.97720 41.81593 1.000 58.50858 208 LEU C O 1
ATOM 4604 N N . ARG C 1 209 ? 28.34018 -21.95833 43.82379 1.000 57.08330 209 ARG C N 1
ATOM 4605 C CA . ARG C 1 209 ? 28.67507 -20.73083 44.53098 1.000 57.96809 209 ARG C CA 1
ATOM 4606 C C . ARG C 1 209 ? 29.40348 -21.10985 45.81564 1.000 54.94470 209 ARG C C 1
ATOM 4607 O O . ARG C 1 209 ? 29.23250 -22.21400 46.34388 1.000 51.99018 209 ARG C O 1
ATOM 4615 N N . ARG C 1 210 ? 30.28832 -20.22231 46.25340 1.000 56.20094 210 ARG C N 1
ATOM 4616 C CA . ARG C 1 210 ? 30.98070 -20.38443 47.52857 1.000 63.16672 210 ARG C CA 1
ATOM 4617 C C . ARG C 1 210 ? 30.88823 -19.08168 48.31248 1.000 61.57937 210 ARG C C 1
ATOM 4618 O O . ARG C 1 210 ? 31.09916 -18.01101 47.74712 1.000 57.27985 210 ARG C O 1
ATOM 4626 N N . MET C 1 211 ? 30.45683 -19.15481 49.56744 1.000 58.25346 211 MET C N 1
ATOM 4627 C CA . MET C 1 211 ? 30.59039 -18.04130 50.50079 1.000 63.18328 211 MET C CA 1
ATOM 4628 C C . MET C 1 211 ? 31.84572 -18.28071 51.34752 1.000 64.20756 211 MET C C 1
ATOM 4629 O O . MET C 1 211 ? 31.89795 -19.24988 52.09756 1.000 59.22878 211 MET C O 1
ATOM 4634 N N . ARG C 1 212 ? 32.85201 -17.40527 51.23299 1.000 71.10386 212 ARG C N 1
ATOM 4635 C CA . ARG C 1 212 ? 34.17922 -17.65973 51.79547 1.000 75.25672 212 ARG C CA 1
ATOM 4636 C C . ARG C 1 212 ? 34.39496 -17.04599 53.17240 1.000 75.80823 212 ARG C C 1
ATOM 4637 O O . ARG C 1 212 ? 35.52851 -16.66157 53.50599 1.000 81.14708 212 ARG C O 1
ATOM 4645 N N . TYR C 1 213 ? 33.35056 -16.92510 53.99392 1.000 69.94668 213 TYR C N 1
ATOM 4646 C CA . TYR C 1 213 ? 33.44416 -16.18611 55.24568 1.000 71.02413 213 TYR C CA 1
ATOM 4647 C C . TYR C 1 213 ? 33.58791 -17.18192 56.39748 1.000 69.56656 213 TYR C C 1
ATOM 4648 O O . TYR C 1 213 ? 32.77463 -18.11877 56.49995 1.000 65.36247 213 TYR C O 1
ATOM 4657 N N . ALA C 1 214 ? 34.53931 -16.95678 57.30904 1.000 69.06288 214 ALA C N 1
ATOM 4658 C CA . ALA C 1 214 ? 34.83606 -18.00446 58.28410 1.000 62.95861 214 ALA C CA 1
ATOM 4659 C C . ALA C 1 214 ? 33.71911 -18.14935 59.29820 1.000 63.14732 214 ALA C C 1
ATOM 4660 O O . ALA C 1 214 ? 33.48231 -19.25184 59.79486 1.000 66.52456 214 ALA C O 1
ATOM 4662 N N . ASP C 1 215 ? 33.00048 -17.06366 59.57900 1.000 64.62013 215 ASP C N 1
ATOM 4663 C CA . ASP C 1 215 ? 31.87643 -17.04377 60.50546 1.000 67.31444 215 ASP C CA 1
ATOM 4664 C C . ASP C 1 215 ? 30.57804 -17.51704 59.83446 1.000 60.82785 215 ASP C C 1
ATOM 4665 O O . ASP C 1 215 ? 29.59286 -17.79912 60.52955 1.000 61.11847 215 ASP C O 1
ATOM 4670 N N . ASP C 1 216 ? 30.59839 -17.72815 58.51426 1.000 57.07237 216 ASP C N 1
ATOM 4671 C CA . ASP C 1 216 ? 29.39787 -18.03022 57.74027 1.000 58.88808 216 ASP C CA 1
ATOM 4672 C C . ASP C 1 216 ? 29.70835 -18.78027 56.45315 1.000 57.28752 216 ASP C C 1
ATOM 4673 O O . ASP C 1 216 ? 29.28875 -18.33590 55.38197 1.000 55.77429 216 ASP C O 1
ATOM 4678 N N . ALA C 1 217 ? 30.41175 -19.90678 56.51662 1.000 51.82494 217 ALA C N 1
ATOM 4679 C CA . ALA C 1 217 ? 30.98259 -20.47747 55.30863 1.000 55.13874 217 ALA C CA 1
ATOM 4680 C C . ALA C 1 217 ? 30.00016 -21.45699 54.65663 1.000 47.96136 217 ALA C C 1
ATOM 4681 O O . ALA C 1 217 ? 29.35878 -22.24798 55.34273 1.000 45.03250 217 ALA C O 1
ATOM 4683 N N . CYS C 1 218 ? 29.92173 -21.42653 53.31902 1.000 52.35932 218 CYS C N 1
ATOM 4684 C CA . CYS C 1 218 ? 28.96488 -22.25817 52.58522 1.000 50.89542 218 CYS C CA 1
ATOM 4685 C C . CYS C 1 218 ? 29.53028 -22.56458 51.20222 1.000 51.67068 218 CYS C C 1
ATOM 4686 O O . CYS C 1 218 ? 30.20116 -21.72122 50.60936 1.000 56.58257 218 CYS C O 1
ATOM 4689 N N . ALA C 1 219 ? 29.32058 -23.78513 50.72262 1.000 50.11138 219 ALA C N 1
ATOM 4690 C CA . ALA C 1 219 ? 29.61806 -24.17196 49.34642 1.000 51.02145 219 ALA C CA 1
ATOM 4691 C C . ALA C 1 219 ? 28.42359 -24.92634 48.78165 1.000 50.65145 219 ALA C C 1
ATOM 4692 O O . ALA C 1 219 ? 27.88870 -25.81905 49.43930 1.000 52.88681 219 ALA C O 1
ATOM 4694 N N . GLU C 1 220 ? 27.98927 -24.55480 47.58305 1.000 48.93621 220 GLU C N 1
ATOM 4695 C CA . GLU C 1 220 ? 26.94497 -25.27313 46.86699 1.000 51.18778 220 GLU C CA 1
ATOM 4696 C C . GLU C 1 220 ? 27.53194 -25.83352 45.58878 1.000 52.56355 220 GLU C C 1
ATOM 4697 O O . GLU C 1 220 ? 28.23988 -25.12365 44.86849 1.000 54.29164 220 GLU C O 1
ATOM 4703 N N . TYR C 1 221 ? 27.14978 -27.06490 45.27267 1.000 46.27592 221 TYR C N 1
ATOM 4704 C CA . TYR C 1 221 ? 27.59088 -27.78397 44.09292 1.000 53.33160 221 TYR C CA 1
ATOM 4705 C C . TYR C 1 221 ? 26.37481 -28.34487 43.37736 1.000 56.00932 221 TYR C C 1
ATOM 4706 O O . TYR C 1 221 ? 25.39784 -28.74095 44.01775 1.000 50.51693 221 TYR C O 1
ATOM 4715 N N . VAL C 1 222 ? 26.50044 -28.45010 42.05066 1.000 61.77730 222 VAL C N 1
ATOM 4716 C CA . VAL C 1 222 ? 25.54961 -29.08286 41.14787 1.000 60.84436 222 VAL C CA 1
ATOM 4717 C C . VAL C 1 222 ? 26.26138 -30.26888 40.50964 1.000 64.96485 222 VAL C C 1
ATOM 4718 O O . VAL C 1 222 ? 27.47618 -30.46748 40.66611 1.000 63.13336 222 VAL C O 1
ATOM 4722 N N . ARG C 1 223 ? 25.47031 -31.11123 39.84804 1.000 64.08662 223 ARG C N 1
ATOM 4723 C CA . ARG C 1 223 ? 26.01560 -32.28213 39.17199 1.000 68.39800 223 ARG C CA 1
ATOM 4724 C C . ARG C 1 223 ? 26.79855 -31.91726 37.94236 1.000 71.13969 223 ARG C C 1
ATOM 4725 O O . ARG C 1 223 ? 26.45848 -30.96606 37.22197 1.000 70.66061 223 ARG C O 1
ATOM 4733 N N . ASN C 1 224 ? 27.82444 -32.70878 37.67199 1.000 67.31839 224 ASN C N 1
ATOM 4734 C CA . ASN C 1 224 ? 28.42438 -32.78827 36.35897 1.000 71.32532 224 ASN C CA 1
ATOM 4735 C C . ASN C 1 224 ? 27.39154 -33.12379 35.28184 1.000 71.67256 224 ASN C C 1
ATOM 4736 O O . ASN C 1 224 ? 26.84226 -34.22465 35.25733 1.000 76.96362 224 ASN C O 1
ATOM 4741 N N . ARG D 1 10 ? 37.61533 -11.09850 36.95548 1.000 77.84419 10 ARG D N 1
ATOM 4742 C CA . ARG D 1 10 ? 36.36444 -10.34383 36.80765 1.000 73.30951 10 ARG D CA 1
ATOM 4743 C C . ARG D 1 10 ? 35.49697 -11.07977 37.76307 1.000 68.77073 10 ARG D C 1
ATOM 4744 O O . ARG D 1 10 ? 35.52276 -12.31113 37.76111 1.000 69.85255 10 ARG D O 1
ATOM 4752 N N . PRO D 1 11 ? 34.79389 -10.36466 38.62878 1.000 67.09110 11 PRO D N 1
ATOM 4753 C CA . PRO D 1 11 ? 33.96262 -11.05307 39.62235 1.000 66.69817 11 PRO D CA 1
ATOM 4754 C C . PRO D 1 11 ? 32.72661 -11.68422 38.98220 1.000 65.60992 11 PRO D C 1
ATOM 4755 O O . PRO D 1 11 ? 32.31489 -11.33412 37.87084 1.000 64.30830 11 PRO D O 1
ATOM 4759 N N . GLU D 1 12 ? 32.15479 -12.65203 39.70298 1.000 63.69421 12 GLU D N 1
ATOM 4760 C CA . GLU D 1 12 ? 30.90475 -13.29202 39.29486 1.000 66.06758 12 GLU D CA 1
ATOM 4761 C C . GLU D 1 12 ? 29.74632 -12.30454 39.34686 1.000 63.80022 12 GLU D C 1
ATOM 4762 O O . GLU D 1 12 ? 29.48203 -11.69480 40.39188 1.000 58.31279 12 GLU D O 1
ATOM 4768 N N . VAL D 1 13 ? 28.98761 -12.24528 38.25341 1.000 62.03539 13 VAL D N 1
ATOM 4769 C CA . VAL D 1 13 ? 27.88712 -11.30373 38.07065 1.000 54.81238 13 VAL D CA 1
ATOM 4770 C C . VAL D 1 13 ? 26.57291 -12.08887 38.05826 1.000 58.04254 13 VAL D C 1
ATOM 4771 O O . VAL D 1 13 ? 26.33059 -12.91357 37.16697 1.000 56.76303 13 VAL D O 1
ATOM 4775 N N . ILE D 1 14 ? 25.72600 -11.81726 39.03911 1.000 53.13233 14 ILE D N 1
ATOM 4776 C CA . ILE D 1 14 ? 24.38654 -12.36547 39.13012 1.000 50.84943 14 ILE D CA 1
ATOM 4777 C C . ILE D 1 14 ? 23.41035 -11.25526 38.76812 1.000 48.02892 14 ILE D C 1
ATOM 4778 O O . ILE D 1 14 ? 23.36472 -10.20795 39.43663 1.000 39.34813 14 ILE D O 1
ATOM 4783 N N . LEU D 1 15 ? 22.59092 -11.49211 37.75567 1.000 44.11976 15 LEU D N 1
ATOM 4784 C CA . LEU D 1 15 ? 21.52871 -10.56031 37.40547 1.000 40.67596 15 LEU D CA 1
ATOM 4785 C C . LEU D 1 15 ? 20.20336 -11.09822 37.94401 1.000 45.10192 15 LEU D C 1
ATOM 4786 O O . LEU D 1 15 ? 19.77529 -12.20628 37.58401 1.000 44.66709 15 LEU D O 1
ATOM 4791 N N . LYS D 1 16 ? 19.57983 -10.32213 38.82610 1.000 43.19142 16 LYS D N 1
ATOM 4792 C CA . LYS D 1 16 ? 18.29762 -10.62685 39.44516 1.000 42.57321 16 LYS D CA 1
ATOM 4793 C C . LYS D 1 16 ? 17.26000 -9.68482 38.83069 1.000 42.61201 16 LYS D C 1
ATOM 4794 O O . LYS D 1 16 ? 17.39530 -8.45768 38.91320 1.000 38.33484 16 LYS D O 1
ATOM 4800 N N . LEU D 1 17 ? 16.23329 -10.25286 38.20266 1.000 36.25539 17 LEU D N 1
ATOM 4801 C CA . LEU D 1 17 ? 15.18906 -9.45101 37.58965 1.000 34.91420 17 LEU D CA 1
ATOM 4802 C C . LEU D 1 17 ? 13.89757 -9.67279 38.36002 1.000 37.53406 17 LEU D C 1
ATOM 4803 O O . LEU D 1 17 ? 13.52012 -10.81002 38.62832 1.000 36.61361 17 LEU D O 1
ATOM 4808 N N . ALA D 1 18 ? 13.18530 -8.58878 38.63588 1.000 35.61727 18 ALA D N 1
ATOM 4809 C CA . ALA D 1 18 ? 11.85301 -8.63129 39.22930 1.000 36.94182 18 ALA D CA 1
ATOM 4810 C C . ALA D 1 18 ? 10.85579 -8.25660 38.12639 1.000 38.53058 18 ALA D C 1
ATOM 4811 O O . ALA D 1 18 ? 10.82147 -7.10899 37.69612 1.000 37.86917 18 ALA D O 1
ATOM 4813 N N . LEU D 1 19 ? 10.08358 -9.22699 37.65562 1.000 36.00991 19 LEU D N 1
ATOM 4814 C CA . LEU D 1 19 ? 9.09854 -8.99853 36.59585 1.000 41.37086 19 LEU D CA 1
ATOM 4815 C C . LEU D 1 19 ? 7.68867 -9.16387 37.13650 1.000 43.48152 19 LEU D C 1
ATOM 4816 O O . LEU D 1 19 ? 7.46522 -9.79118 38.18198 1.000 32.54210 19 LEU D O 1
ATOM 4821 N N . SER D 1 20 ? 6.72811 -8.60219 36.38727 1.000 34.41043 20 SER D N 1
ATOM 4822 C CA . SER D 1 20 ? 5.31161 -8.89186 36.61718 1.000 34.67457 20 SER D CA 1
ATOM 4823 C C . SER D 1 20 ? 4.95018 -10.25906 36.09260 1.000 36.22131 20 SER D C 1
ATOM 4824 O O . SER D 1 20 ? 5.75519 -10.94814 35.44918 1.000 37.50556 20 SER D O 1
ATOM 4827 N N . ALA D 1 21 ? 3.70745 -10.67196 36.40272 1.000 37.39301 21 ALA D N 1
ATOM 4828 C CA . ALA D 1 21 ? 3.20400 -11.96134 35.96042 1.000 43.36896 21 ALA D CA 1
ATOM 4829 C C . ALA D 1 21 ? 3.32061 -12.10126 34.46499 1.000 40.57684 21 ALA D C 1
ATOM 4830 O O . ALA D 1 21 ? 3.58892 -13.19865 33.94907 1.000 40.59516 21 ALA D O 1
ATOM 4832 N N . ASP D 1 22 ? 3.14660 -10.99717 33.75771 1.000 37.79245 22 ASP D N 1
ATOM 4833 C CA . ASP D 1 22 ? 3.23670 -11.01105 32.30553 1.000 42.21547 22 ASP D CA 1
ATOM 4834 C C . ASP D 1 22 ? 4.60318 -10.53899 31.80079 1.000 42.97320 22 ASP D C 1
ATOM 4835 O O . ASP D 1 22 ? 4.70955 -10.09359 30.65769 1.000 40.54879 22 ASP D O 1
ATOM 4840 N N . GLY D 1 23 ? 5.65133 -10.55355 32.66259 1.000 41.22747 23 GLY D N 1
ATOM 4841 C CA . GLY D 1 23 ? 7.01020 -10.42953 32.15696 1.000 37.58071 23 GLY D CA 1
ATOM 4842 C C . GLY D 1 23 ? 7.52457 -9.01279 31.92092 1.000 38.53104 23 GLY D C 1
ATOM 4843 O O . GLY D 1 23 ? 8.56494 -8.86119 31.28476 1.000 43.31703 23 GLY D O 1
ATOM 4844 N N . MET D 1 24 ? 6.86454 -7.98927 32.43699 1.000 38.32951 24 MET D N 1
ATOM 4845 C CA . MET D 1 24 ? 7.33960 -6.61550 32.31601 1.000 41.07011 24 MET D CA 1
ATOM 4846 C C . MET D 1 24 ? 8.30851 -6.30401 33.45218 1.000 42.12256 24 MET D C 1
ATOM 4847 O O . MET D 1 24 ? 8.09791 -6.74292 34.58338 1.000 34.74451 24 MET D O 1
ATOM 4852 N N . ILE D 1 25 ? 9.33207 -5.48097 33.17299 1.000 42.43476 25 ILE D N 1
ATOM 4853 C CA . ILE D 1 25 ? 10.27696 -5.10956 34.22529 1.000 42.01002 25 ILE D CA 1
ATOM 4854 C C . ILE D 1 25 ? 9.88521 -3.80802 34.90782 1.000 43.64201 25 ILE D C 1
ATOM 4855 O O . ILE D 1 25 ? 10.58423 -3.35015 35.84788 1.000 39.83153 25 ILE D O 1
ATOM 4860 N N . GLY D 1 26 ? 8.79214 -3.19697 34.47217 1.000 42.97175 26 GLY D N 1
ATOM 4861 C CA . GLY D 1 26 ? 8.26163 -2.02936 35.14191 1.000 45.22871 26 GLY D CA 1
ATOM 4862 C C . GLY D 1 26 ? 7.05923 -1.46605 34.40281 1.000 48.06644 26 GLY D C 1
ATOM 4863 O O . GLY D 1 26 ? 6.62535 -1.97788 33.36044 1.000 45.88621 26 GLY D O 1
ATOM 4864 N N . ARG D 1 27 ? 6.51668 -0.41954 34.98067 1.000 49.16472 27 ARG D N 1
ATOM 4865 C CA . ARG D 1 27 ? 5.45797 0.36025 34.36914 1.000 52.81677 27 ARG D CA 1
ATOM 4866 C C . ARG D 1 27 ? 6.11184 1.62383 33.81193 1.000 57.01250 27 ARG D C 1
ATOM 4867 O O . ARG D 1 27 ? 7.09885 2.11854 34.36946 1.000 50.19114 27 ARG D O 1
ATOM 4875 N N . LYS D 1 28 ? 5.56244 2.15182 32.71161 1.000 57.33083 28 LYS D N 1
ATOM 4876 C CA . LYS D 1 28 ? 6.24014 3.22100 31.95904 1.000 55.78258 28 LYS D CA 1
ATOM 4877 C C . LYS D 1 28 ? 6.67656 4.38247 32.83652 1.000 56.87655 28 LYS D C 1
ATOM 4878 O O . LYS D 1 28 ? 7.82380 4.85061 32.74946 1.000 62.72302 28 LYS D O 1
ATOM 4884 N N . GLY D 1 29 ? 5.78705 4.86360 33.69733 1.000 61.17560 29 GLY D N 1
ATOM 4885 C CA . GLY D 1 29 ? 6.14706 6.00492 34.53519 1.000 61.18843 29 GLY D CA 1
ATOM 4886 C C . GLY D 1 29 ? 6.77219 5.71806 35.89342 1.000 65.06767 29 GLY D C 1
ATOM 4887 O O . GLY D 1 29 ? 6.77125 6.60541 36.75300 1.000 71.34111 29 GLY D O 1
ATOM 4888 N N . ALA D 1 30 ? 7.33039 4.52409 36.11726 1.000 59.57064 30 ALA D N 1
ATOM 4889 C CA . ALA D 1 30 ? 7.72521 4.18513 37.47968 1.000 58.71287 30 ALA D CA 1
ATOM 4890 C C . ALA D 1 30 ? 9.04683 3.43101 37.57828 1.000 58.26633 30 ALA D C 1
ATOM 4891 O O . ALA D 1 30 ? 9.95251 3.59708 36.75092 1.000 59.86252 30 ALA D O 1
ATOM 4893 N N . GLY D 1 31 ? 9.17749 2.64626 38.64163 1.000 56.35858 31 GLY D N 1
ATOM 4894 C CA . GLY D 1 31 ? 10.40488 1.95319 38.96684 1.000 54.23972 31 GLY D CA 1
ATOM 4895 C C . GLY D 1 31 ? 10.34169 0.47167 38.69354 1.000 55.88116 31 GLY D C 1
ATOM 4896 O O . GLY D 1 31 ? 9.93936 0.02324 37.61858 1.000 52.36245 31 GLY D O 1
ATOM 4897 N N . GLN D 1 32 ? 10.81068 -0.29154 39.66460 1.000 51.45319 32 GLN D N 1
ATOM 4898 C CA . GLN D 1 32 ? 10.85132 -1.72634 39.52222 1.000 52.33174 32 GLN D CA 1
ATOM 4899 C C . GLN D 1 32 ? 9.54224 -2.33281 40.01173 1.000 49.95852 32 GLN D C 1
ATOM 4900 O O . GLN D 1 32 ? 8.74142 -1.70467 40.71477 1.000 50.33423 32 GLN D O 1
ATOM 4906 N N . VAL D 1 33 ? 9.29580 -3.53880 39.54226 1.000 44.12177 33 VAL D N 1
ATOM 4907 C CA . VAL D 1 33 ? 8.16800 -4.34406 40.00105 1.000 42.37923 33 VAL D CA 1
ATOM 4908 C C . VAL D 1 33 ? 8.50438 -4.89482 41.37766 1.000 44.07591 33 VAL D C 1
ATOM 4909 O O . VAL D 1 33 ? 9.60935 -5.41142 41.57533 1.000 45.54893 33 VAL D O 1
ATOM 4913 N N . ALA D 1 34 ? 7.57968 -4.78689 42.32250 1.000 41.00127 34 ALA D N 1
ATOM 4914 C CA . ALA D 1 34 ? 7.82459 -5.33159 43.65959 1.000 45.69117 34 ALA D CA 1
ATOM 4915 C C . ALA D 1 34 ? 7.86942 -6.86884 43.67280 1.000 50.61758 34 ALA D C 1
ATOM 4916 O O . ALA D 1 34 ? 7.07658 -7.53799 43.00359 1.000 47.48999 34 ALA D O 1
ATOM 4918 N N . ILE D 1 35 ? 8.77461 -7.44257 44.47790 1.000 42.93723 35 ILE D N 1
ATOM 4919 C CA . ILE D 1 35 ? 8.77710 -8.88860 44.70906 1.000 50.12503 35 ILE D CA 1
ATOM 4920 C C . ILE D 1 35 ? 7.86475 -9.10433 45.91097 1.000 52.16407 35 ILE D C 1
ATOM 4921 O O . ILE D 1 35 ? 8.13670 -8.55840 46.97970 1.000 55.36793 35 ILE D O 1
ATOM 4926 N N . THR D 1 36 ? 6.82698 -9.92412 45.77352 1.000 50.68989 36 THR D N 1
ATOM 4927 C CA . THR D 1 36 ? 5.76585 -9.96502 46.79295 1.000 54.81273 36 THR D CA 1
ATOM 4928 C C . THR D 1 36 ? 5.54592 -11.29577 47.52726 1.000 59.12198 36 THR D C 1
ATOM 4929 O O . THR D 1 36 ? 5.02856 -11.27709 48.65804 1.000 57.51890 36 THR D O 1
ATOM 4933 N N . GLY D 1 37 ? 5.86999 -12.43708 46.92683 1.000 49.35033 37 GLY D N 1
ATOM 4934 C CA . GLY D 1 37 ? 5.70410 -13.70316 47.59204 1.000 48.96873 37 GLY D CA 1
ATOM 4935 C C . GLY D 1 37 ? 6.63355 -13.85324 48.78497 1.000 44.06809 37 GLY D C 1
ATOM 4936 O O . GLY D 1 37 ? 7.75740 -13.34132 48.78297 1.000 42.14121 37 GLY D O 1
ATOM 4937 N N . PRO D 1 38 ? 6.18491 -14.54438 49.83176 1.000 45.33975 38 PRO D N 1
ATOM 4938 C CA . PRO D 1 38 ? 7.03187 -14.63416 51.03486 1.000 47.16350 38 PRO D CA 1
ATOM 4939 C C . PRO D 1 38 ? 8.36940 -15.33209 50.78527 1.000 43.88996 38 PRO D C 1
ATOM 4940 O O . PRO D 1 38 ? 9.41592 -14.84004 51.25339 1.000 44.83148 38 PRO D O 1
ATOM 4944 N N . VAL D 1 39 ? 8.37972 -16.43649 50.02503 1.000 44.94887 39 VAL D N 1
ATOM 4945 C CA . VAL D 1 39 ? 9.62651 -17.11701 49.69117 1.000 42.05178 39 VAL D CA 1
ATOM 4946 C C . VAL D 1 39 ? 10.46598 -16.25559 48.76767 1.000 43.44067 39 VAL D C 1
ATOM 4947 O O . VAL D 1 39 ? 11.68388 -16.15500 48.93953 1.000 41.66817 39 VAL D O 1
ATOM 4951 N N . SER D 1 40 ? 9.83837 -15.57663 47.78942 1.000 41.97702 40 SER D N 1
ATOM 4952 C CA . SER D 1 40 ? 10.67502 -14.77604 46.89933 1.000 41.52472 40 SER D CA 1
ATOM 4953 C C . SER D 1 40 ? 11.29581 -13.57930 47.59481 1.000 38.10398 40 SER D C 1
ATOM 4954 O O . SER D 1 40 ? 12.46269 -13.26202 47.33947 1.000 42.90709 40 SER D O 1
ATOM 4957 N N . ARG D 1 41 ? 10.59707 -12.95701 48.52278 1.000 38.47590 41 ARG D N 1
ATOM 4958 C CA . ARG D 1 41 ? 11.21986 -11.80579 49.18690 1.000 41.38732 41 ARG D CA 1
ATOM 4959 C C . ARG D 1 41 ? 12.38567 -12.28394 50.03774 1.000 41.73245 41 ARG D C 1
ATOM 4960 O O . ARG D 1 41 ? 13.42149 -11.61906 50.14699 1.000 40.42188 41 ARG D O 1
ATOM 4968 N N . ALA D 1 42 ? 12.18991 -13.41892 50.72397 1.000 41.66849 42 ALA D N 1
ATOM 4969 C CA . ALA D 1 42 ? 13.26005 -13.94085 51.56190 1.000 40.16113 42 ALA D CA 1
ATOM 4970 C C . ALA D 1 42 ? 14.46350 -14.28463 50.71326 1.000 37.69021 42 ALA D C 1
ATOM 4971 O O . ALA D 1 42 ? 15.58288 -13.85900 51.01381 1.000 43.97161 42 ALA D O 1
ATOM 4973 N N . GLN D 1 43 ? 14.25396 -14.99657 49.61014 1.000 39.77555 43 GLN D N 1
ATOM 4974 C CA . GLN D 1 43 ? 15.37088 -15.31301 48.72149 1.000 42.25657 43 GLN D CA 1
ATOM 4975 C C . GLN D 1 43 ? 16.07724 -14.05066 48.25330 1.000 42.92010 43 GLN D C 1
ATOM 4976 O O . GLN D 1 43 ? 17.27911 -14.08889 47.97414 1.000 40.54021 43 GLN D O 1
ATOM 4982 N N . SER D 1 44 ? 15.30675 -12.96400 48.00082 1.000 41.49024 44 SER D N 1
ATOM 4983 C CA . SER D 1 44 ? 15.88391 -11.72523 47.49184 1.000 43.49776 44 SER D CA 1
ATOM 4984 C C . SER D 1 44 ? 16.80584 -11.07080 48.52636 1.000 42.70742 44 SER D C 1
ATOM 4985 O O . SER D 1 44 ? 17.89960 -10.59232 48.19666 1.000 40.10364 44 SER D O 1
ATOM 4988 N N . HIS D 1 45 ? 16.42167 -11.10305 49.79409 1.000 44.36832 45 HIS D N 1
ATOM 4989 C CA . HIS D 1 45 ? 17.30522 -10.50122 50.79444 1.000 41.79808 45 HIS D CA 1
ATOM 4990 C C . HIS D 1 45 ? 18.50153 -11.39494 51.09273 1.000 41.23732 45 HIS D C 1
ATOM 4991 O O . HIS D 1 45 ? 19.56870 -10.89511 51.46577 1.000 46.05711 45 HIS D O 1
ATOM 4998 N N . ILE D 1 46 ? 18.35442 -12.69831 50.87668 1.000 41.17811 46 ILE D N 1
ATOM 4999 C CA . ILE D 1 46 ? 19.45115 -13.63783 51.02675 1.000 42.86136 46 ILE D CA 1
ATOM 5000 C C . ILE D 1 46 ? 20.48426 -13.45438 49.92875 1.000 46.00218 46 ILE D C 1
ATOM 5001 O O . ILE D 1 46 ? 21.69841 -13.47423 50.19674 1.000 44.57660 46 ILE D O 1
ATOM 5006 N N . LEU D 1 47 ? 20.04432 -13.22217 48.68771 1.000 38.25190 47 LEU D N 1
ATOM 5007 C CA . LEU D 1 47 ? 21.01107 -12.91806 47.62676 1.000 40.92365 47 LEU D CA 1
ATOM 5008 C C . LEU D 1 47 ? 21.83149 -11.67272 47.95451 1.000 42.67427 47 LEU D C 1
ATOM 5009 O O . LEU D 1 47 ? 23.05096 -11.62268 47.71255 1.000 42.09077 47 LEU D O 1
ATOM 5014 N N . ARG D 1 48 ? 21.18765 -10.65969 48.52083 1.000 36.26593 48 ARG D N 1
ATOM 5015 C CA . ARG D 1 48 ? 21.90572 -9.44063 48.89813 1.000 41.45931 48 ARG D CA 1
ATOM 5016 C C . ARG D 1 48 ? 22.99281 -9.71206 49.94226 1.000 43.54712 48 ARG D C 1
ATOM 5017 O O . ARG D 1 48 ? 24.12725 -9.21753 49.85191 1.000 43.90574 48 ARG D O 1
ATOM 5025 N N . ALA D 1 49 ? 22.64089 -10.46535 50.96249 1.000 42.02322 49 ALA D N 1
ATOM 5026 C CA . ALA D 1 49 ? 23.62987 -10.83103 51.98388 1.000 46.01814 49 ALA D CA 1
ATOM 5027 C C . ALA D 1 49 ? 24.75730 -11.68681 51.41384 1.000 45.39529 49 ALA D C 1
ATOM 5028 O O . ALA D 1 49 ? 25.87258 -11.66303 51.93602 1.000 47.32380 49 ALA D O 1
ATOM 5030 N N . GLN D 1 50 ? 24.48255 -12.48188 50.37340 1.000 43.58210 50 GLN D N 1
ATOM 5031 C CA . GLN D 1 50 ? 25.48870 -13.33171 49.75353 1.000 47.66413 50 GLN D CA 1
ATOM 5032 C C . GLN D 1 50 ? 26.40221 -12.59935 48.79117 1.000 46.26712 50 GLN D C 1
ATOM 5033 O O . GLN D 1 50 ? 27.34592 -13.21886 48.29398 1.000 45.46665 50 GLN D O 1
ATOM 5039 N N . ALA D 1 51 ? 26.11623 -11.34810 48.44993 1.000 44.91317 51 ALA D N 1
ATOM 5040 C CA . ALA D 1 51 ? 26.89125 -10.57862 47.47167 1.000 43.55867 51 ALA D CA 1
ATOM 5041 C C . ALA D 1 51 ? 27.89628 -9.61198 48.11306 1.000 45.56181 51 ALA D C 1
ATOM 5042 O O . ALA D 1 51 ? 27.63668 -9.04737 49.17064 1.000 46.33715 51 ALA D O 1
ATOM 5044 N N . ASP D 1 52 ? 29.02182 -9.38972 47.42811 1.000 46.61367 52 ASP D N 1
ATOM 5045 C CA . ASP D 1 52 ? 29.95876 -8.33888 47.84187 1.000 49.44103 52 ASP D CA 1
ATOM 5046 C C . ASP D 1 52 ? 29.41068 -6.94916 47.52627 1.000 48.55660 52 ASP D C 1
ATOM 5047 O O . ASP D 1 52 ? 29.62132 -6.00084 48.29542 1.000 43.36979 52 ASP D O 1
ATOM 5052 N N . ILE D 1 53 ? 28.71318 -6.81615 46.39083 1.000 46.34443 53 ILE D N 1
ATOM 5053 C CA . ILE D 1 53 ? 28.19983 -5.54116 45.86576 1.000 44.99953 53 ILE D CA 1
ATOM 5054 C C . ILE D 1 53 ? 26.78944 -5.76957 45.33543 1.000 42.64704 53 ILE D C 1
ATOM 5055 O O . ILE D 1 53 ? 26.55572 -6.75473 44.64011 1.000 44.85723 53 ILE D O 1
ATOM 5060 N N . ILE D 1 54 ? 25.87459 -4.83600 45.61176 1.000 44.03024 54 ILE D N 1
ATOM 5061 C CA . ILE D 1 54 ? 24.57382 -4.73911 44.91040 1.000 39.16377 54 ILE D CA 1
ATOM 5062 C C . ILE D 1 54 ? 24.70120 -3.54355 44.00139 1.000 38.26008 54 ILE D C 1
ATOM 5063 O O . ILE D 1 54 ? 25.14536 -2.48368 44.44494 1.000 38.28473 54 ILE D O 1
ATOM 5068 N N . LEU D 1 55 ? 24.33267 -3.69614 42.73763 1.000 40.92227 55 LEU D N 1
ATOM 5069 C CA . LEU D 1 55 ? 24.47622 -2.63764 41.75838 1.000 39.83803 55 LEU D CA 1
ATOM 5070 C C . LEU D 1 55 ? 23.11627 -2.29975 41.14830 1.000 36.27279 55 LEU D C 1
ATOM 5071 O O . LEU D 1 55 ? 22.33598 -3.20216 40.79581 1.000 39.99274 55 LEU D O 1
ATOM 5076 N N . ILE D 1 56 ? 22.83715 -0.99105 41.01858 1.000 40.05278 56 ILE D N 1
ATOM 5077 C CA . ILE D 1 56 ? 21.62417 -0.54339 40.32076 1.000 44.15249 56 ILE D CA 1
ATOM 5078 C C . ILE D 1 56 ? 21.95316 0.66191 39.45055 1.000 43.88756 56 ILE D C 1
ATOM 5079 O O . ILE D 1 56 ? 23.01140 1.28918 39.57619 1.000 45.14449 56 ILE D O 1
ATOM 5084 N N . GLY D 1 57 ? 21.01979 0.97658 38.52945 1.000 45.81316 57 GLY D N 1
ATOM 5085 C CA . GLY D 1 57 ? 21.17547 2.17491 37.70611 1.000 44.02726 57 GLY D CA 1
ATOM 5086 C C . GLY D 1 57 ? 20.52762 3.40811 38.34358 1.000 41.46954 57 GLY D C 1
ATOM 5087 O O . GLY D 1 57 ? 19.64573 3.30095 39.17344 1.000 39.82203 57 GLY D O 1
ATOM 5088 N N . ILE D 1 58 ? 20.96371 4.61432 37.94572 1.000 39.82413 58 ILE D N 1
ATOM 5089 C CA . ILE D 1 58 ? 20.38039 5.83825 38.51007 1.000 42.81818 58 ILE D CA 1
ATOM 5090 C C . ILE D 1 58 ? 18.87562 5.94689 38.23058 1.000 40.73577 58 ILE D C 1
ATOM 5091 O O . ILE D 1 58 ? 18.11749 6.47401 39.06115 1.000 38.07318 58 ILE D O 1
ATOM 5096 N N . GLU D 1 59 ? 18.41669 5.43957 37.08572 1.000 43.35163 59 GLU D N 1
ATOM 5097 C CA . GLU D 1 59 ? 16.98043 5.52421 36.78480 1.000 46.00833 59 GLU D CA 1
ATOM 5098 C C . GLU D 1 59 ? 16.14746 4.77804 37.81968 1.000 43.79865 59 GLU D C 1
ATOM 5099 O O . GLU D 1 59 ? 15.13169 5.29886 38.30494 1.000 42.68840 59 GLU D O 1
ATOM 5105 N N . THR D 1 60 ? 16.59820 3.57823 38.21118 1.000 45.40110 60 THR D N 1
ATOM 5106 C CA . THR D 1 60 ? 15.96043 2.85124 39.31089 1.000 44.53348 60 THR D CA 1
ATOM 5107 C C . THR D 1 60 ? 16.07422 3.62839 40.62164 1.000 43.58267 60 THR D C 1
ATOM 5108 O O . THR D 1 60 ? 15.09518 3.74227 41.36879 1.000 43.81117 60 THR D O 1
ATOM 5112 N N . ALA D 1 61 ? 17.25880 4.18810 40.90879 1.000 40.74866 61 ALA D N 1
ATOM 5113 C CA . ALA D 1 61 ? 17.42033 4.98414 42.12113 1.000 42.95289 61 ALA D CA 1
ATOM 5114 C C . ALA D 1 61 ? 16.46595 6.16804 42.13631 1.000 40.03308 61 ALA D C 1
ATOM 5115 O O . ALA D 1 61 ? 15.94376 6.54630 43.19052 1.000 42.50315 61 ALA D O 1
ATOM 5117 N N . LEU D 1 62 ? 16.33302 6.84913 41.01031 1.000 35.73380 62 LEU D N 1
ATOM 5118 C CA . LEU D 1 62 ? 15.43099 8.00148 40.96918 1.000 44.89863 62 LEU D CA 1
ATOM 5119 C C . LEU D 1 62 ? 13.95105 7.60735 41.07980 1.000 43.55215 62 LEU D C 1
ATOM 5120 O O . LEU D 1 62 ? 13.18711 8.23754 41.82037 1.000 44.40825 62 LEU D O 1
ATOM 5125 N N . ALA D 1 63 ? 13.52569 6.55525 40.38140 1.000 42.65614 63 ALA D N 1
ATOM 5126 C CA . ALA D 1 63 ? 12.09458 6.23882 40.36042 1.000 50.40510 63 ALA D CA 1
ATOM 5127 C C . ALA D 1 63 ? 11.61850 5.60404 41.65752 1.000 51.91957 63 ALA D C 1
ATOM 5128 O O . ALA D 1 63 ? 10.44829 5.76391 42.02489 1.000 51.74826 63 ALA D O 1
ATOM 5130 N N . ASP D 1 64 ? 12.49801 4.88748 42.35362 1.000 48.63141 64 ASP D N 1
ATOM 5131 C CA . ASP D 1 64 ? 12.10452 4.03841 43.46943 1.000 48.16179 64 ASP D CA 1
ATOM 5132 C C . ASP D 1 64 ? 12.64569 4.43862 44.82057 1.000 51.66388 64 ASP D C 1
ATOM 5133 O O . ASP D 1 64 ? 12.20235 3.86036 45.82059 1.000 55.58772 64 ASP D O 1
ATOM 5138 N N . ASP D 1 65 ? 13.64840 5.30744 44.88058 1.000 50.25940 65 ASP D N 1
ATOM 5139 C CA . ASP D 1 65 ? 14.30228 5.69524 46.12518 1.000 49.36423 65 ASP D CA 1
ATOM 5140 C C . ASP D 1 65 ? 14.59566 4.50963 47.06420 1.000 45.81662 65 ASP D C 1
ATOM 5141 O O . ASP D 1 65 ? 14.17983 4.51926 48.21210 1.000 47.38896 65 ASP D O 1
ATOM 5146 N N . PRO D 1 66 ? 15.27845 3.46297 46.56688 1.000 47.09117 66 PRO D N 1
ATOM 5147 C CA . PRO D 1 66 ? 15.51092 2.25007 47.37906 1.000 46.23897 66 PRO D CA 1
ATOM 5148 C C . PRO D 1 66 ? 16.62555 2.42573 48.41005 1.000 46.28465 66 PRO D C 1
ATOM 5149 O O . PRO D 1 66 ? 17.34128 3.41480 48.42620 1.000 44.26305 66 PRO D O 1
ATOM 5153 N N . VAL D 1 67 ? 16.80108 1.42374 49.26508 1.000 47.01976 67 VAL D N 1
ATOM 5154 C CA . VAL D 1 67 ? 17.90836 1.52887 50.21556 1.000 45.46001 67 VAL D CA 1
ATOM 5155 C C . VAL D 1 67 ? 18.89733 0.38494 49.99228 1.000 44.07850 67 VAL D C 1
ATOM 5156 O O . VAL D 1 67 ? 20.09541 0.53452 50.26328 1.000 42.14922 67 VAL D O 1
ATOM 5160 N N . LEU D 1 68 ? 18.40982 -0.76279 49.48152 1.000 40.44218 68 LEU D N 1
ATOM 5161 C CA . LEU D 1 68 ? 19.26048 -1.84909 49.01363 1.000 43.20994 68 LEU D CA 1
ATOM 5162 C C . LEU D 1 68 ? 20.01382 -2.52219 50.17058 1.000 43.56842 68 LEU D C 1
ATOM 5163 O O . LEU D 1 68 ? 21.17917 -2.88569 50.02703 1.000 43.98228 68 LEU D O 1
ATOM 5168 N N . ASN D 1 69 ? 19.36614 -2.68599 51.30216 1.000 43.88635 69 ASN D N 1
ATOM 5169 C CA . ASN D 1 69 ? 20.01107 -3.38267 52.41362 1.000 47.64896 69 ASN D CA 1
ATOM 5170 C C . ASN D 1 69 ? 19.37728 -4.76744 52.61266 1.000 47.41558 69 ASN D C 1
ATOM 5171 O O . ASN D 1 69 ? 18.41734 -5.14876 51.95201 1.000 46.59675 69 ASN D O 1
ATOM 5176 N N . CYS D 1 70 ? 19.98497 -5.56068 53.47778 1.000 46.89810 70 CYS D N 1
ATOM 5177 C CA . CYS D 1 70 ? 19.41364 -6.83962 53.87938 1.000 48.55514 70 CYS D CA 1
ATOM 5178 C C . CYS D 1 70 ? 18.58540 -6.63825 55.15421 1.000 51.67389 70 CYS D C 1
ATOM 5179 O O . CYS D 1 70 ? 19.12550 -6.30069 56.20801 1.000 54.46160 70 CYS D O 1
ATOM 5182 N N . ARG D 1 71 ? 17.28022 -6.88512 55.05868 1.000 55.04949 71 ARG D N 1
ATOM 5183 C CA . ARG D 1 71 ? 16.35320 -6.61814 56.15395 1.000 55.93195 71 ARG D CA 1
ATOM 5184 C C . ARG D 1 71 ? 15.86725 -7.90877 56.81044 1.000 59.75785 71 ARG D C 1
ATOM 5185 O O . ARG D 1 71 ? 14.82526 -7.91239 57.48319 1.000 63.32290 71 ARG D O 1
ATOM 5193 N N . LEU D 1 72 ? 16.58060 -9.01521 56.59587 1.000 53.53756 72 LEU D N 1
ATOM 5194 C CA . LEU D 1 72 ? 16.29713 -10.20588 57.38786 1.000 57.46518 72 LEU D CA 1
ATOM 5195 C C . LEU D 1 72 ? 16.90473 -10.03256 58.77438 1.000 58.55935 72 LEU D C 1
ATOM 5196 O O . LEU D 1 72 ? 18.10753 -9.76878 58.87933 1.000 57.36190 72 LEU D O 1
ATOM 5201 N N . PRO D 1 73 ? 16.14101 -10.23150 59.84542 1.000 59.07385 73 PRO D N 1
ATOM 5202 C CA . PRO D 1 73 ? 16.69966 -10.04576 61.19775 1.000 66.15251 73 PRO D CA 1
ATOM 5203 C C . PRO D 1 73 ? 17.96423 -10.86980 61.44772 1.000 60.04814 73 PRO D C 1
ATOM 5204 O O . PRO D 1 73 ? 18.04550 -12.03903 61.09363 1.000 58.61286 73 PRO D O 1
ATOM 5208 N N . GLY D 1 74 ? 18.99739 -10.20999 61.98282 1.000 62.61729 74 GLY D N 1
ATOM 5209 C CA . GLY D 1 74 ? 20.28420 -10.83898 62.20209 1.000 59.33125 74 GLY D CA 1
ATOM 5210 C C . GLY D 1 74 ? 21.23883 -10.74525 61.03609 1.000 61.81337 74 GLY D C 1
ATOM 5211 O O . GLY D 1 74 ? 22.42391 -11.07093 61.19085 1.000 60.20650 74 GLY D O 1
ATOM 5212 N N . LEU D 1 75 ? 20.78008 -10.24934 59.88497 1.000 59.60982 75 LEU D N 1
ATOM 5213 C CA . LEU D 1 75 ? 21.60496 -10.18392 58.68844 1.000 58.77384 75 LEU D CA 1
ATOM 5214 C C . LEU D 1 75 ? 21.85409 -8.75920 58.21315 1.000 57.87331 75 LEU D C 1
ATOM 5215 O O . LEU D 1 75 ? 22.43705 -8.57434 57.14335 1.000 58.96998 75 LEU D O 1
ATOM 5220 N N . GLU D 1 76 ? 21.43713 -7.75456 58.98068 1.000 62.74179 76 GLU D N 1
ATOM 5221 C CA . GLU D 1 76 ? 21.56566 -6.35568 58.56300 1.000 59.51552 76 GLU D CA 1
ATOM 5222 C C . GLU D 1 76 ? 23.01769 -5.89811 58.37530 1.000 61.12712 76 GLU D C 1
ATOM 5223 O O . GLU D 1 76 ? 23.30316 -5.08168 57.48949 1.000 55.52631 76 GLU D O 1
ATOM 5229 N N . GLN D 1 77 ? 23.94676 -6.38356 59.21934 1.000 62.87294 77 GLN D N 1
ATOM 5230 C CA . GLN D 1 77 ? 25.37211 -6.08524 59.10158 1.000 61.63235 77 GLN D CA 1
ATOM 5231 C C . GLN D 1 77 ? 25.98564 -6.80648 57.90370 1.000 57.41022 77 GLN D C 1
ATOM 5232 O O . GLN D 1 77 ? 27.11877 -6.45866 57.52704 1.000 51.58769 77 GLN D O 1
ATOM 5238 N N . ARG D 1 78 ? 25.22841 -7.73664 57.26276 1.000 54.06100 78 ARG D N 1
ATOM 5239 C CA . ARG D 1 78 ? 25.59819 -8.40649 56.01636 1.000 57.45562 78 ARG D CA 1
ATOM 5240 C C . ARG D 1 78 ? 25.02595 -7.66644 54.81400 1.000 59.81878 78 ARG D C 1
ATOM 5241 O O . ARG D 1 78 ? 25.01334 -8.23956 53.71627 1.000 54.58965 78 ARG D O 1
ATOM 5249 N N . SER D 1 79 ? 24.60882 -6.42086 54.99156 1.000 57.70273 79 SER D N 1
ATOM 5250 C CA . SER D 1 79 ? 24.32551 -5.50600 53.86940 1.000 51.58104 79 SER D CA 1
ATOM 5251 C C . SER D 1 79 ? 25.58513 -5.16341 53.05682 1.000 50.47837 79 SER D C 1
ATOM 5252 O O . SER D 1 79 ? 26.60218 -4.73875 53.60721 1.000 49.47633 79 SER D O 1
ATOM 5255 N N . PRO D 1 80 ? 25.55309 -5.35595 51.76186 1.000 46.74467 80 PRO D N 1
ATOM 5256 C CA . PRO D 1 80 ? 26.75210 -5.20725 50.93123 1.000 49.89429 80 PRO D CA 1
ATOM 5257 C C . PRO D 1 80 ? 27.06652 -3.76067 50.53678 1.000 46.11688 80 PRO D C 1
ATOM 5258 O O . PRO D 1 80 ? 26.29346 -2.83708 50.77296 1.000 46.60436 80 PRO D O 1
ATOM 5262 N N . VAL D 1 81 ? 28.22347 -3.59491 49.88497 1.000 40.50057 81 VAL D N 1
ATOM 5263 C CA . VAL D 1 81 ? 28.55344 -2.34274 49.25666 1.000 42.17257 81 VAL D CA 1
ATOM 5264 C C . VAL D 1 81 ? 27.50859 -2.09099 48.17127 1.000 43.68372 81 VAL D C 1
ATOM 5265 O O . VAL D 1 81 ? 27.22486 -2.96927 47.34364 1.000 42.66087 81 VAL D O 1
ATOM 5269 N N . ARG D 1 82 ? 26.95536 -0.89620 48.15343 1.000 41.86228 82 ARG D N 1
ATOM 5270 C CA . ARG D 1 82 ? 25.99284 -0.52702 47.11733 1.000 42.45431 82 ARG D CA 1
ATOM 5271 C C . ARG D 1 82 ? 26.69511 0.30134 46.06901 1.000 41.64887 82 ARG D C 1
ATOM 5272 O O . ARG D 1 82 ? 27.47119 1.19920 46.40308 1.000 42.97970 82 ARG D O 1
ATOM 5280 N N . VAL D 1 83 ? 26.40909 0.00933 44.79758 1.000 41.31214 83 VAL D N 1
ATOM 5281 C CA . VAL D 1 83 ? 26.97262 0.75204 43.67098 1.000 43.79317 83 VAL D CA 1
ATOM 5282 C C . VAL D 1 83 ? 25.82926 1.26907 42.80321 1.000 42.12896 83 VAL D C 1
ATOM 5283 O O . VAL D 1 83 ? 24.91225 0.50378 42.47098 1.000 39.05893 83 VAL D O 1
ATOM 5287 N N . VAL D 1 84 ? 25.86769 2.56077 42.46798 1.000 36.83787 84 VAL D N 1
ATOM 5288 C CA . VAL D 1 84 ? 24.89122 3.19316 41.55228 1.000 41.76973 84 VAL D CA 1
ATOM 5289 C C . VAL D 1 84 ? 25.60554 3.75623 40.32618 1.000 44.74093 84 VAL D C 1
ATOM 5290 O O . VAL D 1 84 ? 26.48785 4.62342 40.45284 1.000 46.18057 84 VAL D O 1
ATOM 5294 N N . LEU D 1 85 ? 25.20064 3.29343 39.14499 1.000 41.63620 85 LEU D N 1
ATOM 5295 C CA . LEU D 1 85 ? 25.73035 3.73690 37.86395 1.000 47.06613 85 LEU D CA 1
ATOM 5296 C C . LEU D 1 85 ? 25.02941 5.04158 37.49986 1.000 47.51071 85 LEU D C 1
ATOM 5297 O O . LEU D 1 85 ? 23.83991 5.03999 37.17746 1.000 47.26496 85 LEU D O 1
ATOM 5302 N N . ASP D 1 86 ? 25.75165 6.16918 37.59101 1.000 47.81183 86 ASP D N 1
ATOM 5303 C CA . ASP D 1 86 ? 25.12547 7.46980 37.60793 1.000 50.19976 86 ASP D CA 1
ATOM 5304 C C . ASP D 1 86 ? 26.08144 8.44209 36.90864 1.000 53.85249 86 ASP D C 1
ATOM 5305 O O . ASP D 1 86 ? 26.82941 9.16919 37.54482 1.000 47.77224 86 ASP D O 1
ATOM 5310 N N . GLY D 1 87 ? 26.00987 8.49675 35.57631 1.000 57.57440 87 GLY D N 1
ATOM 5311 C CA . GLY D 1 87 ? 27.01710 9.25330 34.84176 1.000 58.74768 87 GLY D CA 1
ATOM 5312 C C . GLY D 1 87 ? 27.08087 10.71543 35.23362 1.000 57.48616 87 GLY D C 1
ATOM 5313 O O . GLY D 1 87 ? 28.16558 11.25402 35.47516 1.000 61.41984 87 GLY D O 1
ATOM 5314 N N . GLY D 1 88 ? 25.93206 11.33790 35.43476 1.000 57.50844 88 GLY D N 1
ATOM 5315 C CA . GLY D 1 88 ? 25.85862 12.75491 35.70778 1.000 52.84706 88 GLY D CA 1
ATOM 5316 C C . GLY D 1 88 ? 25.73197 13.12207 37.16402 1.000 54.39011 88 GLY D C 1
ATOM 5317 O O . GLY D 1 88 ? 25.48017 14.29890 37.46240 1.000 52.90411 88 GLY D O 1
ATOM 5318 N N . LEU D 1 89 ? 25.90889 12.15784 38.07954 1.000 47.59077 89 LEU D N 1
ATOM 5319 C CA . LEU D 1 89 ? 25.78449 12.35792 39.52914 1.000 48.86954 89 LEU D CA 1
ATOM 5320 C C . LEU D 1 89 ? 24.48431 13.05136 39.90165 1.000 52.00468 89 LEU D C 1
ATOM 5321 O O . LEU D 1 89 ? 24.44559 13.96845 40.72999 1.000 48.95425 89 LEU D O 1
ATOM 5326 N N . ARG D 1 90 ? 23.39197 12.53947 39.33775 1.000 50.85458 90 ARG D N 1
ATOM 5327 C CA . ARG D 1 90 ? 22.06957 13.03463 39.64364 1.000 51.00251 90 ARG D CA 1
ATOM 5328 C C . ARG D 1 90 ? 21.47630 12.38756 40.90325 1.000 48.78757 90 ARG D C 1
ATOM 5329 O O . ARG D 1 90 ? 20.33264 12.67198 41.25387 1.000 48.86039 90 ARG D O 1
ATOM 5337 N N . LEU D 1 91 ? 22.22897 11.55679 41.62367 1.000 46.20878 91 LEU D N 1
ATOM 5338 C CA . LEU D 1 91 ? 21.67222 10.92916 42.83571 1.000 45.73228 91 LEU D CA 1
ATOM 5339 C C . LEU D 1 91 ? 21.36876 11.98801 43.89536 1.000 47.91106 91 LEU D C 1
ATOM 5340 O O . LEU D 1 91 ? 22.29969 12.65912 44.35988 1.000 48.05125 91 LEU D O 1
ATOM 5345 N N . PRO D 1 92 ? 20.11941 12.15251 44.34688 1.000 49.26943 92 PRO D N 1
ATOM 5346 C CA . PRO D 1 92 ? 19.81108 13.26192 45.28506 1.000 49.42603 92 PRO D CA 1
ATOM 5347 C C . PRO D 1 92 ? 20.46393 13.10222 46.65281 1.000 50.01066 92 PRO D C 1
ATOM 5348 O O . PRO D 1 92 ? 20.47425 12.00854 47.22233 1.000 48.94201 92 PRO D O 1
ATOM 5352 N N . LEU D 1 93 ? 20.93264 14.21987 47.22495 1.000 46.81945 93 LEU D N 1
ATOM 5353 C CA . LEU D 1 93 ? 21.54956 14.14746 48.54625 1.000 43.75811 93 LEU D CA 1
ATOM 5354 C C . LEU D 1 93 ? 20.55491 13.78158 49.61723 1.000 49.98201 93 LEU D C 1
ATOM 5355 O O . LEU D 1 93 ? 20.95622 13.27790 50.67776 1.000 50.10503 93 LEU D O 1
ATOM 5360 N N . SER D 1 94 ? 19.26737 13.96954 49.34215 1.000 53.32831 94 SER D N 1
ATOM 5361 C CA . SER D 1 94 ? 18.19746 13.56187 50.23994 1.000 53.42730 94 SER D CA 1
ATOM 5362 C C . SER D 1 94 ? 17.75634 12.11707 50.04574 1.000 53.44616 94 SER D C 1
ATOM 5363 O O . SER D 1 94 ? 16.98238 11.62446 50.87056 1.000 55.89496 94 SER D O 1
ATOM 5366 N N . SER D 1 95 ? 18.14041 11.46425 48.93677 1.000 52.42721 95 SER D N 1
ATOM 5367 C CA . SER D 1 95 ? 17.81449 10.04375 48.73392 1.000 51.89506 95 SER D CA 1
ATOM 5368 C C . SER D 1 95 ? 18.14239 9.20221 49.96889 1.000 50.07141 95 SER D C 1
ATOM 5369 O O . SER D 1 95 ? 19.14349 9.43021 50.64618 1.000 48.36412 95 SER D O 1
ATOM 5372 N N . ARG D 1 96 ? 17.31116 8.19716 50.22977 1.000 48.71424 96 ARG D N 1
ATOM 5373 C CA . ARG D 1 96 ? 17.61472 7.24447 51.29799 1.000 43.92687 96 ARG D CA 1
ATOM 5374 C C . ARG D 1 96 ? 18.99475 6.60185 51.12490 1.000 46.66013 96 ARG D C 1
ATOM 5375 O O . ARG D 1 96 ? 19.64689 6.27019 52.11992 1.000 43.88425 96 ARG D O 1
ATOM 5383 N N . LEU D 1 97 ? 19.45830 6.42651 49.88093 1.000 41.92814 97 LEU D N 1
ATOM 5384 C CA . LEU D 1 97 ? 20.78067 5.85191 49.63536 1.000 45.16148 97 LEU D CA 1
ATOM 5385 C C . LEU D 1 97 ? 21.87916 6.73603 50.21334 1.000 49.27896 97 LEU D C 1
ATOM 5386 O O . LEU D 1 97 ? 22.70131 6.29203 51.03406 1.000 48.76796 97 LEU D O 1
ATOM 5391 N N . VAL D 1 98 ? 21.90908 7.99899 49.78063 1.000 46.03401 98 VAL D N 1
ATOM 5392 C CA . VAL D 1 98 ? 22.94666 8.93592 50.21409 1.000 48.24953 98 VAL D CA 1
ATOM 5393 C C . VAL D 1 98 ? 22.86061 9.17244 51.71167 1.000 51.69921 98 VAL D C 1
ATOM 5394 O O . VAL D 1 98 ? 23.87982 9.17799 52.41355 1.000 49.96820 98 VAL D O 1
ATOM 5398 N N . ARG D 1 99 ? 21.63544 9.24889 52.24006 1.000 53.49346 99 ARG D N 1
ATOM 5399 C CA . ARG D 1 99 ? 21.43915 9.54694 53.64998 1.000 49.70997 99 ARG D CA 1
ATOM 5400 C C . ARG D 1 99 ? 21.85635 8.40240 54.55308 1.000 52.09794 99 ARG D C 1
ATOM 5401 O O . ARG D 1 99 ? 21.94078 8.61435 55.76656 1.000 53.32497 99 ARG D O 1
ATOM 5409 N N . SER D 1 100 ? 22.14304 7.21627 53.99872 1.000 52.46146 100 SER D N 1
ATOM 5410 C CA . SER D 1 100 ? 22.62652 6.05920 54.75707 1.000 47.32187 100 SER D CA 1
ATOM 5411 C C . SER D 1 100 ? 24.09619 5.71020 54.45945 1.000 52.00859 100 SER D C 1
ATOM 5412 O O . SER D 1 100 ? 24.54059 4.61111 54.80252 1.000 46.98144 100 SER D O 1
ATOM 5415 N N . ALA D 1 101 ? 24.84169 6.61978 53.80856 1.000 48.61099 101 ALA D N 1
ATOM 5416 C CA . ALA D 1 101 ? 26.17821 6.30364 53.30507 1.000 52.56036 101 ALA D CA 1
ATOM 5417 C C . ALA D 1 101 ? 27.18452 5.96601 54.42061 1.000 54.85750 101 ALA D C 1
ATOM 5418 O O . ALA D 1 101 ? 28.14639 5.24465 54.15566 1.000 50.60641 101 ALA D O 1
ATOM 5420 N N . ASP D 1 102 ? 27.02934 6.52278 55.62850 1.000 59.99795 102 ASP D N 1
ATOM 5421 C CA . ASP D 1 102 ? 27.81126 6.02942 56.78779 1.000 63.28794 102 ASP D CA 1
ATOM 5422 C C . ASP D 1 102 ? 27.41513 4.66995 57.33497 1.000 60.40280 102 ASP D C 1
ATOM 5423 O O . ASP D 1 102 ? 28.23645 4.07619 58.06052 1.000 61.33292 102 ASP D O 1
ATOM 5428 N N . THR D 1 103 ? 26.19475 4.22433 57.11735 1.000 55.30270 103 THR D N 1
ATOM 5429 C CA . THR D 1 103 ? 25.78236 2.96322 57.72345 1.000 56.88686 103 THR D CA 1
ATOM 5430 C C . THR D 1 103 ? 25.90031 1.77916 56.77550 1.000 55.25984 103 THR D C 1
ATOM 5431 O O . THR D 1 103 ? 25.91272 0.63289 57.23480 1.000 53.81496 103 THR D O 1
ATOM 5435 N N . GLN D 1 104 ? 26.04069 2.02212 55.46898 1.000 46.05128 104 GLN D N 1
ATOM 5436 C CA . GLN D 1 104 ? 26.23444 0.95300 54.51280 1.000 44.37716 104 GLN D CA 1
ATOM 5437 C C . GLN D 1 104 ? 26.99652 1.63982 53.38196 1.000 45.73774 104 GLN D C 1
ATOM 5438 O O . GLN D 1 104 ? 26.59299 2.73314 52.94646 1.000 45.09365 104 GLN D O 1
ATOM 5444 N N . PRO D 1 105 ? 28.08590 1.05287 52.90507 1.000 42.42077 105 PRO D N 1
ATOM 5445 C CA . PRO D 1 105 ? 28.90945 1.73586 51.90923 1.000 43.11053 105 PRO D CA 1
ATOM 5446 C C . PRO D 1 105 ? 28.07522 2.07710 50.67679 1.000 43.03498 105 PRO D C 1
ATOM 5447 O O . PRO D 1 105 ? 27.22638 1.29126 50.26521 1.000 39.00956 105 PRO D O 1
ATOM 5451 N N . LEU D 1 106 ? 28.34704 3.23206 50.09196 1.000 43.37843 106 LEU D N 1
ATOM 5452 C CA . LEU D 1 106 ? 27.70598 3.66907 48.85269 1.000 41.84665 106 LEU D CA 1
ATOM 5453 C C . LEU D 1 106 ? 28.76471 4.22113 47.91255 1.000 43.94495 106 LEU D C 1
ATOM 5454 O O . LEU D 1 106 ? 29.46857 5.17543 48.26370 1.000 42.49816 106 LEU D O 1
ATOM 5459 N N . TRP D 1 107 ? 28.91707 3.58785 46.75413 1.000 40.59411 107 TRP D N 1
ATOM 5460 C CA . TRP D 1 107 ? 29.79781 4.03520 45.69159 1.000 39.93004 107 TRP D CA 1
ATOM 5461 C C . TRP D 1 107 ? 28.98239 4.44077 44.47882 1.000 45.32732 107 TRP D C 1
ATOM 5462 O O . TRP D 1 107 ? 28.07709 3.71647 44.05670 1.000 42.41839 107 TRP D O 1
ATOM 5473 N N . VAL D 1 108 ? 29.29344 5.59342 43.92399 1.000 42.24858 108 VAL D N 1
ATOM 5474 C CA . VAL D 1 108 ? 28.56684 6.10844 42.75758 1.000 42.65947 108 VAL D CA 1
ATOM 5475 C C . VAL D 1 108 ? 29.55328 6.24853 41.61064 1.000 47.04578 108 VAL D C 1
ATOM 5476 O O . VAL D 1 108 ? 30.58204 6.92027 41.75357 1.000 49.76443 108 VAL D O 1
ATOM 5480 N N . ALA D 1 109 ? 29.27961 5.56786 40.50752 1.000 44.44810 109 ALA D N 1
ATOM 5481 C CA . ALA D 1 109 ? 30.11800 5.59612 39.31833 1.000 50.33568 109 ALA D CA 1
ATOM 5482 C C . ALA D 1 109 ? 29.60791 6.67156 38.37366 1.000 54.14914 109 ALA D C 1
ATOM 5483 O O . ALA D 1 109 ? 28.41081 6.70602 38.07032 1.000 45.45272 109 ALA D O 1
ATOM 5485 N N . CYS D 1 110 ? 30.50683 7.56603 37.93435 1.000 53.35508 110 CYS D N 1
ATOM 5486 C CA . CYS D 1 110 ? 30.17600 8.64557 37.01921 1.000 55.65653 110 CYS D CA 1
ATOM 5487 C C . CYS D 1 110 ? 31.32983 8.84659 36.04759 1.000 59.84088 110 CYS D C 1
ATOM 5488 O O . CYS D 1 110 ? 32.46529 8.44436 36.30106 1.000 63.84169 110 CYS D O 1
ATOM 5491 N N . GLY D 1 111 ? 31.01900 9.43397 34.90251 1.000 67.29612 111 GLY D N 1
ATOM 5492 C CA . GLY D 1 111 ? 32.03447 9.87978 33.97402 1.000 72.91120 111 GLY D CA 1
ATOM 5493 C C . GLY D 1 111 ? 32.60218 11.24532 34.31562 1.000 75.18165 111 GLY D C 1
ATOM 5494 O O . GLY D 1 111 ? 32.34166 11.83081 35.36831 1.000 74.58758 111 GLY D O 1
ATOM 5495 N N . GLU D 1 112 ? 33.30737 11.81386 33.33499 1.000 77.02297 112 GLU D N 1
ATOM 5496 C CA . GLU D 1 112 ? 33.90145 13.12159 33.56519 1.000 76.99867 112 GLU D CA 1
ATOM 5497 C C . GLU D 1 112 ? 32.85227 14.24885 33.56619 1.000 77.71239 112 GLU D C 1
ATOM 5498 O O . GLU D 1 112 ? 33.18547 15.33303 34.07762 1.000 73.25500 112 GLU D O 1
ATOM 5504 N N . GLU D 1 113 ? 31.58565 14.01031 33.08495 1.000 76.72093 113 GLU D N 1
ATOM 5505 C CA . GLU D 1 113 ? 30.45020 14.97356 33.14338 1.000 77.53956 113 GLU D CA 1
ATOM 5506 C C . GLU D 1 113 ? 30.43473 15.79221 34.42941 1.000 71.44400 113 GLU D C 1
ATOM 5507 O O . GLU D 1 113 ? 30.17037 17.02619 34.44806 1.000 70.88290 113 GLU D O 1
ATOM 5513 N N . ALA D 1 114 ? 30.65672 15.12226 35.49235 1.000 70.77198 114 ALA D N 1
ATOM 5514 C CA . ALA D 1 114 ? 29.88898 15.55486 36.61950 1.000 68.13966 114 ALA D CA 1
ATOM 5515 C C . ALA D 1 114 ? 30.55929 16.75641 37.24388 1.000 66.92540 114 ALA D C 1
ATOM 5516 O O . ALA D 1 114 ? 31.78011 16.74751 37.40939 1.000 66.41665 114 ALA D O 1
ATOM 5518 N N . PRO D 1 115 ? 29.81154 17.80411 37.57511 1.000 63.74714 115 PRO D N 1
ATOM 5519 C CA . PRO D 1 115 ? 30.44781 18.99452 38.13658 1.000 65.17642 115 PRO D CA 1
ATOM 5520 C C . PRO D 1 115 ? 31.12447 18.66172 39.44722 1.000 64.22013 115 PRO D C 1
ATOM 5521 O O . PRO D 1 115 ? 30.69473 17.76013 40.17644 1.000 61.99551 115 PRO D O 1
ATOM 5525 N N . ASP D 1 116 ? 32.21310 19.38429 39.72472 1.000 63.26085 116 ASP D N 1
ATOM 5526 C CA . ASP D 1 116 ? 32.92851 19.17446 40.97000 1.000 60.71604 116 ASP D CA 1
ATOM 5527 C C . ASP D 1 116 ? 32.05074 19.51142 42.15454 1.000 59.83240 116 ASP D C 1
ATOM 5528 O O . ASP D 1 116 ? 32.25274 18.96431 43.23941 1.000 62.72197 116 ASP D O 1
ATOM 5533 N N . GLU D 1 117 ? 31.02488 20.33785 41.94518 1.000 61.12878 117 GLU D N 1
ATOM 5534 C CA . GLU D 1 117 ? 30.18398 20.74533 43.05928 1.000 63.97320 117 GLU D CA 1
ATOM 5535 C C . GLU D 1 117 ? 29.29701 19.59347 43.54338 1.000 62.24228 117 GLU D C 1
ATOM 5536 O O . GLU D 1 117 ? 29.05902 19.46492 44.75274 1.000 61.66674 117 GLU D O 1
ATOM 5542 N N . ARG D 1 118 ? 28.86276 18.70849 42.63131 1.000 58.43831 118 ARG D N 1
ATOM 5543 C CA . ARG D 1 118 ? 28.08442 17.52936 43.02214 1.000 56.21088 118 ARG D CA 1
ATOM 5544 C C . ARG D 1 118 ? 28.96501 16.38715 43.50100 1.000 54.31651 118 ARG D C 1
ATOM 5545 O O . ARG D 1 118 ? 28.59765 15.68116 44.44747 1.000 54.35649 118 ARG D O 1
ATOM 5553 N N . ARG D 1 119 ? 30.16988 16.25551 42.94784 1.000 57.60259 119 ARG D N 1
ATOM 5554 C CA . ARG D 1 119 ? 31.08614 15.24216 43.44989 1.000 54.79470 119 ARG D CA 1
ATOM 5555 C C . ARG D 1 119 ? 31.39999 15.47960 44.91844 1.000 54.84921 119 ARG D C 1
ATOM 5556 O O . ARG D 1 119 ? 31.38836 14.53968 45.72041 1.000 54.36037 119 ARG D O 1
ATOM 5564 N N . ALA D 1 120 ? 31.62082 16.74011 45.29518 1.000 54.64319 120 ALA D N 1
ATOM 5565 C CA . ALA D 1 120 ? 32.00760 17.06634 46.66224 1.000 54.01334 120 ALA D CA 1
ATOM 5566 C C . ALA D 1 120 ? 30.83360 16.91700 47.62083 1.000 52.48969 120 ALA D C 1
ATOM 5567 O O . ALA D 1 120 ? 31.00139 16.44483 48.76394 1.000 48.84321 120 ALA D O 1
ATOM 5569 N N . ALA D 1 121 ? 29.64312 17.35349 47.18262 1.000 56.93735 121 ALA D N 1
ATOM 5570 C CA . ALA D 1 121 ? 28.44823 17.22878 48.00921 1.000 53.37142 121 ALA D CA 1
ATOM 5571 C C . ALA D 1 121 ? 28.16836 15.76741 48.31609 1.000 52.50002 121 ALA D C 1
ATOM 5572 O O . ALA D 1 121 ? 27.91007 15.40052 49.47285 1.000 49.87017 121 ALA D O 1
ATOM 5574 N N . LEU D 1 122 ? 28.28092 14.89366 47.30903 1.000 54.69915 122 LEU D N 1
ATOM 5575 C CA . LEU D 1 122 ? 28.14817 13.47682 47.62618 1.000 50.71560 122 LEU D CA 1
ATOM 5576 C C . LEU D 1 122 ? 29.34552 13.01680 48.44138 1.000 53.54588 122 LEU D C 1
ATOM 5577 O O . LEU D 1 122 ? 29.18923 12.30263 49.44420 1.000 47.08292 122 LEU D O 1
ATOM 5582 N N . GLY D 1 123 ? 30.53448 13.50162 48.08686 1.000 50.26232 123 GLY D N 1
ATOM 5583 C CA . GLY D 1 123 ? 31.69920 13.17339 48.88040 1.000 55.45387 123 GLY D CA 1
ATOM 5584 C C . GLY D 1 123 ? 31.55620 13.60246 50.32973 1.000 52.68489 123 GLY D C 1
ATOM 5585 O O . GLY D 1 123 ? 31.86440 12.83472 51.24035 1.000 52.07971 123 GLY D O 1
ATOM 5586 N N . ALA D 1 124 ? 31.00860 14.79561 50.56845 1.000 53.65589 124 ALA D N 1
ATOM 5587 C CA . ALA D 1 124 ? 30.90671 15.25865 51.95487 1.000 54.37620 124 ALA D CA 1
ATOM 5588 C C . ALA D 1 124 ? 29.86331 14.48875 52.73095 1.000 53.04084 124 ALA D C 1
ATOM 5589 O O . ALA D 1 124 ? 29.93077 14.44184 53.96687 1.000 56.61577 124 ALA D O 1
ATOM 5591 N N . ALA D 1 125 ? 28.89389 13.90181 52.03816 1.000 56.53492 125 ALA D N 1
ATOM 5592 C CA . ALA D 1 125 ? 27.87153 13.08039 52.65933 1.000 49.68097 125 ALA D CA 1
ATOM 5593 C C . ALA D 1 125 ? 28.33351 11.65056 52.92574 1.000 55.18277 125 ALA D C 1
ATOM 5594 O O . ALA D 1 125 ? 27.57234 10.86951 53.50502 1.000 50.53435 125 ALA D O 1
ATOM 5596 N N . GLY D 1 126 ? 29.54267 11.27750 52.51850 1.000 54.68094 126 GLY D N 1
ATOM 5597 C CA . GLY D 1 126 ? 30.05092 9.95386 52.81374 1.000 55.33408 126 GLY D CA 1
ATOM 5598 C C . GLY D 1 126 ? 30.07058 8.97742 51.65320 1.000 51.62930 126 GLY D C 1
ATOM 5599 O O . GLY D 1 126 ? 30.43673 7.82247 51.86090 1.000 50.89391 126 GLY D O 1
ATOM 5600 N N . CYS D 1 127 ? 29.79535 9.42476 50.43475 1.000 50.08959 127 CYS D N 1
ATOM 5601 C CA . CYS D 1 127 ? 29.82017 8.54438 49.27321 1.000 50.33415 127 CYS D CA 1
ATOM 5602 C C . CYS D 1 127 ? 31.23781 8.42893 48.73621 1.000 50.38640 127 CYS D C 1
ATOM 5603 O O . CYS D 1 127 ? 32.02215 9.36808 48.82815 1.000 52.74418 127 CYS D O 1
ATOM 5606 N N . ARG D 1 128 ? 31.61989 7.25736 48.26925 1.000 46.35663 128 ARG D N 1
ATOM 5607 C CA . ARG D 1 128 ? 32.77456 7.17342 47.39138 1.000 50.31968 128 ARG D CA 1
ATOM 5608 C C . ARG D 1 128 ? 32.31993 7.37842 45.95060 1.000 48.19961 128 ARG D C 1
ATOM 5609 O O . ARG D 1 128 ? 31.26212 6.89775 45.56728 1.000 49.73817 128 ARG D O 1
ATOM 5617 N N . ILE D 1 129 ? 33.08562 8.15164 45.18272 1.000 46.40550 129 ILE D N 1
ATOM 5618 C CA . ILE D 1 129 ? 32.85392 8.36574 43.75453 1.000 46.65251 129 ILE D CA 1
ATOM 5619 C C . ILE D 1 129 ? 33.80777 7.48045 42.97276 1.000 55.24320 129 ILE D C 1
ATOM 5620 O O . ILE D 1 129 ? 34.99404 7.38309 43.31453 1.000 55.46419 129 ILE D O 1
ATOM 5625 N N . LEU D 1 130 ? 33.27710 6.74392 41.99628 1.000 56.14111 130 LEU D N 1
ATOM 5626 C CA . LEU D 1 130 ? 34.08006 5.86314 41.15434 1.000 56.50886 130 LEU D CA 1
ATOM 5627 C C . LEU D 1 130 ? 34.26278 6.55690 39.81938 1.000 62.96199 130 LEU D C 1
ATOM 5628 O O . LEU D 1 130 ? 33.28075 6.79359 39.09958 1.000 59.18278 130 LEU D O 1
ATOM 5633 N N . ALA D 1 131 ? 35.50505 6.89371 39.49443 1.000 63.77410 131 ALA D N 1
ATOM 5634 C CA . ALA D 1 131 ? 35.75878 7.55024 38.22675 1.000 65.55656 131 ALA D CA 1
ATOM 5635 C C . ALA D 1 131 ? 35.62848 6.49347 37.14698 1.000 67.78551 131 ALA D C 1
ATOM 5636 O O . ALA D 1 131 ? 36.40697 5.53662 37.11425 1.000 70.34687 131 ALA D O 1
ATOM 5638 N N . THR D 1 132 ? 34.69416 6.66926 36.23193 1.000 69.41348 132 THR D N 1
ATOM 5639 C CA . THR D 1 132 ? 34.50596 5.62385 35.24501 1.000 71.20852 132 THR D CA 1
ATOM 5640 C C . THR D 1 132 ? 34.40114 6.23601 33.86241 1.000 74.98799 132 THR D C 1
ATOM 5641 O O . THR D 1 132 ? 34.13470 7.43732 33.68774 1.000 70.08737 132 THR D O 1
ATOM 5645 N N . GLU D 1 133 ? 34.52804 5.35056 32.88355 1.000 76.41325 133 GLU D N 1
ATOM 5646 C CA . GLU D 1 133 ? 34.67766 5.71582 31.49331 1.000 78.24493 133 GLU D CA 1
ATOM 5647 C C . GLU D 1 133 ? 33.30336 5.55367 30.87498 1.000 81.09959 133 GLU D C 1
ATOM 5648 O O . GLU D 1 133 ? 32.72836 4.45823 30.90210 1.000 76.61538 133 GLU D O 1
ATOM 5654 N N . THR D 1 134 ? 32.79956 6.62901 30.29835 1.000 81.17297 134 THR D N 1
ATOM 5655 C CA . THR D 1 134 ? 31.39337 6.72147 29.95530 1.000 83.92929 134 THR D CA 1
ATOM 5656 C C . THR D 1 134 ? 31.20379 6.77803 28.45350 1.000 86.20929 134 THR D C 1
ATOM 5657 O O . THR D 1 134 ? 32.14493 7.02236 27.69341 1.000 88.40161 134 THR D O 1
ATOM 5661 N N . HIS D 1 135 ? 29.96691 6.51658 28.03589 1.000 86.07689 135 HIS D N 1
ATOM 5662 C CA . HIS D 1 135 ? 29.51728 6.73221 26.66803 1.000 89.47062 135 HIS D CA 1
ATOM 5663 C C . HIS D 1 135 ? 28.10400 7.31447 26.72105 1.000 89.93769 135 HIS D C 1
ATOM 5664 O O . HIS D 1 135 ? 27.77290 8.00109 27.69644 1.000 88.76404 135 HIS D O 1
ATOM 5671 N N . ASP D 1 136 ? 27.27439 7.07574 25.69843 1.000 89.95860 136 ASP D N 1
ATOM 5672 C CA . ASP D 1 136 ? 25.91230 7.64722 25.64651 1.000 86.38382 136 ASP D CA 1
ATOM 5673 C C . ASP D 1 136 ? 25.11101 7.31263 26.91016 1.000 85.88730 136 ASP D C 1
ATOM 5674 O O . ASP D 1 136 ? 24.86633 8.17880 27.75735 1.000 84.09985 136 ASP D O 1
ATOM 5679 N N . ILE D 1 139 ? 28.09420 4.55565 30.90736 1.000 73.02219 139 ILE D N 1
ATOM 5680 C CA . ILE D 1 139 ? 29.11778 3.89713 31.73430 1.000 74.43171 139 ILE D CA 1
ATOM 5681 C C . ILE D 1 139 ? 29.60352 2.55579 31.18377 1.000 71.33612 139 ILE D C 1
ATOM 5682 O O . ILE D 1 139 ? 28.81990 1.61457 31.01438 1.000 69.72951 139 ILE D O 1
ATOM 5687 N N . ALA D 1 140 ? 30.91002 2.45181 30.95834 1.000 71.34691 140 ALA D N 1
ATOM 5688 C CA . ALA D 1 140 ? 31.49511 1.27532 30.32335 1.000 73.58675 140 ALA D CA 1
ATOM 5689 C C . ALA D 1 140 ? 31.64504 0.18828 31.38167 1.000 73.90181 140 ALA D C 1
ATOM 5690 O O . ALA D 1 140 ? 32.43142 0.32571 32.32452 1.000 74.14682 140 ALA D O 1
ATOM 5692 N N . LEU D 1 141 ? 30.81994 -0.85844 31.26066 1.000 69.48048 141 LEU D N 1
ATOM 5693 C CA . LEU D 1 141 ? 30.79454 -1.91807 32.26604 1.000 72.81139 141 LEU D CA 1
ATOM 5694 C C . LEU D 1 141 ? 32.06522 -2.75204 32.30616 1.000 72.98961 141 LEU D C 1
ATOM 5695 O O . LEU D 1 141 ? 32.60561 -2.95022 33.40640 1.000 74.14225 141 LEU D O 1
ATOM 5700 N N . PRO D 1 142 ? 32.59405 -3.26950 31.18895 1.000 73.80044 142 PRO D N 1
ATOM 5701 C CA . PRO D 1 142 ? 33.76113 -4.16392 31.29874 1.000 79.67587 142 PRO D CA 1
ATOM 5702 C C . PRO D 1 142 ? 34.90011 -3.52761 32.07178 1.000 80.41568 142 PRO D C 1
ATOM 5703 O O . PRO D 1 142 ? 35.55637 -4.16901 32.88919 1.000 79.79497 142 PRO D O 1
ATOM 5707 N N . GLU D 1 143 ? 35.09760 -2.21978 31.85499 1.000 81.05617 143 GLU D N 1
ATOM 5708 C CA . GLU D 1 143 ? 36.11551 -1.43413 32.55414 1.000 84.72670 143 GLU D CA 1
ATOM 5709 C C . GLU D 1 143 ? 35.81727 -1.33617 34.03360 1.000 81.89938 143 GLU D C 1
ATOM 5710 O O . GLU D 1 143 ? 36.71105 -1.52666 34.88974 1.000 78.99748 143 GLU D O 1
ATOM 5716 N N . LEU D 1 144 ? 34.52763 -1.11227 34.35826 1.000 79.35757 144 LEU D N 1
ATOM 5717 C CA . LEU D 1 144 ? 34.10874 -1.00649 35.74402 1.000 76.05926 144 LEU D CA 1
ATOM 5718 C C . LEU D 1 144 ? 34.25454 -2.32897 36.45732 1.000 72.45777 144 LEU D C 1
ATOM 5719 O O . LEU D 1 144 ? 34.63245 -2.35886 37.63065 1.000 73.50720 144 LEU D O 1
ATOM 5724 N N . LEU D 1 145 ? 33.96407 -3.42978 35.77122 1.000 73.23460 145 LEU D N 1
ATOM 5725 C CA . LEU D 1 145 ? 34.11269 -4.73095 36.41034 1.000 73.58887 145 LEU D CA 1
ATOM 5726 C C . LEU D 1 145 ? 35.57919 -5.07382 36.66407 1.000 76.91899 145 LEU D C 1
ATOM 5727 O O . LEU D 1 145 ? 35.91304 -5.69280 37.68524 1.000 74.06496 145 LEU D O 1
ATOM 5732 N N . ASP D 1 146 ? 36.46604 -4.66720 35.76079 1.000 79.70805 146 ASP D N 1
ATOM 5733 C CA . ASP D 1 146 ? 37.88907 -4.87840 35.98580 1.000 78.85589 146 ASP D CA 1
ATOM 5734 C C . ASP D 1 146 ? 38.40344 -4.04255 37.16145 1.000 76.64798 146 ASP D C 1
ATOM 5735 O O . ASP D 1 146 ? 39.15044 -4.55110 38.00560 1.000 77.51046 146 ASP D O 1
ATOM 5740 N N . ASP D 1 147 ? 37.97583 -2.78025 37.27551 1.000 76.16042 147 ASP D N 1
ATOM 5741 C CA . ASP D 1 147 ? 38.39778 -1.97898 38.42453 1.000 73.99595 147 ASP D CA 1
ATOM 5742 C C . ASP D 1 147 ? 37.90613 -2.59163 39.72633 1.000 72.71548 147 ASP D C 1
ATOM 5743 O O . ASP D 1 147 ? 38.67553 -2.73440 40.68238 1.000 73.86537 147 ASP D O 1
ATOM 5748 N N . LEU D 1 148 ? 36.64481 -3.02797 39.75967 1.000 74.79803 148 LEU D N 1
ATOM 5749 C CA . LEU D 1 148 ? 36.10321 -3.64523 40.96648 1.000 69.95862 148 LEU D CA 1
ATOM 5750 C C . LEU D 1 148 ? 36.82369 -4.93846 41.30173 1.000 67.92639 148 LEU D C 1
ATOM 5751 O O . LEU D 1 148 ? 36.99027 -5.26558 42.48182 1.000 66.78404 148 LEU D O 1
ATOM 5756 N N . ALA D 1 149 ? 37.23161 -5.70326 40.28991 1.000 68.20416 149 ALA D N 1
ATOM 5757 C CA . ALA D 1 149 ? 37.94418 -6.94667 40.57085 1.000 72.92102 149 ALA D CA 1
ATOM 5758 C C . ALA D 1 149 ? 39.27987 -6.66561 41.25440 1.000 75.07345 149 ALA D C 1
ATOM 5759 O O . ALA D 1 149 ? 39.68409 -7.38680 42.17687 1.000 71.52558 149 ALA D O 1
ATOM 5761 N N . ALA D 1 150 ? 39.94077 -5.57145 40.86053 1.000 75.38672 150 ALA D N 1
ATOM 5762 C CA . ALA D 1 150 ? 41.19803 -5.17968 41.47697 1.000 75.72104 150 ALA D CA 1
ATOM 5763 C C . ALA D 1 150 ? 41.03865 -4.84495 42.95670 1.000 76.0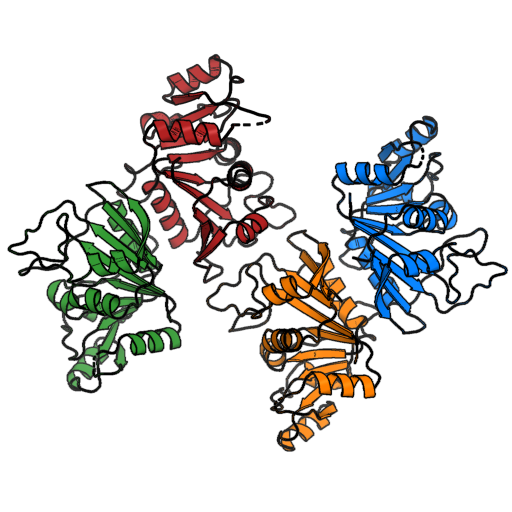6553 150 ALA D C 1
ATOM 5764 O O . ALA D 1 150 ? 41.99906 -5.01086 43.72198 1.000 74.71198 150 ALA D O 1
ATOM 5766 N N . GLN D 1 151 ? 39.83918 -4.44547 43.38937 1.000 70.95914 151 GLN D N 1
ATOM 5767 C CA . GLN D 1 151 ? 39.59245 -4.09102 44.77826 1.000 70.90688 151 GLN D CA 1
ATOM 5768 C C . GLN D 1 151 ? 39.07378 -5.26154 45.61557 1.000 66.34386 151 GLN D C 1
ATOM 5769 O O . GLN D 1 151 ? 38.55245 -5.04554 46.71754 1.000 66.48287 151 GLN D O 1
ATOM 5775 N N . GLY D 1 152 ? 39.22729 -6.49172 45.14065 1.000 67.49603 152 GLY D N 1
ATOM 5776 C CA . GLY D 1 152 ? 38.86521 -7.64052 45.94751 1.000 66.85056 152 GLY D CA 1
ATOM 5777 C C . GLY D 1 152 ? 37.41261 -8.06196 45.87090 1.000 65.47981 152 GLY D C 1
ATOM 5778 O O . GLY D 1 152 ? 36.97345 -8.87183 46.69806 1.000 64.01708 152 GLY D O 1
ATOM 5779 N N . ILE D 1 153 ? 36.64164 -7.50249 44.94529 1.000 67.51142 153 ILE D N 1
ATOM 5780 C CA . ILE D 1 153 ? 35.22683 -7.83377 44.83173 1.000 62.28706 153 ILE D CA 1
ATOM 5781 C C . ILE D 1 153 ? 35.12254 -9.16304 44.10258 1.000 60.72525 153 ILE D C 1
ATOM 5782 O O . ILE D 1 153 ? 35.57413 -9.28970 42.95831 1.000 61.41515 153 ILE D O 1
ATOM 5787 N N . ALA D 1 154 ? 34.47398 -10.13384 44.74239 1.000 58.40597 154 ALA D N 1
ATOM 5788 C CA . ALA D 1 154 ? 34.29151 -11.45987 44.17999 1.000 61.78573 154 ALA D CA 1
ATOM 5789 C C . ALA D 1 154 ? 32.93530 -11.66843 43.52816 1.000 62.25970 154 ALA D C 1
ATOM 5790 O O . ALA D 1 154 ? 32.79605 -12.60637 42.73357 1.000 64.11582 154 ALA D O 1
ATOM 5792 N N . SER D 1 155 ? 31.93204 -10.84172 43.83277 1.000 61.63250 155 SER D N 1
ATOM 5793 C CA . SER D 1 155 ? 30.59274 -11.06892 43.28080 1.000 59.30036 155 SER D CA 1
ATOM 5794 C C . SER D 1 155 ? 29.79304 -9.77427 43.24885 1.000 57.38750 155 SER D C 1
ATOM 5795 O O . SER D 1 155 ? 29.84738 -8.97486 44.19028 1.000 53.75160 155 SER D O 1
ATOM 5798 N N . VAL D 1 156 ? 29.07150 -9.55606 42.15296 1.000 54.03672 156 VAL D N 1
ATOM 5799 C CA . VAL D 1 156 ? 28.23044 -8.38415 41.97918 1.000 44.77054 156 VAL D CA 1
ATOM 5800 C C . VAL D 1 156 ? 26.79075 -8.87422 41.75616 1.000 52.51721 156 VAL D C 1
ATOM 5801 O O . VAL D 1 156 ? 26.52939 -9.62003 40.80147 1.000 51.10946 156 VAL D O 1
ATOM 5805 N N . LEU D 1 157 ? 25.85028 -8.39054 42.58981 1.000 45.42672 157 LEU D N 1
ATOM 5806 C CA . LEU D 1 157 ? 24.42521 -8.64850 42.40468 1.000 42.33954 157 LEU D CA 1
ATOM 5807 C C . LEU D 1 157 ? 23.82835 -7.42879 41.71085 1.000 39.26753 157 LEU D C 1
ATOM 5808 O O . LEU D 1 157 ? 23.81406 -6.31313 42.25394 1.000 38.49007 157 LEU D O 1
ATOM 5813 N N . VAL D 1 158 ? 23.44215 -7.61571 40.47531 1.000 38.23760 158 VAL D N 1
ATOM 5814 C CA . VAL D 1 158 ? 22.83049 -6.54928 39.67503 1.000 39.33692 158 VAL D CA 1
ATOM 5815 C C . VAL D 1 158 ? 21.32431 -6.68839 39.79100 1.000 38.54041 158 VAL D C 1
ATOM 5816 O O . VAL D 1 158 ? 20.75896 -7.72659 39.40609 1.000 40.66697 158 VAL D O 1
ATOM 5820 N N . GLU D 1 159 ? 20.67832 -5.66232 40.35629 1.000 40.38614 159 GLU D N 1
ATOM 5821 C CA . GLU D 1 159 ? 19.21625 -5.63785 40.44113 1.000 41.30305 159 GLU D CA 1
ATOM 5822 C C . GLU D 1 159 ? 18.73596 -4.69082 39.35672 1.000 43.36058 159 GLU D C 1
ATOM 5823 O O . GLU D 1 159 ? 18.43777 -3.53652 39.59365 1.000 43.43920 159 GLU D O 1
ATOM 5829 N N . GLY D 1 160 ? 18.68736 -5.20513 38.14437 1.000 44.99314 160 GLY D N 1
ATOM 5830 C CA . GLY D 1 160 ? 18.58223 -4.32528 37.00566 1.000 48.32308 160 GLY D CA 1
ATOM 5831 C C . GLY D 1 160 ? 17.14590 -3.90387 36.81314 1.000 48.99656 160 GLY D C 1
ATOM 5832 O O . GLY D 1 160 ? 16.21557 -4.69983 36.94919 1.000 54.50378 160 GLY D O 1
ATOM 5833 N N . GLY D 1 161 ? 16.98131 -2.61370 36.55144 1.000 54.31498 161 GLY D N 1
ATOM 5834 C CA . GLY D 1 161 ? 15.88238 -2.13262 35.77141 1.000 50.42940 161 GLY D CA 1
ATOM 5835 C C . GLY D 1 161 ? 16.23139 -2.45097 34.34448 1.000 53.49794 161 GLY D C 1
ATOM 5836 O O . GLY D 1 161 ? 17.25634 -3.07171 34.05596 1.000 51.43093 161 GLY D O 1
ATOM 5837 N N . ALA D 1 162 ? 15.37510 -1.98774 33.42836 1.000 48.98274 162 ALA D N 1
ATOM 5838 C CA . ALA D 1 162 ? 15.51971 -2.37667 32.03169 1.000 51.34490 162 ALA D CA 1
ATOM 5839 C C . ALA D 1 162 ? 16.85905 -1.94838 31.46572 1.000 55.12887 162 ALA D C 1
ATOM 5840 O O . ALA D 1 162 ? 17.46545 -2.68035 30.67468 1.000 53.91014 162 ALA D O 1
ATOM 5842 N N . GLY D 1 163 ? 17.33900 -0.77378 31.86665 1.000 56.06932 163 GLY D N 1
ATOM 5843 C CA . GLY D 1 163 ? 18.55401 -0.20030 31.31990 1.000 54.11965 163 GLY D CA 1
ATOM 5844 C C . GLY D 1 163 ? 19.77662 -1.01508 31.63890 1.000 55.09480 163 GLY D C 1
ATOM 5845 O O . GLY D 1 163 ? 20.46623 -1.48885 30.73280 1.000 57.52681 163 GLY D O 1
ATOM 5846 N N . VAL D 1 164 ? 20.01190 -1.23457 32.94008 1.000 51.87146 164 VAL D N 1
ATOM 5847 C CA . VAL D 1 164 ? 21.19476 -1.94389 33.38344 1.000 52.46846 164 VAL D CA 1
ATOM 5848 C C . VAL D 1 164 ? 21.13556 -3.40282 32.97397 1.000 54.23929 164 VAL D C 1
ATOM 5849 O O . VAL D 1 164 ? 22.15717 -3.99654 32.60202 1.000 52.51690 164 VAL D O 1
ATOM 5853 N N . ALA D 1 165 ? 19.95009 -4.01774 33.06300 1.000 51.11207 165 ALA D N 1
ATOM 5854 C CA . ALA D 1 165 ? 19.81206 -5.41739 32.67314 1.000 48.77488 165 ALA D CA 1
ATOM 5855 C C . ALA D 1 165 ? 20.17832 -5.60316 31.20809 1.000 52.50317 165 ALA D C 1
ATOM 5856 O O . ALA D 1 165 ? 20.94853 -6.50835 30.86500 1.000 57.43205 165 ALA D O 1
ATOM 5858 N N . LYS D 1 166 ? 19.66754 -4.72317 30.33602 1.000 51.94645 166 LYS D N 1
ATOM 5859 C CA . LYS D 1 166 ? 19.99510 -4.82598 28.91463 1.000 55.54310 166 LYS D CA 1
ATOM 5860 C C . LYS D 1 166 ? 21.48897 -4.64849 28.68174 1.000 56.83579 166 LYS D C 1
ATOM 5861 O O . LYS D 1 166 ? 22.08584 -5.39921 27.90264 1.000 56.77606 166 LYS D O 1
ATOM 5867 N N . SER D 1 167 ? 22.12948 -3.71953 29.41411 1.000 57.15621 167 SER D N 1
ATOM 5868 C CA . SER D 1 167 ? 23.54387 -3.43899 29.15865 1.000 55.76779 167 SER D CA 1
ATOM 5869 C C . SER D 1 167 ? 24.42815 -4.58739 29.59542 1.000 56.41282 167 SER D C 1
ATOM 5870 O O . SER D 1 167 ? 25.34133 -4.97765 28.86272 1.000 62.27956 167 SER D O 1
ATOM 5873 N N . PHE D 1 168 ? 24.13838 -5.18822 30.75020 1.000 55.44134 168 PHE D N 1
ATOM 5874 C CA . PHE D 1 168 ? 24.94082 -6.31351 31.20585 1.000 54.27513 168 PHE D CA 1
ATOM 5875 C C . PHE D 1 168 ? 24.74088 -7.53836 30.32041 1.000 58.46126 168 PHE D C 1
ATOM 5876 O O . PHE D 1 168 ? 25.69900 -8.27804 30.05436 1.000 60.95876 168 PHE D O 1
ATOM 5884 N N . LEU D 1 169 ? 23.50420 -7.77020 29.85471 1.000 56.62952 169 LEU D N 1
ATOM 5885 C CA . LEU D 1 169 ? 23.24484 -8.92732 29.00442 1.000 56.04995 169 LEU D CA 1
ATOM 5886 C C . LEU D 1 169 ? 23.89421 -8.76259 27.63506 1.000 60.57616 169 LEU D C 1
ATOM 5887 O O . LEU D 1 169 ? 24.52309 -9.70233 27.12512 1.000 60.46241 169 LEU D O 1
ATOM 5892 N N . ASP D 1 170 ? 23.76326 -7.56909 27.03179 1.000 57.03805 170 ASP D N 1
ATOM 5893 C CA . ASP D 1 170 ? 24.34137 -7.33256 25.70539 1.000 61.92804 170 ASP D CA 1
ATOM 5894 C C . ASP D 1 170 ? 25.85750 -7.50217 25.72231 1.000 65.45906 170 ASP D C 1
ATOM 5895 O O . ASP D 1 170 ? 26.44404 -8.05541 24.78623 1.000 62.50266 170 ASP D O 1
ATOM 5900 N N . GLU D 1 171 ? 26.50845 -7.07071 26.78864 1.000 65.79457 171 GLU D N 1
ATOM 5901 C CA . GLU D 1 171 ? 27.94260 -7.27838 26.86066 1.000 66.31945 171 GLU D CA 1
ATOM 5902 C C . GLU D 1 171 ? 28.31481 -8.65590 27.36369 1.000 67.22721 171 GLU D C 1
ATOM 5903 O O . GLU D 1 171 ? 29.50410 -8.92275 27.52317 1.000 71.13985 171 GLU D O 1
ATOM 5909 N N . LYS D 1 172 ? 27.34538 -9.55520 27.56689 1.000 67.03214 172 LYS D N 1
ATOM 5910 C CA . LYS D 1 172 ? 27.63833 -10.96235 27.89854 1.000 66.13964 172 LYS D CA 1
ATOM 5911 C 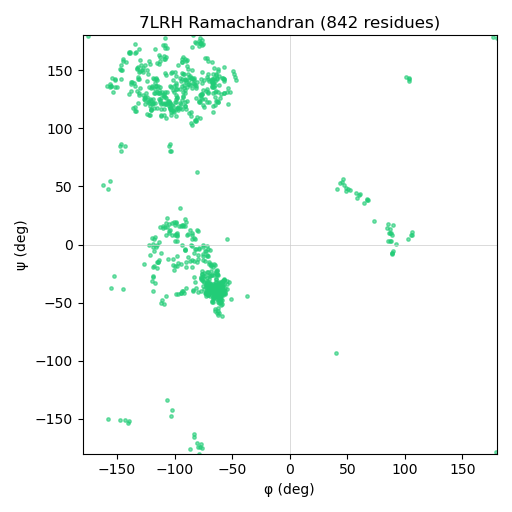C . LYS D 1 172 ? 28.46731 -11.09758 29.16375 1.000 68.44348 172 LYS D C 1
ATOM 5912 O O . LYS D 1 172 ? 29.34359 -11.96514 29.26691 1.000 72.58330 172 LYS D O 1
ATOM 5918 N N . LEU D 1 173 ? 28.15004 -10.27748 30.16544 1.000 65.53940 173 LEU D N 1
ATOM 5919 C CA . LEU D 1 173 ? 28.88243 -10.25763 31.41979 1.000 66.33992 173 LEU D CA 1
ATOM 5920 C C . LEU D 1 173 ? 28.12548 -10.91927 32.56229 1.000 63.37049 173 LEU D C 1
ATOM 5921 O O . LEU D 1 173 ? 28.55931 -10.82452 33.71352 1.000 59.65637 173 LEU D O 1
ATOM 5926 N N . VAL D 1 174 ? 27.03491 -11.63375 32.27506 1.000 62.53487 174 VAL D N 1
ATOM 5927 C CA . VAL D 1 174 ? 26.18438 -12.21403 33.30792 1.000 57.26839 174 VAL D CA 1
ATOM 5928 C C . VAL D 1 174 ? 26.57828 -13.66912 33.47281 1.000 61.38666 174 VAL D C 1
ATOM 5929 O O . VAL D 1 174 ? 26.66840 -14.40694 32.48843 1.000 64.13794 174 VAL D O 1
ATOM 5933 N N . ASP D 1 175 ? 26.87459 -14.07577 34.70440 1.000 57.70099 175 ASP D N 1
ATOM 5934 C CA . ASP D 1 175 ? 27.14461 -15.49152 34.91625 1.000 63.21806 175 ASP D CA 1
ATOM 5935 C C . ASP D 1 175 ? 25.90299 -16.26624 35.32518 1.000 62.26804 175 ASP D C 1
ATOM 5936 O O . ASP D 1 175 ? 25.71378 -17.40488 34.88004 1.000 66.63838 175 ASP D O 1
ATOM 5941 N N . ARG D 1 176 ? 25.06561 -15.69003 36.18102 1.000 58.07261 176 ARG D N 1
ATOM 5942 C CA . ARG D 1 176 ? 23.82904 -16.32474 36.61453 1.000 57.94753 176 ARG D CA 1
ATOM 5943 C C . ARG D 1 176 ? 22.69403 -15.32286 36.48343 1.000 55.09777 176 ARG D C 1
ATOM 5944 O O . ARG D 1 176 ? 22.89511 -14.11057 36.64104 1.000 55.22916 176 ARG D O 1
ATOM 5952 N N . LEU D 1 177 ? 21.52548 -15.84119 36.11551 1.000 53.69147 177 LEU D N 1
ATOM 5953 C CA . LEU D 1 177 ? 20.31547 -15.06466 35.85221 1.000 49.88951 177 LEU D CA 1
ATOM 5954 C C . LEU D 1 177 ? 19.19442 -15.62774 36.71343 1.000 51.26104 177 LEU D C 1
ATOM 5955 O O . LEU D 1 177 ? 18.93465 -16.83875 36.68181 1.000 53.16447 177 LEU D O 1
ATOM 5960 N N . ILE D 1 178 ? 18.57188 -14.77447 37.52189 1.000 44.26788 178 ILE D N 1
ATOM 5961 C CA . ILE D 1 178 ? 17.50417 -15.17960 38.42436 1.000 45.74929 178 ILE D CA 1
ATOM 5962 C C . ILE D 1 178 ? 16.29672 -14.28243 38.14164 1.000 44.38267 178 ILE D C 1
ATOM 5963 O O . ILE D 1 178 ? 16.39403 -13.06315 38.29558 1.000 43.91046 178 ILE D O 1
ATOM 5968 N N . ILE D 1 179 ? 15.15502 -14.87711 37.76544 1.000 42.34488 179 ILE D N 1
ATOM 5969 C CA . ILE D 1 179 ? 13.98527 -14.10943 37.39659 1.000 41.43041 179 ILE D CA 1
ATOM 5970 C C . ILE D 1 179 ? 12.81598 -14.47038 38.30574 1.000 42.60153 179 ILE D C 1
ATOM 5971 O O . ILE D 1 179 ? 12.36903 -15.62492 38.33171 1.000 46.20108 179 ILE D O 1
ATOM 5976 N N . PHE D 1 180 ? 12.34529 -13.48403 39.06720 1.000 41.20489 180 PHE D N 1
ATOM 5977 C CA . PHE D 1 180 ? 11.10590 -13.53511 39.83078 1.000 40.26314 180 PHE D CA 1
ATOM 5978 C C . PHE D 1 180 ? 9.93841 -12.93019 39.02941 1.000 42.32787 180 PHE D C 1
ATOM 5979 O O . PHE D 1 180 ? 10.12443 -11.96071 38.30794 1.000 37.82473 180 PHE D O 1
ATOM 5987 N N . ARG D 1 181 ? 8.75932 -13.54510 39.12847 1.000 43.35532 181 ARG D N 1
ATOM 5988 C CA . ARG D 1 181 ? 7.54470 -13.02276 38.50052 1.000 40.48235 181 ARG D CA 1
ATOM 5989 C C . ARG D 1 181 ? 6.50994 -12.75598 39.58170 1.000 38.67814 181 ARG D C 1
ATOM 5990 O O . ARG D 1 181 ? 6.20596 -13.63362 40.38627 1.000 45.03584 181 ARG D O 1
ATOM 5998 N N . SER D 1 182 ? 6.17177 -11.49369 39.72430 1.000 41.45524 182 SER D N 1
ATOM 5999 C CA . SER D 1 182 ? 5.09822 -10.99390 40.55790 1.000 47.39406 182 SER D CA 1
ATOM 6000 C C . SER D 1 182 ? 3.74173 -11.46185 40.02255 1.000 47.81961 182 SER D C 1
ATOM 6001 O O . SER D 1 182 ? 3.58743 -11.67056 38.81413 1.000 49.21877 182 SER D O 1
ATOM 6004 N N . PRO D 1 183 ? 2.74008 -11.61483 40.89957 1.000 49.08439 183 PRO D N 1
ATOM 6005 C CA . PRO D 1 183 ? 1.37784 -11.88747 40.40309 1.000 52.02836 183 PRO D CA 1
ATOM 6006 C C . PRO D 1 183 ? 0.71209 -10.69165 39.75071 1.000 51.23968 183 PRO D C 1
ATOM 6007 O O . PRO D 1 183 ? -0.37914 -10.85469 39.19398 1.000 53.45987 183 PRO D O 1
ATOM 6011 N N . LEU D 1 184 ? 1.35657 -9.52145 39.68903 1.000 50.12895 184 LEU D N 1
ATOM 6012 C CA . LEU D 1 184 ? 0.67152 -8.34845 39.17627 1.000 53.01666 184 LEU D CA 1
ATOM 6013 C C . LEU D 1 184 ? 0.78061 -8.36406 37.65497 1.000 52.65873 184 LEU D C 1
ATOM 6014 O O . LEU D 1 184 ? 1.80118 -8.74876 37.08853 1.000 46.78437 184 LEU D O 1
ATOM 6019 N N . VAL D 1 185 ? -0.31585 -8.01862 37.00011 1.000 51.63534 185 VAL D N 1
ATOM 6020 C CA . VAL D 1 185 ? -0.34889 -7.94595 35.54951 1.000 49.50189 185 VAL D CA 1
ATOM 6021 C C . VAL D 1 185 ? -0.32766 -6.47014 35.19388 1.000 50.73867 185 VAL D C 1
ATOM 6022 O O . VAL D 1 185 ? -1.21685 -5.71099 35.59900 1.000 51.66083 185 VAL D O 1
ATOM 6026 N N . ILE D 1 186 ? 0.65774 -6.07124 34.40112 1.000 49.89395 186 ILE D N 1
ATOM 6027 C CA . ILE D 1 186 ? 0.82488 -4.67871 34.00472 1.000 46.62951 186 ILE D CA 1
ATOM 6028 C C . ILE D 1 186 ? 0.22016 -4.40201 32.62772 1.000 50.63834 186 ILE D C 1
ATOM 6029 O O . ILE D 1 186 ? -0.40414 -3.36191 32.41964 1.000 45.41756 186 ILE D O 1
ATOM 6034 N N . GLY D 1 187 ? 0.42150 -5.29056 31.66666 1.000 51.71910 187 GLY D N 1
ATOM 6035 C CA . GLY D 1 187 ? -0.10144 -5.03087 30.33955 1.000 52.90695 187 GLY D CA 1
ATOM 6036 C C . GLY D 1 187 ? 0.94379 -4.52941 29.36335 1.000 50.07966 187 GLY D C 1
ATOM 6037 O O . GLY D 1 187 ? 1.85413 -3.77638 29.74404 1.000 47.78283 187 GLY D O 1
ATOM 6038 N N . ALA D 1 188 ? 0.83146 -4.93829 28.08827 1.000 47.33971 188 ALA D N 1
ATOM 6039 C CA . ALA D 1 188 ? 1.79744 -4.47882 27.09294 1.000 51.67096 188 ALA D CA 1
ATOM 6040 C C . ALA D 1 188 ? 1.66561 -2.99731 26.79859 1.000 51.39373 188 ALA D C 1
ATOM 6041 O O . ALA D 1 188 ? 2.64591 -2.37090 26.37836 1.000 52.25662 188 ALA D O 1
ATOM 6043 N N . ALA D 1 189 ? 0.50093 -2.41276 27.06197 1.000 52.51001 189 ALA D N 1
ATOM 6044 C CA . ALA D 1 189 ? 0.31681 -1.00057 26.75955 1.000 57.18253 189 ALA D CA 1
ATOM 6045 C C . ALA D 1 189 ? 1.13985 -0.14393 27.69630 1.000 57.51562 189 ALA D C 1
ATOM 6046 O O . ALA D 1 189 ? 1.74645 0.84371 27.27231 1.000 58.80212 189 ALA D O 1
ATOM 6048 N N . ASP D 1 190 ? 1.22327 -0.52847 28.96635 1.000 53.02726 190 ASP D N 1
ATOM 6049 C CA . ASP D 1 190 ? 1.89376 0.32714 29.93716 1.000 56.42846 190 ASP D CA 1
ATOM 6050 C C . ASP D 1 190 ? 3.16513 -0.28934 30.49085 1.000 55.43036 190 ASP D C 1
ATOM 6051 O O . ASP D 1 190 ? 3.81951 0.31910 31.33796 1.000 54.00800 190 ASP D O 1
ATOM 6056 N N . GLY D 1 191 ? 3.53312 -1.47387 30.01870 1.000 54.00386 191 GLY D N 1
ATOM 6057 C CA . GLY D 1 191 ? 4.69213 -2.19013 30.53894 1.000 52.57171 191 GLY D CA 1
ATOM 6058 C C . GLY D 1 191 ? 5.97763 -1.85724 29.82279 1.000 50.23083 191 GLY D C 1
ATOM 6059 O O . GLY D 1 191 ? 5.97217 -1.42077 28.67110 1.000 50.47058 191 GLY D O 1
ATOM 6060 N N . VAL D 1 192 ? 7.08533 -2.01114 30.53895 1.000 47.13695 192 VAL D N 1
ATOM 6061 C CA . VAL D 1 192 ? 8.43099 -1.92594 29.98138 1.000 49.20512 192 VAL D CA 1
ATOM 6062 C C . VAL D 1 192 ? 8.99318 -3.33167 29.98141 1.000 51.11756 192 VAL D C 1
ATOM 6063 O O . VAL D 1 192 ? 8.90386 -4.03683 31.00069 1.000 48.98743 192 VAL D O 1
ATOM 6067 N N . ALA D 1 193 ? 9.52304 -3.77901 28.84507 1.000 53.53197 193 ALA D N 1
ATOM 6068 C CA . ALA D 1 193 ? 10.20731 -5.05805 28.78404 1.000 54.58809 193 ALA D CA 1
ATOM 6069 C C . ALA D 1 193 ? 11.70101 -4.79760 28.61746 1.000 57.61161 193 ALA D C 1
ATOM 6070 O O . ALA D 1 193 ? 12.12394 -3.68334 28.29064 1.000 57.80772 193 ALA D O 1
ATOM 6072 N N . VAL D 1 194 ? 12.51145 -5.79945 28.90711 1.000 55.58742 194 VAL D N 1
ATOM 6073 C CA . VAL D 1 194 ? 13.93953 -5.71124 28.61901 1.000 59.13143 194 VAL D CA 1
ATOM 6074 C C . VAL D 1 194 ? 14.15918 -6.27860 27.22467 1.000 60.73325 194 VAL D C 1
ATOM 6075 O O . VAL D 1 194 ? 13.82432 -7.44292 26.95842 1.000 56.06718 194 VAL D O 1
ATOM 6079 N N . GLU D 1 195 ? 14.68331 -5.44811 26.31676 1.000 63.21607 195 GLU D N 1
ATOM 6080 C CA . GLU D 1 195 ? 14.76424 -5.82636 24.91375 1.000 60.82517 195 GLU D CA 1
ATOM 6081 C C . GLU D 1 195 ? 15.92837 -6.78342 24.69790 1.000 60.47783 195 GLU D C 1
ATOM 6082 O O . GLU D 1 195 ? 17.05187 -6.53244 25.14271 1.000 60.33058 195 GLU D O 1
ATOM 6088 N N . GLY D 1 196 ? 15.63790 -7.90419 24.04182 1.000 61.80895 196 GLY D N 1
ATOM 6089 C CA . GLY D 1 196 ? 16.61095 -8.94563 23.81275 1.000 63.18005 196 GLY D CA 1
ATOM 6090 C C . GLY D 1 196 ? 16.74767 -9.99119 24.90295 1.000 63.53518 196 GLY D C 1
ATOM 6091 O O . GLY D 1 196 ? 17.60616 -10.87335 24.77256 1.000 64.69785 196 GLY D O 1
ATOM 6092 N N . LEU D 1 197 ? 15.93876 -9.93688 25.96684 1.000 61.12536 197 LEU D N 1
ATOM 6093 C CA . LEU D 1 197 ? 16.10066 -10.89378 27.06514 1.000 60.89770 197 LEU D CA 1
ATOM 6094 C C . LEU D 1 197 ? 15.90754 -12.32672 26.59967 1.000 64.05798 197 LEU D C 1
ATOM 6095 O O . LEU D 1 197 ? 16.72124 -13.21234 26.90609 1.000 59.74937 197 LEU D O 1
ATOM 6100 N N . GLU D 1 198 ? 14.81428 -12.57909 25.88067 1.000 64.24015 198 GLU D N 1
ATOM 6101 C CA . GLU D 1 198 ? 14.48953 -13.95168 25.53486 1.000 65.62457 198 GLU D CA 1
ATOM 6102 C C . GLU D 1 198 ? 15.55376 -14.54248 24.61815 1.000 64.16651 198 GLU D C 1
ATOM 6103 O O . GLU D 1 198 ? 15.94911 -15.70096 24.79662 1.000 65.03061 198 GLU 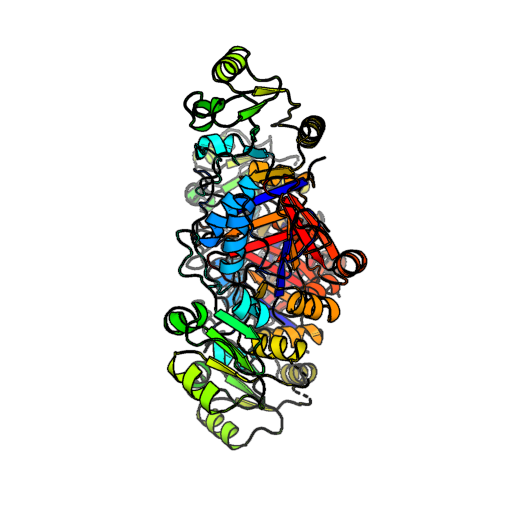D O 1
ATOM 6109 N N . THR D 1 199 ? 16.13345 -13.72545 23.73601 1.000 63.46562 199 THR D N 1
ATOM 6110 C CA . THR D 1 199 ? 17.16415 -14.21602 22.82180 1.000 66.44660 199 THR D CA 1
ATOM 6111 C C . THR D 1 199 ? 18.44922 -14.57621 23.56089 1.000 67.72757 199 THR D C 1
ATOM 6112 O O . THR D 1 199 ? 19.10639 -15.57107 23.22105 1.000 67.38214 199 THR D O 1
ATOM 6116 N N . HIS D 1 200 ? 18.84516 -13.76967 24.55958 1.000 66.22015 200 HIS D N 1
ATOM 6117 C CA . HIS D 1 200 ? 20.02355 -14.10812 25.34617 1.000 64.58461 200 HIS D CA 1
ATOM 6118 C C . HIS D 1 200 ? 19.81957 -15.40258 26.11457 1.000 65.86663 200 HIS D C 1
ATOM 6119 O O . HIS D 1 200 ? 20.75933 -16.19248 26.26100 1.000 67.89197 200 HIS D O 1
ATOM 6126 N N . ILE D 1 201 ? 18.61281 -15.62502 26.64459 1.000 61.41064 201 ILE D N 1
ATOM 6127 C CA . ILE D 1 201 ? 18.36876 -16.83079 27.43226 1.000 64.65151 201 ILE D CA 1
ATOM 6128 C C . ILE D 1 201 ? 18.55020 -18.07237 26.56282 1.000 66.17525 201 ILE D C 1
ATOM 6129 O O . ILE D 1 201 ? 19.23392 -19.03142 26.94375 1.000 66.05584 201 ILE D O 1
ATOM 6134 N N . ALA D 1 202 ? 17.96615 -18.05482 25.36463 1.000 67.91330 202 ALA D N 1
ATOM 6135 C CA . ALA D 1 202 ? 18.09000 -19.19833 24.46438 1.000 68.34827 202 ALA D CA 1
ATOM 6136 C C . ALA D 1 202 ? 19.53549 -19.40601 24.01687 1.000 67.66577 202 ALA D C 1
ATOM 6137 O O . ALA D 1 202 ? 20.08222 -20.51213 24.13232 1.000 70.00792 202 ALA D O 1
ATOM 6139 N N . SER D 1 203 ? 20.20444 -18.32177 23.64088 1.000 68.89154 203 SER D N 1
ATOM 6140 C CA . SER D 1 203 ? 21.50164 -18.39377 22.98055 1.000 69.19004 203 SER D CA 1
ATOM 6141 C C . SER D 1 203 ? 22.65142 -18.59771 23.96411 1.000 73.80658 203 SER D C 1
ATOM 6142 O O . SER D 1 203 ? 23.60589 -19.32415 23.66163 1.000 76.85892 203 SER D O 1
ATOM 6145 N N . GLU D 1 204 ? 22.59508 -17.97444 25.13763 1.000 70.17615 204 GLU D N 1
ATOM 6146 C CA . GLU D 1 204 ? 23.74574 -17.94126 26.01370 1.000 68.07036 204 GLU D CA 1
ATOM 6147 C C . GLU D 1 204 ? 23.52740 -18.61696 27.35713 1.000 68.40323 204 GLU D C 1
ATOM 6148 O O . GLU D 1 204 ? 24.48818 -18.75160 28.11997 1.000 68.18024 204 GLU D O 1
ATOM 6154 N N . PHE D 1 205 ? 22.32331 -19.07094 27.66332 1.000 69.19104 205 PHE D N 1
ATOM 6155 C CA . PHE D 1 205 ? 22.02097 -19.59907 28.98424 1.000 66.70957 205 PHE D CA 1
ATOM 6156 C C . PHE D 1 205 ? 21.35406 -20.95794 28.85049 1.000 67.49275 205 PHE D C 1
ATOM 6157 O O . PHE D 1 205 ? 20.73061 -21.25905 27.83772 1.000 65.71169 205 PHE D O 1
ATOM 6165 N N . LYS D 1 206 ? 21.49518 -21.77425 29.88136 1.000 63.60956 206 LYS D N 1
ATOM 6166 C CA . LYS D 1 206 ? 20.74414 -23.00510 30.00301 1.000 66.29894 206 LYS D CA 1
ATOM 6167 C C . LYS D 1 206 ? 19.91550 -22.88122 31.27934 1.000 66.74007 206 LYS D C 1
ATOM 6168 O O . LYS D 1 206 ? 20.35199 -22.28198 32.26613 1.000 66.76873 206 LYS D O 1
ATOM 6174 N N . ILE D 1 207 ? 18.69959 -23.41204 31.23605 1.000 65.16280 207 ILE D N 1
ATOM 6175 C CA . ILE D 1 207 ? 17.85249 -23.37467 32.41548 1.000 65.13316 207 ILE D CA 1
ATOM 6176 C C . ILE D 1 207 ? 18.46874 -24.26530 33.48121 1.000 64.09632 207 ILE D C 1
ATOM 6177 O O . ILE D 1 207 ? 18.96229 -25.36300 33.19548 1.000 67.93822 207 ILE D O 1
ATOM 6182 N N . LEU D 1 208 ? 18.48267 -23.78306 34.71025 1.000 64.23235 208 LEU D N 1
ATOM 6183 C CA . LEU D 1 208 ? 18.96437 -24.55097 35.84829 1.000 61.45081 208 LEU D CA 1
ATOM 6184 C C . LEU D 1 208 ? 17.80750 -24.97003 36.71147 1.000 59.28552 208 LEU D C 1
ATOM 6185 O O . LEU D 1 208 ? 17.72722 -26.12467 37.12029 1.000 63.54963 208 LEU D O 1
ATOM 6190 N N . ARG D 1 209 ? 16.89598 -24.03652 36.96272 1.000 56.84822 209 ARG D N 1
ATOM 6191 C CA . ARG D 1 209 ? 15.63580 -24.35361 37.61546 1.000 61.68471 209 ARG D CA 1
ATOM 6192 C C . ARG D 1 209 ? 14.50409 -23.60015 36.92818 1.000 58.08447 209 ARG D C 1
ATOM 6193 O O . ARG D 1 209 ? 14.63285 -22.40455 36.66624 1.000 52.80457 209 ARG D O 1
ATOM 6201 N N . ARG D 1 210 ? 13.42010 -24.32333 36.62383 1.000 57.84401 210 ARG D N 1
ATOM 6202 C CA . ARG D 1 210 ? 12.13308 -23.79828 36.16380 1.000 59.02848 210 ARG D CA 1
ATOM 6203 C C . ARG D 1 210 ? 11.17815 -23.32413 37.22393 1.000 58.52302 210 ARG D C 1
ATOM 6204 O O . ARG D 1 210 ? 10.99984 -23.97478 38.25804 1.000 54.05864 210 ARG D O 1
ATOM 6212 N N . MET D 1 211 ? 10.46829 -22.24153 36.88944 1.000 51.40293 211 MET D N 1
ATOM 6213 C CA . MET D 1 211 ? 9.30293 -21.87480 37.65715 1.000 52.36175 211 MET D CA 1
ATOM 6214 C C . MET D 1 211 ? 8.36286 -23.06505 37.74768 1.000 59.60247 211 MET D C 1
ATOM 6215 O O . MET D 1 211 ? 7.95520 -23.63192 36.72574 1.000 53.00719 211 MET D O 1
ATOM 6220 N N . ARG D 1 212 ? 8.06181 -23.51037 38.96850 1.000 58.42712 212 ARG D N 1
ATOM 6221 C CA . ARG D 1 212 ? 7.21628 -24.67896 39.08387 1.000 60.14201 212 ARG D CA 1
ATOM 6222 C C . ARG D 1 212 ? 5.74630 -24.28496 39.15158 1.000 61.62886 212 ARG D C 1
ATOM 6223 O O . ARG D 1 212 ? 4.88063 -25.07560 38.77312 1.000 59.73933 212 ARG D O 1
ATOM 6231 N N . TYR D 1 213 ? 5.48321 -23.02775 39.49982 1.000 59.41257 213 TYR D N 1
ATOM 6232 C CA . TYR D 1 213 ? 4.14101 -22.49649 39.69945 1.000 62.70711 213 TYR D CA 1
ATOM 6233 C C . TYR D 1 213 ? 4.12931 -21.05087 39.23131 1.000 62.49005 213 TYR D C 1
ATOM 6234 O O . TYR D 1 213 ? 5.18499 -20.42362 39.08371 1.000 60.50417 213 TYR D O 1
ATOM 6243 N N . ALA D 1 214 ? 2.93337 -20.52814 38.94357 1.000 60.50419 214 ALA D N 1
ATOM 6244 C CA . ALA D 1 214 ? 2.87332 -19.14577 38.48127 1.000 63.09873 214 ALA D CA 1
ATOM 6245 C C . ALA D 1 214 ? 3.20063 -18.18370 39.62432 1.000 63.35571 214 ALA D C 1
ATOM 6246 O O . ALA D 1 214 ? 3.76829 -17.12325 39.37937 1.000 55.25048 214 ALA D O 1
ATOM 6248 N N . ASP D 1 215 ? 2.83346 -18.55149 40.86283 1.000 63.50086 215 ASP D N 1
ATOM 6249 C CA . ASP D 1 215 ? 3.04381 -17.83022 42.11871 1.000 64.14441 215 ASP D CA 1
ATOM 6250 C C . ASP D 1 215 ? 4.29057 -18.11066 42.93837 1.000 62.64968 215 ASP D C 1
ATOM 6251 O O . ASP D 1 215 ? 4.76067 -19.24452 43.04257 1.000 63.56565 215 ASP D O 1
ATOM 6256 N N . ASP D 1 216 ? 4.75041 -17.02501 43.58893 1.000 63.00859 216 ASP D N 1
ATOM 6257 C CA . ASP D 1 216 ? 5.92703 -16.99381 44.46688 1.000 52.19266 216 ASP D CA 1
ATOM 6258 C C . ASP D 1 216 ? 7.04819 -17.81625 43.88000 1.000 53.99201 216 ASP D C 1
ATOM 6259 O O . ASP D 1 216 ? 7.68608 -18.62944 44.55263 1.000 53.31263 216 ASP D O 1
ATOM 6264 N N . ALA D 1 217 ? 7.29447 -17.57587 42.61275 1.000 49.84854 217 ALA D N 1
ATOM 6265 C CA . ALA D 1 217 ? 8.12415 -18.42978 41.80167 1.000 50.78744 217 ALA D CA 1
ATOM 6266 C C . ALA D 1 217 ? 9.29372 -17.67486 41.19299 1.000 49.80591 217 ALA D C 1
ATOM 6267 O O . ALA D 1 217 ? 9.24172 -16.44994 40.92954 1.000 45.75652 217 ALA D O 1
ATOM 6269 N N . CYS D 1 218 ? 10.29616 -18.46979 40.85036 1.000 47.90506 218 CYS D N 1
ATOM 6270 C CA . CYS D 1 218 ? 11.56424 -17.97264 40.37906 1.000 48.08038 218 CYS D CA 1
ATOM 6271 C C . CYS D 1 218 ? 12.12585 -18.95229 39.34197 1.000 46.34393 218 CYS D C 1
ATOM 6272 O O . CYS D 1 218 ? 11.94236 -20.16297 39.45858 1.000 48.23431 218 CYS D O 1
ATOM 6275 N N . ALA D 1 219 ? 12.77109 -18.41197 38.30189 1.000 46.47993 219 ALA D N 1
ATOM 6276 C CA . ALA D 1 219 ? 13.49378 -19.17231 37.28805 1.000 45.95635 219 ALA D CA 1
ATOM 6277 C C . ALA D 1 219 ? 14.97015 -18.77493 37.34920 1.000 53.13066 219 ALA D C 1
ATOM 6278 O O . ALA D 1 219 ? 15.29428 -17.58444 37.44238 1.000 49.64113 219 ALA D O 1
ATOM 6280 N N . GLU D 1 220 ? 15.85796 -19.77487 37.32989 1.000 55.16759 220 GLU D N 1
ATOM 6281 C CA . GLU D 1 220 ? 17.30248 -19.55843 37.33518 1.000 54.00456 220 GLU D CA 1
ATOM 6282 C C . GLU D 1 220 ? 17.93596 -20.04723 36.04026 1.000 57.44559 220 GLU D C 1
ATOM 6283 O O . GLU D 1 220 ? 17.53361 -21.07616 35.50025 1.000 58.35479 220 GLU D O 1
ATOM 6289 N N . TYR D 1 221 ? 18.91894 -19.31469 35.53495 1.000 55.98512 221 TYR D N 1
ATOM 6290 C CA . TYR D 1 221 ? 19.66309 -19.70770 34.34911 1.000 57.58416 221 TYR D CA 1
ATOM 6291 C C . TYR D 1 221 ? 21.15757 -19.57681 34.63411 1.000 62.78971 221 TYR D C 1
ATOM 6292 O O . TYR D 1 221 ? 21.57241 -18.72452 35.42524 1.000 59.60347 221 TYR D O 1
ATOM 6301 N N . VAL D 1 222 ? 21.96651 -20.43499 34.00108 1.000 65.14959 222 VAL D N 1
ATOM 6302 C CA . VAL D 1 222 ? 23.41983 -20.30611 34.01323 1.000 63.64072 222 VAL D CA 1
ATOM 6303 C C . VAL D 1 222 ? 23.86959 -20.18884 32.56199 1.000 67.26710 222 VAL D C 1
ATOM 6304 O O . VAL D 1 222 ? 23.15231 -20.57996 31.63902 1.000 66.56527 222 VAL D O 1
ATOM 6308 N N . ARG D 1 223 ? 25.02075 -19.57420 32.36678 1.000 66.45455 223 ARG D N 1
ATOM 6309 C CA . ARG D 1 223 ? 25.58630 -19.34043 31.05016 1.000 70.20890 223 ARG D CA 1
ATOM 6310 C C . ARG D 1 223 ? 26.17202 -20.67315 30.55623 1.000 70.84427 223 ARG D C 1
ATOM 6311 O O . ARG D 1 223 ? 26.60396 -21.50110 31.35768 1.000 71.68354 223 ARG D O 1
ATOM 6319 N N . ASN D 1 224 ? 26.14734 -20.88296 29.23569 1.000 70.19256 224 ASN D N 1
ATOM 6320 C CA . ASN D 1 224 ? 26.47425 -22.18086 28.64095 1.000 75.59604 224 ASN D CA 1
ATOM 6321 C C . ASN D 1 224 ? 27.66494 -22.88204 29.29613 1.000 75.25902 224 ASN D C 1
ATOM 6322 O O . ASN D 1 224 ? 28.77934 -22.83011 28.79382 1.000 78.80112 224 ASN D O 1
#

Radius of gyration: 33.44 Å; Cα contacts (8 Å, |Δi|>4): 1953; chains: 4; bounding box: 70×82×97 Å

Solvent-accessible surface area: 36497 Å² total; per-residue (Å²): 162,10,48,2,13,0,15,0,14,1,0,39,55,18,23,8,5,138,132,88,35,9,74,16,83,37,82,3,44,3,4,130,8,17,22,26,8,9,22,10,30,12,56,0,0,0,2,6,29,136,14,6,69,46,43,56,16,22,3,44,1,137,20,101,44,2,95,109,60,27,8,26,0,0,0,18,1,40,26,4,136,5,47,96,80,8,116,0,6,164,19,10,139,108,10,62,2,21,0,0,1,7,169,121,7,64,108,129,81,60,67,28,2,34,95,42,43,7,105,51,8,82,18,110,149,91,20,4,34,80,1,2,61,56,0,32,85,66,66,19,68,19,0,0,0,11,8,18,24,51,14,0,65,41,0,3,76,77,122,17,1,43,6,0,0,3,2,91,10,57,126,105,60,21,86,87,87,11,51,48,9,132,23,14,144,90,27,29,84,78,23,13,58,74,30,13,108,14,170,91,78,87,12,25,7,16,8,28,27,76,64,164,214,12,44,1,15,0,14,0,14,3,0,31,44,19,16,4,6,114,149,69,46,22,68,21,79,45,107,5,46,3,4,137,11,17,9,19,5,13,22,0,19,8,28,0,0,0,0,7,17,107,11,3,72,59,43,54,18,24,6,39,1,132,20,97,44,9,90,119,62,24,8,17,0,0,0,15,0,43,27,5,122,6,53,93,80,5,106,0,4,163,22,14,136,114,8,69,1,39,0,0,0,6,147,140,6,60,115,135,82,51,70,42,2,38,98,40,45,9,109,42,2,74,16,106,55,197,78,4,10,42,78,5,1,81,54,0,38,89,72,63,21,57,14,1,2,0,17,5,12,23,54,16,0,67,50,0,2,58,97,103,24,2,51,18,0,0,8,3,95,20,31,81,17,34,0,29,28,63,11,52,53,9,117,31,12,141,98,29,29,86,81,17,10,108,79,20,18,119,28,180,95,34,50,4,20,7,14,3,37,19,54,49,154,157,7,50,2,10,0,12,0,16,6,0,37,57,21,24,11,6,72,133,82,59,20,97,1,50,39,84,3,30,3,4,117,7,9,8,23,6,12,26,0,56,8,50,0,0,0,1,5,12,103,14,5,84,65,39,58,18,21,4,38,3,131,21,100,43,2,97,127,106,26,8,28,0,0,0,17,0,36,23,1,118,3,50,80,86,7,97,1,4,161,25,9,129,122,16,59,2,38,0,0,0,8,127,137,5,59,111,131,103,58,64,34,0,38,93,32,36,9,98,42,6,80,14,95,50,189,83,8,6,38,62,3,2,71,60,0,35,91,81,63,19,27,17,0,2,0,16,12,21,28,52,20,0,67,47,0,2,66,83,101,20,1,54,18,0,0,8,2,100,10,78,74,103,31,21,90,85,83,7,55,57,10,136,28,14,150,98,27,30,84,78,19,14,115,77,28,29,110,8,173,89,85,80,2,24,7,11,7,27,19,85,115,158,11,52,1,19,0,6,0,5,6,0,18,7,18,8,5,4,112,132,82,64,14,55,11,71,28,68,10,56,7,4,100,10,34,6,18,10,22,26,3,29,14,31,0,0,1,0,8,16,111,13,3,70,55,55,58,22,22,5,38,1,118,26,100,41,6,92,120,56,22,8,28,0,0,0,16,0,18,22,4,107,5,54,87,73,5,131,0,3,177,19,9,132,116,10,61,2,34,0,0,1,2,151,99,3,60,114,131,101,52,64,34,3,35,97,42,37,11,102,43,17,91,13,114,46,142,202,48,12,8,34,76,3,4,74,74,1,36,93,77,62,22,57,17,1,2,0,8,0,11,29,53,17,0,66,52,2,5,69,95,121,12,1,37,18,0,6,10,4,43,9,79,92,92,19,15,15,69,73,9,49,62,8,130,18,18,113,81,24,35,86,73,17,12,122,64,51,65,105,10,101,136,60,95,40,10,19,8,16,33,27,118,137

Foldseek 3Di:
DAAEEEEAEAAPVAFQDFPPAEGDDQDDPVQVQVVLVVQLPFQEEEEEVSRCVRPLDAQARPDVPRRVSRHAYEYADQQLPHDCPRNNLQCCVVHPYEYEHAPPHDVVSVVVSVVSNHHYHHPPPVPVVVVVVVVVVVPGHYYYYHYDLVVVLVCLVVPPHFKYKYWYALDDDDPVTGHHNPCVVVSCVVFWDWDDWDPDSSTTMTMIGTDD/DAAEEEEAEAEPVAFQQFAPAAGDDADDPVQVQVVLVVQLVFQEEEEEVVNCVRPLDQQARPDVPRRVSRHAYEYEYAQLPRDCPRNNLQCQVPHAYEYEYEPDHDVVSVVVSVVSNYHYHYAYPCRDDVRVVVVVVVVVGHYYYYHYHLVVVLVCLVVPVHFKYKYWYAHDDDDPVTGHHNPCPVVSCVPFWDWDDWDVDRSTTMIMIGGPD/DAAEEEEAEAAQVAFQFFQPAAGDDQDFPVQVLVVLVVQLPFQEEEEEVVNCVRPLDQQARDDPPRRVSHHAYEYEDAQLPRDCPRNNLQCCVPYPYEYEYEPVHDVVSVVVSVVSNYHYHYQDPCNDVVRVVVVCVVVVGRYYYYHYDLVVVQVCLVVPVHFKYKYWYALHDDDPVTGHHNPCPVVSCVPWWDWDDWDPDSHTTMTMIGTD/DAAEEEEAEAALVAFQDFQQAAGDDQDDPLLVQVVLVVQLVFQEEEEEVVNCVRPLDQQARPDPPRRLSGHAYEYEYAALPRDCPRNNLQCCVVYPYEYEYEPNYDPVSVVSSVVSNHHYHYADDDCGDPVRVVVVVVVVVGRYYYYHYRLVVVLVCLVVVPHFKYKYHYHPDDRDPVGGHHNPCPVVSCVPFWDWPDDFPDSPPTMTMIGGD

B-factor: mean 56.94, std 12.13, range [31.8, 106.76]

Sequence (850 aa):
RPEVILKLALSADGMIGRKGAGQVAITGPVSRAQSHILRAQADIILIGIETALADDPVLNCRLPGLEQRSPVRVVLDGGLRLPLSSRLVRSADTQPLWVACGEEAPDERRAALGAAGCRILATETIALPELLDDLAAQGIASVLVEGGAGVAKSFLDEKLVDRLIIFRSPLVIGAADGVAVEGLETHIASEFKILRRMRYADDACAEYVRNTRPEVILKLALSADGMIGRKGAGQVAITGPVSRAQSHILRAQADIILIGIETALADDPVLNCRLPGLEQRSPVRVVLDGGLRLPLSSRLVRSADTQPLWVACGEEAPDERRAALGAAGCRILATETHIALPELLDDLAAQGIASVLVEGGAGVAKSFLDEKLVDRLIIFRSPLVIGAADGVAVEGLETHIASEFKILRRMRYADDACAEYVRNTRPEVILKLALSADGMIGRKGAGQVAITGPVSRAQSHILRAQADIILIGIETALADDPVLNCRLPGLEQRSPVRVVLDGGLRLPLSSRLVRSADTQPLWVACGEEAPDERRAALGAAGCRILATETHIALPELLDDLAAQGIASVLVEGGAGVAKSFLDEKLVDRLIIFRSPLVIGAADGVAVEGLETHIASEFKILRRMRYADDACAEYVRNRPEVILKLALSADGMIGRKGAGQVAITGPVSRAQSHILRAQADIILIGIETALADDPVLNCRLPGLEQRSPVRVVLDGGLRLPLSSRLVRSADTQPLWVACGEEAPDERRAALGAAGCRILATETHDIALPELLDDLAAQGIASVLVEGGAGVAKSFLDEKLVDRLIIFRSPLVIGAADGVAVEGLETHIASEFKILRRMRYADDACAEYVRN

Secondary structure (DSSP, 8-state):
--EEEEEEEE-TTS-SEETTS-PPP---HHHHHHHHHHHHH-SEEEEEHHHHHHH-------STT-GGGPPEEEEE-TT----TTSHHHHTTTTS-EEEEE-TTS-HHHHHHHHHTTPEEEE-----HHHHHHHHHHTT--EEEEE--HHHHHHHHHTT--SEEEEEE-S----TTTEE--TTHHHHHHHHEEEEEEE--GGGEEEEEEE--/--EEEEEEEE-TT-EEEETTS-B-----HHHHHHHHHHHHH-SEEEEEHHHHHHH-------STTTGGGPPEEEEE-TT----TTSTTGGGTTTS-EEEEE-TTS-HHHHHHHHHTTPEEEE------HHHHHHHHHTTT--EEEEE--HHHHHHHHHTT--SEEEEEE-SS---TTTEEE-TTHHHHHHHHEEEEEEE--GGGEEEEEEE--/--EEEEEEEE-TTS-SEETTS-BPPP-SHHHHHHHHHHHHH-SEEEEEHHHHHHH-------STT-GGG--EEEEE-TT----TTSHHHHTTTTS-EEEEE-TTS-HHHHHHHHHTTPEEEE------HHHHHHHHHHTT--EEEEE--HHHHHHHHHTT--SEEEEEE-S----TTTEE--TTHHHHHHHHEEEEEEE--TTSEEEEEEE-/--EEEEEEEE-TT--SEETTS-PPPP-SHHHHHHHHHHHHH-SEEEEEHHHHHHH-------STT-GGG--EEEEE-TT----TTSHHHHTTTTS-EEEEE-TTS-HHHHHHHHHTTPEEEE-------HHHHHHHHHHTT--EEEEE--HHHHHHHHHTT--SEEEEEE-S----TTTEE--TTHHHHHHHHEEEEE---SSSSEEEEEEE-

Nearest PDB structures (foldseek):
  7lrh-assembly2_C  TM=9.972E-01  e=1.033E-43  Brucella abortus
  7lrh-assembly1_A  TM=9.950E-01  e=2.278E-41  Brucella abortus
  7lrh-assembly2_D  TM=9.832E-01  e=5.947E-41  Brucella abortus
  6p8c-assembly1_B  TM=8.597E-01  e=9.951E-20  Methanothermobacter thermautotrophicus str. Delta H
  2b3z-assembly1_D  TM=8.797E-01  e=6.619E-18  Bacillus subtilis

Organism: Brucella abortus (strain 2308) (NCBI:txid359391)

InterPro domains:
  IPR002125 Cytidine and deoxycytidylate deaminase domain [PF00383] (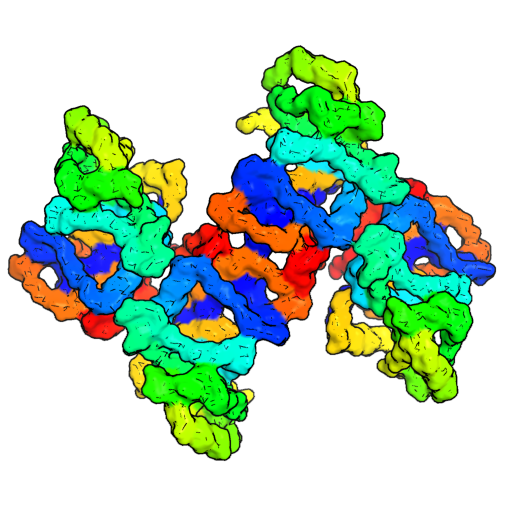15-111)
  IPR002125 Cytidine and deoxycytidylate deaminase domain [PS51747] (13-127)
  IPR002734 Bacterial bifunctional deaminase-reductase, C-terminal [PF01872] (159-342)
  IPR004794 Riboflavin biosynthesis protein RibD [PIRSF006769] (13-371)
  IPR004794 Riboflavin biosynthesis protein RibD [TIGR00326] (19-350)
  IPR016192 APOBEC/CMP deaminase, zinc-binding [PS00903] (62-100)
  IPR016193 Cytidine deaminase-like [SSF53927] (15-152)
  IPR024072 Dihydrofolate reductase-like domain superfamily [G3DSA:3.40.430.10] (146-372)
  IPR024072 Dihydrofolate reductase-like domain superfamily [SSF53597] (157-364)
  IPR050765 Riboflavin Biosynthesis HTP Reductase [PTHR38011] (152-345)